Protein AF-0000000068861700 (afdb_homodimer)

Radius of gyration: 35.43 Å; Cα contacts (8 Å, |Δi|>4): 1980; chains: 2; bounding box: 87×165×93 Å

Structure (mmCIF, N/CA/C/O backbone):
data_AF-0000000068861700-model_v1
#
loop_
_entity.id
_entity.type
_entity.pdbx_description
1 polymer 'SIR2-like domain-containing protein'
#
loop_
_atom_site.group_PDB
_atom_site.id
_atom_site.type_symbol
_atom_site.label_atom_id
_atom_site.label_alt_id
_atom_site.label_comp_id
_atom_site.label_asym_id
_atom_site.label_entity_id
_atom_site.label_seq_id
_atom_site.pdbx_PDB_ins_code
_atom_site.Cartn_x
_atom_site.Cartn_y
_atom_site.Cartn_z
_atom_site.occupancy
_atom_site.B_iso_or_equiv
_atom_site.auth_seq_id
_atom_site.auth_comp_id
_atom_site.auth_asym_id
_atom_site.auth_atom_id
_atom_site.pdbx_PDB_model_num
ATOM 1 N N . MET A 1 1 ? -30.516 -7.598 -43.781 1 20.81 1 MET A N 1
ATOM 2 C CA . MET A 1 1 ? -30.953 -6.242 -43.469 1 20.81 1 MET A CA 1
ATOM 3 C C . MET A 1 1 ? -30.375 -5.777 -42.125 1 20.81 1 MET A C 1
ATOM 5 O O . MET A 1 1 ? -30.484 -6.488 -41.125 1 20.81 1 MET A O 1
ATOM 9 N N . GLU A 1 2 ? -29.453 -4.762 -42.188 1 23.56 2 GLU A N 1
ATOM 10 C CA . GLU A 1 2 ? -28.344 -4.43 -41.312 1 23.56 2 GLU A CA 1
ATOM 11 C C . GLU A 1 2 ? -28.812 -3.654 -40.094 1 23.56 2 GLU A C 1
ATOM 13 O O . GLU A 1 2 ? -29.531 -2.662 -40.219 1 23.56 2 GLU A O 1
ATOM 18 N N . PRO A 1 3 ? -29.172 -4.367 -39.031 1 28.33 3 PRO A N 1
ATOM 19 C CA . PRO A 1 3 ? -30.078 -3.625 -38.156 1 28.33 3 PRO A CA 1
ATOM 20 C C . PRO A 1 3 ? -29.562 -2.232 -37.812 1 28.33 3 PRO A C 1
ATOM 22 O O . PRO A 1 3 ? -28.344 -2 -37.812 1 28.33 3 PRO A O 1
ATOM 25 N N . PRO A 1 4 ? -30.328 -1.211 -37.938 1 26.98 4 PRO A N 1
ATOM 26 C CA . PRO A 1 4 ? -29.969 0.208 -37.969 1 26.98 4 PRO A CA 1
ATOM 27 C C . PRO A 1 4 ? -29.281 0.657 -36.688 1 26.98 4 PRO A C 1
ATOM 29 O O . PRO A 1 4 ? -29.484 0.064 -35.625 1 26.98 4 PRO A O 1
ATOM 32 N N . SER A 1 5 ? -28.141 1.305 -36.719 1 24.72 5 SER A N 1
ATOM 33 C CA . SER A 1 5 ? -27.031 1.723 -35.875 1 24.72 5 SER A CA 1
ATOM 34 C C . SER A 1 5 ? -27.484 2.723 -34.812 1 24.72 5 SER A C 1
ATOM 36 O O . SER A 1 5 ? -28.047 3.762 -35.156 1 24.72 5 SER A O 1
ATOM 38 N N . PRO A 1 6 ? -27.969 2.16 -33.688 1 25.83 6 PRO A N 1
ATOM 39 C CA . PRO A 1 6 ? -28.719 3.158 -32.906 1 25.83 6 PRO A CA 1
ATOM 40 C C . PRO A 1 6 ? -27.969 4.484 -32.781 1 25.83 6 PRO A C 1
ATOM 42 O O . PRO A 1 6 ? -26.734 4.5 -32.719 1 25.83 6 PRO A O 1
ATOM 45 N N . ARG A 1 7 ? -28.422 5.547 -33.188 1 23.91 7 ARG A N 1
ATOM 46 C CA . ARG A 1 7 ? -27.938 6.91 -33.375 1 23.91 7 ARG A CA 1
ATOM 47 C C . ARG A 1 7 ? -27.453 7.508 -32.062 1 23.91 7 ARG A C 1
ATOM 49 O O . ARG A 1 7 ? -28.172 7.512 -31.062 1 23.91 7 ARG A O 1
ATOM 56 N N . LEU A 1 8 ? -26.172 7.492 -31.75 1 24.33 8 LEU A N 1
ATOM 57 C CA . LEU A 1 8 ? -25.438 8.047 -30.625 1 24.33 8 LEU A CA 1
ATOM 58 C C . LEU A 1 8 ? -25.891 9.461 -30.312 1 24.33 8 LEU A C 1
ATOM 60 O O . LEU A 1 8 ? -26.047 10.281 -31.219 1 24.33 8 LEU A O 1
ATOM 64 N N . PRO A 1 9 ? -26.781 9.633 -29.375 1 26.86 9 PRO A N 1
ATOM 65 C CA . PRO A 1 9 ? -27.281 11.008 -29.359 1 26.86 9 PRO A CA 1
ATOM 66 C C . PRO A 1 9 ? -26.172 12.039 -29.594 1 26.86 9 PRO A C 1
ATOM 68 O O . PRO A 1 9 ? -25 11.766 -29.328 1 26.86 9 PRO A O 1
ATOM 71 N N . PRO A 1 10 ? -26.281 12.953 -30.469 1 26.36 10 PRO A N 1
ATOM 72 C CA . PRO A 1 10 ? -25.219 13.867 -30.922 1 26.36 10 PRO A CA 1
ATOM 73 C C . PRO A 1 10 ? -24.484 14.531 -29.766 1 26.36 10 PRO A C 1
ATOM 75 O O . PRO A 1 10 ? -25.031 14.648 -28.672 1 26.36 10 PRO A O 1
ATOM 78 N N . PRO A 1 11 ? -23.25 14.547 -29.781 1 26.38 11 PRO A N 1
ATOM 79 C CA . PRO A 1 11 ? -22.359 15.156 -28.781 1 26.38 11 PRO A CA 1
ATOM 80 C C . PRO A 1 11 ? -22.812 16.547 -28.359 1 26.38 11 PRO A C 1
ATOM 82 O O . PRO A 1 11 ? -23.453 17.266 -29.156 1 26.38 11 PRO A O 1
ATOM 85 N N . PRO A 1 12 ? -23.188 16.766 -27.203 1 27.17 12 PRO A N 1
ATOM 86 C CA . PRO A 1 12 ? -23.75 18.109 -27 1 27.17 12 PRO A CA 1
ATOM 87 C C . PRO A 1 12 ? -22.969 19.203 -27.719 1 27.17 12 PRO A C 1
ATOM 89 O O . PRO A 1 12 ? -21.797 19 -28.031 1 27.17 12 PRO A O 1
ATOM 92 N N . PRO A 1 13 ? -23.562 20.031 -28.359 1 26.08 13 PRO A N 1
ATOM 93 C CA . PRO A 1 13 ? -22.906 21 -29.234 1 26.08 13 PRO A CA 1
ATOM 94 C C . PRO A 1 13 ? -21.672 21.641 -28.594 1 26.08 13 PRO A C 1
ATOM 96 O O . PRO A 1 13 ? -21.562 21.672 -27.359 1 26.08 13 PRO A O 1
ATOM 99 N N . PRO A 1 14 ? -20.672 21.781 -29.328 1 23.83 14 PRO A N 1
ATOM 100 C CA . PRO A 1 14 ? -19.391 22.406 -28.953 1 23.83 14 PRO A CA 1
ATOM 101 C C . PRO A 1 14 ? -19.578 23.766 -28.281 1 23.83 14 PRO A C 1
ATOM 103 O O . PRO A 1 14 ? -20.5 24.5 -28.625 1 23.83 14 PRO A O 1
ATOM 106 N N . PHE A 1 15 ? -19.344 23.859 -27.078 1 22.7 15 PHE A N 1
ATOM 107 C CA . PHE A 1 15 ? -19.5 25.188 -26.484 1 22.7 15 PHE A CA 1
ATOM 108 C C . PHE A 1 15 ? -18.859 26.25 -27.391 1 22.7 15 PHE A C 1
ATOM 110 O O . PHE A 1 15 ? -17.766 26.062 -27.906 1 22.7 15 PHE A O 1
ATOM 117 N N . SER A 1 16 ? -19.609 26.812 -28.156 1 23.11 16 SER A N 1
ATOM 118 C CA . SER A 1 16 ? -19.141 27.906 -29 1 23.11 16 SER A CA 1
ATOM 119 C C . SER A 1 16 ? -18.125 28.781 -28.25 1 23.11 16 SER A C 1
ATOM 121 O O . SER A 1 16 ? -18.375 29.172 -27.109 1 23.11 16 SER A O 1
ATOM 123 N N . GLN A 1 17 ? -16.906 28.688 -28.719 1 21.98 17 GLN A N 1
ATOM 124 C CA . GLN A 1 17 ? -15.797 29.578 -28.359 1 21.98 17 GLN A CA 1
ATOM 125 C C . GLN A 1 17 ? -16.172 31.047 -28.562 1 21.98 17 GLN A C 1
ATOM 127 O O . GLN A 1 17 ? -15.938 31.594 -29.641 1 21.98 17 GLN A O 1
ATOM 132 N N . GLU A 1 18 ? -17.359 31.406 -28.297 1 24.83 18 GLU A N 1
ATOM 133 C CA . GLU A 1 18 ? -17.281 32.844 -28.562 1 24.83 18 GLU A CA 1
ATOM 134 C C . GLU A 1 18 ? -16.047 33.438 -27.875 1 24.83 18 GLU A C 1
ATOM 136 O O . GLU A 1 18 ? -15.656 33.031 -26.797 1 24.83 18 GLU A O 1
ATOM 141 N N . GLY A 1 19 ? -15.156 34.125 -28.672 1 24.94 19 GLY A N 1
ATOM 142 C CA . GLY A 1 19 ? -13.953 34.938 -28.5 1 24.94 19 GLY A CA 1
ATOM 143 C C . GLY A 1 19 ? -13.992 35.812 -27.266 1 24.94 19 GLY A C 1
ATOM 144 O O . GLY A 1 19 ? -13.93 37.062 -27.391 1 24.94 19 GLY A O 1
ATOM 145 N N . GLY A 1 20 ? -14.844 35.438 -26.312 1 23.7 20 GLY A N 1
ATOM 146 C CA . GLY A 1 20 ? -14.852 36.531 -25.359 1 23.7 20 GLY A CA 1
ATOM 147 C C . GLY A 1 20 ? -13.484 36.875 -24.812 1 23.7 20 GLY A C 1
ATOM 148 O O . GLY A 1 20 ? -12.602 36 -24.781 1 23.7 20 GLY A O 1
ATOM 149 N N . THR A 1 21 ? -13.047 38.062 -24.891 1 24.95 21 THR A N 1
ATOM 150 C CA . THR A 1 21 ? -11.852 38.75 -24.359 1 24.95 21 THR A CA 1
ATOM 151 C C . THR A 1 21 ? -11.5 38.219 -22.984 1 24.95 21 THR A C 1
ATOM 153 O O . THR A 1 21 ? -12.336 38.219 -22.078 1 24.95 21 THR A O 1
ATOM 156 N N . SER A 1 22 ? -10.773 37.094 -22.984 1 26.09 22 SER A N 1
ATOM 157 C CA . SER A 1 22 ? -10.156 36.438 -21.828 1 26.09 22 SER A CA 1
ATOM 158 C C . SER A 1 22 ? -9.703 37.5 -20.797 1 26.09 22 SER A C 1
ATOM 160 O O . SER A 1 22 ? -8.719 38.188 -21.016 1 26.09 22 SER A O 1
ATOM 162 N N . THR A 1 23 ? -10.75 38.219 -20.344 1 26.2 23 THR A N 1
ATOM 163 C CA . THR A 1 23 ? -10.297 39.094 -19.281 1 26.2 23 THR A CA 1
ATOM 164 C C . THR A 1 23 ? -9.359 38.375 -18.328 1 26.2 23 THR A C 1
ATOM 166 O O . THR A 1 23 ? -9.562 37.219 -18.016 1 26.2 23 THR A O 1
ATOM 169 N N . SER A 1 24 ? -8.078 38.656 -18.422 1 27.62 24 SER A N 1
ATOM 170 C CA . SER A 1 24 ? -7 38.344 -17.484 1 27.62 24 SER A CA 1
ATOM 171 C C . SER A 1 24 ? -7.527 38.188 -16.062 1 27.62 24 SER A C 1
ATOM 173 O O . SER A 1 24 ? -7.977 39.188 -15.453 1 27.62 24 SER A O 1
ATOM 175 N N . GLY A 1 25 ? -8.32 37.219 -15.953 1 29.45 25 GLY A N 1
ATOM 176 C CA . GLY A 1 25 ? -8.898 37.062 -14.625 1 29.45 25 GLY A CA 1
ATOM 177 C C . GLY A 1 25 ? -7.922 37.375 -13.508 1 29.45 25 GLY A C 1
ATOM 178 O O . GLY A 1 25 ? -6.898 36.688 -13.367 1 29.45 25 GLY A O 1
ATOM 179 N N . SER A 1 26 ? -7.77 38.625 -13.219 1 30.5 26 SER A N 1
ATOM 180 C CA . SER A 1 26 ? -6.992 39.156 -12.102 1 30.5 26 SER A CA 1
ATOM 181 C C . SER A 1 26 ? -7.117 38.25 -10.875 1 30.5 26 SER A C 1
ATOM 183 O O . SER A 1 26 ? -8.219 37.812 -10.523 1 30.5 26 SER A O 1
ATOM 185 N N . LEU A 1 27 ? -6.109 37.438 -10.633 1 36.47 27 LEU A N 1
ATOM 186 C CA . LEU A 1 27 ? -6.078 36.781 -9.32 1 36.47 27 LEU A CA 1
ATOM 187 C C . LEU A 1 27 ? -6.762 37.688 -8.281 1 36.47 27 LEU A C 1
ATOM 189 O O . LEU A 1 27 ? -6.574 38.906 -8.266 1 36.47 27 LEU A O 1
ATOM 193 N N . PRO A 1 28 ? -7.867 37.25 -7.746 1 37.31 28 PRO A N 1
ATOM 194 C CA . PRO A 1 28 ? -8.492 38.156 -6.777 1 37.31 28 PRO A CA 1
ATOM 195 C C . PRO A 1 28 ? -7.473 38.812 -5.844 1 37.31 28 PRO A C 1
ATOM 197 O O . PRO A 1 28 ? -6.418 38.25 -5.574 1 37.31 28 PRO A O 1
ATOM 200 N N . GLN A 1 29 ? -7.316 40.062 -5.855 1 39.31 29 GLN A N 1
ATOM 201 C CA . GLN A 1 29 ? -6.559 40.875 -4.906 1 39.31 29 GLN A CA 1
ATOM 202 C C . GLN A 1 29 ? -6.574 40.219 -3.516 1 39.31 29 GLN A C 1
ATOM 204 O O . GLN A 1 29 ? -7.516 39.531 -3.16 1 39.31 29 GLN A O 1
ATOM 209 N N . PRO A 1 30 ? -5.387 40.062 -2.865 1 48 30 PRO A N 1
ATOM 210 C CA . PRO A 1 30 ? -5.262 39.594 -1.486 1 48 30 PRO A CA 1
ATOM 211 C C . PRO A 1 30 ? -6.492 39.906 -0.638 1 48 30 PRO A C 1
ATOM 213 O O . PRO A 1 30 ? -6.828 41.062 -0.443 1 48 30 PRO A O 1
ATOM 216 N N . SER A 1 31 ? -7.543 39.25 -0.828 1 53.91 31 SER A N 1
ATOM 217 C CA . SER A 1 31 ? -8.797 39.438 -0.11 1 53.91 31 SER A CA 1
ATOM 218 C C . SER A 1 31 ? -8.57 39.469 1.398 1 53.91 31 SER A C 1
ATOM 220 O O . SER A 1 31 ? -7.609 38.875 1.896 1 53.91 31 SER A O 1
ATOM 222 N N . GLU A 1 32 ? -9.047 40.375 2.08 1 76.69 32 GLU A N 1
ATOM 223 C CA . GLU A 1 32 ? -9.172 40.656 3.508 1 76.69 32 GLU A CA 1
ATOM 224 C C . GLU A 1 32 ? -9.82 39.5 4.246 1 76.69 32 GLU A C 1
ATOM 226 O O . GLU A 1 32 ? -9.867 39.469 5.477 1 76.69 32 GLU A O 1
ATOM 231 N N . ILE A 1 33 ? -10.148 38.469 3.52 1 88.5 33 ILE A N 1
ATOM 232 C CA . ILE A 1 33 ? -10.867 37.375 4.18 1 88.5 33 ILE A CA 1
ATOM 233 C C . ILE A 1 33 ? -9.906 36.219 4.461 1 88.5 33 ILE A C 1
ATOM 235 O O . ILE A 1 33 ? -9.117 35.844 3.6 1 88.5 33 ILE A O 1
ATOM 239 N N . GLY A 1 34 ? -9.961 35.656 5.641 1 93.38 34 GLY A N 1
ATOM 240 C CA . GLY A 1 34 ? -9.125 34.531 6.031 1 93.38 34 GLY A CA 1
ATOM 241 C C . GLY A 1 34 ? -9.688 33.188 5.59 1 93.38 34 GLY A C 1
ATOM 242 O O . GLY A 1 34 ? -10.633 33.125 4.801 1 93.38 34 GLY A O 1
ATOM 243 N N . HIS A 1 35 ? -9.031 32.094 5.992 1 94.75 35 HIS A N 1
ATOM 244 C CA . HIS A 1 35 ? -9.383 30.734 5.625 1 94.75 35 HIS A CA 1
ATOM 245 C C . HIS A 1 35 ? -9.773 29.922 6.852 1 94.75 35 HIS A C 1
ATOM 247 O O . HIS A 1 35 ? -9.258 30.156 7.945 1 94.75 35 HIS A O 1
ATOM 253 N N . VAL A 1 36 ? -10.781 29.047 6.68 1 95.88 36 VAL A N 1
ATOM 254 C CA . VAL A 1 36 ? -11.18 28.125 7.746 1 95.88 36 VAL A CA 1
ATOM 255 C C . VAL A 1 36 ? -10.555 26.75 7.52 1 95.88 36 VAL A C 1
ATOM 257 O O . VAL A 1 36 ? -10.859 26.078 6.531 1 95.88 36 VAL A O 1
ATOM 260 N N . PHE A 1 37 ? -9.695 26.328 8.453 1 96.56 37 PHE A N 1
ATOM 261 C CA . PHE A 1 37 ? -9.086 25 8.422 1 96.56 37 PHE A CA 1
ATOM 262 C C . PHE A 1 37 ? -9.883 24.016 9.273 1 96.56 37 PHE A C 1
ATOM 264 O O . PHE A 1 37 ? -10.336 24.359 10.367 1 96.56 37 PHE A O 1
ATOM 271 N N . ILE A 1 38 ? -10.109 22.859 8.766 1 95 38 ILE A N 1
ATOM 272 C CA . ILE A 1 38 ? -10.648 21.719 9.508 1 95 38 ILE A CA 1
ATOM 273 C C . ILE A 1 38 ? -9.586 20.625 9.609 1 95 38 ILE A C 1
ATOM 275 O O . ILE A 1 38 ? -9.203 20.031 8.609 1 95 38 ILE A O 1
ATOM 279 N N . LEU A 1 39 ? -9.18 20.344 10.836 1 95.88 39 LEU A N 1
ATOM 280 C CA . LEU A 1 39 ? -7.98 19.531 10.992 1 95.88 39 LEU A CA 1
ATOM 281 C C . LEU A 1 39 ? -8.25 18.344 11.914 1 95.88 39 LEU A C 1
ATOM 283 O O . LEU A 1 39 ? -8.945 18.469 12.922 1 95.88 39 LEU A O 1
ATOM 287 N N . HIS A 1 40 ? -7.73 17.188 11.477 1 92.38 40 HIS A N 1
ATOM 288 C CA . HIS A 1 40 ? -7.785 15.984 12.297 1 92.38 40 HIS A CA 1
ATOM 289 C C . HIS A 1 40 ? -6.566 15.883 13.211 1 92.38 40 HIS A C 1
ATOM 291 O O . HIS A 1 40 ? -5.648 15.102 12.938 1 92.38 40 HIS A O 1
ATOM 297 N N . CYS A 1 41 ? -6.605 16.625 14.258 1 91.81 41 CYS A N 1
ATOM 298 C CA . CYS A 1 41 ? -5.516 16.656 15.227 1 91.81 41 CYS A CA 1
ATOM 299 C C . CYS A 1 41 ? -5.996 17.203 16.562 1 91.81 41 CYS A C 1
ATOM 301 O O . CYS A 1 41 ? -7.152 17.609 16.703 1 91.81 41 CYS A O 1
ATOM 303 N N . SER A 1 42 ? -5.059 17.109 17.547 1 86.88 42 SER A N 1
ATOM 304 C CA . SER A 1 42 ? -5.352 17.688 18.859 1 86.88 42 SER A CA 1
ATOM 305 C C . SER A 1 42 ? -4.973 19.156 18.906 1 86.88 42 SER A C 1
ATOM 307 O O . SER A 1 42 ? -3.945 19.562 18.344 1 86.88 42 SER A O 1
ATOM 309 N N . ILE A 1 43 ? -5.754 19.953 19.609 1 85.12 43 ILE A N 1
ATOM 310 C CA . ILE A 1 43 ? -5.492 21.375 19.75 1 85.12 43 ILE A CA 1
ATOM 311 C C . ILE A 1 43 ? -4.27 21.594 20.641 1 85.12 43 ILE A C 1
ATOM 313 O O . ILE A 1 43 ? -3.604 22.625 20.547 1 85.12 43 ILE A O 1
ATOM 317 N N . THR A 1 44 ? -3.916 20.641 21.453 1 78.12 44 THR A N 1
ATOM 318 C CA . THR A 1 44 ? -2.871 20.812 22.453 1 78.12 44 THR A CA 1
ATOM 319 C C . THR A 1 44 ? -1.497 20.891 21.797 1 78.12 44 THR A C 1
ATOM 321 O O . THR A 1 44 ? -0.596 21.562 22.297 1 78.12 44 THR A O 1
ATOM 324 N N . GLY A 1 45 ? -1.264 20.297 20.766 1 81.5 45 GLY A N 1
ATOM 325 C CA . GLY A 1 45 ? 0.021 20.328 20.078 1 81.5 45 GLY A CA 1
ATOM 326 C C . GLY A 1 45 ? 0.01 21.203 18.844 1 81.5 45 GLY A C 1
ATOM 327 O O . GLY A 1 45 ? 0.989 21.234 18.094 1 81.5 45 GLY A O 1
ATOM 328 N N . PHE A 1 46 ? -1.005 22.047 18.703 1 87.06 46 PHE A N 1
ATOM 329 C CA . PHE A 1 46 ? -1.232 22.797 17.484 1 87.06 46 PHE A CA 1
ATOM 330 C C . PHE A 1 46 ? -0.69 24.219 17.625 1 87.06 46 PHE A C 1
ATOM 332 O O . PHE A 1 46 ? -0.84 24.844 18.672 1 87.06 46 PHE A O 1
ATOM 339 N N . ALA A 1 47 ? -0.018 24.703 16.562 1 84.94 47 ALA A N 1
ATOM 340 C CA . ALA A 1 47 ? 0.536 26.062 16.547 1 84.94 47 ALA A CA 1
ATOM 341 C C . ALA A 1 47 ? -0.51 27.078 16.094 1 84.94 47 ALA A C 1
ATOM 343 O O . ALA A 1 47 ? -1.022 26.984 14.969 1 84.94 47 ALA A O 1
ATOM 344 N N . ALA A 1 48 ? -0.89 28.062 16.922 1 87.25 48 ALA A N 1
ATOM 345 C CA . ALA A 1 48 ? -1.812 29.141 16.609 1 87.25 48 ALA A CA 1
ATOM 346 C C . ALA A 1 48 ? -1.459 30.406 17.375 1 87.25 48 ALA A C 1
ATOM 348 O O . ALA A 1 48 ? -0.727 30.359 18.375 1 87.25 48 ALA A O 1
ATOM 349 N N . ASP A 1 49 ? -1.911 31.531 16.859 1 84.5 49 ASP A N 1
ATOM 350 C CA . ASP A 1 49 ? -1.674 32.812 17.531 1 84.5 49 ASP A CA 1
ATOM 351 C C . ASP A 1 49 ? -2.547 32.938 18.766 1 84.5 49 ASP A C 1
ATOM 353 O O . ASP A 1 49 ? -2.146 33.594 19.75 1 84.5 49 ASP A O 1
ATOM 357 N N . ALA A 1 50 ? -3.727 32.406 18.656 1 82.25 50 ALA A N 1
ATOM 358 C CA . ALA A 1 50 ? -4.664 32.312 19.781 1 82.25 50 ALA A CA 1
ATOM 359 C C . ALA A 1 50 ? -5.414 30.969 19.75 1 82.25 50 ALA A C 1
ATOM 361 O O . ALA A 1 50 ? -5.754 30.469 18.672 1 82.25 50 ALA A O 1
ATOM 362 N N . PHE A 1 51 ? -5.637 30.344 20.859 1 80.69 51 PHE A N 1
ATOM 363 C CA . PHE A 1 51 ? -6.352 29.078 20.828 1 80.69 51 PHE A CA 1
ATOM 364 C C . PHE A 1 51 ? -7.297 28.953 22.031 1 80.69 51 PHE A C 1
ATOM 366 O O . PHE A 1 51 ? -7.066 29.578 23.062 1 80.69 51 PHE A O 1
ATOM 373 N N . LEU A 1 52 ? -8.336 28.312 21.859 1 78.12 52 LEU A N 1
ATOM 374 C CA . LEU A 1 52 ? -9.289 27.891 22.875 1 78.12 52 LEU A CA 1
ATOM 375 C C . LEU A 1 52 ? -8.938 26.516 23.406 1 78.12 52 LEU A C 1
ATOM 377 O O . LEU A 1 52 ? -8.719 25.578 22.625 1 78.12 52 LEU A O 1
ATOM 381 N N . LEU A 1 53 ? -8.656 26.25 24.766 1 71.12 53 LEU A N 1
ATOM 382 C CA . LEU A 1 53 ? -8.281 24.969 25.359 1 71.12 53 LEU A CA 1
ATOM 383 C C . LEU A 1 53 ? -9.375 24.453 26.281 1 71.12 53 LEU A C 1
ATOM 385 O O . LEU A 1 53 ? -10.008 25.234 27 1 71.12 53 LEU A O 1
ATOM 389 N N . PRO A 1 54 ? -9.516 23 26.234 1 60.66 54 PRO A N 1
ATOM 390 C CA . PRO A 1 54 ? -10.438 22.391 27.203 1 60.66 54 PRO A CA 1
ATOM 391 C C . PRO A 1 54 ? -9.883 22.391 28.625 1 60.66 54 PRO A C 1
ATOM 393 O O . PRO A 1 54 ? -8.664 22.328 28.812 1 60.66 54 PRO A O 1
ATOM 396 N N . HIS A 1 55 ? -10.375 22.891 29.719 1 53.97 55 HIS A N 1
ATOM 397 C CA . HIS A 1 55 ? -9.867 22.906 31.078 1 53.97 55 HIS A CA 1
ATOM 398 C C . HIS A 1 55 ? -10.359 21.688 31.859 1 53.97 55 HIS A C 1
ATOM 400 O O . HIS A 1 55 ? -11.539 21.328 31.781 1 53.97 55 HIS A O 1
ATOM 406 N N . ASP A 1 56 ? -9.492 20.688 32.25 1 46.84 56 ASP A N 1
ATOM 407 C CA . ASP A 1 56 ? -9.867 19.703 33.281 1 46.84 56 ASP A CA 1
ATOM 408 C C . ASP A 1 56 ? -10.141 20.391 34.594 1 46.84 56 ASP A C 1
ATOM 410 O O . ASP A 1 56 ? -9.555 21.438 34.906 1 46.84 56 ASP A O 1
ATOM 414 N N . ALA A 1 57 ? -11.258 20.047 35.281 1 38.69 57 ALA A N 1
ATOM 415 C CA . ALA A 1 57 ? -11.68 20.484 36.625 1 38.69 57 ALA A CA 1
ATOM 416 C C . ALA A 1 57 ? -10.5 20.484 37.594 1 38.69 57 ALA A C 1
ATOM 418 O O . ALA A 1 57 ? -10.547 21.156 38.625 1 38.69 57 ALA A O 1
ATOM 419 N N . GLN A 1 58 ? -9.609 19.484 37.625 1 37.09 58 GLN A N 1
ATOM 420 C CA . GLN A 1 58 ? -8.867 19.469 38.875 1 37.09 58 GLN A CA 1
ATOM 421 C C . GLN A 1 58 ? -8.07 20.75 39.062 1 37.09 58 GLN A C 1
ATOM 423 O O . GLN A 1 58 ? -7.352 20.906 40.062 1 37.09 58 GLN A O 1
ATOM 428 N N . ASP A 1 59 ? -7.523 21.344 38.188 1 35.22 59 ASP A N 1
ATOM 429 C CA . ASP A 1 59 ? -6.848 22.547 38.656 1 35.22 59 ASP A CA 1
ATOM 430 C C . ASP A 1 59 ? -7.828 23.484 39.344 1 35.22 59 ASP A C 1
ATOM 432 O O . ASP A 1 59 ? -8.859 23.859 38.781 1 35.22 59 ASP A O 1
ATOM 436 N N . SER A 1 60 ? -7.926 23.469 40.75 1 32.97 60 SER A N 1
ATOM 437 C CA . SER A 1 60 ? -8.742 24 41.844 1 32.97 60 SER A CA 1
ATOM 438 C C . SER A 1 60 ? -9.32 25.359 41.469 1 32.97 60 SER A C 1
ATOM 440 O O . SER A 1 60 ? -10.477 25.656 41.781 1 32.97 60 SER A O 1
ATOM 442 N N . GLY A 1 61 ? -8.445 26.594 41.844 1 31.66 61 GLY A N 1
ATOM 443 C CA . GLY A 1 61 ? -9.141 27.734 42.406 1 31.66 61 GLY A CA 1
ATOM 444 C C . GLY A 1 61 ? -10.242 28.266 41.5 1 31.66 61 GLY A C 1
ATOM 445 O O . GLY A 1 61 ? -11.422 28.188 41.844 1 31.66 61 GLY A O 1
ATOM 446 N N . GLN A 1 62 ? -9.922 29.656 41 1 30.23 62 GLN A N 1
ATOM 447 C CA . GLN A 1 62 ? -10.891 30.703 40.719 1 30.23 62 GLN A CA 1
ATOM 448 C C . GLN A 1 62 ? -11.797 30.328 39.531 1 30.23 62 GLN A C 1
ATOM 450 O O . GLN A 1 62 ? -11.383 29.594 38.625 1 30.23 62 GLN A O 1
ATOM 455 N N . ASP A 1 63 ? -13.18 30.5 39.844 1 32.19 63 ASP A N 1
ATOM 456 C CA . ASP A 1 63 ? -14.453 30.312 39.125 1 32.19 63 ASP A CA 1
ATOM 457 C C . ASP A 1 63 ? -14.281 30.469 37.625 1 32.19 63 ASP A C 1
ATOM 459 O O . ASP A 1 63 ? -15.008 29.844 36.844 1 32.19 63 ASP A O 1
ATOM 463 N N . GLY A 1 64 ? -14.102 31.906 37.312 1 29.44 64 GLY A N 1
ATOM 464 C CA . GLY A 1 64 ? -14.414 32.562 36.062 1 29.44 64 GLY A CA 1
ATOM 465 C C . GLY A 1 64 ? -13.594 32.062 34.875 1 29.44 64 GLY A C 1
ATOM 466 O O . GLY A 1 64 ? -12.586 31.375 35.062 1 29.44 64 GLY A O 1
ATOM 467 N N . LEU A 1 65 ? -14.281 32.031 33.75 1 31.89 65 LEU A N 1
ATOM 468 C CA . LEU A 1 65 ? -13.75 31.938 32.406 1 31.89 65 LEU A CA 1
ATOM 469 C C . LEU A 1 65 ? -12.43 32.688 32.281 1 31.89 65 LEU A C 1
ATOM 471 O O . LEU A 1 65 ? -12.422 33.906 32.062 1 31.89 65 LEU A O 1
ATOM 475 N N . LYS A 1 66 ? -11.625 32.688 33.406 1 32.03 66 LYS A N 1
ATOM 476 C CA . LYS A 1 66 ? -10.523 33.594 33.125 1 32.03 66 LYS A CA 1
ATOM 477 C C . LYS A 1 66 ? -9.672 33.125 31.969 1 32.03 66 LYS A C 1
ATOM 479 O O . LYS A 1 66 ? -9.258 31.953 31.938 1 32.03 66 LYS A O 1
ATOM 484 N N . LEU A 1 67 ? -9.969 33.656 30.797 1 32.38 67 LEU A N 1
ATOM 485 C CA . LEU A 1 67 ? -9.102 33.719 29.625 1 32.38 67 LEU A CA 1
ATOM 486 C C . LEU A 1 67 ? -7.664 34.031 30.031 1 32.38 67 LEU A C 1
ATOM 488 O O . LEU A 1 67 ? -7.406 35.031 30.688 1 32.38 67 LEU A O 1
ATOM 492 N N . THR A 1 68 ? -7.102 33.031 30.719 1 32.75 68 THR A N 1
ATOM 493 C CA . THR A 1 68 ? -5.723 33.469 30.891 1 32.75 68 THR A CA 1
ATOM 494 C C . THR A 1 68 ? -4.941 33.344 29.594 1 32.75 68 THR A C 1
ATOM 496 O O . THR A 1 68 ? -5.035 32.344 28.891 1 32.75 68 THR A O 1
ATOM 499 N N . MET A 1 69 ? -4.691 34.469 29.078 1 30.75 69 MET A N 1
ATOM 500 C CA . MET A 1 69 ? -3.773 34.625 27.953 1 30.75 69 MET A CA 1
ATOM 501 C C . MET A 1 69 ? -2.418 34 28.266 1 30.75 69 MET A C 1
ATOM 503 O O . MET A 1 69 ? -1.763 34.375 29.234 1 30.75 69 MET A O 1
ATOM 507 N N . LEU A 1 70 ? -2.357 32.719 28.266 1 32.47 70 LEU A N 1
ATOM 508 C CA . LEU A 1 70 ? -0.979 32.281 28.5 1 32.47 70 LEU A CA 1
ATOM 509 C C . LEU A 1 70 ? -0.048 32.844 27.422 1 32.47 70 LEU A C 1
ATOM 511 O O . LEU A 1 70 ? -0.458 33.062 26.281 1 32.47 70 LEU A O 1
ATOM 515 N N . ARG A 1 71 ? 0.987 33.562 27.828 1 29.77 71 ARG A N 1
ATOM 516 C CA . ARG A 1 71 ? 2.129 34.031 27.062 1 29.77 71 ARG A CA 1
ATOM 517 C C . ARG A 1 71 ? 2.68 32.938 26.156 1 29.77 71 ARG A C 1
ATOM 519 O O . ARG A 1 71 ? 2.539 31.75 26.453 1 29.77 71 ARG A O 1
ATOM 526 N N . GLY A 1 72 ? 3.074 33.312 24.922 1 31.92 72 GLY A N 1
ATOM 527 C CA . GLY A 1 72 ? 3.652 32.719 23.703 1 31.92 72 GLY A CA 1
ATOM 528 C C . GLY A 1 72 ? 4.781 31.766 23.984 1 31.92 72 GLY A C 1
ATOM 529 O O . GLY A 1 72 ? 5.387 31.797 25.062 1 31.92 72 GLY A O 1
ATOM 530 N N . PHE A 1 73 ? 4.652 30.594 23.609 1 31.27 73 PHE A N 1
ATOM 531 C CA . PHE A 1 73 ? 5.875 29.797 23.578 1 31.27 73 PHE A CA 1
ATOM 532 C C . PHE A 1 73 ? 7.043 30.625 23.047 1 31.27 73 PHE A C 1
ATOM 534 O O . PHE A 1 73 ? 7.188 30.781 21.828 1 31.27 73 PHE A O 1
ATOM 541 N N . GLY A 1 74 ? 7.223 31.922 23.422 1 30.66 74 GLY A N 1
ATOM 542 C CA . GLY A 1 74 ? 8.406 32.719 23.094 1 30.66 74 GLY A CA 1
ATOM 543 C C . GLY A 1 74 ? 9.703 31.984 23.422 1 30.66 74 GLY A C 1
ATOM 544 O O . GLY A 1 74 ? 9.891 31.5 24.531 1 30.66 74 GLY A O 1
ATOM 545 N N . GLY A 1 75 ? 10.305 31.156 22.484 1 31.28 75 GLY A N 1
ATOM 546 C CA . GLY A 1 75 ? 11.688 31.141 22.938 1 31.28 75 GLY A CA 1
ATOM 547 C C . GLY A 1 75 ? 12.18 32.5 23.406 1 31.28 75 GLY A C 1
ATOM 548 O O . GLY A 1 75 ? 11.453 33.469 23.328 1 31.28 75 GLY A O 1
ATOM 549 N N . ARG A 1 76 ? 13.445 32.719 23.969 1 30.89 76 ARG A N 1
ATOM 550 C CA . ARG A 1 76 ? 14.141 33.906 24.438 1 30.89 76 ARG A CA 1
ATOM 551 C C . ARG A 1 76 ? 13.883 35.094 23.516 1 30.89 76 ARG A C 1
ATOM 553 O O . ARG A 1 76 ? 13.539 36.188 23.969 1 30.89 76 ARG A O 1
ATOM 560 N N . ASP A 1 77 ? 14.75 35.312 22.328 1 28.39 77 ASP A N 1
ATOM 561 C CA . ASP A 1 77 ? 14.914 36.469 21.453 1 28.39 77 ASP A CA 1
ATOM 562 C C . ASP A 1 77 ? 13.781 36.562 20.422 1 28.39 77 ASP A C 1
ATOM 564 O O . ASP A 1 77 ? 13.75 35.781 19.469 1 28.39 77 ASP A O 1
ATOM 568 N N . GLY A 1 78 ? 12.562 37.438 20.688 1 28.06 78 GLY A N 1
ATOM 569 C CA . GLY A 1 78 ? 11.484 38.156 20.016 1 28.06 78 GLY A CA 1
ATOM 570 C C . GLY A 1 78 ? 10.352 37.25 19.562 1 28.06 78 GLY A C 1
ATOM 571 O O . GLY A 1 78 ? 9.469 37.688 18.828 1 28.06 78 GLY A O 1
ATOM 572 N N . VAL A 1 79 ? 10.547 36.156 19.141 1 31.44 79 VAL A N 1
ATOM 573 C CA . VAL A 1 79 ? 9.367 35.562 18.516 1 31.44 79 VAL A CA 1
ATOM 574 C C . VAL A 1 79 ? 8.18 35.656 19.469 1 31.44 79 VAL A C 1
ATOM 576 O O . VAL A 1 79 ? 8.305 35.312 20.656 1 31.44 79 VAL A O 1
ATOM 579 N N . GLY A 1 80 ? 7.082 36.719 19.172 1 31.28 80 GLY A N 1
ATOM 580 C CA . GLY A 1 80 ? 5.812 37.156 19.719 1 31.28 80 GLY A CA 1
ATOM 581 C C . GLY A 1 80 ? 4.945 36 20.203 1 31.28 80 GLY A C 1
ATOM 582 O O . GLY A 1 80 ? 4.969 34.906 19.625 1 31.28 80 GLY A O 1
ATOM 583 N N . SER A 1 81 ? 4.793 35.906 21.453 1 32.88 81 SER A N 1
ATOM 584 C CA . SER A 1 81 ? 3.959 35.094 22.328 1 32.88 81 SER A CA 1
ATOM 585 C C . SER A 1 81 ? 2.52 35.031 21.828 1 32.88 81 SER A C 1
ATOM 587 O O . SER A 1 81 ? 2.057 35.969 21.156 1 32.88 81 SER A O 1
ATOM 589 N N . ILE A 1 82 ? 1.896 33.75 21.734 1 39.59 82 ILE A N 1
ATOM 590 C CA . ILE A 1 82 ? 0.605 33.125 21.5 1 39.59 82 ILE A CA 1
ATOM 591 C C . ILE A 1 82 ? -0.421 33.656 22.5 1 39.59 82 ILE A C 1
ATOM 593 O O . ILE A 1 82 ? -0.208 33.562 23.703 1 39.59 82 ILE A O 1
ATOM 597 N N . ARG A 1 83 ? -1.065 34.688 22.203 1 41.5 83 ARG A N 1
ATOM 598 C CA . ARG A 1 83 ? -2.266 35.062 22.953 1 41.5 83 ARG A CA 1
ATOM 599 C C . ARG A 1 83 ? -3.168 33.844 23.156 1 41.5 83 ARG A C 1
ATOM 601 O O . ARG A 1 83 ? -3.586 33.219 22.188 1 41.5 83 ARG A O 1
ATOM 608 N N . GLN A 1 84 ? -2.674 32.969 24.094 1 44.09 84 GLN A N 1
ATOM 609 C CA . GLN A 1 84 ? -3.541 31.844 24.422 1 44.09 84 GLN A CA 1
ATOM 610 C C . GLN A 1 84 ? -4.883 32.312 24.969 1 44.09 84 GLN A C 1
ATOM 612 O O . GLN A 1 84 ? -4.93 33.125 25.906 1 44.09 84 GLN A O 1
ATOM 617 N N . TYR A 1 85 ? -5.789 32.5 24.234 1 42.31 85 TYR A N 1
ATOM 618 C CA . TYR A 1 85 ? -7.156 32.625 24.719 1 42.31 85 TYR A CA 1
ATOM 619 C C . TYR A 1 85 ? -7.668 31.312 25.281 1 42.31 85 TYR A C 1
ATOM 621 O O . TYR A 1 85 ? -7.648 30.297 24.578 1 42.31 85 TYR A O 1
ATOM 629 N N . ARG A 1 86 ? -7.379 31.047 26.547 1 41.53 86 ARG A N 1
ATOM 630 C CA . ARG A 1 86 ? -7.902 29.812 27.109 1 41.53 86 ARG A CA 1
ATOM 631 C C . ARG A 1 86 ? -9.383 29.953 27.453 1 41.53 86 ARG A C 1
ATOM 633 O O . ARG A 1 86 ? -9.766 30.828 28.219 1 41.53 86 ARG A O 1
ATOM 640 N N . GLY A 1 87 ? -10.281 29.984 26.656 1 42.06 87 GLY A N 1
ATOM 641 C CA . GLY A 1 87 ? -11.68 29.781 27 1 42.06 87 GLY A CA 1
ATOM 642 C C . GLY A 1 87 ? -11.992 28.359 27.422 1 42.06 87 GLY A C 1
ATOM 643 O O . GLY A 1 87 ? -11.359 27.406 26.953 1 42.06 87 GLY A O 1
ATOM 644 N N . LYS A 1 88 ? -12.305 28.172 28.828 1 45.53 88 LYS A N 1
ATOM 645 C CA . LYS A 1 88 ? -12.562 26.844 29.375 1 45.53 88 LYS A CA 1
ATOM 646 C C . LYS A 1 88 ? -13.945 26.344 28.969 1 45.53 88 LYS A C 1
ATOM 648 O O . LYS A 1 88 ? -14.93 27.078 29.047 1 45.53 88 LYS A O 1
ATOM 653 N N . ILE A 1 89 ? -14 25.469 28.094 1 46.91 89 ILE A N 1
ATOM 654 C CA . ILE A 1 89 ? -15.227 24.688 27.969 1 46.91 89 ILE A CA 1
ATOM 655 C C . ILE A 1 89 ? -15.242 23.594 29.047 1 46.91 89 ILE A C 1
ATOM 657 O O . ILE A 1 89 ? -14.375 22.719 29.062 1 46.91 89 ILE A O 1
ATOM 661 N N . ALA A 1 90 ? -15.766 23.859 30.266 1 43.97 90 ALA A N 1
ATOM 662 C CA . ALA A 1 90 ? -15.844 22.844 31.328 1 43.97 90 ALA A CA 1
ATOM 663 C C . ALA A 1 90 ? -16.703 21.656 30.891 1 43.97 90 ALA A C 1
ATOM 665 O O . ALA A 1 90 ? -17.906 21.812 30.656 1 43.97 90 ALA A O 1
ATOM 666 N N . ALA A 1 91 ? -16.203 20.672 30.375 1 46.25 91 ALA A N 1
ATOM 667 C CA . ALA A 1 91 ? -16.875 19.438 30.016 1 46.25 91 ALA A CA 1
ATOM 668 C C . ALA A 1 91 ? -17.75 18.938 31.156 1 46.25 91 ALA A C 1
ATOM 670 O O . ALA A 1 91 ? -18.812 18.359 30.938 1 46.25 91 ALA A O 1
ATOM 671 N N . GLU A 1 92 ? -17.281 18.953 32.469 1 42.69 92 GLU A N 1
ATOM 672 C CA . GLU A 1 92 ? -17.922 18.297 33.594 1 42.69 92 GLU A CA 1
ATOM 673 C C . GLU A 1 92 ? -19.297 18.891 33.875 1 42.69 92 GLU A C 1
ATOM 675 O O . GLU A 1 92 ? -20.141 18.25 34.5 1 42.69 92 GLU A O 1
ATOM 680 N N . HIS A 1 93 ? -19.5 20.031 33.5 1 44.09 93 HIS A N 1
ATOM 681 C CA . HIS A 1 93 ? -20.641 20.656 34.156 1 44.09 93 HIS A CA 1
ATOM 682 C C . HIS A 1 93 ? -21.906 20.5 33.344 1 44.09 93 HIS A C 1
ATOM 684 O O . HIS A 1 93 ? -22.844 21.281 33.469 1 44.09 93 HIS A O 1
ATOM 690 N N . TYR A 1 94 ? -21.75 19.656 32.375 1 52.09 94 TYR A N 1
ATOM 691 C CA . TYR A 1 94 ? -23.031 19.5 31.703 1 52.09 94 TYR A CA 1
ATOM 692 C C . TYR A 1 94 ? -24.031 18.734 32.562 1 52.09 94 TYR A C 1
ATOM 694 O O .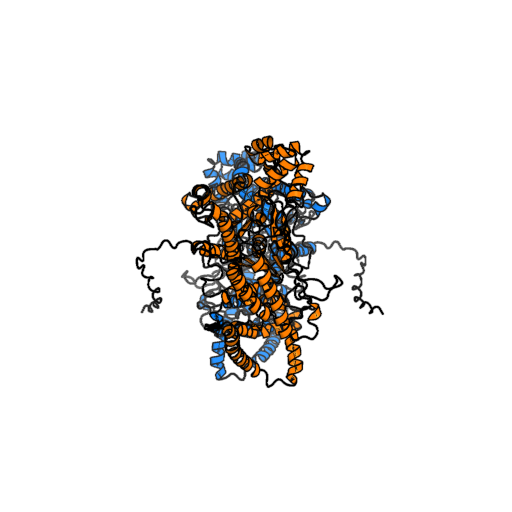 TYR A 1 94 ? -25.141 18.453 32.156 1 52.09 94 TYR A O 1
ATOM 702 N N . GLY A 1 95 ? -23.672 18.406 33.75 1 48.41 95 GLY A N 1
ATOM 703 C CA . GLY A 1 95 ? -24.547 17.594 34.562 1 48.41 95 GLY A CA 1
ATOM 704 C C . GLY A 1 95 ? -25.891 18.25 34.812 1 48.41 95 GLY A C 1
ATOM 705 O O . GLY A 1 95 ? -25.953 19.391 35.281 1 48.41 95 GLY A O 1
ATOM 706 N N . GLY A 1 96 ? -26.984 17.641 34.438 1 58.19 96 GLY A N 1
ATOM 707 C CA . GLY A 1 96 ? -28.406 17.875 34.688 1 58.19 96 GLY A CA 1
ATOM 708 C C . GLY A 1 96 ? -29.047 18.828 33.719 1 58.19 96 GLY A C 1
ATOM 709 O O . GLY A 1 96 ? -30.266 19.031 33.75 1 58.19 96 GLY A O 1
ATOM 710 N N . GLU A 1 97 ? -28.172 19.453 32.844 1 63.66 97 GLU A N 1
ATOM 711 C CA . GLU A 1 97 ? -28.766 20.422 31.938 1 63.66 97 GLU A CA 1
ATOM 712 C C . GLU A 1 97 ? -29.219 19.766 30.641 1 63.66 97 GLU A C 1
ATOM 714 O O . GLU A 1 97 ? -28.75 18.672 30.297 1 63.66 97 GLU A O 1
ATOM 719 N N . SER A 1 98 ? -30.266 20.406 30.062 1 71.94 98 SER A N 1
ATOM 720 C CA . SER A 1 98 ? -30.75 19.922 28.781 1 71.94 98 SER A CA 1
ATOM 721 C C . SER A 1 98 ? -29.703 20.094 27.688 1 71.94 98 SER A C 1
ATOM 723 O O . SER A 1 98 ? -28.812 20.938 27.797 1 71.94 98 SER A O 1
ATOM 725 N N . GLU A 1 99 ? -29.734 19.344 26.672 1 74.25 99 GLU A N 1
ATOM 726 C CA . GLU A 1 99 ? -28.812 19.406 25.547 1 74.25 99 GLU A CA 1
ATOM 727 C C . GLU A 1 99 ? -28.875 20.766 24.859 1 74.25 99 GLU A C 1
ATOM 729 O O . GLU A 1 99 ? -27.859 21.281 24.391 1 74.25 99 GLU A O 1
ATOM 734 N N . ALA A 1 100 ? -30.047 21.297 24.875 1 75.94 100 ALA A N 1
ATOM 735 C CA . ALA A 1 100 ? -30.219 22.609 24.266 1 75.94 100 ALA A CA 1
ATOM 736 C C . ALA A 1 100 ? -29.453 23.688 25.047 1 75.94 100 ALA A C 1
ATOM 738 O O . ALA A 1 100 ? -28.859 24.578 24.453 1 75.94 100 ALA A O 1
ATOM 739 N N . THR A 1 101 ? -29.516 23.531 26.328 1 74.25 101 THR A N 1
ATOM 740 C CA . THR A 1 101 ? -28.812 24.484 27.172 1 74.25 101 THR A CA 1
ATOM 741 C C . THR A 1 101 ? -27.312 24.328 27.031 1 74.25 101 THR A C 1
ATOM 743 O O . THR A 1 101 ? -26.578 25.312 26.953 1 74.25 101 THR A O 1
ATOM 746 N N . ILE A 1 102 ? -26.922 23.156 26.969 1 71.06 102 ILE A N 1
ATOM 747 C CA . ILE A 1 102 ? -25.484 22.875 26.812 1 71.06 102 ILE A CA 1
ATOM 748 C C . ILE A 1 102 ? -25 23.438 25.484 1 71.06 102 ILE A C 1
ATOM 750 O O . ILE A 1 102 ? -23.953 24.078 25.422 1 71.06 102 ILE A O 1
ATOM 754 N N . LYS A 1 103 ? -25.75 23.219 24.5 1 76.62 103 LYS A N 1
ATOM 755 C CA . LYS A 1 103 ? -25.422 23.734 23.188 1 76.62 103 LYS A CA 1
ATOM 756 C C . LYS A 1 103 ? -25.266 25.25 23.203 1 76.62 103 LYS A C 1
ATOM 758 O O . LYS A 1 103 ? -24.281 25.797 22.703 1 76.62 103 LYS A O 1
ATOM 763 N N . SER A 1 104 ? -26.219 25.859 23.844 1 75.81 104 SER A N 1
ATOM 764 C CA . SER A 1 104 ? -26.219 27.328 23.891 1 75.81 104 SER A CA 1
ATOM 765 C C . SER A 1 104 ? -24.984 27.844 24.641 1 75.81 104 SER A C 1
ATOM 767 O O . SER A 1 104 ? -24.375 28.828 24.219 1 75.81 104 SER A O 1
ATOM 769 N N . LYS A 1 105 ? -24.609 27.172 25.609 1 71.31 105 LYS A N 1
ATOM 770 C CA . LYS A 1 105 ? -23.453 27.594 26.406 1 71.31 105 LYS A CA 1
ATOM 771 C C . LYS A 1 105 ? -22.156 27.391 25.641 1 71.31 105 LYS A C 1
ATOM 773 O O . LYS A 1 105 ? -21.281 28.25 25.625 1 71.31 105 LYS A O 1
ATOM 778 N N . VAL A 1 106 ? -22.078 26.266 25.016 1 73.81 106 VAL A N 1
ATOM 779 C CA . VAL A 1 106 ? -20.875 25.938 24.266 1 73.81 106 VAL A CA 1
ATOM 780 C C . VAL A 1 106 ? -20.719 26.906 23.094 1 73.81 106 VAL A C 1
ATOM 782 O O . VAL A 1 106 ? -19.625 27.422 22.844 1 73.81 106 VAL A O 1
ATOM 785 N N . VAL A 1 107 ? -21.75 27.141 22.484 1 77.31 107 VAL A N 1
ATOM 786 C CA . VAL A 1 107 ? -21.75 28.031 21.344 1 77.31 107 VAL A CA 1
ATOM 787 C C . VAL A 1 107 ? -21.375 29.438 21.781 1 77.31 107 VAL A C 1
ATOM 789 O O . VAL A 1 107 ? -20.641 30.141 21.078 1 77.31 107 VAL A O 1
ATOM 792 N N . ALA A 1 108 ? -21.812 29.797 22.938 1 75.94 108 ALA A N 1
ATOM 793 C CA . ALA A 1 108 ? -21.516 31.141 23.453 1 75.94 108 ALA A CA 1
ATOM 794 C C . ALA A 1 108 ? -20.016 31.281 23.75 1 75.94 108 ALA A C 1
ATOM 796 O O . ALA A 1 108 ? -19.438 32.344 23.5 1 75.94 108 ALA A O 1
ATOM 797 N N . VAL A 1 109 ? -19.484 30.281 24.234 1 76 109 VAL A N 1
ATOM 798 C CA . VAL A 1 109 ? -18.062 30.312 24.547 1 76 109 VAL A CA 1
ATOM 799 C C . VAL A 1 109 ? -17.25 30.438 23.25 1 76 109 VAL A C 1
ATOM 801 O O . VAL A 1 109 ? -16.297 31.234 23.188 1 76 109 VAL A O 1
ATOM 804 N N . VAL A 1 110 ? -17.641 29.703 22.266 1 82.56 110 VAL A N 1
ATOM 805 C CA . VAL A 1 110 ? -16.938 29.734 20.984 1 82.56 110 VAL A CA 1
ATOM 806 C C . VAL A 1 110 ? -17.109 31.109 20.344 1 82.56 110 VAL A C 1
ATOM 808 O O . VAL A 1 110 ? -16.141 31.703 19.859 1 82.56 110 VAL A O 1
ATOM 811 N N . ALA A 1 111 ? -18.297 31.594 20.438 1 84 111 ALA A N 1
ATOM 812 C CA . ALA A 1 111 ? -18.578 32.906 19.875 1 84 111 ALA A CA 1
ATOM 813 C C . ALA A 1 111 ? -17.75 34 20.562 1 84 111 ALA A C 1
ATOM 815 O O . ALA A 1 111 ? -17.203 34.875 19.906 1 84 111 ALA A O 1
ATOM 816 N N . ALA A 1 112 ? -17.656 33.906 21.859 1 80.62 112 ALA A N 1
ATOM 817 C CA . ALA A 1 112 ? -16.891 34.875 22.641 1 80.62 112 ALA A CA 1
ATOM 818 C C . ALA A 1 112 ? -15.406 34.781 22.281 1 80.62 112 ALA A C 1
ATOM 820 O O . ALA A 1 112 ? -14.75 35.844 22.141 1 80.62 112 ALA A O 1
ATOM 821 N N . PHE A 1 113 ? -14.914 33.656 22.172 1 82.69 113 PHE A N 1
ATOM 822 C CA . PHE A 1 113 ? -13.516 33.469 21.812 1 82.69 113 PHE A CA 1
ATOM 823 C C . PHE A 1 113 ? -13.219 34.062 20.438 1 82.69 113 PHE A C 1
ATOM 825 O O . PHE A 1 113 ? -12.258 34.844 20.297 1 82.69 113 PHE A O 1
ATOM 832 N N . LEU A 1 114 ? -14.07 33.719 19.469 1 88.06 114 LEU A N 1
ATOM 833 C CA . LEU A 1 114 ? -13.844 34.188 18.109 1 88.06 114 LEU A CA 1
ATOM 834 C C . LEU A 1 114 ? -13.914 35.719 18.047 1 88.06 114 LEU A C 1
ATOM 836 O O . LEU A 1 114 ? -13.117 36.344 17.359 1 88.06 114 LEU A O 1
ATOM 840 N N . LYS A 1 115 ? -14.812 36.281 18.797 1 85.38 115 LYS A N 1
ATOM 841 C CA . LYS A 1 115 ? -14.969 37.719 18.797 1 85.38 115 LYS A CA 1
ATOM 842 C C . LYS A 1 115 ? -13.797 38.406 19.484 1 85.38 115 LYS A C 1
ATOM 844 O O . LYS A 1 115 ? -13.227 39.375 18.953 1 85.38 115 LYS A O 1
ATOM 849 N N . GLU A 1 116 ? -13.43 37.938 20.609 1 82.94 116 GLU A N 1
ATOM 850 C CA . GLU A 1 116 ? -12.367 38.562 21.391 1 82.94 116 GLU A CA 1
ATOM 851 C C . GLU A 1 116 ? -11.008 38.406 20.719 1 82.94 116 GLU A C 1
ATOM 853 O O . GLU A 1 116 ? -10.289 39.375 20.516 1 82.94 116 GLU A O 1
ATOM 858 N N . ALA A 1 117 ? -10.688 37.188 20.469 1 84.62 117 ALA A N 1
ATOM 859 C CA . ALA A 1 117 ? -9.398 36.906 19.828 1 84.62 117 ALA A CA 1
ATOM 860 C C . ALA A 1 117 ? -9.336 37.5 18.438 1 84.62 117 ALA A C 1
ATOM 862 O O . ALA A 1 117 ? -8.305 38.031 18.031 1 84.62 117 ALA A O 1
ATOM 863 N N . GLY A 1 118 ? -10.445 37.375 17.703 1 87.81 118 GLY A N 1
ATOM 864 C CA . GLY A 1 118 ? -10.5 37.938 16.359 1 87.81 118 GLY A CA 1
ATOM 865 C C . GLY A 1 118 ? -10.297 39.438 16.344 1 87.81 118 GLY A C 1
ATOM 866 O O . GLY A 1 118 ? -9.508 39.969 15.555 1 87.81 118 GLY A O 1
ATOM 867 N N . SER A 1 119 ? -10.969 40.094 17.25 1 85.62 119 SER A N 1
ATOM 868 C CA . SER A 1 119 ? -10.852 41.531 17.344 1 85.62 119 SER A CA 1
ATOM 869 C C . SER A 1 119 ? -9.445 41.969 17.766 1 85.62 119 SER A C 1
ATOM 871 O O . SER A 1 119 ? -8.914 42.969 17.266 1 85.62 119 SER A O 1
ATOM 873 N N . ALA A 1 120 ? -8.906 41.219 18.625 1 82.19 120 ALA A N 1
ATOM 874 C CA . ALA A 1 120 ? -7.574 41.531 19.141 1 82.19 120 ALA A CA 1
ATOM 875 C C . ALA A 1 120 ? -6.512 41.344 18.062 1 82.19 120 ALA A C 1
ATOM 877 O O . ALA A 1 120 ? -5.512 42.062 18.031 1 82.19 120 ALA A O 1
ATOM 878 N N . LEU A 1 121 ? -6.727 40.406 17.172 1 86.19 121 LEU A N 1
ATOM 879 C CA . LEU A 1 121 ? -5.699 40.062 16.203 1 86.19 121 LEU A CA 1
ATOM 880 C C . LEU A 1 121 ? -5.98 40.688 14.844 1 86.19 121 LEU A C 1
ATOM 882 O O . LEU A 1 121 ? -5.203 40.531 13.898 1 86.19 121 LEU A O 1
ATOM 886 N N . LYS A 1 122 ? -7.066 41.375 14.812 1 87.75 122 LYS A N 1
ATOM 887 C CA . LYS A 1 122 ? -7.406 42.062 13.555 1 87.75 122 LYS A CA 1
ATOM 888 C C . LYS A 1 122 ? -6.297 43 13.125 1 87.75 122 LYS A C 1
ATOM 890 O O . LYS A 1 122 ? -5.902 43.906 13.883 1 87.75 122 LYS A O 1
ATOM 895 N N . GLY A 1 123 ? -5.781 42.812 11.883 1 84.94 123 GLY A N 1
ATOM 896 C CA . GLY A 1 123 ? -4.766 43.688 11.328 1 84.94 123 GLY A CA 1
ATOM 897 C C . GLY A 1 123 ? -3.383 43.438 11.906 1 84.94 123 GLY A C 1
ATOM 898 O O . GLY A 1 123 ? -2.42 44.125 11.539 1 84.94 123 GLY A O 1
ATOM 899 N N . GLN A 1 124 ? -3.311 42.5 12.812 1 82.38 124 GLN A N 1
ATOM 900 C CA . GLN A 1 124 ? -2.021 42.219 13.422 1 82.38 124 GLN A CA 1
ATOM 901 C C . GLN A 1 124 ? -1.239 41.188 12.586 1 82.38 124 GLN A C 1
ATOM 903 O O . GLN A 1 124 ? -1.82 40.469 11.781 1 82.38 124 GLN A O 1
ATOM 908 N N . VAL A 1 125 ? 0.029 41.312 12.773 1 81.31 125 VAL A N 1
ATOM 909 C CA . VAL A 1 125 ? 0.9 40.344 12.133 1 81.31 125 VAL A CA 1
ATOM 910 C C . VAL A 1 125 ? 0.992 39.094 13 1 81.31 125 VAL A C 1
ATOM 912 O O . VAL A 1 125 ? 1.038 39.156 14.227 1 81.31 125 VAL A O 1
ATOM 915 N N . SER A 1 126 ? 0.992 37.969 12.328 1 83.5 126 SER A N 1
ATOM 916 C CA . SER A 1 126 ? 1.109 36.719 13.055 1 83.5 126 SER A CA 1
ATOM 917 C C . SER A 1 126 ? 2.455 36.594 13.766 1 83.5 126 SER A C 1
ATOM 919 O O . SER A 1 126 ? 3.488 36.969 13.203 1 83.5 126 SER A O 1
ATOM 921 N N . GLY A 1 127 ? 2.439 36.125 14.953 1 74.56 127 GLY A N 1
ATOM 922 C CA . GLY A 1 127 ? 3.666 35.844 15.688 1 74.56 127 GLY A CA 1
ATOM 923 C C . GLY A 1 127 ? 4.355 34.562 15.234 1 74.56 127 GLY A C 1
ATOM 924 O O . GLY A 1 127 ? 5.488 34.281 15.648 1 74.56 127 GLY A O 1
ATOM 925 N N . LEU A 1 128 ? 3.742 33.812 14.414 1 75.19 128 LEU A N 1
ATOM 926 C CA . LEU A 1 128 ? 4.262 32.531 13.977 1 75.19 128 LEU A CA 1
ATOM 927 C C . LEU A 1 128 ? 4.828 32.625 12.562 1 75.19 128 LEU A C 1
ATOM 929 O O . LEU A 1 128 ? 5.152 31.594 11.945 1 75.19 128 LEU A O 1
ATOM 933 N N . GLY A 1 129 ? 5 33.719 12.086 1 74.06 129 GLY A N 1
ATOM 934 C CA . GLY A 1 129 ? 5.52 33.906 10.742 1 74.06 129 GLY A CA 1
ATOM 935 C C . GLY A 1 129 ? 4.516 33.562 9.664 1 74.06 129 GLY A C 1
ATOM 936 O O . GLY A 1 129 ? 4.891 33.344 8.508 1 74.06 129 GLY A O 1
ATOM 937 N N . ARG A 1 130 ? 3.268 33.469 10.062 1 83.5 130 ARG A N 1
ATOM 938 C CA . ARG A 1 130 ? 2.199 33.25 9.102 1 83.5 130 ARG A CA 1
ATOM 939 C C . ARG A 1 130 ? 1.757 34.531 8.445 1 83.5 130 ARG A C 1
ATOM 941 O O . ARG A 1 130 ? 1.983 35.625 8.984 1 83.5 130 ARG A O 1
ATOM 948 N N . PRO A 1 131 ? 1.197 34.406 7.328 1 80.25 131 PRO A N 1
ATOM 949 C CA . PRO A 1 131 ? 0.702 35.625 6.676 1 80.25 131 PRO A CA 1
ATOM 950 C C . PRO A 1 131 ? -0.471 36.25 7.418 1 80.25 131 PRO A C 1
ATOM 952 O O . PRO A 1 131 ? -0.696 37.469 7.309 1 80.25 131 PRO A O 1
ATOM 955 N N . ARG A 1 132 ? -1.221 35.406 8.062 1 88.69 132 ARG A N 1
ATOM 956 C CA . ARG A 1 132 ? -2.367 35.812 8.852 1 88.69 132 ARG A CA 1
ATOM 957 C C . ARG A 1 132 ? -2.383 35.156 10.219 1 88.69 132 ARG A C 1
ATOM 959 O O . ARG A 1 132 ? -2.002 33.969 10.336 1 88.69 132 ARG A O 1
ATOM 966 N N . PRO A 1 133 ? -2.881 36 11.188 1 88.56 133 PRO A N 1
ATOM 967 C CA . PRO A 1 133 ? -3.016 35.312 12.469 1 88.56 133 PRO A CA 1
ATOM 968 C C . PRO A 1 133 ? -3.965 34.125 12.406 1 88.56 133 PRO A C 1
ATOM 970 O O . PRO A 1 133 ? -4.914 34.125 11.625 1 88.56 133 PRO A O 1
ATOM 973 N N . LEU A 1 134 ? -3.676 33.156 13.18 1 91.56 134 LEU A N 1
ATOM 974 C CA . LEU A 1 134 ? -4.445 31.906 13.195 1 91.56 134 LEU A CA 1
ATOM 975 C C . LEU A 1 134 ? -5.082 31.672 14.555 1 91.56 134 LEU A C 1
ATOM 977 O O . LEU A 1 134 ? -4.391 31.688 15.578 1 91.56 134 LEU A O 1
ATOM 981 N N . LEU A 1 135 ? -6.41 31.578 14.539 1 90 135 LEU A N 1
ATOM 982 C CA . LEU A 1 135 ? -7.152 31.172 15.727 1 90 135 LEU A CA 1
ATOM 983 C C . LEU A 1 135 ? -7.387 29.672 15.742 1 90 135 LEU A C 1
ATOM 985 O O . LEU A 1 135 ? -7.832 29.094 14.742 1 90 135 LEU A O 1
ATOM 989 N N . GLY A 1 136 ? -7.008 29 16.844 1 89.06 136 GLY A N 1
ATOM 990 C CA . GLY A 1 136 ? -7.23 27.562 16.969 1 89.06 136 GLY A CA 1
ATOM 991 C C . GLY A 1 136 ? -8.234 27.219 18.062 1 89.06 136 GLY A C 1
ATOM 992 O O . GLY A 1 136 ? -8.18 27.766 19.156 1 89.06 136 GLY A O 1
ATOM 993 N N . LEU A 1 137 ? -9.195 26.328 17.75 1 86 137 LEU A N 1
ATOM 994 C CA . LEU A 1 137 ? -10.141 25.859 18.75 1 86 137 LEU A CA 1
ATOM 995 C C . LEU A 1 137 ? -10.422 24.375 18.562 1 86 137 LEU A C 1
ATOM 997 O O . LEU A 1 137 ? -10.328 23.844 17.453 1 86 137 LEU A O 1
ATOM 1001 N N . PRO A 1 138 ? -10.68 23.656 19.656 1 83.88 138 PRO A N 1
ATOM 1002 C CA . PRO A 1 138 ? -11.18 22.297 19.531 1 83.88 138 PRO A CA 1
ATOM 1003 C C . PRO A 1 138 ? -12.641 22.234 19.062 1 83.88 138 PRO A C 1
ATOM 1005 O O . PRO A 1 138 ? -13.375 23.219 19.219 1 83.88 138 PRO A O 1
ATOM 1008 N N . LEU A 1 139 ? -12.961 21.125 18.438 1 82.44 139 LEU A N 1
ATOM 1009 C CA . LEU A 1 139 ? -14.383 20.953 18.172 1 82.44 139 LEU A CA 1
ATOM 1010 C C . LEU A 1 139 ? -15.156 20.734 19.453 1 82.44 139 LEU A C 1
ATOM 1012 O O . LEU A 1 139 ? -14.922 19.75 20.172 1 82.44 139 LEU A O 1
ATOM 1016 N N . PRO A 1 140 ? -16.062 21.656 19.703 1 73.19 140 PRO A N 1
ATOM 1017 C CA . PRO A 1 140 ? -16.781 21.5 20.969 1 73.19 140 PRO A CA 1
ATOM 1018 C C . PRO A 1 140 ? -17.703 20.281 20.984 1 73.19 140 PRO A C 1
ATOM 1020 O O . PRO A 1 140 ? -18.281 19.938 19.953 1 73.19 140 PRO A O 1
ATOM 1023 N N . GLY A 1 141 ? -17.797 19.625 22.109 1 66.62 141 GLY A N 1
ATOM 1024 C CA . GLY A 1 141 ? -18.734 18.531 22.328 1 66.62 141 GLY A CA 1
ATOM 1025 C C . GLY A 1 141 ? -18.203 17.188 21.875 1 66.62 141 GLY A C 1
ATOM 1026 O O . GLY A 1 141 ? -18.922 16.188 21.906 1 66.62 141 GLY A O 1
ATOM 1027 N N . VAL A 1 142 ? -17.062 17.266 21.406 1 66.81 142 VAL A N 1
ATOM 1028 C CA . VAL A 1 142 ? -16.516 16 20.906 1 66.81 142 VAL A CA 1
ATOM 1029 C C . VAL A 1 142 ? -15.211 15.68 21.625 1 66.81 142 VAL A C 1
ATOM 1031 O O . VAL A 1 142 ? -14.516 16.578 22.094 1 66.81 142 VAL A O 1
ATOM 1034 N N . GLY A 1 143 ? -15.023 14.352 21.719 1 58.16 143 GLY A N 1
ATOM 1035 C CA . GLY A 1 143 ? -13.727 13.891 22.219 1 58.16 143 GLY A CA 1
ATOM 1036 C C . GLY A 1 143 ? -13.344 14.508 23.547 1 58.16 143 GLY A C 1
ATOM 1037 O O . GLY A 1 143 ? -14.094 14.438 24.516 1 58.16 143 GLY A O 1
ATOM 1038 N N . LEU A 1 144 ? -12.188 15.305 23.5 1 57.47 144 LEU A N 1
ATOM 1039 C CA . LEU A 1 144 ? -11.578 15.906 24.688 1 57.47 144 LEU A CA 1
ATOM 1040 C C . LEU A 1 144 ? -12.5 16.953 25.297 1 57.47 144 LEU A C 1
ATOM 1042 O O . LEU A 1 144 ? -12.438 17.203 26.5 1 57.47 144 LEU A O 1
ATOM 1046 N N . MET A 1 145 ? -13.344 17.438 24.406 1 60.66 145 MET A N 1
ATOM 1047 C CA . MET A 1 145 ? -14.219 18.5 24.891 1 60.66 145 MET A CA 1
ATOM 1048 C C . MET A 1 145 ? -15.508 17.922 25.484 1 60.66 145 MET A C 1
ATOM 1050 O O . MET A 1 145 ? -16.312 18.656 26.062 1 60.66 145 MET A O 1
ATOM 1054 N N . ASP A 1 146 ? -15.711 16.562 25.203 1 60.84 146 ASP A N 1
ATOM 1055 C CA . ASP A 1 146 ? -16.859 15.859 25.75 1 60.84 146 ASP A CA 1
ATOM 1056 C C . ASP A 1 146 ? -16.469 14.469 26.25 1 60.84 146 ASP A C 1
ATOM 1058 O O . ASP A 1 146 ? -17.016 13.461 25.781 1 60.84 146 ASP A O 1
ATOM 1062 N N . LYS A 1 147 ? -15.547 14.438 27.156 1 58.28 147 LYS A N 1
ATOM 1063 C CA . LYS A 1 147 ? -14.977 13.188 27.641 1 58.28 147 LYS A CA 1
ATOM 1064 C C . LYS A 1 147 ? -16.062 12.242 28.156 1 58.28 147 LYS A C 1
ATOM 1066 O O . LYS A 1 147 ? -15.977 11.031 27.969 1 58.28 147 LYS A O 1
ATOM 1071 N N . ASN A 1 148 ? -17.047 12.898 28.688 1 55.69 148 ASN A N 1
ATOM 1072 C CA . ASN A 1 148 ? -18.078 12.078 29.297 1 55.69 148 ASN A CA 1
ATOM 1073 C C . ASN A 1 148 ? -19.219 11.789 28.328 1 55.69 148 ASN A C 1
ATOM 1075 O O . ASN A 1 148 ? -20.219 11.188 28.703 1 55.69 148 ASN A O 1
ATOM 1079 N N . ASP A 1 149 ? -19.094 12.211 27.141 1 62.59 149 ASP A N 1
ATOM 1080 C CA . ASP A 1 149 ? -20.047 11.969 26.062 1 62.59 149 ASP A CA 1
ATOM 1081 C C . ASP A 1 149 ? -21.453 12.422 26.469 1 62.59 149 ASP A C 1
ATOM 1083 O O . ASP A 1 149 ? -22.406 11.648 26.391 1 62.59 149 ASP A O 1
ATOM 1087 N N . THR A 1 150 ? -21.531 13.664 27 1 62.41 150 THR A N 1
ATOM 1088 C CA . THR A 1 150 ? -22.781 14.219 27.516 1 62.41 150 THR A CA 1
ATOM 1089 C C . THR A 1 150 ? -23.656 14.727 26.359 1 62.41 150 THR A C 1
ATOM 1091 O O . THR A 1 150 ? -24.875 14.758 26.484 1 62.41 150 THR A O 1
ATOM 1094 N N . ILE A 1 151 ? -23.047 15.141 25.391 1 70.44 151 ILE A N 1
ATOM 1095 C CA . ILE A 1 151 ? -23.781 15.625 24.234 1 70.44 151 ILE A CA 1
ATOM 1096 C C . ILE A 1 151 ? -24.125 14.453 23.312 1 70.44 151 ILE A C 1
ATOM 1098 O O . ILE A 1 151 ? -23.219 13.797 22.781 1 70.44 151 ILE A O 1
ATOM 1102 N N . LYS A 1 152 ? -25.359 14.289 23.109 1 71.69 152 LYS A N 1
ATOM 1103 C CA . LYS A 1 152 ? -25.797 13.148 22.297 1 71.69 152 LYS A CA 1
ATOM 1104 C C . LYS A 1 152 ? -25.828 13.5 20.812 1 71.69 152 LYS A C 1
ATOM 1106 O O . LYS A 1 152 ? -25.438 12.695 19.969 1 71.69 152 LYS A O 1
ATOM 1111 N N . GLU A 1 153 ? -26.312 14.688 20.594 1 76.69 153 GLU A N 1
ATOM 1112 C CA . GLU A 1 153 ? -26.391 15.117 19.203 1 76.69 153 GLU A CA 1
ATOM 1113 C C . GLU A 1 153 ? -25.344 16.188 18.906 1 76.69 153 GLU A C 1
ATOM 1115 O O . GLU A 1 153 ? -25.641 17.375 18.891 1 76.69 153 GLU A O 1
ATOM 1120 N N . GLU A 1 154 ? -24.219 15.758 18.562 1 78 154 GLU A N 1
ATOM 1121 C CA . GLU A 1 154 ? -23.078 16.641 18.312 1 78 154 GLU A CA 1
ATOM 1122 C C . GLU A 1 154 ? -23.266 17.422 17.016 1 78 154 GLU A C 1
ATOM 1124 O O . GLU A 1 154 ? -22.641 18.453 16.812 1 78 154 GLU A O 1
ATOM 1129 N N . GLY A 1 155 ? -24.078 16.922 16.172 1 78.12 155 GLY A N 1
ATOM 1130 C CA . GLY A 1 155 ? -24.328 17.578 14.906 1 78.12 155 GLY A CA 1
ATOM 1131 C C . GLY A 1 155 ? -24.875 18.984 15.062 1 78.12 155 GLY A C 1
ATOM 1132 O O . GLY A 1 155 ? -24.609 19.859 14.234 1 78.12 155 GLY A O 1
ATOM 1133 N N . LEU A 1 156 ? -25.547 19.203 16.141 1 77.5 156 LEU A N 1
ATOM 1134 C CA . LEU A 1 156 ? -26.156 20.516 16.391 1 77.5 156 LEU A CA 1
ATOM 1135 C C . LEU A 1 156 ? -25.078 21.562 16.672 1 77.5 156 LEU A C 1
ATOM 1137 O O . LEU A 1 156 ? -25.219 22.719 16.297 1 77.5 156 LEU A O 1
ATOM 1141 N N . ILE A 1 157 ? -24.078 21.109 17.281 1 78.94 157 ILE A N 1
ATOM 1142 C CA . ILE A 1 157 ? -22.984 22.016 17.625 1 78.94 157 ILE A CA 1
ATOM 1143 C C . ILE A 1 157 ? -22.188 22.359 16.375 1 78.94 157 ILE A C 1
ATOM 1145 O O . ILE A 1 157 ? -21.859 23.531 16.141 1 78.94 157 ILE A O 1
ATOM 1149 N N . VAL A 1 158 ? -21.953 21.375 15.562 1 82.12 158 VAL A N 1
ATOM 1150 C CA . VAL A 1 158 ? -21.156 21.578 14.352 1 82.12 158 VAL A CA 1
ATOM 1151 C C . VAL A 1 158 ? -21.875 22.547 13.414 1 82.12 158 VAL A C 1
ATOM 1153 O O . VAL A 1 158 ? -21.25 23.406 12.797 1 82.12 158 VAL A O 1
ATOM 1156 N N . GLU A 1 159 ? -23.109 22.484 13.391 1 83.06 159 GLU A N 1
ATOM 1157 C CA . GLU A 1 159 ? -23.938 23.312 12.516 1 83.06 159 GLU A CA 1
ATOM 1158 C C . GLU A 1 159 ? -23.891 24.781 12.938 1 83.06 159 GLU A C 1
ATOM 1160 O O . GLU A 1 159 ? -24.125 25.672 12.117 1 83.06 159 GLU A O 1
ATOM 1165 N N . GLU A 1 160 ? -23.5 25 14.125 1 83.88 160 GLU A N 1
ATOM 1166 C CA . GLU A 1 160 ? -23.469 26.375 14.617 1 83.88 160 GLU A CA 1
ATOM 1167 C C . GLU A 1 160 ? -22.062 26.938 14.578 1 83.88 160 GLU A C 1
ATOM 1169 O O . GLU A 1 160 ? -21.859 28.109 14.273 1 83.88 160 GLU A O 1
ATOM 1174 N N . VAL A 1 161 ? -21.188 26.109 14.859 1 85.81 161 VAL A N 1
ATOM 1175 C CA . VAL A 1 161 ? -19.812 26.562 15.039 1 85.81 161 VAL A CA 1
ATOM 1176 C C . VAL A 1 161 ? -19.203 26.922 13.688 1 85.81 161 VAL A C 1
ATOM 1178 O O . VAL A 1 161 ? -18.531 27.938 13.555 1 85.81 161 VAL A O 1
ATOM 1181 N N . LEU A 1 162 ? -19.484 26.156 12.68 1 90.56 162 LEU A N 1
ATOM 1182 C CA . LEU A 1 162 ? -18.828 26.344 11.391 1 90.56 162 LEU A CA 1
ATOM 1183 C C . LEU A 1 162 ? -19.219 27.672 10.766 1 90.56 162 LEU A C 1
ATOM 1185 O O . LEU A 1 162 ? -18.359 28.453 10.336 1 90.56 162 LEU A O 1
ATOM 1189 N N . PRO A 1 163 ? -20.484 28.078 10.766 1 89.94 163 PRO A N 1
ATOM 1190 C CA . PRO A 1 163 ? -20.844 29.406 10.25 1 89.94 163 PRO A CA 1
ATOM 1191 C C . PRO A 1 163 ? -20.188 30.531 11.039 1 89.94 163 PRO A C 1
ATOM 1193 O O . PRO A 1 163 ? -19.812 31.562 10.453 1 89.94 163 PRO A O 1
ATOM 1196 N N . MET A 1 164 ? -20.031 30.375 12.305 1 91.88 164 MET A N 1
ATOM 1197 C CA . MET A 1 164 ? -19.359 31.375 13.133 1 91.88 164 MET A CA 1
ATOM 1198 C C . MET A 1 164 ? -17.906 31.562 12.703 1 91.88 164 MET A C 1
ATOM 1200 O O . MET A 1 164 ? -17.406 32.688 12.68 1 91.88 164 MET A O 1
ATOM 1204 N N . MET A 1 165 ? -17.312 30.5 12.422 1 94.06 165 MET A N 1
ATOM 1205 C CA . MET A 1 165 ? -15.93 30.578 11.984 1 94.06 165 MET A CA 1
ATOM 1206 C C . MET A 1 165 ? -15.812 31.297 10.648 1 94.06 165 MET A C 1
ATOM 1208 O O . MET A 1 165 ? -14.922 32.125 10.453 1 94.06 165 MET A O 1
ATOM 1212 N N . TYR A 1 166 ? -16.734 31.016 9.719 1 93.25 166 TYR A N 1
ATOM 1213 C CA . TYR A 1 166 ? -16.75 31.688 8.43 1 93.25 166 TYR A CA 1
ATOM 1214 C C . TYR A 1 166 ? -16.953 33.188 8.594 1 93.25 166 TYR A C 1
ATOM 1216 O O . TYR A 1 166 ? -16.344 34 7.883 1 93.25 166 TYR A O 1
ATOM 1224 N N . HIS A 1 167 ? -17.734 33.562 9.523 1 91.38 167 HIS A N 1
ATOM 1225 C CA . HIS A 1 167 ? -17.953 34.969 9.789 1 91.38 167 HIS A CA 1
ATOM 1226 C C . HIS A 1 167 ? -16.719 35.625 10.406 1 91.38 167 HIS A C 1
ATOM 1228 O O . HIS A 1 167 ? -16.359 36.75 10.055 1 91.38 167 HIS A O 1
ATOM 1234 N N . ALA A 1 168 ? -16.125 34.906 11.281 1 92.56 168 ALA A N 1
ATOM 1235 C CA . ALA A 1 168 ? -14.953 35.438 11.961 1 92.56 168 ALA A CA 1
ATOM 1236 C C . ALA A 1 168 ? -13.828 35.719 10.961 1 92.56 168 ALA A C 1
ATOM 1238 O O . ALA A 1 168 ? -13.18 36.781 11.023 1 92.56 168 ALA A O 1
ATOM 1239 N N . VAL A 1 169 ? -13.594 34.812 10.031 1 94.25 169 VAL A N 1
ATOM 1240 C CA . VAL A 1 169 ? -12.492 35 9.086 1 94.25 169 VAL A CA 1
ATOM 1241 C C . VAL A 1 169 ? -12.797 36.156 8.148 1 94.25 169 VAL A C 1
ATOM 1243 O O . VAL A 1 169 ? -11.883 36.844 7.691 1 94.25 169 VAL A O 1
ATOM 1246 N N . ARG A 1 170 ? -14.023 36.375 7.863 1 91.12 170 ARG A N 1
ATOM 1247 C CA . ARG A 1 170 ? -14.438 37.469 7.012 1 91.12 170 ARG A CA 1
ATOM 1248 C C . ARG A 1 170 ? -14.32 38.812 7.754 1 91.12 170 ARG A C 1
ATOM 1250 O O . ARG A 1 170 ? -13.766 39.75 7.227 1 91.12 170 ARG A O 1
ATOM 1257 N N . ASP A 1 171 ? -14.758 38.844 8.977 1 92.12 171 ASP A N 1
ATOM 1258 C CA . ASP A 1 171 ? -14.875 40.094 9.727 1 92.12 171 ASP A CA 1
ATOM 1259 C C . ASP A 1 171 ? -13.508 40.562 10.227 1 92.12 171 ASP A C 1
ATOM 1261 O O . ASP A 1 171 ? -13.25 41.781 10.305 1 92.12 171 ASP A O 1
ATOM 1265 N N . PHE A 1 172 ? -12.703 39.625 10.602 1 92.88 172 PHE A N 1
ATOM 1266 C CA . PHE A 1 172 ? -11.484 40.031 11.289 1 92.88 172 PHE A CA 1
ATOM 1267 C C . PHE A 1 172 ? -10.266 39.781 10.406 1 92.88 172 PHE A C 1
ATOM 1269 O O . PHE A 1 172 ? -9.156 40.219 10.758 1 92.88 172 PHE A O 1
ATOM 1276 N N . GLY A 1 173 ? -10.398 39.125 9.312 1 91.81 173 GLY A N 1
ATOM 1277 C CA . GLY A 1 173 ? -9.281 38.875 8.422 1 91.81 173 GLY A CA 1
ATOM 1278 C C . GLY A 1 173 ? -8.25 37.938 9.008 1 91.81 173 GLY A C 1
ATOM 1279 O O . GLY A 1 173 ? -7.051 38.094 8.781 1 91.81 173 GLY A O 1
ATOM 1280 N N . VAL A 1 174 ? -8.648 37.062 9.883 1 92.88 174 VAL A N 1
ATOM 1281 C CA . VAL A 1 174 ? -7.805 36.062 10.508 1 92.88 174 VAL A CA 1
ATOM 1282 C C . VAL A 1 174 ? -8.141 34.688 9.922 1 92.88 174 VAL A C 1
ATOM 1284 O O . VAL A 1 174 ? -9.164 34.5 9.266 1 92.88 174 VAL A O 1
ATOM 1287 N N . ASP A 1 175 ? -7.215 33.719 10.031 1 94.75 175 ASP A N 1
ATOM 1288 C CA . ASP A 1 175 ? -7.531 32.344 9.766 1 94.75 175 ASP A CA 1
ATOM 1289 C C . ASP A 1 175 ? -8.07 31.641 11.016 1 94.75 175 ASP A C 1
ATOM 1291 O O . ASP A 1 175 ? -7.773 32.062 12.141 1 94.75 175 ASP A O 1
ATOM 1295 N N . CYS A 1 176 ? -8.93 30.703 10.828 1 95.25 176 CYS A N 1
ATOM 1296 C CA . CYS A 1 176 ? -9.445 29.891 11.914 1 95.25 176 CYS A CA 1
ATOM 1297 C C . CYS A 1 176 ? -9.219 28.406 11.656 1 95.25 176 CYS A C 1
ATOM 1299 O O . CYS A 1 176 ? -9.344 27.938 10.516 1 95.25 176 CYS A O 1
ATOM 1301 N N . ALA A 1 177 ? -8.836 27.672 12.711 1 95.31 177 ALA A N 1
ATOM 1302 C CA . ALA A 1 177 ? -8.688 26.219 12.609 1 95.31 177 ALA A CA 1
ATOM 1303 C C . ALA A 1 177 ? -9.484 25.516 13.703 1 95.31 177 ALA A C 1
ATOM 1305 O O . ALA A 1 177 ? -9.383 25.875 14.883 1 95.31 177 ALA A O 1
ATOM 1306 N N . VAL A 1 178 ? -10.312 24.609 13.297 1 93.31 178 VAL A N 1
ATOM 1307 C CA . VAL A 1 178 ? -10.961 23.719 14.258 1 93.31 178 VAL A CA 1
ATOM 1308 C C . VAL A 1 178 ? -10.258 22.359 14.266 1 93.31 178 VAL A C 1
ATOM 1310 O O . VAL A 1 178 ? -10.031 21.766 13.211 1 93.31 178 VAL A O 1
ATOM 1313 N N . CYS A 1 179 ? -9.875 21.922 15.469 1 91.25 179 CYS A N 1
ATOM 1314 C CA . CYS A 1 179 ? -9.125 20.688 15.641 1 91.25 179 CYS A CA 1
ATOM 1315 C C . CYS A 1 179 ? -9.969 19.625 16.359 1 91.25 179 CYS A C 1
ATOM 1317 O O . CYS A 1 179 ? -10.641 19.938 17.344 1 91.25 179 CYS A O 1
ATOM 1319 N N . THR A 1 180 ? -9.969 18.422 15.781 1 87.94 180 THR A N 1
ATOM 1320 C CA . THR A 1 180 ? -10.641 17.312 16.453 1 87.94 180 THR A CA 1
ATOM 1321 C C . THR A 1 180 ? -9.859 16.016 16.266 1 87.94 180 THR A C 1
ATOM 1323 O O . THR A 1 180 ? -9.281 15.781 15.211 1 87.94 180 THR A O 1
ATOM 1326 N N . THR A 1 181 ? -9.906 15.172 17.297 1 84.38 181 THR A N 1
ATOM 1327 C CA . THR A 1 181 ? -9.242 13.875 17.203 1 84.38 181 THR A CA 1
ATOM 1328 C C . THR A 1 181 ? -10.227 12.789 16.797 1 84.38 181 THR A C 1
ATOM 1330 O O . THR A 1 181 ? -9.836 11.656 16.516 1 84.38 181 THR A O 1
ATOM 1333 N N . ASP A 1 182 ? -11.461 13.148 16.734 1 80.56 182 ASP A N 1
ATOM 1334 C CA . ASP A 1 182 ? -12.5 12.195 16.344 1 80.56 182 ASP A CA 1
ATOM 1335 C C . ASP A 1 182 ? -12.641 12.148 14.82 1 80.56 182 ASP A C 1
ATOM 1337 O O . ASP A 1 182 ? -12.969 13.156 14.188 1 80.56 182 ASP A O 1
ATOM 1341 N N . SER A 1 183 ? -12.461 10.945 14.312 1 81.19 183 SER A N 1
ATOM 1342 C CA . SER A 1 183 ? -12.477 10.797 12.859 1 81.19 183 SER A CA 1
ATOM 1343 C C . SER A 1 183 ? -13.867 11.055 12.297 1 81.19 183 SER A C 1
ATOM 1345 O O . SER A 1 183 ? -14 11.609 11.203 1 81.19 183 SER A O 1
ATOM 1347 N N . GLY A 1 184 ? -14.875 10.625 12.992 1 79.88 184 GLY A N 1
ATOM 1348 C CA . GLY A 1 184 ? -16.234 10.867 12.539 1 79.88 184 GLY A CA 1
ATOM 1349 C C . GLY A 1 184 ? -16.594 12.336 12.477 1 79.88 184 GLY A C 1
ATOM 1350 O O . GLY A 1 184 ? -17.141 12.812 11.477 1 79.88 184 GLY A O 1
ATOM 1351 N N . ALA A 1 185 ? -16.266 13.016 13.539 1 83.81 185 ALA A N 1
ATOM 1352 C CA . ALA A 1 185 ? -16.531 14.445 13.594 1 83.81 185 ALA A CA 1
ATOM 1353 C C . ALA A 1 185 ? -15.75 15.188 12.508 1 83.81 185 ALA A C 1
ATOM 1355 O O . ALA A 1 185 ? -16.266 16.109 11.883 1 83.81 185 ALA A O 1
ATOM 1356 N N . PHE A 1 186 ? -14.562 14.812 12.328 1 89 186 PHE A N 1
ATOM 1357 C CA . PHE A 1 186 ? -13.727 15.414 11.297 1 89 186 PHE A CA 1
ATOM 1358 C C . PHE A 1 186 ? -14.383 15.273 9.922 1 89 186 PHE A C 1
ATOM 1360 O O . PHE A 1 186 ? -14.469 16.25 9.172 1 89 186 PHE A O 1
ATOM 1367 N N . ARG A 1 187 ? -14.805 14.117 9.617 1 86.25 187 ARG A N 1
ATOM 1368 C CA . ARG A 1 187 ? -15.406 13.836 8.312 1 86.25 187 ARG A CA 1
ATOM 1369 C C . ARG A 1 187 ? -16.719 14.594 8.141 1 86.25 187 ARG A C 1
ATOM 1371 O O . ARG A 1 187 ? -16.984 15.133 7.066 1 86.25 187 ARG A O 1
ATOM 1378 N N . VAL A 1 188 ? -17.469 14.641 9.18 1 85.62 188 VAL A N 1
ATOM 1379 C CA . VAL A 1 188 ? -18.719 15.375 9.141 1 85.62 188 VAL A CA 1
ATOM 1380 C C . VAL A 1 188 ? -18.453 16.844 8.859 1 85.62 188 VAL A C 1
ATOM 1382 O O . VAL A 1 188 ? -19.141 17.469 8.055 1 85.62 188 VAL A O 1
ATOM 1385 N N . MET A 1 189 ? -17.453 17.359 9.484 1 89.19 189 MET A N 1
ATOM 1386 C CA . MET A 1 189 ? -17.125 18.766 9.297 1 89.19 189 MET A CA 1
ATOM 1387 C C . MET A 1 189 ? -16.703 19.047 7.855 1 89.19 189 MET A C 1
ATOM 1389 O O . MET A 1 189 ? -16.984 20.109 7.309 1 89.19 189 MET A O 1
ATOM 1393 N N . GLN A 1 190 ? -16 18.078 7.312 1 88.81 190 GLN A N 1
ATOM 1394 C CA . GLN A 1 190 ? -15.586 18.234 5.926 1 88.81 190 GLN A CA 1
ATOM 1395 C C . GLN A 1 190 ? -16.797 18.297 4.988 1 88.81 190 GLN A C 1
ATOM 1397 O O . GLN A 1 190 ? -16.797 19.078 4.023 1 88.81 190 GLN A O 1
ATOM 1402 N N . VAL A 1 191 ? -17.766 17.531 5.246 1 85.75 191 VAL A N 1
ATOM 1403 C CA . VAL A 1 191 ? -18.984 17.531 4.441 1 85.75 191 VAL A CA 1
ATOM 1404 C C . VAL A 1 191 ? -19.734 18.844 4.613 1 85.75 191 VAL A C 1
ATOM 1406 O O . VAL A 1 191 ? -20.188 19.438 3.637 1 85.75 191 VAL A O 1
ATOM 1409 N N . LEU A 1 192 ? -19.797 19.312 5.781 1 87 192 LEU A N 1
ATOM 1410 C CA . LEU A 1 192 ? -20.547 20.516 6.102 1 87 192 LEU A CA 1
ATOM 1411 C C . LEU A 1 192 ? -19.812 21.766 5.605 1 87 192 LEU A C 1
ATOM 1413 O O . LEU A 1 192 ? -20.422 22.812 5.445 1 87 192 LEU A O 1
ATOM 1417 N N . ARG A 1 193 ? -18.547 21.594 5.406 1 89.5 193 ARG A N 1
ATOM 1418 C CA . ARG A 1 193 ? -17.719 22.688 4.922 1 89.5 193 ARG A CA 1
ATOM 1419 C C . ARG A 1 193 ? -18.312 23.312 3.666 1 89.5 193 ARG A C 1
ATOM 1421 O O . ARG A 1 193 ? -18.438 24.547 3.57 1 89.5 193 ARG A O 1
ATOM 1428 N N . GLU A 1 194 ? -18.641 22.531 2.779 1 82.81 194 GLU A N 1
ATOM 1429 C CA . GLU A 1 194 ? -19.188 23.016 1.515 1 82.81 194 GLU A CA 1
ATOM 1430 C C . GLU A 1 194 ? -20.594 23.562 1.697 1 82.81 194 GLU A C 1
ATOM 1432 O O . GLU A 1 194 ? -20.953 24.594 1.113 1 82.81 194 GLU A O 1
ATOM 1437 N N . LYS A 1 195 ? -21.312 22.938 2.479 1 81.25 195 LYS A N 1
ATOM 1438 C CA . LYS A 1 195 ? -22.703 23.297 2.693 1 81.25 195 LYS A CA 1
ATOM 1439 C C . LYS A 1 195 ? -22.828 24.656 3.359 1 81.25 195 LYS A C 1
ATOM 1441 O O . LYS A 1 195 ? -23.719 25.438 3.027 1 81.25 195 LYS A O 1
ATOM 1446 N N . HIS A 1 196 ? -21.953 24.969 4.285 1 86.69 196 HIS A N 1
ATOM 1447 C CA . HIS A 1 196 ? -22.125 26.172 5.109 1 86.69 196 HIS A CA 1
ATOM 1448 C C . HIS A 1 196 ? -21.234 27.312 4.609 1 86.69 196 HIS A C 1
ATOM 1450 O O . HIS A 1 196 ? -21.297 28.422 5.141 1 86.69 196 HIS A O 1
ATOM 1456 N N . CYS A 1 197 ? -20.422 26.984 3.658 1 87.56 197 CYS A N 1
ATOM 1457 C CA . CYS A 1 197 ? -19.625 28.062 3.107 1 87.56 197 CYS A CA 1
ATOM 1458 C C . CYS A 1 197 ? -20.516 29.156 2.529 1 87.56 197 CYS A C 1
ATOM 1460 O O . CYS A 1 197 ? -21.453 28.859 1.778 1 87.56 197 CYS A O 1
ATOM 1462 N N . PRO A 1 198 ? -20.234 30.328 2.898 1 81.56 198 PRO A N 1
ATOM 1463 C CA . PRO A 1 198 ? -21.078 31.406 2.406 1 81.56 198 PRO A CA 1
ATOM 1464 C C . PRO A 1 198 ? -21.125 31.484 0.881 1 81.56 198 PRO A C 1
ATOM 1466 O O . PRO A 1 198 ? -20.125 31.188 0.214 1 81.56 198 PRO A O 1
ATOM 1469 N N . SER A 1 199 ? -22.297 31.766 0.29 1 67.19 199 SER A N 1
ATOM 1470 C CA . SER A 1 199 ? -22.625 31.703 -1.13 1 67.19 199 SER A CA 1
ATOM 1471 C C . SER A 1 199 ? -21.844 32.75 -1.929 1 67.19 199 SER A C 1
ATOM 1473 O O . SER A 1 199 ? -21.703 32.625 -3.146 1 67.19 199 SER A O 1
ATOM 1475 N N . ASP A 1 200 ? -21.438 33.719 -1.289 1 64.12 200 ASP A N 1
ATOM 1476 C CA . ASP A 1 200 ? -20.75 34.781 -1.996 1 64.12 200 ASP A CA 1
ATOM 1477 C C . ASP A 1 200 ? -19.359 34.375 -2.434 1 64.12 200 ASP A C 1
ATOM 1479 O O . ASP A 1 200 ? -18.656 35.125 -3.105 1 64.12 200 ASP A O 1
ATOM 1483 N N . ARG A 1 201 ? -19.188 33.094 -2.199 1 67.38 201 ARG A N 1
ATOM 1484 C CA . ARG A 1 201 ? -17.859 32.562 -2.531 1 67.38 201 ARG A CA 1
ATOM 1485 C C . ARG A 1 201 ? -17.969 31.359 -3.465 1 67.38 201 ARG A C 1
ATOM 1487 O O . ARG A 1 201 ? -19 30.703 -3.516 1 67.38 201 ARG A O 1
ATOM 1494 N N . ALA A 1 202 ? -17.031 31.312 -4.328 1 70.19 202 ALA A N 1
ATOM 1495 C CA . ALA A 1 202 ? -16.969 30.172 -5.234 1 70.19 202 ALA A CA 1
ATOM 1496 C C . ALA A 1 202 ? -16.547 28.891 -4.496 1 70.19 202 ALA A C 1
ATOM 1498 O O . ALA A 1 202 ? -15.664 28.172 -4.953 1 70.19 202 ALA A O 1
ATOM 1499 N N . GLY A 1 203 ? -17.078 28.844 -3.146 1 85.5 203 GLY A N 1
ATOM 1500 C CA . GLY A 1 203 ? -16.781 27.641 -2.389 1 85.5 203 GLY A CA 1
ATOM 1501 C C . GLY A 1 203 ? -15.75 27.875 -1.297 1 85.5 203 GLY A C 1
ATOM 1502 O O . GLY A 1 203 ? -15.25 29 -1.137 1 85.5 203 GLY A O 1
ATOM 1503 N N . PRO A 1 204 ? -15.469 26.844 -0.546 1 90.94 204 PRO A N 1
ATOM 1504 C CA . PRO A 1 204 ? -14.562 27 0.595 1 90.94 204 PRO A CA 1
ATOM 1505 C C . PRO A 1 204 ? -13.133 27.312 0.173 1 90.94 204 PRO A C 1
ATOM 1507 O O . PRO A 1 204 ? -12.336 27.781 0.991 1 90.94 204 PRO A O 1
ATOM 1510 N N . PHE A 1 205 ? -12.805 27.109 -1.088 1 94.25 205 PHE A N 1
ATOM 1511 C CA . PHE A 1 205 ? -11.445 27.328 -1.571 1 94.25 205 PHE A CA 1
ATOM 1512 C C . PHE A 1 205 ? -11.438 28.359 -2.699 1 94.25 205 PHE A C 1
ATOM 1514 O O . PHE A 1 205 ? -10.781 28.156 -3.721 1 94.25 205 PHE A O 1
ATOM 1521 N N . TRP A 1 206 ? -12.039 29.438 -2.48 1 90.19 206 TRP A N 1
ATOM 1522 C CA . TRP A 1 206 ? -12.25 30.531 -3.428 1 90.19 206 TRP A CA 1
ATOM 1523 C C . TRP A 1 206 ? -10.922 31.156 -3.848 1 90.19 206 TRP A C 1
ATOM 1525 O O . TRP A 1 206 ? -10.82 31.734 -4.926 1 90.19 206 TRP A O 1
ATOM 1535 N N . MET A 1 207 ? -9.93 31.094 -3.055 1 89.88 207 MET A N 1
ATOM 1536 C CA . MET A 1 207 ? -8.664 31.781 -3.295 1 89.88 207 MET A CA 1
ATOM 1537 C C . MET A 1 207 ? -7.812 31.031 -4.309 1 89.88 207 MET A C 1
ATOM 1539 O O . MET A 1 207 ? -6.828 31.562 -4.82 1 89.88 207 MET A O 1
ATOM 1543 N N . LEU A 1 208 ? -8.211 29.812 -4.617 1 92.81 208 LEU A N 1
ATOM 1544 C CA . LEU A 1 208 ? -7.422 29 -5.531 1 92.81 208 LEU A CA 1
ATOM 1545 C C . LEU A 1 208 ? -7.875 29.203 -6.973 1 92.81 208 LEU A C 1
ATOM 1547 O O . LEU A 1 208 ? -9.07 29.344 -7.238 1 92.81 208 LEU A O 1
ATOM 1551 N N . SER A 1 209 ? -6.906 29.172 -7.918 1 91.31 209 SER A N 1
ATOM 1552 C CA . SER A 1 209 ? -7.223 29.25 -9.336 1 91.31 209 SER A CA 1
ATOM 1553 C C . SER A 1 209 ? -7.812 27.938 -9.844 1 91.31 209 SER A C 1
ATOM 1555 O O . SER A 1 209 ? -7.746 26.922 -9.148 1 91.31 209 SER A O 1
ATOM 1557 N N . GLU A 1 210 ? -8.336 27.953 -11.039 1 90.94 210 GLU A N 1
ATOM 1558 C CA . GLU A 1 210 ? -8.891 26.75 -11.648 1 90.94 210 GLU A CA 1
ATOM 1559 C C . GLU A 1 210 ? -7.805 25.688 -11.859 1 90.94 210 GLU A C 1
ATOM 1561 O O . GLU A 1 210 ? -8.055 24.5 -11.672 1 90.94 210 GLU A O 1
ATOM 1566 N N . GLU A 1 211 ? -6.684 26.156 -12.25 1 90.81 211 GLU A N 1
ATOM 1567 C CA . GLU A 1 211 ? -5.566 25.234 -12.453 1 90.81 211 GLU A CA 1
ATOM 1568 C C . GLU A 1 211 ? -5.145 24.578 -11.141 1 90.81 211 GLU A C 1
ATOM 1570 O O . GLU A 1 211 ? -4.871 23.375 -11.102 1 90.81 211 GLU A O 1
ATOM 1575 N N . GLN A 1 212 ? -5.137 25.391 -10.18 1 94.19 212 GLN A N 1
ATOM 1576 C CA . GLN A 1 212 ? -4.777 24.859 -8.867 1 94.19 212 GLN A CA 1
ATOM 1577 C C . GLN A 1 212 ? -5.816 23.875 -8.367 1 94.19 212 GLN A C 1
ATOM 1579 O O . GLN A 1 212 ? -5.469 22.828 -7.809 1 94.19 212 GLN A O 1
ATOM 1584 N N . LEU A 1 213 ? -7.047 24.188 -8.602 1 94.12 213 LEU A N 1
ATOM 1585 C CA . LEU A 1 213 ? -8.117 23.266 -8.211 1 94.12 213 LEU A CA 1
ATOM 1586 C C . LEU A 1 213 ? -8.008 21.953 -8.969 1 94.12 213 LEU A C 1
ATOM 1588 O O . LEU A 1 213 ? -8.234 20.891 -8.398 1 94.12 213 LEU A O 1
ATOM 1592 N N . GLY A 1 214 ? -7.676 22.078 -10.227 1 93.31 214 GLY A N 1
ATOM 1593 C CA . GLY A 1 214 ? -7.445 20.875 -11.008 1 93.31 214 GLY A CA 1
ATOM 1594 C C . GLY A 1 214 ? -6.312 20.016 -10.469 1 93.31 214 GLY A C 1
ATOM 1595 O O . GLY A 1 214 ? -6.426 18.781 -10.414 1 93.31 214 GLY A O 1
ATOM 1596 N N . THR A 1 215 ? -5.305 20.641 -10.07 1 93.81 215 THR A N 1
ATOM 1597 C CA . THR A 1 215 ? -4.176 19.938 -9.477 1 93.81 215 THR A CA 1
ATOM 1598 C C . THR A 1 215 ? -4.59 19.25 -8.172 1 93.81 215 THR A C 1
ATOM 1600 O O . THR A 1 215 ? -4.195 18.109 -7.906 1 93.81 215 THR A O 1
ATOM 1603 N N . CYS A 1 216 ? -5.363 19.969 -7.398 1 95.25 216 CYS A N 1
ATOM 1604 C CA . CYS A 1 216 ? -5.848 19.391 -6.152 1 95.25 216 CYS A CA 1
ATOM 1605 C C . CYS A 1 216 ? -6.648 18.125 -6.414 1 95.25 216 CYS A C 1
ATOM 1607 O O . CYS A 1 216 ? -6.473 17.125 -5.715 1 95.25 216 CYS A O 1
ATOM 1609 N N . GLN A 1 217 ? -7.449 18.172 -7.367 1 92.75 217 GLN A N 1
ATOM 1610 C CA . GLN A 1 217 ? -8.266 17.016 -7.719 1 92.75 217 GLN A CA 1
ATOM 1611 C C . GLN A 1 217 ? -7.387 15.844 -8.141 1 92.75 217 GLN A C 1
ATOM 1613 O O . GLN A 1 217 ? -7.617 14.711 -7.715 1 92.75 217 GLN A O 1
ATOM 1618 N N . HIS A 1 218 ? -6.445 16.156 -8.93 1 92.12 218 HIS A N 1
ATOM 1619 C CA . HIS A 1 218 ? -5.516 15.133 -9.391 1 92.12 218 HIS A CA 1
ATOM 1620 C C . HIS A 1 218 ? -4.773 14.492 -8.227 1 92.12 218 HIS A C 1
ATOM 1622 O O . HIS A 1 218 ? -4.699 13.266 -8.133 1 92.12 218 HIS A O 1
ATOM 1628 N N . LEU A 1 219 ? -4.281 15.266 -7.402 1 93.94 219 LEU A N 1
ATOM 1629 C CA . LEU A 1 219 ? -3.49 14.773 -6.281 1 93.94 219 LEU A CA 1
ATOM 1630 C C . LEU A 1 219 ? -4.371 14.031 -5.281 1 93.94 219 LEU A C 1
ATOM 1632 O O . LEU A 1 219 ? -3.943 13.039 -4.684 1 93.94 219 LEU A O 1
ATOM 1636 N N . ALA A 1 220 ? -5.562 14.508 -5.098 1 92.5 220 ALA A N 1
ATOM 1637 C CA . ALA A 1 220 ? -6.504 13.812 -4.223 1 92.5 220 ALA A CA 1
ATOM 1638 C C . ALA A 1 220 ? -6.82 12.414 -4.754 1 92.5 220 ALA A C 1
ATOM 1640 O O . ALA A 1 220 ? -6.898 11.461 -3.98 1 92.5 220 ALA A O 1
ATOM 1641 N N . SER A 1 221 ? -6.996 12.32 -6 1 86.44 221 SER A N 1
ATOM 1642 C CA . SER A 1 221 ? -7.242 11.023 -6.629 1 86.44 221 SER A CA 1
ATOM 1643 C C . SER A 1 221 ? -6.043 10.094 -6.461 1 86.44 221 SER A C 1
ATOM 1645 O O . SER A 1 221 ? -6.211 8.906 -6.184 1 86.44 221 SER A O 1
ATOM 1647 N N . ALA A 1 222 ? -4.883 10.617 -6.664 1 87.12 222 ALA A N 1
ATOM 1648 C CA . ALA A 1 222 ? -3.668 9.828 -6.469 1 87.12 222 ALA A CA 1
ATOM 1649 C C . ALA A 1 222 ? -3.562 9.328 -5.031 1 87.12 222 ALA A C 1
ATOM 1651 O O . ALA A 1 222 ? -3.164 8.188 -4.797 1 87.12 222 ALA A O 1
ATOM 1652 N N . ALA A 1 223 ? -3.924 10.148 -4.105 1 88.94 223 ALA A N 1
ATOM 1653 C CA . ALA A 1 223 ? -3.895 9.758 -2.697 1 88.94 223 ALA A CA 1
ATOM 1654 C C . ALA A 1 223 ? -4.883 8.633 -2.416 1 88.94 223 ALA A C 1
ATOM 1656 O O . ALA A 1 223 ? -4.555 7.672 -1.718 1 88.94 223 ALA A O 1
ATOM 1657 N N . ALA A 1 224 ? -6.027 8.758 -3.004 1 79.12 224 ALA A N 1
ATOM 1658 C CA . ALA A 1 224 ? -7.074 7.754 -2.809 1 79.12 224 ALA A CA 1
ATOM 1659 C C . ALA A 1 224 ? -6.633 6.395 -3.34 1 79.12 224 ALA A C 1
ATOM 1661 O O . ALA A 1 224 ? -7.039 5.355 -2.814 1 79.12 224 ALA A O 1
ATOM 1662 N N . GLU A 1 225 ? -5.777 6.484 -4.289 1 74.19 225 GLU A N 1
ATOM 1663 C CA . GLU A 1 225 ? -5.305 5.254 -4.918 1 74.19 225 GLU A CA 1
ATOM 1664 C C . GLU A 1 225 ? -3.967 4.812 -4.332 1 74.19 225 GLU A C 1
ATOM 1666 O O . GLU A 1 225 ? -3.301 3.936 -4.883 1 74.19 225 GLU A O 1
ATOM 1671 N N . ASP A 1 226 ? -3.508 5.473 -3.334 1 79 226 ASP A N 1
ATOM 1672 C CA . ASP A 1 226 ? -2.232 5.188 -2.684 1 79 226 ASP A CA 1
ATOM 1673 C C . ASP A 1 226 ? -1.068 5.355 -3.656 1 79 226 ASP A C 1
ATOM 1675 O O . ASP A 1 226 ? -0.146 4.535 -3.676 1 79 226 ASP A O 1
ATOM 1679 N N . ARG A 1 227 ? -1.182 6.293 -4.469 1 83.69 227 ARG A N 1
ATOM 1680 C CA . ARG A 1 227 ? -0.163 6.574 -5.473 1 83.69 227 ARG A CA 1
ATOM 1681 C C . ARG A 1 227 ? 0.527 7.906 -5.195 1 83.69 227 ARG A C 1
ATOM 1683 O O . ARG A 1 227 ? 1.137 8.492 -6.094 1 83.69 227 ARG A O 1
ATOM 1690 N N . LEU A 1 228 ? 0.356 8.367 -4.016 1 91.12 228 LEU A N 1
ATOM 1691 C CA . LEU A 1 228 ? 0.955 9.641 -3.631 1 91.12 228 LEU A CA 1
ATOM 1692 C C . LEU A 1 228 ? 1.952 9.453 -2.492 1 91.12 228 LEU A C 1
ATOM 1694 O O . LEU A 1 228 ? 1.734 8.625 -1.604 1 91.12 228 LEU A O 1
ATOM 1698 N N . ALA A 1 229 ? 3.047 10.078 -2.584 1 93.25 229 ALA A N 1
ATOM 1699 C CA . ALA A 1 229 ? 3.99 10.234 -1.48 1 93.25 229 ALA A CA 1
ATOM 1700 C C . ALA A 1 229 ? 4.238 11.703 -1.174 1 93.25 229 ALA A C 1
ATOM 1702 O O . ALA A 1 229 ? 4.07 12.562 -2.043 1 93.25 229 ALA A O 1
ATOM 1703 N N . LEU A 1 230 ? 4.617 12 0.068 1 96.5 230 LEU A N 1
ATOM 1704 C CA . LEU A 1 230 ? 4.848 13.383 0.459 1 96.5 230 LEU A CA 1
ATOM 1705 C C . LEU A 1 230 ? 6.324 13.641 0.735 1 96.5 230 LEU A C 1
ATOM 1707 O O . LEU A 1 230 ? 7.004 12.789 1.323 1 96.5 230 LEU A O 1
ATOM 1711 N N . PHE A 1 231 ? 6.836 14.68 0.224 1 97.12 231 PHE A N 1
ATOM 1712 C CA . PHE A 1 231 ? 8.148 15.195 0.603 1 97.12 231 PHE A CA 1
ATOM 1713 C C . PHE A 1 231 ? 8.016 16.531 1.34 1 97.12 231 PHE A C 1
ATOM 1715 O O . PHE A 1 231 ? 7.641 17.531 0.745 1 97.12 231 PHE A O 1
ATOM 1722 N N . LEU A 1 232 ? 8.375 16.531 2.635 1 97.19 232 LEU A N 1
ATOM 1723 C CA . LEU A 1 232 ? 8.172 17.688 3.486 1 97.19 232 LEU A CA 1
ATOM 1724 C C . LEU A 1 232 ? 9.492 18.406 3.748 1 97.19 232 LEU A C 1
ATOM 1726 O O . LEU A 1 232 ? 10.422 17.828 4.297 1 97.19 232 LEU A O 1
ATOM 1730 N N . GLY A 1 233 ? 9.531 19.641 3.385 1 95.69 233 GLY A N 1
ATOM 1731 C CA . GLY A 1 233 ? 10.703 20.469 3.646 1 95.69 233 GLY A CA 1
ATOM 1732 C C . GLY A 1 233 ? 10.523 21.406 4.828 1 95.69 233 GLY A C 1
ATOM 1733 O O . GLY A 1 233 ? 9.492 21.359 5.504 1 95.69 233 GLY A O 1
ATOM 1734 N N . ALA A 1 234 ? 11.523 22.234 5.008 1 93.44 234 ALA A N 1
ATOM 1735 C CA . ALA A 1 234 ? 11.57 23.125 6.164 1 93.44 234 ALA A CA 1
ATOM 1736 C C . ALA A 1 234 ? 10.414 24.125 6.125 1 93.44 234 ALA A C 1
ATOM 1738 O O . ALA A 1 234 ? 9.992 24.641 7.164 1 93.44 234 ALA A O 1
ATOM 1739 N N . GLY A 1 235 ? 9.836 24.359 4.965 1 92.19 235 GLY A N 1
ATOM 1740 C CA . GLY A 1 235 ? 8.734 25.312 4.832 1 92.19 235 GLY A CA 1
ATOM 1741 C C . GLY A 1 235 ? 7.496 24.891 5.602 1 92.19 235 GLY A C 1
ATOM 1742 O O . GLY A 1 235 ? 6.703 25.75 6.016 1 92.19 235 GLY A O 1
ATOM 1743 N N . VAL A 1 236 ? 7.344 23.625 5.801 1 94.06 236 VAL A N 1
ATOM 1744 C CA . VAL A 1 236 ? 6.184 23.109 6.516 1 94.06 236 VAL A CA 1
ATOM 1745 C C . VAL A 1 236 ? 6.305 23.422 8 1 94.06 236 VAL A C 1
ATOM 1747 O O . VAL A 1 236 ? 5.301 23.641 8.688 1 94.06 236 VAL A O 1
ATOM 1750 N N . SER A 1 237 ? 7.551 23.562 8.484 1 92.62 237 SER A N 1
ATOM 1751 C CA . SER A 1 237 ? 7.801 23.734 9.906 1 92.62 237 SER A CA 1
ATOM 1752 C C . SER A 1 237 ? 8.055 25.203 10.25 1 92.62 237 SER A C 1
ATOM 1754 O O . SER A 1 237 ? 8.047 25.578 11.422 1 92.62 237 SER A O 1
ATOM 1756 N N . PHE A 1 238 ? 8.219 26 9.273 1 88.31 238 PHE A N 1
ATOM 1757 C CA . PHE A 1 238 ? 8.594 27.391 9.484 1 88.31 238 PHE A CA 1
ATOM 1758 C C . PHE A 1 238 ? 7.547 28.109 10.32 1 88.31 238 PHE A C 1
ATOM 1760 O O . PHE A 1 238 ? 7.883 28.797 11.289 1 88.31 238 PHE A O 1
ATOM 1767 N N . PRO A 1 239 ? 6.266 27.859 10.055 1 86.25 239 PRO A N 1
ATOM 1768 C CA . PRO A 1 239 ? 5.242 28.578 10.828 1 86.25 239 PRO A CA 1
ATOM 1769 C C . PRO A 1 239 ? 5.164 28.094 12.281 1 86.25 239 PRO A C 1
ATOM 1771 O O . PRO A 1 239 ? 4.402 28.656 13.07 1 86.25 239 PRO A O 1
ATOM 1774 N N . SER A 1 240 ? 5.902 27.109 12.578 1 86.19 240 SER A N 1
ATOM 1775 C CA . SER A 1 240 ? 5.992 26.656 13.961 1 86.19 240 SER A CA 1
ATOM 1776 C C . SER A 1 240 ? 7.055 27.422 14.734 1 86.19 240 SER A C 1
ATOM 1778 O O . SER A 1 240 ? 7.227 27.234 15.938 1 86.19 240 SER A O 1
ATOM 1780 N N . GLY A 1 241 ? 7.715 28.297 14.07 1 80.44 241 GLY A N 1
ATOM 1781 C CA . GLY A 1 241 ? 8.797 29.047 14.68 1 80.44 241 GLY A CA 1
ATOM 1782 C C . GLY A 1 241 ? 10.156 28.406 14.5 1 80.44 241 GLY A C 1
ATOM 1783 O O . GLY A 1 241 ? 11.156 28.875 15.055 1 80.44 241 GLY A O 1
ATOM 1784 N N . LEU A 1 242 ? 10.18 27.375 13.82 1 87.75 242 LEU A N 1
ATOM 1785 C CA . LEU A 1 242 ? 11.453 26.703 13.562 1 87.75 242 LEU A CA 1
ATOM 1786 C C . LEU A 1 242 ? 12.227 27.406 12.453 1 87.75 242 LEU A C 1
ATOM 1788 O O . LEU A 1 242 ? 11.633 28.047 11.578 1 87.75 242 LEU A O 1
ATOM 1792 N N . PRO A 1 243 ? 13.523 27.328 12.461 1 88.56 243 PRO A N 1
ATOM 1793 C CA . PRO A 1 243 ? 14.336 28.078 11.5 1 88.56 243 PRO A CA 1
ATOM 1794 C C . PRO A 1 243 ? 14.391 27.406 10.125 1 88.56 243 PRO A C 1
ATOM 1796 O O . PRO A 1 243 ? 14.164 26.203 10.008 1 88.56 243 PRO A O 1
ATOM 1799 N N . SER A 1 244 ? 14.617 28.266 9.164 1 89.25 244 SER A N 1
ATOM 1800 C CA . SER A 1 244 ? 15.055 27.75 7.871 1 89.25 244 SER A CA 1
ATOM 1801 C C . SER A 1 244 ? 16.484 27.234 7.945 1 89.25 244 SER A C 1
ATOM 1803 O O . SER A 1 244 ? 17.141 27.328 8.992 1 89.25 244 SER A O 1
ATOM 1805 N N . TRP A 1 245 ? 16.953 26.656 6.883 1 89.88 245 TRP A N 1
ATOM 1806 C CA . TRP A 1 245 ? 18.328 26.219 6.805 1 89.88 245 TRP A CA 1
ATOM 1807 C C . TRP A 1 245 ? 19.297 27.359 7.105 1 89.88 245 TRP A C 1
ATOM 1809 O O . TRP A 1 245 ? 20.156 27.25 7.973 1 89.88 245 TRP A O 1
ATOM 1819 N N . GLU A 1 246 ? 19.062 28.469 6.461 1 88.31 246 GLU A N 1
ATOM 1820 C CA . GLU A 1 246 ? 19.875 29.672 6.672 1 88.31 246 GLU A CA 1
ATOM 1821 C C . GLU A 1 246 ? 19.75 30.172 8.109 1 88.31 246 GLU A C 1
ATOM 1823 O O . GLU A 1 246 ? 20.75 30.484 8.75 1 88.31 246 GLU A O 1
ATOM 1828 N N . GLY A 1 247 ? 18.516 30.234 8.547 1 91.81 247 GLY A N 1
ATOM 1829 C CA . GLY A 1 247 ? 18.281 30.688 9.906 1 91.81 247 GLY A CA 1
ATOM 1830 C C . GLY A 1 247 ? 18.922 29.797 10.953 1 91.81 247 GLY A C 1
ATOM 1831 O O . GLY A 1 247 ? 19.422 30.281 11.969 1 91.81 247 GLY A O 1
ATOM 1832 N N . LEU A 1 248 ? 18.938 28.531 10.711 1 94.25 248 LEU A N 1
ATOM 1833 C CA . LEU A 1 248 ? 19.578 27.578 11.617 1 94.25 248 LEU A CA 1
ATOM 1834 C C . LEU A 1 248 ? 21.078 27.844 11.711 1 94.25 248 LEU A C 1
ATOM 1836 O O . LEU A 1 248 ? 21.625 27.938 12.812 1 94.25 248 LEU A O 1
ATOM 1840 N N . LEU A 1 249 ? 21.719 28.047 10.602 1 93.31 249 LEU A N 1
ATOM 1841 C CA . LEU A 1 249 ? 23.156 28.266 10.57 1 93.31 249 LEU A CA 1
ATOM 1842 C C . LEU A 1 249 ? 23.516 29.594 11.234 1 93.31 249 LEU A C 1
ATOM 1844 O O . LEU A 1 249 ? 24.516 29.703 11.93 1 93.31 249 LEU A O 1
ATOM 1848 N N . GLU A 1 250 ? 22.656 30.516 11.016 1 94.06 250 GLU A N 1
ATOM 1849 C CA . GLU A 1 250 ? 22.859 31.797 11.656 1 94.06 250 GLU A CA 1
ATOM 1850 C C . GLU A 1 250 ? 22.812 31.672 13.18 1 94.06 250 GLU A C 1
ATOM 1852 O O . GLU A 1 250 ? 23.672 32.219 13.883 1 94.06 250 GLU A O 1
ATOM 1857 N N . THR A 1 251 ? 21.812 31.031 13.633 1 94 251 THR A N 1
ATOM 1858 C CA . THR A 1 251 ? 21.672 30.844 15.078 1 94 251 THR A CA 1
ATOM 1859 C C . THR A 1 251 ? 22.859 30.062 15.641 1 94 251 THR A C 1
ATOM 1861 O O . THR A 1 251 ? 23.406 30.438 16.672 1 94 251 THR A O 1
ATOM 1864 N N . LEU A 1 252 ? 23.25 29.047 14.945 1 95.5 252 LEU A N 1
ATOM 1865 C CA . LEU A 1 252 ? 24.344 28.203 15.398 1 95.5 252 LEU A CA 1
ATOM 1866 C C . LEU A 1 252 ? 25.672 28.984 15.383 1 95.5 252 LEU A C 1
ATOM 1868 O O . LEU A 1 252 ? 26.5 28.797 16.266 1 95.5 252 LEU A O 1
ATOM 1872 N N . SER A 1 253 ? 25.812 29.844 14.406 1 95.19 253 SER A N 1
ATOM 1873 C CA . SER A 1 253 ? 27.031 30.625 14.328 1 95.19 253 SER A CA 1
ATOM 1874 C C . SER A 1 253 ? 27.125 31.609 15.492 1 95.19 253 SER A C 1
ATOM 1876 O O . SER A 1 253 ? 28.219 31.844 16.031 1 95.19 253 SER A O 1
ATOM 1878 N N . ARG A 1 254 ? 26.016 32.156 15.859 1 95.19 254 ARG A N 1
ATOM 1879 C CA . ARG A 1 254 ? 26 33.031 17.016 1 95.19 254 ARG A CA 1
ATOM 1880 C C . ARG A 1 254 ? 26.344 32.281 18.297 1 95.19 254 ARG A C 1
ATOM 1882 O O . ARG A 1 254 ? 27.125 32.75 19.109 1 95.19 254 ARG A O 1
ATOM 1889 N N . ARG A 1 255 ? 25.828 31.156 18.422 1 94.25 255 ARG A N 1
ATOM 1890 C CA . ARG A 1 255 ? 26.062 30.344 19.609 1 94.25 255 ARG A CA 1
ATOM 1891 C C . ARG A 1 255 ? 27.5 29.859 19.672 1 94.25 255 ARG A C 1
ATOM 1893 O O . ARG A 1 255 ? 28.062 29.688 20.766 1 94.25 255 ARG A O 1
ATOM 1900 N N . ALA A 1 256 ? 28.062 29.719 18.547 1 94.5 256 ALA A N 1
ATOM 1901 C CA . ALA A 1 256 ? 29.453 29.25 18.469 1 94.5 256 ALA A CA 1
ATOM 1902 C C . ALA A 1 256 ? 30.422 30.391 18.734 1 94.5 256 ALA A C 1
ATOM 1904 O O . ALA A 1 256 ? 31.641 30.172 18.844 1 94.5 256 ALA A O 1
ATOM 1905 N N . GLY A 1 257 ? 29.953 31.656 18.766 1 94.75 257 GLY A N 1
ATOM 1906 C CA . GLY A 1 257 ? 30.781 32.781 19.156 1 94.75 257 GLY A CA 1
ATOM 1907 C C . GLY A 1 257 ? 31.375 33.531 17.969 1 94.75 257 GLY A C 1
ATOM 1908 O O . GLY A 1 257 ? 32.312 34.312 18.125 1 94.75 257 GLY A O 1
ATOM 1909 N N . PHE A 1 258 ? 30.875 33.281 16.812 1 93.5 258 PHE A N 1
ATOM 1910 C CA . PHE A 1 258 ? 31.344 34.031 15.664 1 93.5 258 PHE A CA 1
ATOM 1911 C C . PHE A 1 258 ? 30.984 35.531 15.781 1 93.5 258 PHE A C 1
ATOM 1913 O O . PHE A 1 258 ? 29.859 35.844 16.172 1 93.5 258 PHE A O 1
ATOM 1920 N N . SER A 1 259 ? 31.875 36.438 15.422 1 94.5 259 SER A N 1
ATOM 1921 C CA . SER A 1 259 ? 31.578 37.875 15.391 1 94.5 259 SER A CA 1
ATOM 1922 C C . SER A 1 259 ? 30.719 38.219 14.195 1 94.5 259 SER A C 1
ATOM 1924 O O . SER A 1 259 ? 30.516 37.406 13.289 1 94.5 259 SER A O 1
ATOM 1926 N N . ASP A 1 260 ? 30.219 39.438 14.227 1 92.31 260 ASP A N 1
ATOM 1927 C CA . ASP A 1 260 ? 29.391 39.875 13.117 1 92.31 260 ASP A CA 1
ATOM 1928 C C . ASP A 1 260 ? 30.172 39.875 11.805 1 92.31 260 ASP A C 1
ATOM 1930 O O . ASP A 1 260 ? 29.641 39.469 10.758 1 92.31 260 ASP A O 1
ATOM 1934 N N . ALA A 1 261 ? 31.406 40.25 11.906 1 89.38 261 ALA A N 1
ATOM 1935 C CA . ALA A 1 261 ? 32.25 40.25 10.719 1 89.38 261 ALA A CA 1
ATOM 1936 C C . ALA A 1 261 ? 32.531 38.812 10.234 1 89.38 261 ALA A C 1
ATOM 1938 O O . ALA A 1 261 ? 32.531 38.562 9.023 1 89.38 261 ALA A O 1
ATOM 1939 N N . GLU A 1 262 ? 32.781 37.969 11.148 1 90.44 262 GLU A N 1
ATOM 1940 C CA . GLU A 1 262 ? 33 36.562 10.797 1 90.44 262 GLU A CA 1
ATOM 1941 C C . GLU A 1 262 ? 31.75 35.938 10.188 1 90.44 262 GLU A C 1
ATOM 1943 O O . GLU A 1 262 ? 31.828 35.156 9.242 1 90.44 262 GLU A O 1
ATOM 1948 N N . ARG A 1 263 ? 30.625 36.25 10.734 1 91.75 263 ARG A N 1
ATOM 1949 C CA . ARG A 1 263 ? 29.359 35.688 10.242 1 91.75 263 ARG A CA 1
ATOM 1950 C C . ARG A 1 263 ? 29.062 36.188 8.836 1 91.75 263 ARG A C 1
ATOM 1952 O O . ARG A 1 263 ? 28.516 35.469 8.016 1 91.75 263 ARG A O 1
ATOM 1959 N N . ALA A 1 264 ? 29.422 37.406 8.578 1 87.5 264 ALA A N 1
ATOM 1960 C CA . ALA A 1 264 ? 29.266 37.938 7.227 1 87.5 264 ALA A CA 1
ATOM 1961 C C . ALA A 1 264 ? 30.141 37.156 6.238 1 87.5 264 ALA A C 1
ATOM 1963 O O . ALA A 1 264 ? 29.703 36.875 5.109 1 87.5 264 ALA A O 1
ATOM 1964 N N . SER A 1 265 ? 31.297 36.875 6.68 1 86.19 265 SER A N 1
ATOM 1965 C CA . SER A 1 265 ? 32.188 36.062 5.848 1 86.19 265 SER A CA 1
ATOM 1966 C C . SER A 1 265 ? 31.672 34.625 5.688 1 86.19 265 SER A C 1
ATOM 1968 O O . SER A 1 265 ? 31.781 34.031 4.613 1 86.19 265 SER A O 1
ATOM 1970 N N . LEU A 1 266 ? 31.219 34.125 6.734 1 88.12 266 LEU A N 1
ATOM 1971 C CA . LEU A 1 266 ? 30.656 32.781 6.742 1 88.12 266 LEU A CA 1
ATOM 1972 C C . LEU A 1 266 ? 29.484 32.688 5.762 1 88.12 266 LEU A C 1
ATOM 1974 O O . LEU A 1 266 ? 29.344 31.656 5.082 1 88.12 266 LEU A O 1
ATOM 1978 N N . SER A 1 267 ? 28.656 33.656 5.672 1 85.81 267 SER A N 1
ATOM 1979 C CA . SER A 1 267 ? 27.422 33.656 4.883 1 85.81 267 SER A CA 1
ATOM 1980 C C . SER A 1 267 ? 27.734 33.594 3.391 1 85.81 267 SER A C 1
ATOM 1982 O O . SER A 1 267 ? 26.844 33.281 2.586 1 85.81 267 SER A O 1
ATOM 1984 N N . ARG A 1 268 ? 29.016 33.781 3.02 1 76.31 268 ARG A N 1
ATOM 1985 C CA . ARG A 1 268 ? 29.422 33.719 1.619 1 76.31 268 ARG A CA 1
ATOM 1986 C C . ARG A 1 268 ? 29.75 32.281 1.197 1 76.31 268 ARG A C 1
ATOM 1988 O O . ARG A 1 268 ? 29.844 32 0.004 1 76.31 268 ARG A O 1
ATOM 1995 N N . LEU A 1 269 ? 29.859 31.438 2.135 1 79.38 269 LEU A N 1
ATOM 1996 C CA . LEU A 1 269 ? 30.125 30.031 1.854 1 79.38 269 LEU A CA 1
ATOM 1997 C C . LEU A 1 269 ? 28.828 29.266 1.691 1 79.38 269 LEU A C 1
ATOM 1999 O O . LEU A 1 269 ? 27.75 29.734 2.08 1 79.38 269 LEU A O 1
ATOM 2003 N N . ASN A 1 270 ? 28.969 28.125 1.043 1 83.06 270 ASN A N 1
ATOM 2004 C CA . ASN A 1 270 ? 27.797 27.25 0.967 1 83.06 270 ASN A CA 1
ATOM 2005 C C . ASN A 1 270 ? 27.391 26.75 2.348 1 83.06 270 ASN A C 1
ATOM 2007 O O . ASN A 1 270 ? 28.203 26.703 3.268 1 83.06 270 ASN A O 1
ATOM 2011 N N . TYR A 1 271 ? 26.141 26.406 2.438 1 87.31 271 TYR A N 1
ATOM 2012 C CA . TYR A 1 271 ? 25.562 26.047 3.727 1 87.31 271 TYR A CA 1
ATOM 2013 C C . TYR A 1 271 ? 26.328 24.891 4.359 1 87.31 271 TYR A C 1
ATOM 2015 O O . TYR A 1 271 ? 26.516 24.859 5.578 1 87.31 271 TYR A O 1
ATOM 2023 N N . LEU A 1 272 ? 26.828 23.922 3.561 1 86.56 272 LEU A N 1
ATOM 2024 C CA . LEU A 1 272 ? 27.5 22.75 4.098 1 86.56 272 LEU A CA 1
ATOM 2025 C C . LEU A 1 272 ? 28.859 23.125 4.695 1 86.56 272 LEU A C 1
ATOM 2027 O O . LEU A 1 272 ? 29.25 22.609 5.746 1 86.56 272 LEU A O 1
ATOM 2031 N N . ASP A 1 273 ? 29.516 24.031 4.078 1 83.75 273 ASP A N 1
ATOM 2032 C CA . ASP A 1 273 ? 30.812 24.5 4.566 1 83.75 273 ASP A CA 1
ATOM 2033 C C . ASP A 1 273 ? 30.641 25.375 5.812 1 83.75 273 ASP A C 1
ATOM 2035 O O . ASP A 1 273 ? 31.453 25.297 6.734 1 83.75 273 ASP A O 1
ATOM 2039 N N . GLN A 1 274 ? 29.594 26.188 5.746 1 89.56 274 GLN A N 1
ATOM 2040 C CA . GLN A 1 274 ? 29.281 26.953 6.953 1 89.56 274 GLN A CA 1
ATOM 2041 C C . GLN A 1 274 ? 29.109 26.031 8.156 1 89.56 274 GLN A C 1
ATOM 2043 O O . GLN A 1 274 ? 29.719 26.234 9.203 1 89.56 274 GLN A O 1
ATOM 2048 N N . ALA A 1 275 ? 28.344 25.016 7.949 1 93.5 275 ALA A N 1
ATOM 2049 C CA . ALA A 1 275 ? 28.062 24.062 9.016 1 93.5 275 ALA A CA 1
ATOM 2050 C C . ALA A 1 275 ? 29.344 23.406 9.516 1 93.5 275 ALA A C 1
ATOM 2052 O O . ALA A 1 275 ? 29.516 23.203 10.727 1 93.5 275 ALA A O 1
ATOM 2053 N N . SER A 1 276 ? 30.25 23.078 8.633 1 88.94 276 SER A N 1
ATOM 2054 C CA . SER A 1 276 ? 31.516 22.438 9 1 88.94 276 SER A CA 1
ATOM 2055 C C . SER A 1 276 ? 32.344 23.359 9.891 1 88.94 276 SER A C 1
ATOM 2057 O O . SER A 1 276 ? 32.906 22.922 10.898 1 88.94 276 SER A O 1
ATOM 2059 N N . LEU A 1 277 ? 32.406 24.594 9.516 1 89 277 LEU A N 1
ATOM 2060 C CA . LEU A 1 277 ? 33.188 25.562 10.273 1 89 277 LEU A CA 1
ATOM 2061 C C . LEU A 1 277 ? 32.562 25.812 11.648 1 89 277 LEU A C 1
ATOM 2063 O O . LEU A 1 277 ? 33.281 25.953 12.641 1 89 277 LEU A O 1
ATOM 2067 N N . ILE A 1 278 ? 31.281 25.891 11.688 1 94.25 278 ILE A N 1
ATOM 2068 C CA . ILE A 1 278 ? 30.578 26.094 12.945 1 94.25 278 ILE A CA 1
ATOM 2069 C C . ILE A 1 278 ? 30.828 24.906 13.875 1 94.25 278 ILE A C 1
ATOM 2071 O O . ILE A 1 278 ? 31.078 25.094 15.07 1 94.25 278 ILE A O 1
ATOM 2075 N N . ARG A 1 279 ? 30.734 23.719 13.352 1 94.25 279 ARG A N 1
ATOM 2076 C CA . ARG A 1 279 ? 31 22.5 14.109 1 94.25 279 ARG A CA 1
ATOM 2077 C C . ARG A 1 279 ? 32.406 22.531 14.742 1 94.25 279 ARG A C 1
ATOM 2079 O O . ARG A 1 279 ? 32.562 22.203 15.914 1 94.25 279 ARG A O 1
ATOM 2086 N N . ASP A 1 280 ? 33.344 22.984 14 1 90.12 280 ASP A N 1
ATOM 2087 C CA . ASP A 1 280 ? 34.719 23.031 14.484 1 90.12 280 ASP A CA 1
ATOM 2088 C C . ASP A 1 280 ? 34.875 24.047 15.609 1 90.12 280 ASP A C 1
ATOM 2090 O O . ASP A 1 280 ? 35.625 23.812 16.562 1 90.12 280 ASP A O 1
ATOM 2094 N N . ARG A 1 281 ? 34.156 25.109 15.508 1 92.94 281 ARG A N 1
ATOM 2095 C CA . ARG A 1 281 ? 34.312 26.203 16.469 1 92.94 281 ARG A CA 1
ATOM 2096 C C . ARG A 1 281 ? 33.5 25.906 17.75 1 92.94 281 ARG A C 1
ATOM 2098 O O . ARG A 1 281 ? 33.938 26.266 18.844 1 92.94 281 ARG A O 1
ATOM 2105 N N . ILE A 1 282 ? 32.375 25.312 17.641 1 94.19 282 ILE A N 1
ATOM 2106 C CA . ILE A 1 282 ? 31.438 25.188 18.734 1 94.19 282 ILE A CA 1
ATOM 2107 C C . ILE A 1 282 ? 31.891 24.094 19.688 1 94.19 282 ILE A C 1
ATOM 2109 O O . ILE A 1 282 ? 31.453 24.031 20.844 1 94.19 282 ILE A O 1
ATOM 2113 N N . GLY A 1 283 ? 32.812 23.172 19.391 1 90.88 283 GLY A N 1
ATOM 2114 C CA . GLY A 1 283 ? 33.344 22.172 20.297 1 90.88 283 GLY A CA 1
ATOM 2115 C C . GLY A 1 283 ? 33.281 20.766 19.75 1 90.88 283 GLY A C 1
ATOM 2116 O O . GLY A 1 283 ? 33.219 19.781 20.5 1 90.88 283 GLY A O 1
ATOM 2117 N N . GLY A 1 284 ? 33.031 20.641 18.484 1 90.38 284 GLY A N 1
ATOM 2118 C CA . GLY A 1 284 ? 33.094 19.328 17.875 1 90.38 284 GLY A CA 1
ATOM 2119 C C . GLY A 1 284 ? 31.734 18.766 17.516 1 90.38 284 GLY A C 1
ATOM 2120 O O . GLY A 1 284 ? 30.719 19.438 17.703 1 90.38 284 GLY A O 1
ATOM 2121 N N . GLU A 1 285 ? 31.719 17.547 17.047 1 91.38 285 GLU A N 1
ATOM 2122 C CA . GLU A 1 285 ? 30.547 16.906 16.422 1 91.38 285 GLU A CA 1
ATOM 2123 C C . GLU A 1 285 ? 29.422 16.75 17.438 1 91.38 285 GLU A C 1
ATOM 2125 O O . GLU A 1 285 ? 28.281 17.094 17.156 1 91.38 285 GLU A O 1
ATOM 2130 N N . LYS A 1 286 ? 29.719 16.234 18.516 1 91.38 286 LYS A N 1
ATOM 2131 C CA . LYS A 1 286 ? 28.688 15.938 19.516 1 91.38 286 LYS A CA 1
ATOM 2132 C C . LYS A 1 286 ? 28 17.219 19.984 1 91.38 286 LYS A C 1
ATOM 2134 O O . LYS A 1 286 ? 26.766 17.281 20.031 1 91.38 286 LYS A O 1
ATOM 2139 N N . THR A 1 287 ? 28.812 18.219 20.328 1 94.19 287 THR A N 1
ATOM 2140 C CA . THR A 1 287 ? 28.266 19.484 20.781 1 94.19 287 THR A CA 1
ATOM 2141 C C . THR A 1 287 ? 27.453 20.156 19.672 1 94.19 287 THR A C 1
ATOM 2143 O O . THR A 1 287 ? 26.391 20.719 19.922 1 94.19 287 THR A O 1
ATOM 2146 N N . PHE A 1 288 ? 28 20.094 18.547 1 95.31 288 PHE A N 1
ATOM 2147 C CA . PHE A 1 288 ? 27.344 20.672 17.375 1 95.31 288 PHE A CA 1
ATOM 2148 C C . PHE A 1 288 ? 25.953 20.062 17.188 1 95.31 288 PHE A C 1
ATOM 2150 O O . PHE A 1 288 ? 24.969 20.781 17.062 1 95.31 288 PHE A O 1
ATOM 2157 N N . LYS A 1 289 ? 25.844 18.766 17.188 1 95.06 289 LYS A N 1
ATOM 2158 C CA . LYS A 1 289 ? 24.578 18.062 16.969 1 95.06 289 LYS A CA 1
ATOM 2159 C C . LYS A 1 289 ? 23.578 18.344 18.094 1 95.06 289 LYS A C 1
ATOM 2161 O O . LYS A 1 289 ? 22.375 18.469 17.859 1 95.06 289 LYS A O 1
ATOM 2166 N N . GLU A 1 290 ? 24.078 18.422 19.219 1 94.25 290 GLU A N 1
ATOM 2167 C CA . GLU A 1 290 ? 23.219 18.75 20.344 1 94.25 290 GLU A CA 1
ATOM 2168 C C . GLU A 1 290 ? 22.641 20.156 20.219 1 94.25 290 GLU A C 1
ATOM 2170 O O . GLU A 1 290 ? 21.5 20.406 20.609 1 94.25 290 GLU A O 1
ATOM 2175 N N . GLU A 1 291 ? 23.469 21.062 19.781 1 94.94 291 GLU A N 1
ATOM 2176 C CA . GLU A 1 291 ? 22.984 22.422 19.594 1 94.94 291 GLU A CA 1
ATOM 2177 C C . GLU A 1 291 ? 21.922 22.484 18.5 1 94.94 291 GLU A C 1
ATOM 2179 O O . GLU A 1 291 ? 20.969 23.25 18.594 1 94.94 291 GLU A O 1
ATOM 2184 N N . VAL A 1 292 ? 22.141 21.734 17.453 1 95.69 292 VAL A N 1
ATOM 2185 C CA . VAL A 1 292 ? 21.125 21.641 16.406 1 95.69 292 VAL A CA 1
ATOM 2186 C C . VAL A 1 292 ? 19.812 21.141 17 1 95.69 292 VAL A C 1
ATOM 2188 O O . VAL A 1 292 ? 18.75 21.734 16.75 1 95.69 292 VAL A O 1
ATOM 2191 N N . ARG A 1 293 ? 19.922 20.078 17.766 1 94.62 293 ARG A N 1
ATOM 2192 C CA . ARG A 1 293 ? 18.734 19.531 18.422 1 94.62 293 ARG A CA 1
ATOM 2193 C C . ARG A 1 293 ? 18.016 20.594 19.234 1 94.62 293 ARG A C 1
ATOM 2195 O O . ARG A 1 293 ? 16.797 20.719 19.172 1 94.62 293 ARG A O 1
ATOM 2202 N N . ARG A 1 294 ? 18.688 21.422 19.938 1 91.69 294 ARG A N 1
ATOM 2203 C CA . ARG A 1 294 ? 18.109 22.453 20.781 1 91.69 294 ARG A CA 1
ATOM 2204 C C . ARG A 1 294 ? 17.375 23.5 19.953 1 91.69 294 ARG A C 1
ATOM 2206 O O . ARG A 1 294 ? 16.359 24.047 20.375 1 91.69 294 ARG A O 1
ATOM 2213 N N . CYS A 1 295 ? 17.906 23.703 18.797 1 91 295 CYS A N 1
ATOM 2214 C CA . CYS A 1 295 ? 17.328 24.734 17.938 1 91 295 CYS A CA 1
ATOM 2215 C C . CYS A 1 295 ? 16.031 24.266 17.312 1 91 295 CYS A C 1
ATOM 2217 O O . CYS A 1 295 ? 15.164 25.078 16.984 1 91 295 CYS A O 1
ATOM 2219 N N . VAL A 1 296 ? 15.789 22.906 17.172 1 91 296 VAL A N 1
ATOM 2220 C CA . VAL A 1 296 ? 14.688 22.453 16.328 1 91 296 VAL A CA 1
ATOM 2221 C C . VAL A 1 296 ? 13.734 21.578 17.141 1 91 296 VAL A C 1
ATOM 2223 O O . VAL A 1 296 ? 12.695 21.156 16.641 1 91 296 VAL A O 1
ATOM 2226 N N . GLN A 1 297 ? 14.031 21.219 18.359 1 84.19 297 GLN A N 1
ATOM 2227 C CA . GLN A 1 297 ? 13.258 20.281 19.156 1 84.19 297 GLN A CA 1
ATOM 2228 C C . GLN A 1 297 ? 11.961 20.922 19.656 1 84.19 297 GLN A C 1
ATOM 2230 O O . GLN A 1 297 ? 10.984 20.219 19.938 1 84.19 297 GLN A O 1
ATOM 2235 N N . ARG A 1 298 ? 12.023 22.25 19.688 1 74.75 298 ARG A N 1
ATOM 2236 C CA . ARG A 1 298 ? 10.875 22.938 20.266 1 74.75 298 ARG A CA 1
ATOM 2237 C C . ARG A 1 298 ? 9.914 23.406 19.172 1 74.75 298 ARG A C 1
ATOM 2239 O O . ARG A 1 298 ? 10.336 23.688 18.047 1 74.75 298 ARG A O 1
ATOM 2246 N N . GLY A 1 299 ? 8.648 22.828 19.203 1 75.81 299 GLY A N 1
ATOM 2247 C CA . GLY A 1 299 ? 7.676 23.328 18.25 1 75.81 299 GLY A CA 1
ATOM 2248 C C . GLY A 1 299 ? 6.32 22.656 18.359 1 75.81 299 GLY A C 1
ATOM 2249 O O . GLY A 1 299 ? 6.137 21.75 19.188 1 75.81 299 GLY A O 1
ATOM 2250 N N . ARG A 1 300 ? 5.426 23.359 17.703 1 87.38 300 ARG A N 1
ATOM 2251 C CA . ARG A 1 300 ? 4.062 22.859 17.562 1 87.38 300 ARG A CA 1
ATOM 2252 C C . ARG A 1 300 ? 3.729 22.578 16.109 1 87.38 300 ARG A C 1
ATOM 2254 O O . ARG A 1 300 ? 4.242 23.234 15.203 1 87.38 300 ARG A O 1
ATOM 2261 N N . TYR A 1 301 ? 2.988 21.531 15.953 1 91.88 301 TYR A N 1
ATOM 2262 C CA . TYR A 1 301 ? 2.73 21.203 14.555 1 91.88 301 TYR A CA 1
ATOM 2263 C C . TYR A 1 301 ? 1.778 22.203 13.922 1 91.88 301 TYR A C 1
ATOM 2265 O O . TYR A 1 301 ? 0.925 22.781 14.602 1 91.88 301 TYR A O 1
ATOM 2273 N N . THR A 1 302 ? 1.913 22.438 12.625 1 93.75 302 THR A N 1
ATOM 2274 C CA . THR A 1 302 ? 1.19 23.422 11.828 1 93.75 302 THR A CA 1
ATOM 2275 C C . THR A 1 302 ? 0.025 22.766 11.094 1 93.75 302 THR A C 1
ATOM 2277 O O . THR A 1 302 ? -0.124 21.547 11.117 1 93.75 302 THR A O 1
ATOM 2280 N N . PRO A 1 303 ? -0.857 23.625 10.445 1 94.69 303 PRO A N 1
ATOM 2281 C CA . PRO A 1 303 ? -1.906 23.047 9.602 1 94.69 303 PRO A CA 1
ATOM 2282 C C . PRO A 1 303 ? -1.354 22.109 8.539 1 94.69 303 PRO A C 1
ATOM 2284 O O . PRO A 1 303 ? -1.944 21.062 8.266 1 94.69 303 PRO A O 1
ATOM 2287 N N . ALA A 1 304 ? -0.232 22.453 8.008 1 95.25 304 ALA A N 1
ATOM 2288 C CA . ALA A 1 304 ? 0.369 21.641 6.953 1 95.25 304 ALA A CA 1
ATOM 2289 C C . ALA A 1 304 ? 0.728 20.25 7.477 1 95.25 304 ALA A C 1
ATOM 2291 O O . ALA A 1 304 ? 0.487 19.234 6.805 1 95.25 304 ALA A O 1
ATOM 2292 N N . HIS A 1 305 ? 1.298 20.188 8.672 1 96.44 305 HIS A N 1
ATOM 2293 C CA . HIS A 1 305 ? 1.603 18.906 9.281 1 96.44 305 HIS A CA 1
ATOM 2294 C C . HIS A 1 305 ? 0.339 18.062 9.469 1 96.44 305 HIS A C 1
ATOM 2296 O O . HIS A 1 305 ? 0.321 16.875 9.133 1 96.44 305 HIS A O 1
ATOM 2302 N N . ALA A 1 306 ? -0.658 18.688 9.984 1 95.88 306 ALA A N 1
ATOM 2303 C CA . ALA A 1 306 ? -1.906 18 10.281 1 95.88 306 ALA A CA 1
ATOM 2304 C C . ALA A 1 306 ? -2.562 17.469 9.008 1 95.88 306 ALA A C 1
ATOM 2306 O O . ALA A 1 306 ? -3.055 16.344 8.969 1 95.88 306 ALA A O 1
ATOM 2307 N N . ILE A 1 307 ? -2.584 18.312 8.023 1 95.81 307 ILE A N 1
ATOM 2308 C CA . ILE A 1 307 ? -3.186 17.922 6.75 1 95.81 307 ILE A CA 1
ATOM 2309 C C . ILE A 1 307 ? -2.393 16.766 6.133 1 95.81 307 ILE A C 1
ATOM 2311 O O . ILE A 1 307 ? -2.973 15.789 5.664 1 95.81 307 ILE A O 1
ATOM 2315 N N . ALA A 1 308 ? -1.095 16.875 6.141 1 94.94 308 ALA A N 1
ATOM 2316 C CA . ALA A 1 308 ? -0.242 15.797 5.625 1 94.94 308 ALA A CA 1
ATOM 2317 C C . ALA A 1 308 ? -0.524 14.484 6.34 1 94.94 308 ALA A C 1
ATOM 2319 O O . ALA A 1 308 ? -0.582 13.422 5.711 1 94.94 308 ALA A O 1
ATOM 2320 N N . ALA A 1 309 ? -0.693 14.586 7.586 1 93.31 309 ALA A N 1
ATOM 2321 C CA . ALA A 1 309 ? -0.969 13.391 8.383 1 93.31 309 ALA A CA 1
ATOM 2322 C C . ALA A 1 309 ? -2.301 12.758 7.988 1 93.31 309 ALA A C 1
ATOM 2324 O O . ALA A 1 309 ? -2.43 11.539 7.961 1 93.31 309 ALA A O 1
ATOM 2325 N N . THR A 1 310 ? -3.199 13.578 7.676 1 90.19 310 THR A N 1
ATOM 2326 C CA . THR A 1 310 ? -4.539 13.102 7.348 1 90.19 310 THR A CA 1
ATOM 2327 C C . THR A 1 310 ? -4.551 12.391 6 1 90.19 310 THR A C 1
ATOM 2329 O O . THR A 1 310 ? -5.379 11.508 5.766 1 90.19 310 THR A O 1
ATOM 2332 N N . LEU A 1 311 ? -3.662 12.75 5.102 1 89.5 311 LEU A N 1
ATOM 2333 C CA . LEU A 1 311 ? -3.576 12.102 3.799 1 89.5 311 LEU A CA 1
ATOM 2334 C C . LEU A 1 311 ? -3.127 10.656 3.938 1 89.5 311 LEU A C 1
ATOM 2336 O O . LEU A 1 311 ? -3.373 9.836 3.049 1 89.5 311 LEU A O 1
ATOM 2340 N N . ARG A 1 312 ? -2.465 10.32 5 1 87.69 312 ARG A N 1
ATOM 2341 C CA . ARG A 1 312 ? -2.045 8.969 5.359 1 87.69 312 ARG A CA 1
ATOM 2342 C C . ARG A 1 312 ? -1.176 8.359 4.262 1 87.69 312 ARG A C 1
ATOM 2344 O O . ARG A 1 312 ? -1.409 7.223 3.836 1 87.69 312 ARG A O 1
ATOM 2351 N N . MET A 1 313 ? -0.242 9.117 3.793 1 90.06 313 MET A N 1
ATOM 2352 C CA . MET A 1 313 ? 0.721 8.688 2.785 1 90.06 313 MET A CA 1
ATOM 2353 C C . MET A 1 313 ? 2.111 8.531 3.391 1 90.06 313 MET A C 1
ATOM 2355 O O . MET A 1 313 ? 2.379 9.047 4.48 1 90.06 313 MET A O 1
ATOM 2359 N N . THR A 1 314 ? 2.953 7.789 2.693 1 88.5 314 THR A N 1
ATOM 2360 C CA . THR A 1 314 ? 4.359 7.785 3.072 1 88.5 314 THR A CA 1
ATOM 2361 C C . THR A 1 314 ? 4.953 9.188 2.969 1 88.5 314 THR A C 1
ATOM 2363 O O . THR A 1 314 ? 4.727 9.891 1.981 1 88.5 314 THR A O 1
ATOM 2366 N N . ALA A 1 315 ? 5.652 9.547 4.027 1 94.38 315 ALA A N 1
ATOM 2367 C CA . ALA A 1 315 ? 6.27 10.875 4.039 1 94.38 315 ALA A CA 1
ATOM 2368 C C . ALA A 1 315 ? 7.793 10.766 4.035 1 94.38 315 ALA A C 1
ATOM 2370 O O . ALA A 1 315 ? 8.359 9.852 4.641 1 94.38 315 ALA A O 1
ATOM 2371 N N . ILE A 1 316 ? 8.398 11.617 3.26 1 94.44 316 ILE A N 1
ATOM 2372 C CA . ILE A 1 316 ? 9.844 11.812 3.23 1 94.44 316 ILE A CA 1
ATOM 2373 C C . ILE A 1 316 ? 10.188 13.227 3.689 1 94.44 316 ILE A C 1
ATOM 2375 O O . ILE A 1 316 ? 9.516 14.188 3.307 1 94.44 316 ILE A O 1
ATOM 2379 N N . THR A 1 317 ? 11.203 13.375 4.578 1 95.94 317 THR A N 1
ATOM 2380 C CA . THR A 1 317 ? 11.523 14.727 5.027 1 95.94 317 THR A CA 1
ATOM 2381 C C . THR A 1 317 ? 13.016 14.875 5.293 1 95.94 317 THR A C 1
ATOM 2383 O O . THR A 1 317 ? 13.688 13.898 5.652 1 95.94 317 THR A O 1
ATOM 2386 N N . THR A 1 318 ? 13.555 16 5.051 1 93.81 318 THR A N 1
ATOM 2387 C CA . THR A 1 318 ? 14.914 16.359 5.43 1 93.81 318 THR A CA 1
ATOM 2388 C C . THR A 1 318 ? 14.922 17.125 6.75 1 93.81 318 THR A C 1
ATOM 2390 O O . THR A 1 318 ? 15.984 17.547 7.227 1 93.81 318 THR A O 1
ATOM 2393 N N . ASN A 1 319 ? 13.742 17.344 7.316 1 95 319 ASN A N 1
ATOM 2394 C CA . ASN A 1 319 ? 13.648 18.062 8.586 1 95 319 ASN A CA 1
ATOM 2395 C C . ASN A 1 319 ? 14.086 17.188 9.758 1 95 319 ASN A C 1
ATOM 2397 O O . ASN A 1 319 ? 13.812 15.992 9.773 1 95 319 ASN A O 1
ATOM 2401 N N . TYR A 1 320 ? 14.625 17.844 10.758 1 95.81 320 TYR A N 1
ATOM 2402 C CA . TYR A 1 320 ? 15.094 17.125 11.938 1 95.81 320 TYR A CA 1
ATOM 2403 C C . TYR A 1 320 ? 13.977 17.016 12.977 1 95.81 320 TYR A C 1
ATOM 2405 O O . TYR A 1 320 ? 13.977 16.094 13.797 1 95.81 320 TYR A O 1
ATOM 2413 N N . ASP A 1 321 ? 13.062 17.922 12.969 1 95.19 321 ASP A N 1
ATOM 2414 C CA . ASP A 1 321 ? 12.031 18 14 1 95.19 321 ASP A CA 1
ATOM 2415 C C . ASP A 1 321 ? 11.07 16.812 13.914 1 95.19 321 ASP A C 1
ATOM 2417 O O . ASP A 1 321 ? 11.109 16.047 12.945 1 95.19 321 ASP A O 1
ATOM 2421 N N . ASP A 1 322 ? 10.172 16.703 14.914 1 94.44 322 ASP A N 1
ATOM 2422 C CA . ASP A 1 322 ? 9.219 15.594 14.977 1 94.44 322 ASP A CA 1
ATOM 2423 C C . ASP A 1 322 ? 7.781 16.109 14.906 1 94.44 322 ASP A C 1
ATOM 2425 O O . ASP A 1 322 ? 6.867 15.492 15.461 1 94.44 322 ASP A O 1
ATOM 2429 N N . LEU A 1 323 ? 7.637 17.188 14.273 1 94.62 323 LEU A N 1
ATOM 2430 C CA . LEU A 1 323 ? 6.32 17.828 14.289 1 94.62 323 LEU A CA 1
ATOM 2431 C C . LEU A 1 323 ? 5.324 17.031 13.461 1 94.62 323 LEU A C 1
ATOM 2433 O O . LEU A 1 323 ? 4.152 16.922 13.82 1 94.62 323 LEU A O 1
ATOM 2437 N N . TYR A 1 324 ? 5.727 16.484 12.328 1 95.88 324 TYR A N 1
ATOM 2438 C CA . TYR A 1 324 ? 4.848 15.633 11.531 1 95.88 324 TYR A CA 1
ATOM 2439 C C . TYR A 1 324 ? 4.422 14.398 12.32 1 95.88 324 TYR A C 1
ATOM 2441 O O . TYR A 1 324 ? 3.242 14.031 12.328 1 95.88 324 TYR A O 1
ATOM 2449 N N . GLU A 1 325 ? 5.348 13.766 12.969 1 94.25 325 GLU A N 1
ATOM 2450 C CA . GLU A 1 325 ? 5.074 12.594 13.797 1 94.25 325 GLU A CA 1
ATOM 2451 C C . GLU A 1 325 ? 4.09 12.93 14.914 1 94.25 325 GLU A C 1
ATOM 2453 O O . GLU A 1 325 ? 3.176 12.156 15.195 1 94.25 325 GLU A O 1
ATOM 2458 N N . ASP A 1 326 ? 4.316 14.086 15.461 1 92.25 326 ASP A N 1
ATOM 2459 C CA . ASP A 1 326 ? 3.418 14.539 16.516 1 92.25 326 ASP A CA 1
ATOM 2460 C C . ASP A 1 326 ? 1.997 14.719 15.984 1 92.25 326 ASP A C 1
ATOM 2462 O O . ASP A 1 326 ? 1.027 14.352 16.656 1 92.25 326 ASP A O 1
ATOM 2466 N N . ALA A 1 327 ? 1.873 15.328 14.859 1 94.12 327 ALA A N 1
ATOM 2467 C CA . ALA A 1 327 ? 0.565 15.523 14.242 1 94.12 327 ALA A CA 1
ATOM 2468 C C . ALA A 1 327 ? -0.108 14.188 13.945 1 94.12 327 ALA A C 1
ATOM 2470 O O . ALA A 1 327 ? -1.301 14.016 14.211 1 94.12 327 ALA A O 1
ATOM 2471 N N . CYS A 1 328 ? 0.642 13.203 13.445 1 92.75 328 CYS A N 1
ATOM 2472 C CA . CYS A 1 328 ? 0.121 11.875 13.164 1 92.75 328 CYS A CA 1
ATOM 2473 C C . CYS A 1 328 ? -0.406 11.219 14.438 1 92.75 328 CYS A C 1
ATOM 2475 O O . CYS A 1 328 ? -1.518 10.688 14.453 1 92.75 328 CYS A O 1
ATOM 2477 N N . GLN A 1 329 ? 0.361 11.312 15.414 1 87.81 329 GLN A N 1
ATOM 2478 C CA . GLN A 1 329 ? -0.003 10.695 16.688 1 87.81 329 GLN A CA 1
ATOM 2479 C C . GLN A 1 329 ? -1.252 11.352 17.281 1 87.81 329 GLN A C 1
ATOM 2481 O O . GLN A 1 329 ? -2.121 10.664 17.812 1 87.81 329 GLN A O 1
ATOM 2486 N N . SER A 1 330 ? -1.3 12.586 17.141 1 86.88 330 SER A N 1
ATOM 2487 C CA . SER A 1 330 ? -2.43 13.312 17.703 1 86.88 330 SER A CA 1
ATOM 2488 C C . SER A 1 330 ? -3.736 12.93 17.016 1 86.88 330 SER A C 1
ATOM 2490 O O . SER A 1 330 ? -4.809 13.039 17.625 1 86.88 330 SER A O 1
ATOM 2492 N N . ALA A 1 331 ? -3.701 12.547 15.82 1 85.88 331 ALA A N 1
ATOM 2493 C CA . ALA A 1 331 ? -4.875 12.141 15.055 1 85.88 331 ALA A CA 1
ATOM 2494 C C . ALA A 1 331 ? -5.195 10.664 15.297 1 85.88 331 ALA A C 1
ATOM 2496 O O . ALA A 1 331 ? -6.105 10.109 14.68 1 85.88 331 ALA A O 1
ATOM 2497 N N . GLY A 1 332 ? -4.461 10.031 16.156 1 76.75 332 GLY A N 1
ATOM 2498 C CA . GLY A 1 332 ? -4.711 8.641 16.516 1 76.75 332 GLY A CA 1
ATOM 2499 C C . GLY A 1 332 ? -3.938 7.66 15.656 1 76.75 332 GLY A C 1
ATOM 2500 O O . GLY A 1 332 ? -4.199 6.457 15.695 1 76.75 332 GLY A O 1
ATOM 2501 N N . GLY A 1 333 ? -3.068 8.133 14.922 1 78.31 333 GLY A N 1
ATOM 2502 C CA . GLY A 1 333 ? -2.273 7.242 14.094 1 78.31 333 GLY A CA 1
ATOM 2503 C C . GLY A 1 333 ? -0.915 6.926 14.688 1 78.31 333 GLY A C 1
ATOM 2504 O O . GLY A 1 333 ? -0.543 7.477 15.727 1 78.31 333 GLY A O 1
ATOM 2505 N N . HIS A 1 334 ? -0.335 5.91 14.109 1 81.06 334 HIS A N 1
ATOM 2506 C CA . HIS A 1 334 ? 1.05 5.582 14.422 1 81.06 334 HIS A CA 1
ATOM 2507 C C . HIS A 1 334 ? 1.975 5.902 13.258 1 81.06 334 HIS A C 1
ATOM 2509 O O . HIS A 1 334 ? 1.646 5.621 12.102 1 81.06 334 HIS A O 1
ATOM 2515 N N . CYS A 1 335 ? 2.992 6.625 13.641 1 87.25 335 CYS A N 1
ATOM 2516 C CA . CYS A 1 335 ? 3.959 7.023 12.625 1 87.25 335 CYS A CA 1
ATOM 2517 C C . CYS A 1 335 ? 5.344 6.48 12.945 1 87.25 335 CYS A C 1
ATOM 2519 O O . CYS A 1 335 ? 5.938 6.844 13.961 1 87.25 335 CYS A O 1
ATOM 2521 N N . LEU A 1 336 ? 5.855 5.672 12.117 1 83 336 LEU A N 1
ATOM 2522 C CA . LEU A 1 336 ? 7.16 5.055 12.32 1 83 336 LEU A CA 1
ATOM 2523 C C . LEU A 1 336 ? 8.258 5.887 11.664 1 83 336 LEU A C 1
ATOM 2525 O O . LEU A 1 336 ? 8.148 6.25 10.492 1 83 336 LEU A O 1
ATOM 2529 N N . ARG A 1 337 ? 9.32 6.121 12.531 1 87.25 337 ARG A N 1
ATOM 2530 C CA . ARG A 1 337 ? 10.492 6.812 12.016 1 87.25 337 ARG A CA 1
ATOM 2531 C C . ARG A 1 337 ? 11.445 5.84 11.328 1 87.25 337 ARG A C 1
ATOM 2533 O O . ARG A 1 337 ? 12.117 5.043 12 1 87.25 337 ARG A O 1
ATOM 2540 N N . ILE A 1 338 ? 11.438 5.906 10.047 1 79.69 338 ILE A N 1
ATOM 2541 C CA . ILE A 1 338 ? 12.352 5.066 9.273 1 79.69 338 ILE A CA 1
ATOM 2542 C C . ILE A 1 338 ? 13.695 5.77 9.125 1 79.69 338 ILE A C 1
ATOM 2544 O O . ILE A 1 338 ? 13.75 6.969 8.844 1 79.69 338 ILE A O 1
ATOM 2548 N N . PRO A 1 339 ? 14.812 5.125 9.398 1 73.44 339 PRO A N 1
ATOM 2549 C CA . PRO A 1 339 ? 15.016 3.674 9.383 1 73.44 339 PRO A CA 1
ATOM 2550 C C . PRO A 1 339 ? 15.031 3.064 10.789 1 73.44 339 PRO A C 1
ATOM 2552 O O . PRO A 1 339 ? 15.289 1.868 10.938 1 73.44 339 PRO A O 1
ATOM 2555 N N . TRP A 1 340 ? 14.758 3.74 11.719 1 72.88 340 TRP A N 1
ATOM 2556 C CA . TRP A 1 340 ? 15.094 3.277 13.062 1 72.88 340 TRP A CA 1
ATOM 2557 C C . TRP A 1 340 ? 13.961 2.443 13.648 1 72.88 340 TRP A C 1
ATOM 2559 O O . TRP A 1 340 ? 14.18 1.622 14.539 1 72.88 340 TRP A O 1
ATOM 2569 N N . GLU A 1 341 ? 12.773 2.666 13.18 1 70.81 341 GLU A N 1
ATOM 2570 C CA . GLU A 1 341 ? 11.609 2.01 13.773 1 70.81 341 GLU A CA 1
ATOM 2571 C C . GLU A 1 341 ? 10.953 1.048 12.781 1 70.81 341 GLU A C 1
ATOM 2573 O O . GLU A 1 341 ? 10.898 1.326 11.586 1 70.81 341 GLU A O 1
ATOM 2578 N N . ALA A 1 342 ? 10.914 -0.218 13.148 1 56.94 342 ALA A N 1
ATOM 2579 C CA . ALA A 1 342 ? 10.234 -1.225 12.336 1 56.94 342 ALA A CA 1
ATOM 2580 C C . ALA A 1 342 ? 8.875 -1.585 12.922 1 56.94 342 ALA A C 1
ATOM 2582 O O . ALA A 1 342 ? 8.633 -1.368 14.109 1 56.94 342 ALA A O 1
ATOM 2583 N N . TYR A 1 343 ? 7.996 -1.851 11.961 1 48.88 343 TYR A N 1
ATOM 2584 C CA . TYR A 1 343 ? 6.684 -2.305 12.414 1 48.88 343 TYR A CA 1
ATOM 2585 C C . TYR A 1 343 ? 6.812 -3.504 13.344 1 48.88 343 TYR A C 1
ATOM 2587 O O . TYR A 1 343 ? 7.5 -4.477 13.023 1 48.88 343 TYR A O 1
ATOM 2595 N N . LYS A 1 344 ? 6.789 -3.26 14.711 1 42.78 344 LYS A N 1
ATOM 2596 C CA . LYS A 1 344 ? 6.723 -4.406 15.609 1 42.78 344 LYS A CA 1
ATOM 2597 C C . LYS A 1 344 ? 5.348 -5.062 15.562 1 42.78 344 LYS A C 1
ATOM 2599 O O . LYS A 1 344 ? 4.324 -4.379 15.625 1 42.78 344 LYS A O 1
ATOM 2604 N N . LEU A 1 345 ? 5.277 -6.383 14.969 1 39.59 345 LEU A N 1
ATOM 2605 C CA . LEU A 1 345 ? 4.086 -7.227 14.906 1 39.59 345 LEU A CA 1
ATOM 2606 C C . LEU A 1 345 ? 3.318 -7.18 16.219 1 39.59 345 LEU A C 1
ATOM 2608 O O . LEU A 1 345 ? 2.16 -7.594 16.281 1 39.59 345 LEU A O 1
ATOM 2612 N N . ASP A 1 346 ? 3.906 -6.914 17.234 1 38.12 346 ASP A N 1
ATOM 2613 C CA . ASP A 1 346 ? 3.295 -7.359 18.484 1 38.12 346 ASP A CA 1
ATOM 2614 C C . ASP A 1 346 ? 2.066 -6.516 18.828 1 38.12 346 ASP A C 1
ATOM 2616 O O . ASP A 1 346 ? 1.369 -6.797 19.797 1 38.12 346 ASP A O 1
ATOM 2620 N N . ARG A 1 347 ? 2.031 -5.375 18.453 1 38.75 347 ARG A N 1
ATOM 2621 C CA . ARG A 1 347 ? 0.983 -4.719 19.219 1 38.75 347 ARG A CA 1
ATOM 2622 C C . ARG A 1 347 ? -0.389 -4.965 18.609 1 38.75 347 ARG A C 1
ATOM 2624 O O . ARG A 1 347 ? -0.607 -4.68 17.422 1 38.75 347 ARG A O 1
ATOM 2631 N N . GLU A 1 348 ? -1.151 -5.855 19.062 1 39.16 348 GLU A N 1
ATOM 2632 C CA . GLU A 1 348 ? -2.525 -6.297 18.844 1 39.16 348 GLU A CA 1
ATOM 2633 C C . GLU A 1 348 ? -3.447 -5.117 18.562 1 39.16 348 GLU A C 1
ATOM 2635 O O . GLU A 1 348 ? -4.414 -5.25 17.797 1 39.16 348 GLU A O 1
ATOM 2640 N N . GLU A 1 349 ? -3.355 -4.051 19.375 1 39.16 349 GLU A N 1
ATOM 2641 C CA . GLU A 1 349 ? -4.426 -3.068 19.516 1 39.16 349 GLU A CA 1
ATOM 2642 C C . GLU A 1 349 ? -4.68 -2.336 18.203 1 39.16 349 GLU A C 1
ATOM 2644 O O . GLU A 1 349 ? -5.773 -1.812 17.984 1 39.16 349 GLU A O 1
ATOM 2649 N N . ASP A 1 350 ? -3.676 -1.899 17.484 1 41.38 350 ASP A N 1
ATOM 2650 C CA . ASP A 1 350 ? -3.885 -0.878 16.453 1 41.38 350 ASP A CA 1
ATOM 2651 C C . ASP A 1 350 ? -4.004 -1.505 15.07 1 41.38 350 ASP A C 1
ATOM 2653 O O . ASP A 1 350 ? -3.545 -0.93 14.086 1 41.38 350 ASP A O 1
ATOM 2657 N N . ARG A 1 351 ? -4.535 -2.643 15.086 1 43.25 351 ARG A N 1
ATOM 2658 C CA . ARG A 1 351 ? -4.625 -3.463 13.883 1 43.25 351 ARG A CA 1
ATOM 2659 C C . ARG A 1 351 ? -5.395 -2.74 12.781 1 43.25 351 ARG A C 1
ATOM 2661 O O . ARG A 1 351 ? -5.332 -3.129 11.609 1 43.25 351 ARG A O 1
ATOM 2668 N N . ASP A 1 352 ? -6.305 -1.802 13.18 1 49.09 352 ASP A N 1
ATOM 2669 C CA . ASP A 1 352 ? -7.262 -1.267 12.219 1 49.09 352 ASP A CA 1
ATOM 2670 C C . ASP A 1 352 ? -6.613 -0.211 11.328 1 49.09 352 ASP A C 1
ATOM 2672 O O . ASP A 1 352 ? -7.211 0.225 10.336 1 49.09 352 ASP A O 1
ATOM 2676 N N . LYS A 1 353 ? -5.289 0.261 11.867 1 58.44 353 LYS A N 1
ATOM 2677 C CA . LYS A 1 353 ? -4.762 1.279 10.969 1 58.44 353 LYS A CA 1
ATOM 2678 C C . LYS A 1 353 ? -3.311 0.987 10.594 1 58.44 353 LYS A C 1
ATOM 2680 O O . LYS A 1 353 ? -2.471 0.772 11.469 1 58.44 353 LYS A O 1
ATOM 2685 N N . LYS A 1 354 ? -3.088 0.729 9.32 1 66.25 354 LYS A N 1
ATOM 2686 C CA . LYS A 1 354 ? -1.738 0.641 8.766 1 66.25 354 LYS A CA 1
ATOM 2687 C C . LYS A 1 354 ? -0.87 1.797 9.25 1 66.25 354 LYS A C 1
ATOM 2689 O O . LYS A 1 354 ? -1.299 2.953 9.234 1 66.25 354 LYS A O 1
ATOM 2694 N N . PRO A 1 355 ? 0.246 1.476 9.969 1 75.25 355 PRO A N 1
ATOM 2695 C CA . PRO A 1 355 ? 1.104 2.582 10.398 1 75.25 355 PRO A CA 1
ATOM 2696 C C . PRO A 1 355 ? 1.605 3.428 9.227 1 75.25 355 PRO A C 1
ATOM 2698 O O . PRO A 1 355 ? 1.784 2.914 8.117 1 75.25 355 PRO A O 1
ATOM 2701 N N . LEU A 1 356 ? 1.756 4.691 9.57 1 84.44 356 LEU A N 1
ATOM 2702 C CA . LEU A 1 356 ? 2.377 5.609 8.617 1 84.44 356 LEU A CA 1
ATOM 2703 C C . LEU A 1 356 ? 3.898 5.559 8.734 1 84.44 356 LEU A C 1
ATOM 2705 O O . LEU A 1 356 ? 4.434 5.191 9.781 1 84.44 356 LEU A O 1
ATOM 2709 N N . HIS A 1 357 ? 4.562 5.781 7.645 1 85 357 HIS A N 1
ATOM 2710 C CA . HIS A 1 357 ? 6.02 5.816 7.617 1 85 357 HIS A CA 1
ATOM 2711 C C . HIS A 1 357 ? 6.531 7.211 7.258 1 85 357 HIS A C 1
ATOM 2713 O O . HIS A 1 357 ? 5.984 7.867 6.371 1 85 357 HIS A O 1
ATOM 2719 N N . VAL A 1 358 ? 7.488 7.676 8.062 1 92.12 358 VAL A N 1
ATOM 2720 C CA . VAL A 1 358 ? 8.195 8.906 7.711 1 92.12 358 VAL A CA 1
ATOM 2721 C C . VAL A 1 358 ? 9.688 8.625 7.578 1 92.12 358 VAL A C 1
ATOM 2723 O O . VAL A 1 358 ? 10.328 8.172 8.531 1 92.12 358 VAL A O 1
ATOM 2726 N N . LEU A 1 359 ? 10.203 8.828 6.41 1 90.25 359 LEU A N 1
ATOM 2727 C CA . LEU A 1 359 ? 11.633 8.68 6.148 1 90.25 359 LEU A CA 1
ATOM 2728 C C . LEU A 1 359 ? 12.391 9.938 6.559 1 90.25 359 LEU A C 1
ATOM 2730 O O . LEU A 1 359 ? 12.219 11 5.953 1 90.25 359 LEU A O 1
ATOM 2734 N N . LYS A 1 360 ? 13.227 9.773 7.59 1 90.81 360 LYS A N 1
ATOM 2735 C CA . LYS A 1 360 ? 14.062 10.867 8.062 1 90.81 360 LYS A CA 1
ATOM 2736 C C . LYS A 1 360 ? 15.414 10.875 7.344 1 90.81 360 LYS A C 1
ATOM 2738 O O . LYS A 1 360 ? 16.391 10.336 7.852 1 90.81 360 LYS A O 1
ATOM 2743 N N . LEU A 1 361 ? 15.5 11.523 6.266 1 89.19 361 LEU A N 1
ATOM 2744 C CA . LEU A 1 361 ? 16.641 11.438 5.355 1 89.19 361 LEU A CA 1
ATOM 2745 C C . LEU A 1 361 ? 17.891 12.023 5.992 1 89.19 361 LEU A C 1
ATOM 2747 O O . LEU A 1 361 ? 19 11.523 5.77 1 89.19 361 LEU A O 1
ATOM 2751 N N . HIS A 1 362 ? 17.719 13.125 6.758 1 90.94 362 HIS A N 1
ATOM 2752 C CA . HIS A 1 362 ? 18.875 13.852 7.273 1 90.94 362 HIS A CA 1
ATOM 2753 C C . HIS A 1 362 ? 18.984 13.719 8.789 1 90.94 362 HIS A C 1
ATOM 2755 O O . HIS A 1 362 ? 19.656 14.508 9.445 1 90.94 362 HIS A O 1
ATOM 2761 N N . GLY A 1 363 ? 18.281 12.695 9.312 1 89.88 363 GLY A N 1
ATOM 2762 C CA . GLY A 1 363 ? 18.344 12.469 10.75 1 89.88 363 GLY A CA 1
ATOM 2763 C C . GLY A 1 363 ? 17.141 13.023 11.492 1 89.88 363 GLY A C 1
ATOM 2764 O O . GLY A 1 363 ? 16.156 13.453 10.875 1 89.88 363 GLY A O 1
ATOM 2765 N N . CYS A 1 364 ? 17.266 12.922 12.82 1 91.88 364 CYS A N 1
ATOM 2766 C CA . CYS A 1 364 ? 16.125 13.281 13.656 1 91.88 364 CYS A CA 1
ATOM 2767 C C . CYS A 1 364 ? 16.578 13.844 15 1 91.88 364 CYS A C 1
ATOM 2769 O O . CYS A 1 364 ? 17.641 13.461 15.5 1 91.88 364 CYS A O 1
ATOM 2771 N N . VAL A 1 365 ? 15.75 14.703 15.469 1 93.38 365 VAL A N 1
ATOM 2772 C CA . VAL A 1 365 ? 16.047 15.336 16.75 1 93.38 365 VAL A CA 1
ATOM 2773 C C . VAL A 1 365 ? 16.078 14.281 17.859 1 93.38 365 VAL A C 1
ATOM 2775 O O . VAL A 1 365 ? 16.781 14.422 18.844 1 93.38 365 VAL A O 1
ATOM 2778 N N . SER A 1 366 ? 15.328 13.25 17.656 1 88.75 366 SER A N 1
ATOM 2779 C CA . SER A 1 366 ? 15.305 12.18 18.641 1 88.75 366 SER A CA 1
ATOM 2780 C C . SER A 1 366 ? 16.594 11.359 18.594 1 88.75 366 SER A C 1
ATOM 2782 O O . SER A 1 366 ? 16.875 10.586 19.516 1 88.75 366 SER A O 1
ATOM 2784 N N . ARG A 1 367 ? 17.359 11.508 17.562 1 86.75 367 ARG A N 1
ATOM 2785 C CA . ARG A 1 367 ? 18.656 10.875 17.375 1 86.75 367 ARG A CA 1
ATOM 2786 C C . ARG A 1 367 ? 19.672 11.875 16.828 1 86.75 367 ARG A C 1
ATOM 2788 O O . ARG A 1 367 ? 20.109 11.758 15.688 1 86.75 367 ARG A O 1
ATOM 2795 N N . PRO A 1 368 ? 20.172 12.695 17.719 1 90.44 368 PRO A N 1
ATOM 2796 C CA . PRO A 1 368 ? 20.984 13.82 17.266 1 90.44 368 PRO A CA 1
ATOM 2797 C C . PRO A 1 368 ? 22.234 13.383 16.484 1 90.44 368 PRO A C 1
ATOM 2799 O O . PRO A 1 368 ? 22.656 14.086 15.57 1 90.44 368 PRO A O 1
ATOM 2802 N N . THR A 1 369 ? 22.781 12.227 16.766 1 85.75 369 THR A N 1
ATOM 2803 C CA . THR A 1 369 ? 23.984 11.75 16.094 1 85.75 369 THR A CA 1
ATOM 2804 C C . THR A 1 369 ? 23.703 11.438 14.633 1 85.75 369 THR A C 1
ATOM 2806 O O . THR A 1 369 ? 24.625 11.344 13.82 1 85.75 369 THR A O 1
ATOM 2809 N N . SER A 1 370 ? 22.453 11.297 14.281 1 85.75 370 SER A N 1
ATOM 2810 C CA . SER A 1 370 ? 22.078 10.945 12.914 1 85.75 370 SER A CA 1
ATOM 2811 C C . SER A 1 370 ? 21.953 12.188 12.039 1 85.75 370 SER A C 1
ATOM 2813 O O . SER A 1 370 ? 21.844 12.078 10.812 1 85.75 370 SER A O 1
ATOM 2815 N N . ILE A 1 371 ? 22.078 13.32 12.586 1 91.56 371 ILE A N 1
ATOM 2816 C CA . ILE A 1 371 ? 21.781 14.57 11.883 1 91.56 371 ILE A CA 1
ATOM 2817 C C . ILE A 1 371 ? 22.844 14.805 10.805 1 91.56 371 ILE A C 1
ATOM 2819 O O . ILE A 1 371 ? 24.047 14.703 11.07 1 91.56 371 ILE A O 1
ATOM 2823 N N . VAL A 1 372 ? 22.422 15.023 9.578 1 91.12 372 VAL A N 1
ATOM 2824 C CA . VAL A 1 372 ? 23.25 15.328 8.422 1 91.12 372 VAL A CA 1
ATOM 2825 C C . VAL A 1 372 ? 23.172 16.828 8.117 1 91.12 372 VAL A C 1
ATOM 2827 O O . VAL A 1 372 ? 22.141 17.312 7.648 1 91.12 372 VAL A O 1
ATOM 2830 N N . LEU A 1 373 ? 24.266 17.547 8.383 1 92.56 373 LEU A N 1
ATOM 2831 C CA . LEU A 1 373 ? 24.234 18.984 8.195 1 92.56 373 LEU A CA 1
ATOM 2832 C C . LEU A 1 373 ? 25.547 19.5 7.613 1 92.56 373 LEU A C 1
ATOM 2834 O O . LEU A 1 373 ? 25.562 20.422 6.797 1 92.56 373 LEU A O 1
ATOM 2838 N N . THR A 1 374 ? 26.688 18.859 7.934 1 90.31 374 THR A N 1
ATOM 2839 C CA . THR A 1 374 ? 28 19.312 7.477 1 90.31 374 THR A CA 1
ATOM 2840 C C . THR A 1 374 ? 28.359 18.641 6.152 1 90.31 374 THR A C 1
ATOM 2842 O O . THR A 1 374 ? 27.719 17.688 5.727 1 90.31 374 THR A O 1
ATOM 2845 N N . ARG A 1 375 ? 29.391 19.25 5.539 1 79.81 375 ARG A N 1
ATOM 2846 C CA . ARG A 1 375 ? 29.906 18.656 4.316 1 79.81 375 ARG A CA 1
ATOM 2847 C C . ARG A 1 375 ? 30.328 17.203 4.547 1 79.81 375 ARG A C 1
ATOM 2849 O O . ARG A 1 375 ? 30.062 16.328 3.711 1 79.81 375 ARG A O 1
ATOM 2856 N N . GLN A 1 376 ? 30.938 16.938 5.598 1 79.5 376 GLN A N 1
ATOM 2857 C CA . GLN A 1 376 ? 31.359 15.594 5.938 1 79.5 376 GLN A CA 1
ATOM 2858 C C . GLN A 1 376 ? 30.172 14.656 6.09 1 79.5 376 GLN A C 1
ATOM 2860 O O . GLN A 1 376 ? 30.219 13.5 5.66 1 79.5 376 GLN A O 1
ATOM 2865 N N . ASP A 1 377 ? 29.156 15.164 6.738 1 85.44 377 ASP A N 1
ATOM 2866 C CA . ASP A 1 377 ? 27.938 14.375 6.875 1 85.44 377 ASP A CA 1
ATOM 2867 C C . ASP A 1 377 ? 27.406 13.953 5.508 1 85.44 377 ASP A C 1
ATOM 2869 O O . ASP A 1 377 ? 27.031 12.797 5.312 1 85.44 377 ASP A O 1
ATOM 2873 N N . TYR A 1 378 ? 27.344 14.891 4.543 1 81.19 378 TYR A N 1
ATOM 2874 C CA . TYR A 1 378 ? 26.812 14.648 3.209 1 81.19 378 TYR A CA 1
ATOM 2875 C C . TYR A 1 378 ? 27.656 13.625 2.463 1 81.19 378 TYR A C 1
ATOM 2877 O O . TYR A 1 378 ? 27.125 12.766 1.763 1 81.19 378 TYR A O 1
ATOM 2885 N N . MET A 1 379 ? 28.891 13.672 2.65 1 69.88 379 MET A N 1
ATOM 2886 C CA . MET A 1 379 ? 29.797 12.75 1.979 1 69.88 379 MET A CA 1
ATOM 2887 C C . MET A 1 379 ? 29.641 11.336 2.527 1 69.88 379 MET A C 1
ATOM 2889 O O . MET A 1 379 ? 29.734 10.359 1.78 1 69.88 379 MET A O 1
ATOM 2893 N N . ARG A 1 380 ? 29.375 11.242 3.74 1 69.69 380 ARG A N 1
ATOM 2894 C CA . ARG A 1 380 ? 29.234 9.945 4.383 1 69.69 380 ARG A CA 1
ATOM 2895 C C . ARG A 1 380 ? 27.844 9.359 4.129 1 69.69 380 ARG A C 1
ATOM 2897 O O . ARG A 1 380 ? 27.625 8.164 4.301 1 69.69 380 ARG A O 1
ATOM 2904 N N . PHE A 1 381 ? 26.953 10.227 3.809 1 68.25 381 PHE A N 1
ATOM 2905 C CA . PHE A 1 381 ? 25.578 9.828 3.531 1 68.25 381 PHE A CA 1
ATOM 2906 C C . PHE A 1 381 ? 25.531 8.789 2.42 1 68.25 381 PHE A C 1
ATOM 2908 O O . PHE A 1 381 ? 24.641 7.93 2.4 1 68.25 381 PHE A O 1
ATOM 2915 N N . GLU A 1 382 ? 26.391 8.742 1.556 1 58.75 382 GLU A N 1
ATOM 2916 C CA . GLU A 1 382 ? 26.438 7.801 0.444 1 58.75 382 GLU A CA 1
ATOM 2917 C C . GLU A 1 382 ? 26.531 6.363 0.946 1 58.75 382 GLU A C 1
ATOM 2919 O O . GLU A 1 382 ? 25.922 5.457 0.382 1 58.75 382 GLU A O 1
ATOM 2924 N N . ASP A 1 383 ? 27.203 6.195 2 1 56.16 383 ASP A N 1
ATOM 2925 C CA . ASP A 1 383 ? 27.453 4.844 2.496 1 56.16 383 ASP A CA 1
ATOM 2926 C C . ASP A 1 383 ? 26.328 4.383 3.412 1 56.16 383 ASP A C 1
ATOM 2928 O O . ASP A 1 383 ? 25.781 3.289 3.236 1 56.16 383 ASP A O 1
ATOM 2932 N N . HIS A 1 384 ? 25.969 5.258 4.301 1 55.03 384 HIS A N 1
ATOM 2933 C CA . HIS A 1 384 ? 25.031 4.852 5.336 1 55.03 384 HIS A CA 1
ATOM 2934 C C . HIS A 1 384 ? 23.594 5.172 4.93 1 55.03 384 HIS A C 1
ATOM 2936 O O . HIS A 1 384 ? 22.641 4.574 5.449 1 55.03 384 HIS A O 1
ATOM 2942 N N . GLY A 1 385 ? 23.531 6 3.965 1 62.84 385 GLY A N 1
ATOM 2943 C CA . GLY A 1 385 ? 22.219 6.469 3.582 1 62.84 385 GLY A CA 1
ATOM 2944 C C . GLY A 1 385 ? 21.688 5.793 2.33 1 62.84 385 GLY A C 1
ATOM 2945 O O . GLY A 1 385 ? 20.641 6.191 1.801 1 62.84 385 GLY A O 1
ATOM 2946 N N . ARG A 1 386 ? 22.406 4.758 1.911 1 65.06 386 ARG A N 1
ATOM 2947 C CA . ARG A 1 386 ? 22.062 4.137 0.637 1 65.06 386 ARG A CA 1
ATOM 2948 C C . ARG A 1 386 ? 20.672 3.514 0.695 1 65.06 386 ARG A C 1
ATOM 2950 O O . ARG A 1 386 ? 19.875 3.648 -0.244 1 65.06 386 ARG A O 1
ATOM 2957 N N . ALA A 1 387 ? 20.438 2.916 1.818 1 65.62 387 ALA A N 1
ATOM 2958 C CA . ALA A 1 387 ? 19.125 2.295 1.945 1 65.62 387 ALA A CA 1
ATOM 2959 C C . ALA A 1 387 ? 18.016 3.346 1.922 1 65.62 387 ALA A C 1
ATOM 2961 O O . ALA A 1 387 ? 16.969 3.139 1.304 1 65.62 387 ALA A O 1
ATOM 2962 N N . LEU A 1 388 ? 18.266 4.434 2.592 1 74 388 LEU A N 1
ATOM 2963 C CA . LEU A 1 388 ? 17.281 5.5 2.617 1 74 388 LEU A CA 1
ATOM 2964 C C . LEU A 1 388 ? 17.078 6.098 1.229 1 74 388 LEU A C 1
ATOM 2966 O O . LEU A 1 388 ? 15.953 6.375 0.817 1 74 388 LEU A O 1
ATOM 2970 N N . ARG A 1 389 ? 18.156 6.211 0.576 1 76.25 389 ARG A N 1
ATOM 2971 C CA . ARG A 1 389 ? 18.078 6.703 -0.796 1 76.25 389 ARG A CA 1
ATOM 2972 C C . ARG A 1 389 ? 17.266 5.762 -1.669 1 76.25 389 ARG A C 1
ATOM 2974 O O . ARG A 1 389 ? 16.469 6.215 -2.508 1 76.25 389 ARG A O 1
ATOM 2981 N N . GLY A 1 390 ? 17.516 4.527 -1.391 1 72.56 390 GLY A N 1
ATOM 2982 C CA . GLY A 1 390 ? 16.75 3.533 -2.133 1 72.56 390 GLY A CA 1
ATOM 2983 C C . GLY A 1 390 ? 15.258 3.656 -1.938 1 72.56 390 GLY A C 1
ATOM 2984 O O . GLY A 1 390 ? 14.484 3.521 -2.893 1 72.56 390 GLY A O 1
ATOM 2985 N N . VAL A 1 391 ? 14.859 3.988 -0.769 1 74.5 391 VAL A N 1
ATOM 2986 C CA . VAL A 1 391 ? 13.445 4.152 -0.468 1 74.5 391 VAL A CA 1
ATOM 2987 C C . VAL A 1 391 ? 12.891 5.367 -1.214 1 74.5 391 VAL A C 1
ATOM 2989 O O . VAL A 1 391 ? 11.805 5.305 -1.791 1 74.5 391 VAL A O 1
ATOM 2992 N N . VAL A 1 392 ? 13.625 6.43 -1.174 1 82.38 392 VAL A N 1
ATOM 2993 C CA . VAL A 1 392 ? 13.188 7.637 -1.867 1 82.38 392 VAL A CA 1
ATOM 2994 C C . VAL A 1 392 ? 13.07 7.359 -3.363 1 82.38 392 VAL A C 1
ATOM 2996 O O . VAL A 1 392 ? 12.102 7.777 -4.004 1 82.38 392 VAL A O 1
ATOM 2999 N N . GLN A 1 393 ? 14.016 6.652 -3.811 1 77.81 393 GLN A N 1
ATOM 3000 C CA . GLN A 1 393 ? 14 6.301 -5.227 1 77.81 393 GLN A CA 1
ATOM 3001 C C . GLN A 1 393 ? 12.773 5.473 -5.574 1 77.81 393 GLN A C 1
ATOM 3003 O O . GLN A 1 393 ? 12.117 5.711 -6.594 1 77.81 393 GLN A O 1
ATOM 3008 N N . GLN A 1 394 ? 12.469 4.582 -4.719 1 74.94 394 GLN A N 1
ATOM 3009 C CA . GLN A 1 394 ? 11.289 3.752 -4.938 1 74.94 394 GLN A CA 1
ATOM 3010 C C . GLN A 1 394 ? 10.016 4.602 -4.977 1 74.94 394 GLN A C 1
ATOM 3012 O O . GLN A 1 394 ? 9.164 4.41 -5.844 1 74.94 394 GLN A O 1
ATOM 3017 N N . GLU A 1 395 ? 9.898 5.465 -4.023 1 80.56 395 GLU A N 1
ATOM 3018 C CA . GLU A 1 395 ? 8.719 6.32 -3.967 1 80.56 395 GLU A CA 1
ATOM 3019 C C . GLU A 1 395 ? 8.594 7.168 -5.23 1 80.56 395 GLU A C 1
ATOM 3021 O O . GLU A 1 395 ? 7.488 7.348 -5.754 1 80.56 395 GLU A O 1
ATOM 3026 N N . LEU A 1 396 ? 9.734 7.645 -5.711 1 80.69 396 LEU A N 1
ATOM 3027 C CA . LEU A 1 396 ? 9.734 8.5 -6.895 1 80.69 396 LEU A CA 1
ATOM 3028 C C . LEU A 1 396 ? 9.422 7.684 -8.148 1 80.69 396 LEU A C 1
ATOM 3030 O O . LEU A 1 396 ? 8.859 8.211 -9.109 1 80.69 396 LEU A O 1
ATOM 3034 N N . LEU A 1 397 ? 9.711 6.414 -8.07 1 72.56 397 LEU A N 1
ATOM 3035 C CA . LEU A 1 397 ? 9.5 5.551 -9.227 1 72.56 397 LEU A CA 1
ATOM 3036 C C . LEU A 1 397 ? 8.055 5.059 -9.281 1 72.56 397 LEU A C 1
ATOM 3038 O O . LEU A 1 397 ? 7.469 4.961 -10.359 1 72.56 397 LEU A O 1
ATOM 3042 N N . TYR A 1 398 ? 7.477 4.781 -8.055 1 70.31 398 TYR A N 1
ATOM 3043 C CA . TYR A 1 398 ? 6.199 4.074 -8.008 1 70.31 398 TYR A CA 1
ATOM 3044 C C . TYR A 1 398 ? 5.047 5.047 -7.773 1 70.31 398 TYR A C 1
ATOM 3046 O O . TYR A 1 398 ? 3.891 4.727 -8.055 1 70.31 398 TYR A O 1
ATOM 3054 N N . LYS A 1 399 ? 5.332 6.137 -7.191 1 81.94 399 LYS A N 1
ATOM 3055 C CA . LYS A 1 399 ? 4.285 7.07 -6.793 1 81.94 399 LYS A CA 1
ATOM 3056 C C . LYS A 1 399 ? 4.559 8.469 -7.336 1 81.94 399 LYS A C 1
ATOM 3058 O O . LYS A 1 399 ? 5.594 8.711 -7.961 1 81.94 399 LYS A O 1
ATOM 3063 N N . GLN A 1 400 ? 3.568 9.312 -7.211 1 87.88 400 GLN A N 1
ATOM 3064 C CA . GLN A 1 400 ? 3.748 10.75 -7.418 1 87.88 400 GLN A CA 1
ATOM 3065 C C . GLN A 1 400 ? 4.141 11.445 -6.117 1 87.88 400 GLN A C 1
ATOM 3067 O O . GLN A 1 400 ? 3.398 11.406 -5.137 1 87.88 400 GLN A O 1
ATOM 3072 N N . CYS A 1 401 ? 5.297 12.031 -6.223 1 93.31 401 CYS A N 1
ATOM 3073 C CA . CYS A 1 401 ? 5.762 12.695 -5.012 1 93.31 401 CYS A CA 1
ATOM 3074 C C . CYS A 1 401 ? 5.32 14.156 -4.988 1 93.31 401 CYS A C 1
ATOM 3076 O O . CYS A 1 401 ? 5.516 14.883 -5.961 1 93.31 401 CYS A O 1
ATOM 3078 N N . LEU A 1 402 ? 4.637 14.562 -3.922 1 96.94 402 LEU A N 1
ATOM 3079 C CA . LEU A 1 402 ? 4.258 15.961 -3.715 1 96.94 402 LEU A CA 1
ATOM 3080 C C . LEU A 1 402 ? 5.258 16.656 -2.805 1 96.94 402 LEU A C 1
ATOM 3082 O O . LEU A 1 402 ? 5.328 16.359 -1.609 1 96.94 402 LEU A O 1
ATOM 3086 N N . PHE A 1 403 ? 5.996 17.594 -3.408 1 96.81 403 PHE A N 1
ATOM 3087 C CA . PHE A 1 403 ? 6.957 18.391 -2.646 1 96.81 403 PHE A CA 1
ATOM 3088 C C . PHE A 1 403 ? 6.281 19.594 -2.016 1 96.81 403 PHE A C 1
ATOM 3090 O O . PHE A 1 403 ? 5.793 20.484 -2.725 1 96.81 403 PHE A O 1
ATOM 3097 N N . VAL A 1 404 ? 6.316 19.562 -0.644 1 96.56 404 VAL A N 1
ATOM 3098 C CA . VAL A 1 404 ? 5.645 20.594 0.138 1 96.56 404 VAL A CA 1
ATOM 3099 C C . VAL A 1 404 ? 6.664 21.344 0.996 1 96.56 404 VAL A C 1
ATOM 3101 O O . VAL A 1 404 ? 7.379 20.734 1.792 1 96.56 404 VAL A O 1
ATOM 3104 N N . GLY A 1 405 ? 6.695 22.672 0.862 1 94.44 405 GLY A N 1
ATOM 3105 C CA . GLY A 1 405 ? 7.602 23.469 1.673 1 94.44 405 GLY A CA 1
ATOM 3106 C C . GLY A 1 405 ? 9.062 23.203 1.367 1 94.44 405 GLY A C 1
ATOM 3107 O O . GLY A 1 405 ? 9.914 23.266 2.26 1 94.44 405 GLY A O 1
ATOM 3108 N N . CYS A 1 406 ? 9.367 22.859 0.121 1 92.88 406 CYS A N 1
ATOM 3109 C CA . CYS A 1 406 ? 10.734 22.531 -0.275 1 92.88 406 CYS A CA 1
ATOM 3110 C C . CYS A 1 406 ? 11.305 23.594 -1.212 1 92.88 406 CYS A C 1
ATOM 3112 O O . CYS A 1 406 ? 10.625 24.031 -2.139 1 92.88 406 CYS A O 1
ATOM 3114 N N . SER A 1 407 ? 12.547 24 -0.944 1 88.88 407 SER A N 1
ATOM 3115 C CA . SER A 1 407 ? 13.227 24.922 -1.841 1 88.88 407 SER A CA 1
ATOM 3116 C C . SER A 1 407 ? 13.914 24.188 -2.986 1 88.88 407 SER A C 1
ATOM 3118 O O . SER A 1 407 ? 14.328 24.812 -3.967 1 88.88 407 SER A O 1
ATOM 3120 N N . MET A 1 408 ? 14.078 22.906 -2.92 1 89.25 408 MET A N 1
ATOM 3121 C CA . MET A 1 408 ? 14.688 22.031 -3.918 1 89.25 408 MET A CA 1
ATOM 3122 C C . MET A 1 408 ? 16.156 22.406 -4.141 1 89.25 408 MET A C 1
ATOM 3124 O O . MET A 1 408 ? 16.625 22.406 -5.273 1 89.25 408 MET A O 1
ATOM 3128 N N . THR A 1 409 ? 16.812 22.734 -3.07 1 83 409 THR A N 1
ATOM 3129 C CA . THR A 1 409 ? 18.219 23.125 -3.197 1 83 409 THR A CA 1
ATOM 3130 C C . THR A 1 409 ? 19.125 22.094 -2.539 1 83 409 THR A C 1
ATOM 3132 O O . THR A 1 409 ? 20.344 22.266 -2.516 1 83 409 THR A O 1
ATOM 3135 N N . ASP A 1 410 ? 18.625 21.094 -2.01 1 86.12 410 ASP A N 1
ATOM 3136 C CA . ASP A 1 410 ? 19.406 20.078 -1.319 1 86.12 410 ASP A CA 1
ATOM 3137 C C . ASP A 1 410 ? 20.141 19.172 -2.314 1 86.12 410 ASP A C 1
ATOM 3139 O O . ASP A 1 410 ? 19.5 18.531 -3.162 1 86.12 410 ASP A O 1
ATOM 3143 N N . ASP A 1 411 ? 21.406 19.047 -2.133 1 79 411 ASP A N 1
ATOM 3144 C CA . ASP A 1 411 ? 22.25 18.297 -3.062 1 79 411 ASP A CA 1
ATOM 3145 C C . ASP A 1 411 ? 21.922 16.812 -3.012 1 79 411 ASP A C 1
ATOM 3147 O O . ASP A 1 411 ? 22 16.109 -4.027 1 79 411 ASP A O 1
ATOM 3151 N N . ASN A 1 412 ? 21.672 16.328 -1.869 1 81 412 ASN A N 1
ATOM 3152 C CA . ASN A 1 412 ? 21.328 14.914 -1.74 1 81 412 ASN A CA 1
ATOM 3153 C C . ASN A 1 412 ? 20.047 14.578 -2.508 1 81 412 ASN A C 1
ATOM 3155 O O . ASN A 1 412 ? 19.969 13.547 -3.178 1 81 412 ASN A O 1
ATOM 3159 N N . VAL A 1 413 ? 19.094 15.445 -2.42 1 85.19 413 VAL A N 1
ATOM 3160 C CA . VAL A 1 413 ? 17.828 15.242 -3.111 1 85.19 413 VAL A CA 1
ATOM 3161 C C . VAL A 1 413 ? 18.047 15.312 -4.621 1 85.19 413 VAL A C 1
ATOM 3163 O O . VAL A 1 413 ? 17.5 14.5 -5.375 1 85.19 413 VAL A O 1
ATOM 3166 N N . HIS A 1 414 ? 18.891 16.234 -5.035 1 82.19 414 HIS A N 1
ATOM 3167 C CA . HIS A 1 414 ? 19.234 16.344 -6.449 1 82.19 414 HIS A CA 1
ATOM 3168 C C . HIS A 1 414 ? 19.859 15.047 -6.969 1 82.19 414 HIS A C 1
ATOM 3170 O O . HIS A 1 414 ? 19.516 14.578 -8.055 1 82.19 414 HIS A O 1
ATOM 3176 N N . LEU A 1 415 ? 20.734 14.547 -6.215 1 77.75 415 LEU A N 1
ATOM 3177 C CA . LEU A 1 415 ? 21.406 13.312 -6.605 1 77.75 415 LEU A CA 1
ATOM 3178 C C . LEU A 1 415 ? 20.422 12.164 -6.742 1 77.75 415 LEU A C 1
ATOM 3180 O O . LEU A 1 415 ? 20.484 11.391 -7.699 1 77.75 415 LEU A O 1
ATOM 3184 N N . ILE A 1 416 ? 19.562 12.055 -5.809 1 81.31 416 ILE A N 1
ATOM 3185 C CA . ILE A 1 416 ? 18.562 10.984 -5.832 1 81.31 416 ILE A CA 1
ATOM 3186 C C . ILE A 1 416 ? 17.688 11.125 -7.07 1 81.31 416 ILE A C 1
ATOM 3188 O O . ILE A 1 416 ? 17.422 10.141 -7.77 1 81.31 416 ILE A O 1
ATOM 3192 N N . ILE A 1 417 ? 17.172 12.344 -7.367 1 83.56 417 ILE A N 1
ATOM 3193 C CA . ILE A 1 417 ? 16.312 12.609 -8.516 1 83.56 417 ILE A CA 1
ATOM 3194 C C . ILE A 1 417 ? 17.047 12.258 -9.805 1 83.56 417 ILE A C 1
ATOM 3196 O O . ILE A 1 417 ? 16.469 11.664 -10.719 1 83.56 417 ILE A O 1
ATOM 3200 N N . ASP A 1 418 ? 18.328 12.602 -9.852 1 78.5 418 ASP A N 1
ATOM 3201 C CA . ASP A 1 418 ? 19.141 12.305 -11.023 1 78.5 418 ASP A CA 1
ATOM 3202 C C . ASP A 1 418 ? 19.234 10.797 -11.25 1 78.5 418 ASP A C 1
ATOM 3204 O O . ASP A 1 418 ? 19.172 10.32 -12.383 1 78.5 418 ASP A O 1
ATOM 3208 N N . GLN A 1 419 ? 19.453 10.086 -10.227 1 74.56 419 GLN A N 1
ATOM 3209 C CA . GLN A 1 419 ? 19.562 8.633 -10.305 1 74.56 419 GLN A CA 1
ATOM 3210 C C . GLN A 1 419 ? 18.25 8.016 -10.797 1 74.56 419 GLN A C 1
ATOM 3212 O O . GLN A 1 419 ? 18.266 7.082 -11.602 1 74.56 419 GLN A O 1
ATOM 3217 N N . VAL A 1 420 ? 17.172 8.461 -10.305 1 74.88 420 VAL A N 1
ATOM 3218 C CA . VAL A 1 420 ? 15.859 7.969 -10.727 1 74.88 420 VAL A CA 1
ATOM 3219 C C . VAL A 1 420 ? 15.625 8.32 -12.195 1 74.88 420 VAL A C 1
ATOM 3221 O O . VAL A 1 420 ? 15.125 7.5 -12.961 1 74.88 420 VAL A O 1
ATOM 3224 N N . ARG A 1 421 ? 16 9.57 -12.516 1 73.38 421 ARG A N 1
ATOM 3225 C CA . ARG A 1 421 ? 15.891 10.031 -13.891 1 73.38 421 ARG A CA 1
ATOM 3226 C C . ARG A 1 421 ? 16.625 9.086 -14.844 1 73.38 421 ARG A C 1
ATOM 3228 O O . ARG A 1 421 ? 16.078 8.703 -15.883 1 73.38 421 ARG A O 1
ATOM 3235 N N . LYS A 1 422 ? 17.781 8.68 -14.477 1 68.94 422 LYS A N 1
ATOM 3236 C CA . LYS A 1 422 ? 18.594 7.789 -15.297 1 68.94 422 LYS A CA 1
ATOM 3237 C C . LYS A 1 422 ? 17.938 6.418 -15.43 1 68.94 422 LYS A C 1
ATOM 3239 O O . LYS A 1 422 ? 17.984 5.809 -16.5 1 68.94 422 LYS A O 1
ATOM 3244 N N . ALA A 1 423 ? 17.422 6.008 -14.359 1 66 423 ALA A N 1
ATOM 3245 C CA . ALA A 1 423 ? 16.766 4.707 -14.367 1 66 423 ALA A CA 1
ATOM 3246 C C . ALA A 1 423 ? 15.5 4.734 -15.234 1 66 423 ALA A C 1
ATOM 3248 O O . ALA A 1 423 ? 15.227 3.779 -15.961 1 66 423 ALA A O 1
ATOM 3249 N N . LEU A 1 424 ? 14.688 5.734 -15.07 1 62.69 424 LEU A N 1
ATOM 3250 C CA . LEU A 1 424 ? 13.422 5.871 -15.781 1 62.69 424 LEU A CA 1
ATOM 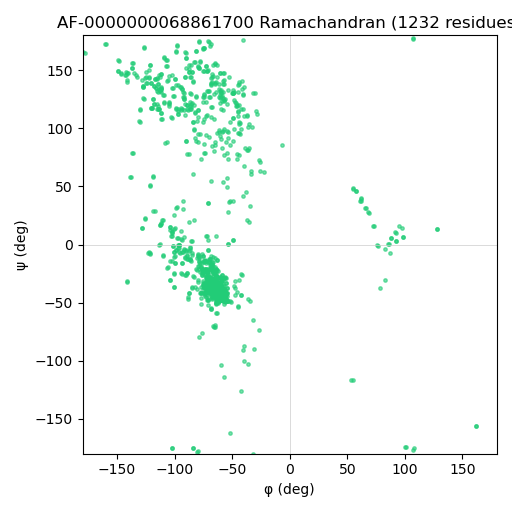3251 C C . LEU A 1 424 ? 13.648 6.078 -17.266 1 62.69 424 LEU A C 1
ATOM 3253 O O . LEU A 1 424 ? 12.891 5.555 -18.094 1 62.69 424 LEU A O 1
ATOM 3257 N N . TYR A 1 425 ? 14.695 6.871 -17.531 1 59.31 425 TYR A N 1
ATOM 3258 C CA . TYR A 1 425 ? 14.812 7.336 -18.906 1 59.31 425 TYR A CA 1
ATOM 3259 C C . TYR A 1 425 ? 15.812 6.484 -19.688 1 59.31 425 TYR A C 1
ATOM 3261 O O . TYR A 1 425 ? 16.031 6.715 -20.875 1 59.31 425 TYR A O 1
ATOM 3269 N N . LYS A 1 426 ? 16.453 5.551 -18.922 1 56.78 426 LYS A N 1
ATOM 3270 C CA . LYS A 1 426 ? 17.516 4.773 -19.562 1 56.78 426 LYS A CA 1
ATOM 3271 C C . LYS A 1 426 ? 17.094 4.281 -20.938 1 56.78 426 LYS A C 1
ATOM 3273 O O . LYS A 1 426 ? 17.859 4.379 -21.906 1 56.78 426 LYS A O 1
ATOM 3278 N N . ASP A 1 427 ? 15.891 3.59 -21.016 1 53.12 427 ASP A N 1
ATOM 3279 C CA . ASP A 1 427 ? 15.539 2.988 -22.297 1 53.12 427 ASP A CA 1
ATOM 3280 C C . ASP A 1 427 ? 14.359 3.711 -22.938 1 53.12 427 ASP A C 1
ATOM 3282 O O . ASP A 1 427 ? 13.664 3.146 -23.781 1 53.12 427 ASP A O 1
ATOM 3286 N N . MET A 1 428 ? 14.203 4.973 -22.438 1 56.94 428 MET A N 1
ATOM 3287 C CA . MET A 1 428 ? 13.047 5.656 -23 1 56.94 428 MET A CA 1
ATOM 3288 C C . MET A 1 428 ? 13.477 6.719 -24.016 1 56.94 428 MET A C 1
ATOM 3290 O O . MET A 1 428 ? 14.539 7.328 -23.859 1 56.94 428 MET A O 1
ATOM 3294 N N . GLU A 1 429 ? 12.695 6.789 -25.047 1 56.38 429 GLU A N 1
ATOM 3295 C CA . GLU A 1 429 ? 12.883 7.898 -25.984 1 56.38 429 GLU A CA 1
ATOM 3296 C C . GLU A 1 429 ? 12.508 9.227 -25.344 1 56.38 429 GLU A C 1
ATOM 3298 O O . GLU A 1 429 ? 11.633 9.281 -24.469 1 56.38 429 GLU A O 1
ATOM 3303 N N . PRO A 1 430 ? 13.172 10.227 -25.703 1 55.22 430 PRO A N 1
ATOM 3304 C CA . PRO A 1 430 ? 12.961 11.555 -25.125 1 55.22 430 PRO A CA 1
ATOM 3305 C C . PRO A 1 430 ? 11.484 11.953 -25.094 1 55.22 430 PRO A C 1
ATOM 3307 O O . PRO A 1 430 ? 11.031 12.578 -24.125 1 55.22 430 PRO A O 1
ATOM 3310 N N . GLU A 1 431 ? 10.766 11.57 -26.062 1 56.62 431 GLU A N 1
ATOM 3311 C CA . GLU A 1 431 ? 9.367 11.961 -26.125 1 56.62 431 GLU A CA 1
ATOM 3312 C C . GLU A 1 431 ? 8.539 11.258 -25.062 1 56.62 431 GLU A C 1
ATOM 3314 O O . GLU A 1 431 ? 7.605 11.844 -24.5 1 56.62 431 GLU A O 1
ATOM 3319 N N . GLN A 1 432 ? 8.938 10.094 -24.75 1 58.53 432 GLN A N 1
ATOM 3320 C CA . GLN A 1 432 ? 8.211 9.289 -23.766 1 58.53 432 GLN A CA 1
ATOM 3321 C C . GLN A 1 432 ? 8.508 9.766 -22.344 1 58.53 432 GLN A C 1
ATOM 3323 O O . GLN A 1 432 ? 7.668 9.641 -21.453 1 58.53 432 GLN A O 1
ATOM 3328 N N . MET A 1 433 ? 9.57 10.445 -22.297 1 55.72 433 MET A N 1
ATOM 3329 C CA . MET A 1 433 ? 10.031 10.922 -21 1 55.72 433 MET A CA 1
ATOM 3330 C C . MET A 1 433 ? 9.133 12.039 -20.484 1 55.72 433 MET A C 1
ATOM 3332 O O . MET A 1 433 ? 8.906 12.148 -19.266 1 55.72 433 MET A O 1
ATOM 3336 N N . ARG A 1 434 ? 8.609 12.773 -21.453 1 53.47 434 ARG A N 1
ATOM 3337 C CA . ARG A 1 434 ? 7.852 13.953 -21.062 1 53.47 434 ARG A CA 1
ATOM 3338 C C . ARG A 1 434 ? 6.488 13.555 -20.5 1 53.47 434 ARG A C 1
ATOM 3340 O O . ARG A 1 434 ? 5.855 14.336 -19.781 1 53.47 434 ARG A O 1
ATOM 3347 N N . GLU A 1 435 ? 6.238 12.422 -20.766 1 62.62 435 GLU A N 1
ATOM 3348 C CA . GLU A 1 435 ? 4.902 11.992 -20.375 1 62.62 435 GLU A CA 1
ATOM 3349 C C . GLU A 1 435 ? 4.906 11.391 -18.969 1 62.62 435 GLU A C 1
ATOM 3351 O O . GLU A 1 435 ? 3.871 11.336 -18.297 1 62.62 435 GLU A O 1
ATOM 3356 N N . ILE A 1 436 ? 6.074 11.188 -18.562 1 68.12 436 ILE A N 1
ATOM 3357 C CA . ILE A 1 436 ? 6.148 10.547 -17.25 1 68.12 436 ILE A CA 1
ATOM 3358 C C . ILE A 1 436 ? 6.707 11.531 -16.234 1 68.12 436 ILE A C 1
ATOM 3360 O O . ILE A 1 436 ? 7.805 12.062 -16.406 1 68.12 436 ILE A O 1
ATOM 3364 N N . LYS A 1 437 ? 5.875 12.07 -15.297 1 82.25 437 LYS A N 1
ATOM 3365 C CA . LYS A 1 437 ? 6.312 12.953 -14.219 1 82.25 437 LYS A CA 1
ATOM 3366 C C . LYS A 1 437 ? 6.465 12.188 -12.914 1 82.25 437 LYS A C 1
ATOM 3368 O O . LYS A 1 437 ? 5.699 11.266 -12.633 1 82.25 437 LYS A O 1
ATOM 3373 N N . MET A 1 438 ? 7.48 12.547 -12.164 1 86.38 438 MET A N 1
ATOM 3374 C CA . MET A 1 438 ? 7.75 11.906 -10.883 1 86.38 438 MET A CA 1
ATOM 3375 C C . MET A 1 438 ? 6.828 12.445 -9.797 1 86.38 438 MET A C 1
ATOM 3377 O O . MET A 1 438 ? 6.699 11.852 -8.727 1 86.38 438 MET A O 1
ATOM 3381 N N . GLY A 1 439 ? 6.254 13.562 -10.031 1 92.06 439 GLY A N 1
ATOM 3382 C CA . GLY A 1 439 ? 5.363 14.148 -9.039 1 92.06 439 GLY A CA 1
ATOM 3383 C C . GLY A 1 439 ? 5.113 15.625 -9.266 1 92.06 439 GLY A C 1
ATOM 3384 O O . GLY A 1 439 ? 5.113 16.094 -10.406 1 92.06 439 GLY A O 1
ATOM 3385 N N . THR A 1 440 ? 4.754 16.344 -8.203 1 94.62 440 THR A N 1
ATOM 3386 C CA . THR A 1 440 ? 4.398 17.75 -8.25 1 94.62 440 THR A CA 1
ATOM 3387 C C . THR A 1 440 ? 5.207 18.547 -7.223 1 94.62 440 THR A C 1
ATOM 3389 O O . THR A 1 440 ? 5.391 18.094 -6.09 1 94.62 440 THR A O 1
ATOM 3392 N N . ILE A 1 441 ? 5.707 19.703 -7.668 1 94.75 441 ILE A N 1
ATOM 3393 C CA . ILE A 1 441 ? 6.379 20.625 -6.766 1 94.75 441 ILE A CA 1
ATOM 3394 C C . ILE A 1 441 ? 5.504 21.859 -6.547 1 94.75 441 ILE A C 1
ATOM 3396 O O . ILE A 1 441 ? 5.121 22.531 -7.508 1 94.75 441 ILE A O 1
ATOM 3400 N N . LEU A 1 442 ? 5.199 22.109 -5.27 1 94.44 442 LEU A N 1
ATOM 3401 C CA . LEU A 1 442 ? 4.551 23.375 -4.93 1 94.44 442 LEU A CA 1
ATOM 3402 C C . LEU A 1 442 ? 5.586 24.438 -4.629 1 94.44 442 LEU A C 1
ATOM 3404 O O . LEU A 1 442 ? 6.367 24.312 -3.686 1 94.44 442 LEU A O 1
ATOM 3408 N N . THR A 1 443 ? 5.57 25.453 -5.457 1 91.06 443 THR A N 1
ATOM 3409 C CA . THR A 1 443 ? 6.469 26.578 -5.215 1 91.06 443 THR A CA 1
ATOM 3410 C C . THR A 1 443 ? 5.684 27.828 -4.828 1 91.06 443 THR A C 1
ATOM 3412 O O . THR A 1 443 ? 4.523 27.984 -5.219 1 91.06 443 THR A O 1
ATOM 3415 N N . LEU A 1 444 ? 6.297 28.609 -3.982 1 88.12 444 LEU A N 1
ATOM 3416 C CA . LEU A 1 444 ? 5.578 29.781 -3.482 1 88.12 444 LEU A CA 1
ATOM 3417 C C . LEU A 1 444 ? 5.359 30.797 -4.594 1 88.12 444 LEU A C 1
ATOM 3419 O O . LEU A 1 444 ? 4.219 31.156 -4.902 1 88.12 444 LEU A O 1
ATOM 3423 N N . VAL A 1 445 ? 6.492 31.188 -5.227 1 86.38 445 VAL A N 1
ATOM 3424 C CA . VAL A 1 445 ? 6.426 32.219 -6.258 1 86.38 445 VAL A CA 1
ATOM 3425 C C . VAL A 1 445 ? 6.949 31.656 -7.578 1 86.38 445 VAL A C 1
ATOM 3427 O O . VAL A 1 445 ? 7.953 30.953 -7.605 1 86.38 445 VAL A O 1
ATOM 3430 N N . GLU A 1 446 ? 6.227 32.031 -8.625 1 88.06 446 GLU A N 1
ATOM 3431 C CA . GLU A 1 446 ? 6.641 31.594 -9.945 1 88.06 446 GLU A CA 1
ATOM 3432 C C . GLU A 1 446 ? 8.047 32.094 -10.289 1 88.06 446 GLU A C 1
ATOM 3434 O O . GLU A 1 446 ? 8.359 33.25 -10.086 1 88.06 446 GLU A O 1
ATOM 3439 N N . ASN A 1 447 ? 8.875 31.25 -10.633 1 85 447 ASN A N 1
ATOM 3440 C CA . ASN A 1 447 ? 10.227 31.469 -11.125 1 85 447 ASN A CA 1
ATOM 3441 C C . ASN A 1 447 ? 10.492 30.703 -12.414 1 85 447 ASN A C 1
ATOM 3443 O O . ASN A 1 447 ? 10.68 29.484 -12.383 1 85 447 ASN A O 1
ATOM 3447 N N . PRO A 1 448 ? 10.516 31.438 -13.484 1 84 448 PRO A N 1
ATOM 3448 C CA . PRO A 1 448 ? 10.656 30.781 -14.781 1 84 448 PRO A CA 1
ATOM 3449 C C . PRO A 1 448 ? 11.922 29.922 -14.875 1 84 448 PRO A C 1
ATOM 3451 O O . PRO A 1 448 ? 11.914 28.875 -15.531 1 84 448 PRO A O 1
ATOM 3454 N N . MET A 1 449 ? 13.008 30.375 -14.305 1 82 449 MET A N 1
ATOM 3455 C CA . MET A 1 449 ? 14.234 29.578 -14.344 1 82 449 MET A CA 1
ATOM 3456 C C . MET A 1 449 ? 14.094 28.312 -13.523 1 82 449 MET A C 1
ATOM 3458 O O . MET A 1 449 ? 14.594 27.25 -13.914 1 82 449 MET A O 1
ATOM 3462 N N . PHE A 1 450 ? 13.445 28.469 -12.453 1 87.5 450 PHE A N 1
ATOM 3463 C CA . PHE A 1 450 ? 13.148 27.297 -11.641 1 87.5 450 PHE A CA 1
ATOM 3464 C C . PHE A 1 450 ? 12.289 26.297 -12.414 1 87.5 450 PHE A C 1
ATOM 3466 O O . PHE A 1 450 ? 12.562 25.094 -12.414 1 87.5 450 PHE A O 1
ATOM 3473 N N . ARG A 1 451 ? 11.32 26.781 -13.008 1 87.81 451 ARG A N 1
ATOM 3474 C CA . ARG A 1 451 ? 10.43 25.953 -13.812 1 87.81 451 ARG A CA 1
ATOM 3475 C C . ARG A 1 451 ? 11.195 25.234 -14.914 1 87.81 451 ARG A C 1
ATOM 3477 O O . ARG A 1 451 ? 11.008 24.031 -15.141 1 87.81 451 ARG A O 1
ATOM 3484 N N . ARG A 1 452 ? 12.055 25.938 -15.508 1 81.44 452 ARG A N 1
ATOM 3485 C CA . ARG A 1 452 ? 12.836 25.328 -16.594 1 81.44 452 ARG A CA 1
ATOM 3486 C C . ARG A 1 452 ? 13.711 24.203 -16.062 1 81.44 452 ARG A C 1
ATOM 3488 O O . ARG A 1 452 ? 13.914 23.203 -16.734 1 81.44 452 ARG A O 1
ATOM 3495 N N . LEU A 1 453 ? 14.172 24.375 -14.914 1 82.12 453 LEU A N 1
ATOM 3496 C CA . LEU A 1 453 ? 15.07 23.391 -14.305 1 82.12 453 LEU A CA 1
ATOM 3497 C C . LEU A 1 453 ? 14.336 22.094 -14.016 1 82.12 453 LEU A C 1
ATOM 3499 O O . LEU A 1 453 ? 14.906 21.016 -14.141 1 82.12 453 LEU A O 1
ATOM 3503 N N . TRP A 1 454 ? 13.016 22.172 -13.641 1 88.94 454 TRP A N 1
ATOM 3504 C CA . TRP A 1 454 ? 12.391 21.016 -13.016 1 88.94 454 TRP A CA 1
ATOM 3505 C C . TRP A 1 454 ? 11.188 20.547 -13.828 1 88.94 454 TRP A C 1
ATOM 3507 O O . TRP A 1 454 ? 10.648 19.453 -13.586 1 88.94 454 TRP A O 1
ATOM 3517 N N . GLU A 1 455 ? 10.711 21.234 -14.852 1 87 455 GLU A N 1
ATOM 3518 C CA . GLU A 1 455 ? 9.438 20.984 -15.516 1 87 455 GLU A CA 1
ATOM 3519 C C . GLU A 1 455 ? 9.469 19.656 -16.281 1 87 455 GLU A C 1
ATOM 3521 O O . GLU A 1 455 ? 8.422 19.062 -16.531 1 87 455 GLU A O 1
ATOM 3526 N N . ASP A 1 456 ? 10.633 19.172 -16.609 1 80.69 456 ASP A N 1
ATOM 3527 C CA . ASP A 1 456 ? 10.719 17.891 -17.312 1 80.69 456 ASP A CA 1
ATOM 3528 C C . ASP A 1 456 ? 10.477 16.734 -16.359 1 80.69 456 ASP A C 1
ATOM 3530 O O . ASP A 1 456 ? 10.039 15.656 -16.766 1 80.69 456 ASP A O 1
ATOM 3534 N N . ASP A 1 457 ? 10.742 16.906 -15.109 1 84.69 457 ASP A N 1
ATOM 3535 C CA . ASP A 1 457 ? 10.688 15.82 -14.133 1 84.69 457 ASP A CA 1
ATOM 3536 C C . ASP A 1 457 ? 9.43 15.914 -13.281 1 84.69 457 ASP A C 1
ATOM 3538 O O . ASP A 1 457 ? 8.945 14.898 -12.773 1 84.69 457 ASP A O 1
ATOM 3542 N N . PHE A 1 458 ? 8.977 17.125 -13.086 1 91 458 PHE A N 1
ATOM 3543 C CA . PHE A 1 458 ? 7.875 17.359 -12.156 1 91 458 PHE A CA 1
ATOM 3544 C C . PHE A 1 458 ? 6.871 18.344 -12.742 1 91 458 PHE A C 1
ATOM 3546 O O . PHE A 1 458 ? 7.223 19.172 -13.578 1 91 458 PHE A O 1
ATOM 3553 N N . ASP A 1 459 ? 5.594 18.219 -12.312 1 92.12 459 ASP A N 1
ATOM 3554 C CA . ASP A 1 459 ? 4.645 19.312 -12.484 1 92.12 459 ASP A CA 1
ATOM 3555 C C . ASP A 1 459 ? 4.914 20.438 -11.484 1 92.12 459 ASP A C 1
ATOM 3557 O O . ASP A 1 459 ? 5.039 20.188 -10.289 1 92.12 459 ASP A O 1
ATOM 3561 N N . ILE A 1 460 ? 5.008 21.609 -12.016 1 92.62 460 ILE A N 1
ATOM 3562 C CA . ILE A 1 460 ? 5.301 22.75 -11.156 1 92.62 460 ILE A CA 1
ATOM 3563 C C . ILE A 1 460 ? 4.035 23.578 -10.945 1 92.62 460 ILE A C 1
ATOM 3565 O O . ILE A 1 460 ? 3.426 24.047 -11.906 1 92.62 460 ILE A O 1
ATOM 3569 N N . VAL A 1 461 ? 3.648 23.703 -9.672 1 93.94 461 VAL A N 1
ATOM 3570 C CA . VAL A 1 461 ? 2.492 24.516 -9.312 1 93.94 461 VAL A CA 1
ATOM 3571 C C . VAL A 1 461 ? 2.941 25.703 -8.469 1 93.94 461 VAL A C 1
ATOM 3573 O O . VAL A 1 461 ? 3.422 25.516 -7.344 1 93.94 461 VAL A O 1
ATOM 3576 N N . SER A 1 462 ? 2.732 26.844 -9.016 1 91.25 462 SER A N 1
ATOM 3577 C CA . SER A 1 462 ? 3.08 28.062 -8.297 1 91.25 462 SER A CA 1
ATOM 3578 C C . SER A 1 462 ? 1.887 28.609 -7.516 1 91.25 462 SER A C 1
ATOM 3580 O O . SER A 1 462 ? 0.769 28.656 -8.031 1 91.25 462 SER A O 1
ATOM 3582 N N . CYS A 1 463 ? 2.133 28.953 -6.301 1 89.44 463 CYS A N 1
ATOM 3583 C CA . CYS A 1 463 ? 1.075 29.484 -5.449 1 89.44 463 CYS A CA 1
ATOM 3584 C C . CYS A 1 463 ? 0.726 30.906 -5.848 1 89.44 463 CYS A C 1
ATOM 3586 O O . CYS A 1 463 ? -0.423 31.328 -5.707 1 89.44 463 CYS A O 1
ATOM 3588 N N . CYS A 1 464 ? 1.759 31.688 -6.234 1 85.75 464 CYS A N 1
ATOM 3589 C CA . CYS A 1 464 ? 1.521 33.031 -6.703 1 85.75 464 CYS A CA 1
ATOM 3590 C C . CYS A 1 464 ? 2.348 33.344 -7.949 1 85.75 464 CYS A C 1
ATOM 3592 O O . CYS A 1 464 ? 3.365 32.688 -8.195 1 85.75 464 CYS A O 1
ATOM 3594 N N . GLU A 1 465 ? 1.83 34.344 -8.719 1 77.44 465 GLU A N 1
ATOM 3595 C CA . GLU A 1 465 ? 2.537 34.75 -9.922 1 77.44 465 GLU A CA 1
ATOM 3596 C C . GLU A 1 465 ? 3.727 35.625 -9.594 1 77.44 465 GLU A C 1
ATOM 3598 O O . GLU A 1 465 ? 3.801 36.188 -8.492 1 77.44 465 GLU A O 1
ATOM 3603 N N . ALA A 1 466 ? 4.727 35.719 -10.5 1 65.25 466 ALA A N 1
ATOM 3604 C CA . ALA A 1 466 ? 6.004 36.406 -10.328 1 65.25 466 ALA A CA 1
ATOM 3605 C C . ALA A 1 466 ? 5.793 37.906 -10.031 1 65.25 466 ALA A C 1
ATOM 3607 O O . ALA A 1 466 ? 6.566 38.5 -9.281 1 65.25 466 ALA A O 1
ATOM 3608 N N . GLU A 1 467 ? 4.91 38.5 -10.602 1 58.19 467 GLU A N 1
ATOM 3609 C CA . GLU A 1 467 ? 4.785 39.969 -10.562 1 58.19 467 GLU A CA 1
ATOM 3610 C C . GLU A 1 467 ? 4.527 40.438 -9.141 1 58.19 467 GLU A C 1
ATOM 3612 O O . GLU A 1 467 ? 4.715 41.625 -8.844 1 58.19 467 GLU A O 1
ATOM 3617 N N . HIS A 1 468 ? 4.195 39.719 -8.172 1 55.72 468 HIS A N 1
ATOM 3618 C CA . HIS A 1 468 ? 3.859 40.188 -6.832 1 55.72 468 HIS A CA 1
ATOM 3619 C C . HIS A 1 468 ? 4.816 39.625 -5.793 1 55.72 468 HIS A C 1
ATOM 3621 O O . HIS A 1 468 ? 4.391 39.188 -4.723 1 55.72 468 HIS A O 1
ATOM 3627 N N . ALA A 1 469 ? 6.176 39.844 -5.879 1 51.62 469 ALA A N 1
ATOM 3628 C CA . ALA A 1 469 ? 7.223 39.094 -5.219 1 51.62 469 ALA A CA 1
ATOM 3629 C C . ALA A 1 469 ? 7.148 39.25 -3.701 1 51.62 469 ALA A C 1
ATOM 3631 O O . ALA A 1 469 ? 7.191 38.25 -2.961 1 51.62 469 ALA A O 1
ATOM 3632 N N . SER A 1 470 ? 7.441 40.438 -3.043 1 51.44 470 SER A N 1
ATOM 3633 C CA . SER A 1 470 ? 7.645 40.562 -1.604 1 51.44 470 SER A CA 1
ATOM 3634 C C . SER A 1 470 ? 6.367 40.25 -0.833 1 51.44 470 SER A C 1
ATOM 3636 O O . SER A 1 470 ? 6.375 39.438 0.091 1 51.44 470 SER A O 1
ATOM 3638 N N . GLU A 1 471 ? 5.328 41.188 -0.906 1 53.5 471 GLU A N 1
ATOM 3639 C CA . GLU A 1 471 ? 3.996 40.969 -0.351 1 53.5 471 GLU A CA 1
ATOM 3640 C C . GLU A 1 471 ? 3.436 39.625 -0.789 1 53.5 471 GLU A C 1
ATOM 3642 O O . GLU A 1 471 ? 2.625 39.031 -0.08 1 53.5 471 GLU A O 1
ATOM 3647 N N . GLU A 1 472 ? 4.363 38.969 -1.508 1 65.19 472 GLU A N 1
ATOM 3648 C CA . GLU A 1 472 ? 3.85 37.875 -2.334 1 65.19 472 GLU A CA 1
ATOM 3649 C C . GLU A 1 472 ? 4.199 36.5 -1.735 1 65.19 472 GLU A C 1
ATOM 3651 O O . GLU A 1 472 ? 3.412 35.562 -1.827 1 65.19 472 GLU A O 1
ATOM 3656 N N . LYS A 1 473 ? 5.277 36.656 -0.819 1 77.06 473 LYS A N 1
ATOM 3657 C CA . LYS A 1 473 ? 5.641 35.344 -0.301 1 77.06 473 LYS A CA 1
ATOM 3658 C C . LYS A 1 473 ? 4.66 34.875 0.779 1 77.06 473 LYS A C 1
ATOM 3660 O O . LYS A 1 473 ? 4.301 33.719 0.845 1 77.06 473 LYS A O 1
ATOM 3665 N N . ALA A 1 474 ? 4.336 35.906 1.607 1 80.12 474 ALA A N 1
ATOM 3666 C CA . ALA A 1 474 ? 3.383 35.562 2.666 1 80.12 474 ALA A CA 1
ATOM 3667 C C . ALA A 1 474 ? 2.053 35.094 2.082 1 80.12 474 ALA A C 1
ATOM 3669 O O . ALA A 1 474 ? 1.475 34.125 2.549 1 80.12 474 ALA A O 1
ATOM 3670 N N . HIS A 1 475 ? 1.663 35.875 1.147 1 84.69 475 HIS A N 1
ATOM 3671 C CA . HIS A 1 475 ? 0.423 35.469 0.484 1 84.69 475 HIS A CA 1
ATOM 3672 C C . HIS A 1 475 ? 0.562 34.125 -0.19 1 84.69 475 HIS A C 1
ATOM 3674 O O . HIS A 1 475 ? -0.354 33.281 -0.129 1 84.69 475 HIS A O 1
ATOM 3680 N N . ALA A 1 476 ? 1.676 33.906 -0.833 1 88.75 476 ALA A N 1
ATOM 3681 C CA . ALA A 1 476 ? 1.932 32.625 -1.498 1 88.75 476 ALA A CA 1
ATOM 3682 C C . ALA A 1 476 ? 1.909 31.484 -0.5 1 88.75 476 ALA A C 1
ATOM 3684 O O . ALA A 1 476 ? 1.399 30.406 -0.802 1 88.75 476 ALA A O 1
ATOM 3685 N N . ALA A 1 477 ? 2.449 31.703 0.659 1 89 477 ALA A N 1
ATOM 3686 C CA . ALA A 1 477 ? 2.441 30.688 1.707 1 89 477 ALA A CA 1
ATOM 3687 C C . ALA A 1 477 ? 1.016 30.375 2.145 1 89 477 ALA A C 1
ATOM 3689 O O . ALA A 1 477 ? 0.705 29.219 2.465 1 89 477 ALA A O 1
ATOM 3690 N N . TRP A 1 478 ? 0.248 31.438 2.184 1 90.5 478 TRP A N 1
ATOM 3691 C CA . TRP A 1 478 ? -1.156 31.25 2.537 1 90.5 478 TRP A CA 1
ATOM 3692 C C . TRP A 1 478 ? -1.874 30.406 1.496 1 90.5 478 TRP A C 1
ATOM 3694 O O . TRP A 1 478 ? -2.619 29.484 1.843 1 90.5 478 TRP A O 1
ATOM 3704 N N . ILE A 1 479 ? -1.623 30.672 0.273 1 92.19 479 ILE A N 1
ATOM 3705 C CA . ILE A 1 479 ? -2.197 29.891 -0.818 1 92.19 479 ILE A CA 1
ATOM 3706 C C . ILE A 1 479 ? -1.698 28.453 -0.741 1 92.19 479 ILE A C 1
ATOM 3708 O O . ILE A 1 479 ? -2.461 27.516 -0.974 1 92.19 479 ILE A O 1
ATOM 3712 N N . HIS A 1 480 ? -0.466 28.328 -0.44 1 93.75 480 HIS A N 1
ATOM 3713 C CA . HIS A 1 480 ? 0.131 27.016 -0.271 1 93.75 480 HIS A CA 1
ATOM 3714 C C . HIS A 1 480 ? -0.646 26.188 0.746 1 93.75 480 HIS A C 1
ATOM 3716 O O . HIS A 1 480 ? -1.003 25.031 0.473 1 93.75 480 HIS A O 1
ATOM 3722 N N . ASP A 1 481 ? -0.948 26.719 1.878 1 93.56 481 ASP A N 1
ATOM 3723 C CA . ASP A 1 481 ? -1.688 26.016 2.92 1 93.56 481 ASP A CA 1
ATOM 3724 C C . ASP A 1 481 ? -3.105 25.688 2.459 1 93.56 481 ASP A C 1
ATOM 3726 O O . ASP A 1 481 ? -3.625 24.609 2.76 1 93.56 481 ASP A O 1
ATOM 3730 N N . ALA A 1 482 ? -3.666 26.672 1.812 1 94.69 482 ALA A N 1
ATOM 3731 C CA . ALA A 1 482 ? -5.016 26.453 1.294 1 94.69 482 ALA A CA 1
ATOM 3732 C C . ALA A 1 482 ? -5.031 25.328 0.276 1 94.69 482 ALA A C 1
ATOM 3734 O O . ALA A 1 482 ? -5.977 24.531 0.239 1 94.69 482 ALA A O 1
ATOM 3735 N N . LEU A 1 483 ? -4.027 25.297 -0.546 1 95.94 483 LEU A N 1
ATOM 3736 C CA . LEU A 1 483 ? -3.9 24.219 -1.521 1 95.94 483 LEU A CA 1
ATOM 3737 C C . LEU A 1 483 ? -3.83 22.859 -0.828 1 95.94 483 LEU A C 1
ATOM 3739 O O . LEU A 1 483 ? -4.516 21.922 -1.23 1 95.94 483 LEU A O 1
ATOM 3743 N N . LEU A 1 484 ? -3.049 22.75 0.147 1 96.12 484 LEU A N 1
ATOM 3744 C CA . LEU A 1 484 ? -2.93 21.5 0.896 1 96.12 484 LEU A CA 1
ATOM 3745 C C . LEU A 1 484 ? -4.262 21.109 1.53 1 96.12 484 LEU A C 1
ATOM 3747 O O . LEU A 1 484 ? -4.656 19.938 1.497 1 96.12 484 LEU A O 1
ATOM 3751 N N . ASP A 1 485 ? -4.887 22.094 2.105 1 96.38 485 ASP A N 1
ATOM 3752 C CA . ASP A 1 485 ? -6.188 21.859 2.729 1 96.38 485 ASP A CA 1
ATOM 3753 C C . ASP A 1 485 ? -7.203 21.344 1.707 1 96.38 485 ASP A C 1
ATOM 3755 O O . ASP A 1 485 ? -8 20.469 2.008 1 96.38 485 ASP A O 1
ATOM 3759 N N . CYS A 1 486 ? -7.156 21.953 0.555 1 96 486 CYS A N 1
ATOM 3760 C CA . CYS A 1 486 ? -8.047 21.531 -0.523 1 96 486 CYS A CA 1
ATOM 3761 C C . CYS A 1 486 ? -7.793 20.078 -0.914 1 96 486 CYS A C 1
ATOM 3763 O O . CYS A 1 486 ? -8.734 19.312 -1.099 1 96 486 CYS A O 1
ATOM 3765 N N . ILE A 1 487 ? -6.547 19.719 -1.021 1 95.19 487 ILE A N 1
ATOM 3766 C CA . ILE A 1 487 ? -6.195 18.344 -1.325 1 95.19 487 ILE A CA 1
ATOM 3767 C C . ILE A 1 487 ? -6.754 17.422 -0.245 1 95.19 487 ILE A C 1
ATOM 3769 O O . ILE A 1 487 ? -7.355 16.391 -0.552 1 95.19 487 ILE A O 1
ATOM 3773 N N . GLY A 1 488 ? -6.539 17.781 0.994 1 92.94 488 GLY A N 1
ATOM 3774 C CA . GLY A 1 488 ? -7.074 17 2.102 1 92.94 488 GLY A CA 1
ATOM 3775 C C . GLY A 1 488 ? -8.578 16.844 2.047 1 92.94 488 GLY A C 1
ATOM 3776 O O . GLY A 1 488 ? -9.102 15.742 2.238 1 92.94 488 GLY A O 1
ATOM 3777 N N . TRP A 1 489 ? -9.227 17.891 1.761 1 92.5 489 TRP A N 1
ATOM 3778 C CA . TRP A 1 489 ? -10.688 17.891 1.674 1 92.5 489 TRP A CA 1
ATOM 3779 C C . TRP A 1 489 ? -11.164 16.984 0.547 1 92.5 489 TRP A C 1
ATOM 3781 O O . TRP A 1 489 ? -12.039 16.141 0.752 1 92.5 489 TRP A O 1
ATOM 3791 N N . MET A 1 490 ? -10.617 17.156 -0.604 1 90.44 490 MET A N 1
ATOM 3792 C CA . MET A 1 490 ? -11.039 16.375 -1.77 1 90.44 490 MET A CA 1
ATOM 3793 C C . MET A 1 490 ? -10.727 14.891 -1.579 1 90.44 490 MET A C 1
ATOM 3795 O O . MET A 1 490 ? -11.453 14.031 -2.082 1 90.44 490 MET A O 1
ATOM 3799 N N . SER A 1 491 ? -9.68 14.609 -0.864 1 87.62 491 SER A N 1
ATOM 3800 C CA . SER A 1 491 ? -9.305 13.227 -0.616 1 87.62 491 SER A CA 1
ATOM 3801 C C . SER A 1 491 ? -10.312 12.539 0.306 1 87.62 491 SER A C 1
ATOM 3803 O O . SER A 1 491 ? -10.484 11.32 0.246 1 87.62 491 SER A O 1
ATOM 3805 N N . GLU A 1 492 ? -10.953 13.273 1.135 1 81.12 492 GLU A N 1
ATOM 3806 C CA . GLU A 1 492 ? -11.875 12.727 2.121 1 81.12 492 GLU A CA 1
ATOM 3807 C C . GLU A 1 492 ? -13.312 12.75 1.601 1 81.12 492 GLU A C 1
ATOM 3809 O O . GLU A 1 492 ? -14.18 12.039 2.119 1 81.12 492 GLU A O 1
ATOM 3814 N N . ARG A 1 493 ? -13.586 13.57 0.732 1 76.38 493 ARG A N 1
ATOM 3815 C CA . ARG A 1 493 ? -14.953 13.875 0.327 1 76.38 493 ARG A CA 1
ATOM 3816 C C . ARG A 1 493 ? -15.688 12.617 -0.111 1 76.38 493 ARG A C 1
ATOM 3818 O O . ARG A 1 493 ? -16.859 12.43 0.223 1 76.38 493 ARG A O 1
ATOM 3825 N N . GLY A 1 494 ? -15.086 11.742 -0.818 1 69.44 494 GLY A N 1
ATOM 3826 C CA . GLY A 1 494 ? -15.766 10.539 -1.29 1 69.44 494 GLY A CA 1
ATOM 3827 C C . GLY A 1 494 ? -16.234 9.641 -0.164 1 69.44 494 GLY A C 1
ATOM 3828 O O . GLY A 1 494 ? -17.359 9.125 -0.201 1 69.44 494 GLY A O 1
ATOM 3829 N N . ARG A 1 495 ? -15.5 9.602 0.897 1 73.81 495 ARG A N 1
ATOM 3830 C CA . ARG A 1 495 ? -15.797 8.664 1.979 1 73.81 495 ARG A CA 1
ATOM 3831 C C . ARG A 1 495 ? -16.484 9.375 3.139 1 73.81 495 ARG A C 1
ATOM 3833 O O . ARG A 1 495 ? -17.109 8.727 3.986 1 73.81 495 ARG A O 1
ATOM 3840 N N . ALA A 1 496 ? -16.438 10.617 3.119 1 80.94 496 ALA A N 1
ATOM 3841 C CA . ALA A 1 496 ? -16.891 11.383 4.273 1 80.94 496 ALA A CA 1
ATOM 3842 C C . ALA A 1 496 ? -18.406 11.328 4.406 1 80.94 496 ALA A C 1
ATOM 3844 O O . ALA A 1 496 ? -18.938 11.305 5.52 1 80.94 496 ALA A O 1
ATOM 3845 N N . TYR A 1 497 ? -19.141 11.188 3.35 1 79.56 497 TYR A N 1
ATOM 3846 C CA . TYR A 1 497 ? -20.594 11.266 3.363 1 79.56 497 TYR A CA 1
ATOM 3847 C C . TYR A 1 497 ? -21.203 10.031 4.02 1 79.56 497 TYR A C 1
ATOM 3849 O O . TYR A 1 497 ? -22.312 10.078 4.547 1 79.56 497 TYR A O 1
ATOM 3857 N N . ASP A 1 498 ? -20.438 9.008 4.008 1 86.19 498 ASP A N 1
ATOM 3858 C CA . ASP A 1 498 ? -20.969 7.738 4.496 1 86.19 498 ASP A CA 1
ATOM 3859 C C . ASP A 1 498 ? -20.516 7.473 5.934 1 86.19 498 ASP A C 1
ATOM 3861 O O . ASP A 1 498 ? -21.141 6.676 6.641 1 86.19 498 ASP A O 1
ATOM 3865 N N . ALA A 1 499 ? -19.578 8.156 6.344 1 83.5 499 ALA A N 1
ATOM 3866 C CA . ALA A 1 499 ? -18.828 7.773 7.531 1 83.5 499 ALA A CA 1
ATOM 3867 C C . ALA A 1 499 ? -19.609 8.062 8.805 1 83.5 499 ALA A C 1
ATOM 3869 O O . ALA A 1 499 ? -19.25 7.594 9.891 1 83.5 499 ALA A O 1
ATOM 3870 N N . PHE A 1 500 ? -20.703 8.75 8.758 1 86 500 PHE A N 1
ATOM 3871 C CA . PHE A 1 500 ? -21.406 9.078 9.992 1 86 500 PHE A CA 1
ATOM 3872 C C . PHE A 1 500 ? -22.875 8.688 9.898 1 86 500 PHE A C 1
ATOM 3874 O O . PHE A 1 500 ? -23.672 9.07 10.758 1 86 500 PHE A O 1
ATOM 3881 N N . ILE A 1 501 ? -23.25 7.945 9.008 1 89.69 501 ILE A N 1
ATOM 3882 C CA . ILE A 1 501 ? -24.625 7.574 8.758 1 89.69 501 ILE A CA 1
ATOM 3883 C C . ILE A 1 501 ? -25.188 6.816 9.961 1 89.69 501 ILE A C 1
ATOM 3885 O O . ILE A 1 501 ? -26.328 7.059 10.383 1 89.69 501 ILE A O 1
ATOM 3889 N N . LEU A 1 502 ? -24.375 5.938 10.531 1 90.19 502 LEU A N 1
ATOM 3890 C CA . LEU A 1 502 ? -24.859 5.105 11.625 1 90.19 502 LEU A CA 1
ATOM 3891 C C . LEU A 1 502 ? -24.484 5.715 12.977 1 90.19 502 LEU A C 1
ATOM 3893 O O . LEU A 1 502 ? -24.828 5.164 14.023 1 90.19 502 LEU A O 1
ATOM 3897 N N . ASP A 1 503 ? -23.75 6.82 12.961 1 86.25 503 ASP A N 1
ATOM 3898 C CA . ASP A 1 503 ? -23.391 7.496 14.203 1 86.25 503 ASP A CA 1
ATOM 3899 C C . ASP A 1 503 ? -24.547 8.344 14.734 1 86.25 503 ASP A C 1
ATOM 3901 O O . ASP A 1 503 ? -24.891 9.359 14.133 1 86.25 503 ASP A O 1
ATOM 3905 N N . ALA A 1 504 ? -25.031 7.973 15.852 1 82.5 504 ALA A N 1
ATOM 3906 C CA . ALA A 1 504 ? -26.203 8.633 16.422 1 82.5 504 ALA A CA 1
ATOM 3907 C C . ALA A 1 504 ? -25.891 10.086 16.766 1 82.5 504 ALA A C 1
ATOM 3909 O O . ALA A 1 504 ? -26.797 10.93 16.781 1 82.5 504 ALA A O 1
ATOM 3910 N N . LYS A 1 505 ? -24.672 10.375 16.953 1 81.69 505 LYS A N 1
ATOM 3911 C CA . LYS A 1 505 ? -24.266 11.727 17.328 1 81.69 505 LYS A CA 1
ATOM 3912 C C . LYS A 1 505 ? -24.516 12.719 16.203 1 81.69 505 LYS A C 1
ATOM 3914 O O . LYS A 1 505 ? -24.625 13.922 16.453 1 81.69 505 LYS A O 1
ATOM 3919 N N . PHE A 1 506 ? -24.703 12.195 15 1 86.19 506 PHE A N 1
ATOM 3920 C CA . PHE A 1 506 ? -24.828 13.086 13.852 1 86.19 506 PHE A CA 1
ATOM 3921 C C . PHE A 1 506 ? -26.125 12.797 13.094 1 86.19 506 PHE A C 1
ATOM 3923 O O . PHE A 1 506 ? -26.234 13.148 11.914 1 86.19 506 PHE A O 1
ATOM 3930 N N . GLY A 1 507 ? -27.062 12.203 13.742 1 83.38 507 GLY A N 1
ATOM 3931 C CA . GLY A 1 507 ? -28.328 11.797 13.133 1 83.38 507 GLY A CA 1
ATOM 3932 C C . GLY A 1 507 ? -29.109 12.961 12.562 1 83.38 507 GLY A C 1
ATOM 3933 O O . GLY A 1 507 ? -29.734 12.828 11.508 1 83.38 507 GLY A O 1
ATOM 3934 N N . THR A 1 508 ? -29.016 14.117 13.148 1 81.38 508 THR A N 1
ATOM 3935 C CA . THR A 1 508 ? -29.812 15.273 12.75 1 81.38 508 THR A CA 1
ATOM 3936 C C . THR A 1 508 ? -29.266 15.875 11.453 1 81.38 508 THR A C 1
ATOM 3938 O O . THR A 1 508 ? -29.953 16.672 10.805 1 81.38 508 THR A O 1
ATOM 3941 N N . LEU A 1 509 ? -28.141 15.477 11.141 1 85.81 509 LEU A N 1
ATOM 3942 C CA . LEU A 1 509 ? -27.484 16.078 9.977 1 85.81 509 LEU A CA 1
ATOM 3943 C C . LEU A 1 509 ? -27.766 15.242 8.727 1 85.81 509 LEU A C 1
ATOM 3945 O O . LEU A 1 509 ? -27.422 15.664 7.613 1 85.81 509 LEU A O 1
ATOM 3949 N N . LEU A 1 510 ? -28.391 14.117 8.883 1 88.31 510 LEU A N 1
ATOM 3950 C CA . LEU A 1 510 ? -28.531 13.188 7.766 1 88.31 510 LEU A CA 1
ATOM 3951 C C . LEU A 1 510 ? -29.516 13.727 6.73 1 88.31 510 LEU A C 1
ATOM 3953 O O . LEU A 1 510 ? -30.578 14.242 7.09 1 88.31 510 LEU A O 1
ATOM 3957 N N . GLU A 1 511 ? -29.109 13.672 5.551 1 88.12 511 GLU A N 1
ATOM 3958 C CA . GLU A 1 511 ? -29.984 13.984 4.426 1 88.12 511 GLU A CA 1
ATOM 3959 C C . GLU A 1 511 ? -30.906 12.82 4.105 1 88.12 511 GLU A C 1
ATOM 3961 O O . GLU A 1 511 ? -30.781 11.734 4.68 1 88.12 511 GLU A O 1
ATOM 3966 N N . ASP A 1 512 ? -31.781 13.062 3.191 1 90 512 ASP A N 1
ATOM 3967 C CA . ASP A 1 512 ? -32.812 12.062 2.887 1 90 512 ASP A CA 1
ATOM 3968 C C . ASP A 1 512 ? -32.156 10.773 2.363 1 90 512 ASP A C 1
ATOM 3970 O O . ASP A 1 512 ? -32.531 9.672 2.793 1 90 512 ASP A O 1
ATOM 3974 N N . TRP A 1 513 ? -31.281 10.938 1.467 1 91.69 513 TRP A N 1
ATOM 3975 C CA . TRP A 1 513 ? -30.688 9.727 0.908 1 91.69 513 TRP A CA 1
ATOM 3976 C C . TRP A 1 513 ? -29.906 8.969 1.97 1 91.69 513 TRP A C 1
ATOM 3978 O O . TRP A 1 513 ? -29.875 7.734 1.971 1 91.69 513 TRP A O 1
ATOM 3988 N N . GLN A 1 514 ? -29.328 9.656 2.916 1 92.5 514 GLN A N 1
ATOM 3989 C CA . GLN A 1 514 ? -28.562 9.008 3.984 1 92.5 514 GLN A CA 1
ATOM 3990 C C . GLN A 1 514 ? -29.5 8.266 4.945 1 92.5 514 GLN A C 1
ATOM 3992 O O . GLN A 1 514 ? -29.141 7.211 5.473 1 92.5 514 GLN A O 1
ATOM 3997 N N . LEU A 1 515 ? -30.625 8.867 5.117 1 92.44 515 LEU A N 1
ATOM 3998 C CA . LEU A 1 515 ? -31.609 8.203 5.957 1 92.44 515 LEU A CA 1
ATOM 3999 C C . LEU A 1 515 ? -32.062 6.891 5.332 1 92.44 515 LEU A C 1
ATOM 4001 O O . LEU A 1 515 ? -32.281 5.906 6.043 1 92.44 515 LEU A O 1
ATOM 4005 N N . GLN A 1 516 ? -32.156 6.883 4.078 1 93.5 516 GLN A N 1
ATOM 4006 C CA . GLN A 1 516 ? -32.5 5.652 3.381 1 93.5 516 GLN A CA 1
ATOM 4007 C C . GLN A 1 516 ? -31.422 4.594 3.545 1 93.5 516 GLN A C 1
ATOM 4009 O O . GLN A 1 516 ? -31.734 3.426 3.803 1 93.5 516 GLN A O 1
ATOM 4014 N N . VAL A 1 517 ? -30.234 5 3.381 1 94.62 517 VAL A N 1
ATOM 4015 C CA . VAL A 1 517 ? -29.125 4.082 3.543 1 94.62 517 VAL A CA 1
ATOM 4016 C C . VAL A 1 517 ? -29.078 3.566 4.98 1 94.62 517 VAL A C 1
ATOM 4018 O O . VAL A 1 517 ? -28.844 2.377 5.215 1 94.62 517 VAL A O 1
ATOM 4021 N N . LYS A 1 518 ? -29.297 4.469 5.898 1 93.56 518 LYS A N 1
ATOM 4022 C CA . LYS A 1 518 ? -29.328 4.094 7.309 1 93.56 518 LYS A CA 1
ATOM 4023 C C . LYS A 1 518 ? -30.359 3.004 7.566 1 93.56 518 LYS A C 1
ATOM 4025 O O . LYS A 1 518 ? -30.078 2.021 8.25 1 93.56 518 LYS A O 1
ATOM 4030 N N . GLU A 1 519 ? -31.469 3.197 7.016 1 91.62 519 GLU A N 1
ATOM 4031 C CA . GLU A 1 519 ? -32.531 2.213 7.168 1 91.62 519 GLU A CA 1
ATOM 4032 C C . GLU A 1 519 ? -32.156 0.877 6.539 1 91.62 519 GLU A C 1
ATOM 4034 O O . GLU A 1 519 ? -32.438 -0.184 7.102 1 91.62 519 GLU A O 1
ATOM 4039 N N . ALA A 1 520 ? -31.547 0.938 5.43 1 94.25 520 ALA A N 1
ATOM 4040 C CA . ALA A 1 520 ? -31.156 -0.268 4.707 1 94.25 520 ALA A CA 1
ATOM 4041 C C . ALA A 1 520 ? -30.047 -1.023 5.453 1 94.25 520 ALA A C 1
ATOM 4043 O O . ALA A 1 520 ? -29.859 -2.221 5.23 1 94.25 520 ALA A O 1
ATOM 4044 N N . LEU A 1 521 ? -29.328 -0.352 6.332 1 94.56 521 LEU A N 1
ATOM 4045 C CA . LEU A 1 521 ? -28.219 -0.952 7.062 1 94.56 521 LEU A CA 1
ATOM 4046 C C . LEU A 1 521 ? -28.703 -1.592 8.359 1 94.56 521 LEU A C 1
ATOM 4048 O O . LEU A 1 521 ? -27.984 -2.377 8.977 1 94.56 521 LEU A O 1
ATOM 4052 N N . GLN A 1 522 ? -29.969 -1.348 8.719 1 91.75 522 GLN A N 1
ATOM 4053 C CA . GLN A 1 522 ? -30.469 -1.76 10.023 1 91.75 522 GLN A CA 1
ATOM 4054 C C . GLN A 1 522 ? -30.484 -3.279 10.148 1 91.75 522 GLN A C 1
ATOM 4056 O O . GLN A 1 522 ? -30.156 -3.822 11.211 1 91.75 522 GLN A O 1
ATOM 4061 N N . PRO A 1 523 ? -30.859 -3.996 9.078 1 92.94 523 PRO A N 1
ATOM 4062 C CA . PRO A 1 523 ? -30.828 -5.457 9.211 1 92.94 523 PRO A CA 1
ATOM 4063 C C . PRO A 1 523 ? -29.438 -5.988 9.531 1 92.94 523 PRO A C 1
ATOM 4065 O O . PRO A 1 523 ? -29.297 -6.988 10.242 1 92.94 523 PRO A O 1
ATOM 4068 N N . LEU A 1 524 ? -28.453 -5.387 8.992 1 94.31 524 LEU A N 1
ATOM 4069 C CA . LEU A 1 524 ? -27.078 -5.809 9.273 1 94.31 524 LEU A CA 1
ATOM 4070 C C . LEU A 1 524 ? -26.734 -5.566 10.742 1 94.31 524 LEU A C 1
ATOM 4072 O O . LEU A 1 524 ? -26.047 -6.379 11.359 1 94.31 524 LEU A O 1
ATOM 4076 N N . VAL A 1 525 ? -27.188 -4.461 11.234 1 93.25 525 VAL A N 1
ATOM 4077 C CA . VAL A 1 525 ? -26.984 -4.164 12.648 1 93.25 525 VAL A CA 1
ATOM 4078 C C . VAL A 1 525 ? -27.656 -5.234 13.508 1 93.25 525 VAL A C 1
ATOM 4080 O O . VAL A 1 525 ? -27.094 -5.695 14.5 1 93.25 525 VAL A O 1
ATOM 4083 N N . ARG A 1 526 ? -28.766 -5.699 13.094 1 91.62 526 ARG A N 1
ATOM 4084 C CA . ARG A 1 526 ? -29.578 -6.652 13.844 1 91.62 526 ARG A CA 1
ATOM 4085 C C . ARG A 1 526 ? -28.953 -8.039 13.836 1 91.62 526 ARG A C 1
ATOM 4087 O O . ARG A 1 526 ? -29.312 -8.898 14.641 1 91.62 526 ARG A O 1
ATOM 4094 N N . LEU A 1 527 ? -28 -8.258 12.961 1 93.88 527 LEU A N 1
ATOM 4095 C CA . LEU A 1 527 ? -27.344 -9.555 12.875 1 93.88 527 LEU A CA 1
ATOM 4096 C C . LEU A 1 527 ? -26.625 -9.883 14.18 1 93.88 527 LEU A C 1
ATOM 4098 O O . LEU A 1 527 ? -26.297 -11.047 14.438 1 93.88 527 LEU A O 1
ATOM 4102 N N . TYR A 1 528 ? -26.297 -8.852 14.945 1 92 528 TYR A N 1
ATOM 4103 C CA . TYR A 1 528 ? -25.656 -9.086 16.234 1 92 528 TYR A CA 1
ATOM 4104 C C . TYR A 1 528 ? -26.484 -10.016 17.109 1 92 528 TYR A C 1
ATOM 4106 O O . TYR A 1 528 ? -25.953 -10.742 17.938 1 92 528 TYR A O 1
ATOM 4114 N N . GLY A 1 529 ? -27.75 -9.977 16.906 1 89.56 529 GLY A N 1
ATOM 4115 C CA . GLY A 1 529 ? -28.641 -10.797 17.703 1 89.56 529 GLY A CA 1
ATOM 4116 C C . GLY A 1 529 ? -28.531 -12.273 17.391 1 89.56 529 GLY A C 1
ATOM 4117 O O . GLY A 1 529 ? -29.016 -13.117 18.156 1 89.56 529 GLY A O 1
ATOM 4118 N N . SER A 1 530 ? -27.922 -12.633 16.297 1 92.12 530 SER A N 1
ATOM 4119 C CA . SER A 1 530 ? -27.75 -14.023 15.898 1 92.12 530 SER A CA 1
ATOM 4120 C C . SER A 1 530 ? -26.406 -14.562 16.375 1 92.12 530 SER A C 1
ATOM 4122 O O . SER A 1 530 ? -25.359 -14.195 15.836 1 92.12 530 SER A O 1
ATOM 4124 N N . ASP A 1 531 ? -26.422 -15.539 17.234 1 91.75 531 ASP A N 1
ATOM 4125 C CA . ASP A 1 531 ? -25.188 -16.172 17.703 1 91.75 531 ASP A CA 1
ATOM 4126 C C . ASP A 1 531 ? -24.469 -16.875 16.562 1 91.75 531 ASP A C 1
ATOM 4128 O O . ASP A 1 531 ? -23.234 -16.875 16.516 1 91.75 531 ASP A O 1
ATOM 4132 N N . GLU A 1 532 ? -25.266 -17.406 15.727 1 91.81 532 GLU A N 1
ATOM 4133 C CA . GLU A 1 532 ? -24.703 -18.141 14.594 1 91.81 532 GLU A CA 1
ATOM 4134 C C . GLU A 1 532 ? -23.859 -17.219 13.711 1 91.81 532 GLU A C 1
ATOM 4136 O O . GLU A 1 532 ? -22.766 -17.609 13.289 1 91.81 532 GLU A O 1
ATOM 4141 N N . VAL A 1 533 ? -24.328 -16.078 13.469 1 93.06 533 VAL A N 1
ATOM 4142 C CA . VAL A 1 533 ? -23.609 -15.148 12.617 1 93.06 533 VAL A CA 1
ATOM 4143 C C . VAL A 1 533 ? -22.422 -14.562 13.367 1 93.06 533 VAL A C 1
ATOM 4145 O O . VAL A 1 533 ? -21.312 -14.453 12.82 1 93.06 533 VAL A O 1
ATOM 4148 N N . ARG A 1 534 ? -22.516 -14.219 14.586 1 92.44 534 ARG A N 1
ATOM 4149 C CA . ARG A 1 534 ? -21.453 -13.602 15.383 1 92.44 534 ARG A CA 1
ATOM 4150 C C . ARG A 1 534 ? -20.266 -14.547 15.531 1 92.44 534 ARG A C 1
ATOM 4152 O O . ARG A 1 534 ? -19.125 -14.102 15.609 1 92.44 534 ARG A O 1
ATOM 4159 N N . GLU A 1 535 ? -20.609 -15.797 15.562 1 91.31 535 GLU A N 1
ATOM 4160 C CA . GLU A 1 535 ? -19.547 -16.781 15.75 1 91.31 535 GLU A CA 1
ATOM 4161 C C . GLU A 1 535 ? -19 -17.266 14.414 1 91.31 535 GLU A C 1
ATOM 4163 O O . GLU A 1 535 ? -18.062 -18.062 14.367 1 91.31 535 GLU A O 1
ATOM 4168 N N . SER A 1 536 ? -19.578 -16.812 13.406 1 88.88 536 SER A N 1
ATOM 4169 C CA . SER A 1 536 ? -19.172 -17.234 12.07 1 88.88 536 SER A CA 1
ATOM 4170 C C . SER A 1 536 ? -17.953 -16.453 11.594 1 88.88 536 SER A C 1
ATOM 4172 O O . SER A 1 536 ? -17.625 -15.398 12.156 1 88.88 536 SER A O 1
ATOM 4174 N N . PRO A 1 537 ? -17.25 -16.859 10.516 1 83 537 PRO A N 1
ATOM 4175 C CA . PRO A 1 537 ? -16.109 -16.141 9.953 1 83 537 PRO A CA 1
ATOM 4176 C C . PRO A 1 537 ? -16.516 -14.82 9.281 1 83 537 PRO A C 1
ATOM 4178 O O . PRO A 1 537 ? -15.656 -13.969 9.023 1 83 537 PRO A O 1
ATOM 4181 N N . GLY A 1 538 ? -17.781 -14.68 9.094 1 86.94 538 GLY A N 1
ATOM 4182 C CA . GLY A 1 538 ? -18.234 -13.5 8.375 1 86.94 538 GLY A CA 1
ATOM 4183 C C . GLY A 1 538 ? -18.516 -12.32 9.289 1 86.94 538 GLY A C 1
ATOM 4184 O O . GLY A 1 538 ? -18.75 -11.203 8.812 1 86.94 538 GLY A O 1
ATOM 4185 N N . TRP A 1 539 ? -18.422 -12.539 10.531 1 89.94 539 TRP A N 1
ATOM 4186 C CA . TRP A 1 539 ? -18.812 -11.484 11.453 1 89.94 539 TRP A CA 1
ATOM 4187 C C . TRP A 1 539 ? -17.875 -10.289 11.352 1 89.94 539 TRP A C 1
ATOM 4189 O O . TRP A 1 539 ? -18.312 -9.141 11.406 1 89.94 539 TRP A O 1
ATOM 4199 N N . GLU A 1 540 ? -16.656 -10.547 11.141 1 86.25 540 GLU A N 1
ATOM 4200 C CA . GLU A 1 540 ? -15.688 -9.461 11.039 1 86.25 540 GLU A CA 1
ATOM 4201 C C . GLU A 1 540 ? -15.984 -8.562 9.844 1 86.25 540 GLU A C 1
ATOM 4203 O O . GLU A 1 540 ? -15.789 -7.344 9.906 1 86.25 540 GLU A O 1
ATOM 4208 N N . SER A 1 541 ? -16.406 -9.133 8.836 1 87.31 541 SER A N 1
ATOM 4209 C CA . SER A 1 541 ? -16.766 -8.352 7.66 1 87.31 541 SER A CA 1
ATOM 4210 C C . SER A 1 541 ? -17.969 -7.461 7.934 1 87.31 541 SER A C 1
ATOM 4212 O O . SER A 1 541 ? -18.031 -6.32 7.465 1 87.31 541 SER A O 1
ATOM 4214 N N . VAL A 1 542 ? -18.875 -8 8.664 1 91.06 542 VAL A N 1
ATOM 4215 C CA . VAL A 1 542 ? -20.062 -7.23 9.016 1 91.06 542 VAL A CA 1
ATOM 4216 C C . VAL A 1 542 ? -19.672 -6.059 9.914 1 91.06 542 VAL A C 1
ATOM 4218 O O . VAL A 1 542 ? -20.125 -4.926 9.695 1 91.06 542 VAL A O 1
ATOM 4221 N N . VAL A 1 543 ? -18.828 -6.379 10.836 1 90.88 543 VAL A N 1
ATOM 4222 C CA . VAL A 1 543 ? -18.359 -5.344 11.75 1 90.88 543 VAL A CA 1
ATOM 4223 C C . VAL A 1 543 ? -17.641 -4.254 10.969 1 90.88 543 VAL A C 1
ATOM 4225 O O . VAL A 1 543 ? -17.891 -3.062 11.164 1 90.88 543 VAL A O 1
ATOM 4228 N N . SER A 1 544 ? -16.781 -4.645 10.094 1 86.12 544 SER A N 1
ATOM 4229 C CA . SER A 1 544 ? -16.016 -3.691 9.281 1 86.12 544 SER A CA 1
ATOM 4230 C C . SER A 1 544 ? -16.953 -2.814 8.453 1 86.12 544 SER A C 1
ATOM 4232 O O . SER A 1 544 ? -16.719 -1.606 8.328 1 86.12 544 SER A O 1
ATOM 4234 N N . LEU A 1 545 ? -17.875 -3.404 7.941 1 88.56 545 LEU A N 1
ATOM 4235 C CA . LEU A 1 545 ? -18.844 -2.678 7.137 1 88.56 545 LEU A CA 1
ATOM 4236 C C . LEU A 1 545 ? -19.594 -1.649 7.98 1 88.56 545 LEU A C 1
ATOM 4238 O O . LEU A 1 545 ? -19.766 -0.504 7.559 1 88.56 545 LEU A O 1
ATOM 4242 N N . LEU A 1 546 ? -20.031 -2.098 9.062 1 91.5 546 LEU A N 1
ATOM 4243 C CA . LEU A 1 546 ? -20.766 -1.194 9.93 1 91.5 546 LEU A CA 1
ATOM 4244 C C . LEU A 1 546 ? -19.891 -0.031 10.383 1 91.5 546 LEU A C 1
ATOM 4246 O O . LEU A 1 546 ? -20.359 1.109 10.453 1 91.5 546 LEU A O 1
ATOM 4250 N N . LYS A 1 547 ? -18.672 -0.302 10.594 1 87.5 547 LYS A N 1
ATOM 4251 C CA . LYS A 1 547 ? -17.734 0.749 10.977 1 87.5 547 LYS A CA 1
ATOM 4252 C C . LYS A 1 547 ? -17.531 1.747 9.844 1 87.5 547 LYS A C 1
ATOM 4254 O O . LYS A 1 547 ? -17.375 2.945 10.086 1 87.5 547 LYS A O 1
ATOM 4259 N N . MET A 1 548 ? -17.547 1.246 8.688 1 84.69 548 MET A N 1
ATOM 4260 C CA . MET A 1 548 ? -17.406 2.098 7.516 1 84.69 548 MET A CA 1
ATOM 4261 C C . MET A 1 548 ? -18.5 3.15 7.457 1 84.69 548 MET A C 1
ATOM 4263 O O . MET A 1 548 ? -18.281 4.27 6.996 1 84.69 548 MET A O 1
ATOM 4267 N N . PHE A 1 549 ? -19.594 2.773 7.957 1 89.94 549 PHE A N 1
ATOM 4268 C CA . PHE A 1 549 ? -20.719 3.697 7.906 1 89.94 549 PHE A CA 1
ATOM 4269 C C . PHE A 1 549 ? -20.906 4.41 9.242 1 89.94 549 PHE A C 1
ATOM 4271 O O . PHE A 1 549 ? -21.953 5.004 9.5 1 89.94 549 PHE A O 1
ATOM 4278 N N . GLY A 1 550 ? -19.859 4.305 10.141 1 87.12 550 GLY A N 1
ATOM 4279 C CA . GLY A 1 550 ? -19.812 5.152 11.312 1 87.12 550 GLY A CA 1
ATOM 4280 C C . GLY A 1 550 ? -20.328 4.473 12.57 1 87.12 550 GLY A C 1
ATOM 4281 O O . GLY A 1 550 ? -20.484 5.117 13.609 1 87.12 550 GLY A O 1
ATOM 4282 N N . GLU A 1 551 ? -20.609 3.189 12.422 1 89.31 551 GLU A N 1
ATOM 4283 C CA . GLU A 1 551 ? -21.094 2.49 13.602 1 89.31 551 GLU A CA 1
ATOM 4284 C C . GLU A 1 551 ? -20 2.355 14.656 1 89.31 551 GLU A C 1
ATOM 4286 O O . GLU A 1 551 ? -18.844 2.111 14.32 1 89.31 551 GLU A O 1
ATOM 4291 N N . LYS A 1 552 ? -20.406 2.6 15.891 1 85.56 552 LYS A N 1
ATOM 4292 C CA . LYS A 1 552 ? -19.516 2.385 17.031 1 85.56 552 LYS A CA 1
ATOM 4293 C C . LYS A 1 552 ? -19.922 1.152 17.828 1 85.56 552 LYS A C 1
ATOM 4295 O O . LYS A 1 552 ? -21.078 0.718 17.75 1 85.56 552 LYS A O 1
ATOM 4300 N N . PHE A 1 553 ? -18.938 0.624 18.453 1 87.94 553 PHE A N 1
ATOM 4301 C CA . PHE A 1 553 ? -19.172 -0.609 19.203 1 87.94 553 PHE A CA 1
ATOM 4302 C C . PHE A 1 553 ? -18.797 -0.432 20.656 1 87.94 553 PHE A C 1
ATOM 4304 O O . PHE A 1 553 ? -17.875 0.322 20.984 1 87.94 553 PHE A O 1
ATOM 4311 N N . ASP A 1 554 ? -19.5 -1.023 21.531 1 84.06 554 ASP A N 1
ATOM 4312 C CA . ASP A 1 554 ? -19.188 -0.958 22.953 1 84.06 554 ASP A CA 1
ATOM 4313 C C . ASP A 1 554 ? -18.062 -1.941 23.312 1 84.06 554 ASP A C 1
ATOM 4315 O O . ASP A 1 554 ? -17.469 -2.564 22.438 1 84.06 554 ASP A O 1
ATOM 4319 N N . SER A 1 555 ? -17.688 -2.053 24.531 1 80.56 555 SER A N 1
ATOM 4320 C CA . SER A 1 555 ? -16.547 -2.84 25 1 80.56 555 SER A CA 1
ATOM 4321 C C . SER A 1 555 ? -16.781 -4.328 24.781 1 80.56 555 SER A C 1
ATOM 4323 O O . SER A 1 555 ? -15.82 -5.102 24.688 1 80.56 555 SER A O 1
ATOM 4325 N N . ASP A 1 556 ? -18.047 -4.695 24.594 1 78.44 556 ASP A N 1
ATOM 4326 C CA . ASP A 1 556 ? -18.375 -6.105 24.391 1 78.44 556 ASP A CA 1
ATOM 4327 C C . ASP A 1 556 ? -18.484 -6.434 22.906 1 78.44 556 ASP A C 1
ATOM 4329 O O . ASP A 1 556 ? -18.828 -7.559 22.547 1 78.44 556 ASP A O 1
ATOM 4333 N N . GLY A 1 557 ? -18.281 -5.445 22.125 1 85.06 557 GLY A N 1
ATOM 4334 C CA . GLY A 1 557 ? -18.344 -5.664 20.688 1 85.06 557 GLY A CA 1
ATOM 4335 C C . GLY A 1 557 ? -19.734 -5.52 20.125 1 85.06 557 GLY A C 1
ATOM 4336 O O . GLY A 1 557 ? -20 -5.906 18.984 1 85.06 557 GLY A O 1
ATOM 4337 N N . ARG A 1 558 ? -20.672 -5.094 21 1 89.19 558 ARG A N 1
ATOM 4338 C CA . ARG A 1 558 ? -22.062 -4.867 20.578 1 89.19 558 ARG A CA 1
ATOM 4339 C C . ARG A 1 558 ? -22.203 -3.506 19.906 1 89.19 558 ARG A C 1
ATOM 4341 O O . ARG A 1 558 ? -21.75 -2.49 20.453 1 89.19 558 ARG A O 1
ATOM 4348 N N . PRO A 1 559 ? -22.844 -3.527 18.578 1 89.88 559 PRO A N 1
ATOM 4349 C CA . PRO A 1 559 ? -23.125 -2.229 17.969 1 89.88 559 PRO A CA 1
ATOM 4350 C C . PRO A 1 559 ? -24.016 -1.34 18.828 1 89.88 559 PRO A C 1
ATOM 4352 O O . PRO A 1 559 ? -24.969 -1.825 19.422 1 89.88 559 PRO A O 1
ATOM 4355 N N . LEU A 1 560 ? -23.688 -0.071 18.891 1 83.25 560 LEU A N 1
ATOM 4356 C CA . LEU A 1 560 ? -24.469 0.866 19.688 1 83.25 560 LEU A CA 1
ATOM 4357 C C . LEU A 1 560 ? -25.875 1.011 19.141 1 83.25 560 LEU A C 1
ATOM 4359 O O . LEU A 1 560 ? -26.828 1.185 19.906 1 83.25 560 LEU A O 1
ATOM 4363 N N . ALA A 1 561 ? -26 0.898 17.906 1 80.5 561 ALA A N 1
ATOM 4364 C CA . ALA A 1 561 ? -27.312 0.997 17.281 1 80.5 561 ALA A CA 1
ATOM 4365 C C . ALA A 1 561 ? -28.203 -0.182 17.672 1 80.5 561 ALA A C 1
ATOM 4367 O O . ALA A 1 561 ? -29.422 -0.054 17.734 1 80.5 561 ALA A O 1
ATOM 4368 N N . PHE A 1 562 ? -27.547 -1.315 17.797 1 78.88 562 PHE A N 1
ATOM 4369 C CA . PHE A 1 562 ? -28.266 -2.504 18.234 1 78.88 562 PHE A CA 1
ATOM 4370 C C . PHE A 1 562 ? -28.812 -2.318 19.641 1 78.88 562 PHE A C 1
ATOM 4372 O O . PHE A 1 562 ? -29.953 -2.691 19.922 1 78.88 562 PHE A O 1
ATOM 4379 N N . SER A 1 563 ? -28.062 -1.743 20.469 1 69.81 563 SER A N 1
ATOM 4380 C CA . SER A 1 563 ? -28.438 -1.5 21.844 1 69.81 563 SER A CA 1
ATOM 4381 C C . SER A 1 563 ? -29.594 -0.522 21.938 1 69.81 563 SER A C 1
ATOM 4383 O O . SER A 1 563 ? -30.484 -0.68 22.781 1 69.81 563 SER A O 1
ATOM 4385 N N . ARG A 1 564 ? -29.672 0.36 21.078 1 66.44 564 ARG A N 1
ATOM 4386 C CA . ARG A 1 564 ? -30.719 1.377 21.062 1 66.44 564 ARG A CA 1
ATOM 4387 C C . ARG A 1 564 ? -32.062 0.789 20.609 1 66.44 564 ARG A C 1
ATOM 4389 O O . ARG A 1 564 ? -33.094 1.157 21.125 1 66.44 564 ARG A O 1
ATOM 4396 N N . GLU A 1 565 ? -31.906 -0.161 19.641 1 60.16 565 GLU A N 1
ATOM 4397 C CA . GLU A 1 565 ? -33.125 -0.793 19.141 1 60.16 565 GLU A CA 1
ATOM 4398 C C . GLU A 1 565 ? -33.719 -1.739 20.172 1 60.16 565 GLU A C 1
ATOM 4400 O O . GLU A 1 565 ? -34.938 -1.798 20.328 1 60.16 565 GLU A O 1
ATOM 4405 N N . THR A 1 566 ? -32.875 -2.568 20.734 1 48.25 566 THR A N 1
ATOM 4406 C CA . THR A 1 566 ? -33.375 -3.506 21.734 1 48.25 566 THR A CA 1
ATOM 4407 C C . THR A 1 566 ? -33.969 -2.758 22.922 1 48.25 566 THR A C 1
ATOM 4409 O O . THR A 1 566 ? -34.938 -3.215 23.531 1 48.25 566 THR A O 1
ATOM 4412 N N . ARG A 1 567 ? -33.469 -1.563 23.203 1 43 567 ARG A N 1
ATOM 4413 C CA . ARG A 1 567 ? -34.062 -0.776 24.281 1 43 567 ARG A CA 1
ATOM 4414 C C . ARG A 1 567 ? -35.406 -0.202 23.875 1 43 567 ARG A C 1
ATOM 4416 O O . ARG A 1 567 ? -36.344 -0.132 24.688 1 43 567 ARG A O 1
ATOM 4423 N N . THR A 1 568 ? -35.5 0.107 22.578 1 41.28 568 THR A N 1
ATOM 4424 C CA . THR A 1 568 ? -36.812 0.621 22.109 1 41.28 568 THR A CA 1
ATOM 4425 C C . THR A 1 568 ? -37.812 -0.514 21.953 1 41.28 568 THR A C 1
ATOM 4427 O O . THR A 1 568 ? -39 -0.342 22.219 1 41.28 568 THR A O 1
ATOM 4430 N N . ALA A 1 569 ? -37.375 -1.66 21.406 1 38.72 569 ALA A N 1
ATOM 4431 C CA . ALA A 1 569 ? -38.344 -2.773 21.312 1 38.72 569 ALA A CA 1
ATOM 4432 C C . ALA A 1 569 ? -38.812 -3.207 22.688 1 38.72 569 ALA A C 1
ATOM 4434 O O . ALA A 1 569 ? -39.969 -3.574 22.859 1 38.72 569 ALA A O 1
ATOM 4435 N N . VAL A 1 570 ? -38.062 -3.191 23.578 1 30.59 570 VAL A N 1
ATOM 4436 C CA . VAL A 1 570 ? -38.594 -3.455 24.922 1 30.59 570 VAL A CA 1
ATOM 4437 C C . VAL A 1 570 ? -39.562 -2.344 25.328 1 30.59 570 VAL A C 1
ATOM 4439 O O . VAL A 1 570 ? -40.594 -2.609 25.938 1 30.59 570 VAL A O 1
ATOM 4442 N N . LYS A 1 571 ? -39.312 -1.126 24.953 1 33.16 571 LYS A N 1
ATOM 4443 C CA . LYS A 1 571 ? -40.281 -0.092 25.312 1 33.16 571 LYS A CA 1
ATOM 4444 C C . LYS A 1 571 ? -41.5 -0.166 24.406 1 33.16 571 LYS A C 1
ATOM 4446 O O . LYS A 1 571 ? -42.625 0.051 24.859 1 33.16 571 LYS A O 1
ATOM 4451 N N . GLU A 1 572 ? -41.312 -0.301 23.078 1 32.72 572 GLU A N 1
ATOM 4452 C CA . GLU A 1 572 ? -42.469 -0.297 22.172 1 32.72 572 GLU A CA 1
ATOM 4453 C C . GLU A 1 572 ? -43.25 -1.597 22.281 1 32.72 572 GLU A C 1
ATOM 4455 O O . GLU A 1 572 ? -44.344 -1.703 21.75 1 32.72 572 GLU A O 1
ATOM 4460 N N . ALA A 1 573 ? -42.906 -2.736 22.703 1 30.48 573 ALA A N 1
ATOM 4461 C CA . ALA A 1 573 ? -43.969 -3.695 22.984 1 30.48 573 ALA A CA 1
ATOM 4462 C C . ALA A 1 573 ? -45.094 -3.055 23.812 1 30.48 573 ALA A C 1
ATOM 4464 O O . ALA A 1 573 ? -46.219 -3.537 23.828 1 30.48 573 ALA A O 1
ATOM 4465 N N . GLY A 1 574 ? -44.875 -2.107 24.672 1 26.06 574 GLY A N 1
ATOM 4466 C CA . GLY A 1 574 ? -46.031 -1.375 25.109 1 26.06 574 GLY A CA 1
ATOM 4467 C C . GLY A 1 574 ? -46.531 -0.387 24.078 1 26.06 574 GLY A C 1
ATOM 4468 O O . GLY A 1 574 ? -47.75 -0.331 23.781 1 26.06 574 GLY A O 1
ATOM 4469 N N . LEU A 1 575 ? -45.906 0.891 23.797 1 25.69 575 LEU A N 1
ATOM 4470 C CA . LEU A 1 575 ? -46.438 2.061 23.109 1 25.69 575 LEU A CA 1
ATOM 4471 C C . LEU A 1 575 ? -46.094 2.021 21.625 1 25.69 575 LEU A C 1
ATOM 4473 O O . LEU A 1 575 ? -45.094 2.631 21.203 1 25.69 575 LEU A O 1
ATOM 4477 N N . PHE A 1 576 ? -45.938 1.075 20.891 1 27.23 576 PHE A N 1
ATOM 4478 C CA . PHE A 1 576 ? -45.281 1.05 19.594 1 27.23 576 PHE A CA 1
ATOM 4479 C C . PHE A 1 576 ? -46.125 1.796 18.562 1 27.23 576 PHE A C 1
ATOM 4481 O O . PHE A 1 576 ? -45.781 1.808 17.375 1 27.23 576 PHE A O 1
ATOM 4488 N N . ARG A 1 577 ? -47.406 2.168 18.781 1 25.61 577 ARG A N 1
ATOM 4489 C CA . ARG A 1 577 ? -48.188 2.674 17.656 1 25.61 577 ARG A CA 1
ATOM 4490 C C . ARG A 1 577 ? -47.594 3.963 17.109 1 25.61 577 ARG A C 1
ATOM 4492 O O . ARG A 1 577 ? -47.562 4.18 15.891 1 25.61 577 ARG A O 1
ATOM 4499 N N . LEU A 1 578 ? -47.438 5.086 17.922 1 23.66 578 LEU A N 1
ATOM 4500 C CA . LEU A 1 578 ? -47.625 6.477 17.516 1 23.66 578 LEU A CA 1
ATOM 4501 C C . LEU A 1 578 ? -46.375 7.02 16.859 1 23.66 578 LEU A C 1
ATOM 4503 O O . LEU A 1 578 ? -46.438 8 16.109 1 23.66 578 LEU A O 1
ATOM 4507 N N . ASP A 1 579 ? -45.219 6.574 17.125 1 24.53 579 ASP A N 1
ATOM 4508 C CA . ASP A 1 579 ? -44.094 7.527 17.031 1 24.53 579 ASP A CA 1
ATOM 4509 C C . ASP A 1 579 ? -43.594 7.621 15.602 1 24.53 579 ASP A C 1
ATOM 4511 O O . ASP A 1 579 ? -42.594 8.312 15.344 1 24.53 579 ASP A O 1
ATOM 4515 N N . SER A 1 580 ? -43.969 6.867 14.703 1 26.86 580 SER A N 1
ATOM 4516 C CA . SER A 1 580 ? -43.531 7.082 13.336 1 26.86 580 SER A CA 1
ATOM 4517 C C . SER A 1 580 ? -44.031 8.406 12.781 1 26.86 580 SER A C 1
ATOM 4519 O O . SER A 1 580 ? -43.438 8.992 11.891 1 26.86 580 SER A O 1
ATOM 4521 N N . ALA A 1 581 ? -45.281 8.789 13.164 1 26.75 581 ALA A N 1
ATOM 4522 C CA . ALA A 1 581 ? -45.969 9.992 12.75 1 26.75 581 ALA A CA 1
ATOM 4523 C C . ALA A 1 581 ? -45.312 11.242 13.297 1 26.75 581 ALA A C 1
ATOM 4525 O O . ALA A 1 581 ? -45.281 12.281 12.625 1 26.75 581 ALA A O 1
ATOM 4526 N N . LEU A 1 582 ? -44.844 11.156 14.461 1 26.58 582 LEU A N 1
ATOM 4527 C CA . LEU A 1 582 ? -44.406 12.375 15.133 1 26.58 582 LEU A CA 1
ATOM 4528 C C . LEU A 1 582 ? -43.062 12.836 14.562 1 26.58 582 LEU A C 1
ATOM 4530 O O . LEU A 1 582 ? -42.719 14.023 14.656 1 26.58 582 LEU A O 1
ATOM 4534 N N . PHE A 1 583 ? -42.312 11.992 13.992 1 28.02 583 PHE A N 1
ATOM 4535 C CA . PHE A 1 583 ? -41.031 12.43 13.469 1 28.02 583 PHE A CA 1
ATOM 4536 C C . PHE A 1 583 ? -41.219 13.344 12.266 1 28.02 583 PHE A C 1
ATOM 4538 O O . PHE A 1 583 ? -40.562 14.383 12.156 1 28.02 583 PHE A O 1
ATOM 4545 N N . TRP A 1 584 ? -42.219 13.094 11.438 1 29.06 584 TRP A N 1
ATOM 4546 C CA . TRP A 1 584 ? -42.531 13.984 10.32 1 29.06 584 TRP A CA 1
ATOM 4547 C C . TRP A 1 584 ? -43.031 15.336 10.828 1 29.06 584 TRP A C 1
ATOM 4549 O O . TRP A 1 584 ? -42.688 16.375 10.266 1 29.06 584 TRP A O 1
ATOM 4559 N N . GLU A 1 585 ? -43.719 15.281 11.906 1 29.88 585 GLU A N 1
ATOM 4560 C CA . GLU A 1 585 ? -44.312 16.516 12.406 1 29.88 585 GLU A CA 1
ATOM 4561 C C . GLU A 1 585 ? -43.281 17.453 12.984 1 29.88 585 GLU A C 1
ATOM 4563 O O . GLU A 1 585 ? -43.344 18.672 12.805 1 29.88 585 GLU A O 1
ATOM 4568 N N . ARG A 1 586 ? -42.25 16.969 13.539 1 30.11 586 ARG A N 1
ATOM 4569 C CA . ARG A 1 586 ? -41.281 17.875 14.141 1 30.11 586 ARG A CA 1
ATOM 4570 C C . ARG A 1 586 ? -40.375 18.5 13.07 1 30.11 586 ARG A C 1
ATOM 4572 O O . ARG A 1 586 ? -39.906 19.609 13.242 1 30.11 586 ARG A O 1
ATOM 4579 N N . ARG A 1 587 ? -40.281 17.891 11.945 1 29.73 587 ARG A N 1
ATOM 4580 C CA . ARG A 1 587 ? -39.531 18.531 10.852 1 29.73 587 ARG A CA 1
ATOM 4581 C C . ARG A 1 587 ? -40.312 19.734 10.312 1 29.73 587 ARG A C 1
ATOM 4583 O O . ARG A 1 587 ? -39.688 20.75 9.977 1 29.73 587 ARG A O 1
ATOM 4590 N N . ILE A 1 588 ? -41.625 19.641 10.281 1 29.59 588 ILE A N 1
ATOM 4591 C CA . ILE A 1 588 ? -42.375 20.781 9.812 1 29.59 588 ILE A CA 1
ATOM 4592 C C . ILE A 1 588 ? -42.219 21.938 10.789 1 29.59 588 ILE A C 1
ATOM 4594 O O . ILE A 1 588 ? -42.062 23.094 10.375 1 29.59 588 ILE A O 1
ATOM 4598 N N . LYS A 1 589 ? -42.188 21.641 12.047 1 32.72 589 LYS A N 1
ATOM 4599 C CA . LYS A 1 589 ? -42.188 22.75 13 1 32.72 589 LYS A CA 1
ATOM 4600 C C . LYS A 1 589 ? -40.812 23.438 13.047 1 32.72 589 LYS A C 1
ATOM 4602 O O . LYS A 1 589 ? -40.75 24.656 13.203 1 32.72 589 LYS A O 1
ATOM 4607 N N . TYR A 1 590 ? -39.781 22.703 12.883 1 28.98 590 TYR A N 1
ATOM 4608 C CA . TYR A 1 590 ? -38.5 23.344 12.922 1 28.98 590 TYR A CA 1
ATOM 4609 C C . TYR A 1 590 ? -38.281 24.219 11.688 1 28.98 590 TYR A C 1
ATOM 4611 O O . TYR A 1 590 ? -37.719 25.312 11.781 1 28.98 590 TYR A O 1
ATOM 4619 N N . GLU A 1 591 ? -38.812 23.906 10.57 1 31.34 591 GLU A N 1
ATOM 4620 C CA . GLU A 1 591 ? -38.719 24.797 9.414 1 31.34 591 GLU A CA 1
ATOM 4621 C C . GLU A 1 591 ? -39.469 26.094 9.672 1 31.34 591 GLU A C 1
ATOM 4623 O O . GLU A 1 591 ? -39.062 27.172 9.219 1 31.34 591 GLU A O 1
ATOM 4628 N N . SER A 1 592 ? -40.531 25.984 10.383 1 30.94 592 SER A N 1
ATOM 4629 C CA . SER A 1 592 ? -41.281 27.203 10.602 1 30.94 592 SER A CA 1
ATOM 4630 C C . SER A 1 592 ? -40.562 28.156 11.547 1 30.94 592 SER A C 1
ATOM 4632 O O . SER A 1 592 ? -40.594 29.375 11.359 1 30.94 592 SER A O 1
ATOM 4634 N N . ARG A 1 593 ? -39.938 27.625 12.586 1 32.34 593 ARG A N 1
ATOM 4635 C CA . ARG A 1 593 ? -39.344 28.531 13.57 1 32.34 593 ARG A CA 1
ATOM 4636 C C . ARG A 1 593 ? -38.031 29.109 13.07 1 32.34 593 ARG A C 1
ATOM 4638 O O . ARG A 1 593 ? -37.562 30.141 13.562 1 32.34 593 ARG A O 1
ATOM 4645 N N . LEU A 1 594 ? -37.375 28.484 12.18 1 28.72 594 LEU A N 1
ATOM 4646 C CA . LEU A 1 594 ? -36.156 29.109 11.695 1 28.72 594 LEU A CA 1
ATOM 4647 C C . LEU A 1 594 ? -36.469 30.375 10.906 1 28.72 594 LEU A C 1
ATOM 4649 O O . LEU A 1 594 ? -35.688 31.328 10.945 1 28.72 594 LEU A O 1
ATOM 4653 N N . ASP A 1 595 ? -37.594 30.5 10.242 1 29.22 595 ASP A N 1
ATOM 4654 C CA . ASP A 1 595 ? -37.906 31.75 9.555 1 29.22 595 ASP A CA 1
ATOM 4655 C C . ASP A 1 595 ? -38.156 32.875 10.562 1 29.22 595 ASP A C 1
ATOM 4657 O O . ASP A 1 595 ? -37.781 34.031 10.32 1 29.22 595 ASP A O 1
ATOM 4661 N N . GLU A 1 596 ? -38.875 32.562 11.617 1 31.88 596 GLU A N 1
ATOM 4662 C CA . GLU A 1 596 ? -39.25 33.656 12.484 1 31.88 596 GLU A CA 1
ATOM 4663 C C . GLU A 1 596 ? -38.062 34.188 13.273 1 31.88 596 GLU A C 1
ATOM 4665 O O . GLU A 1 596 ? -37.969 35.406 13.523 1 31.88 596 GLU A O 1
ATOM 4670 N N . GLY A 1 597 ? -37.156 33.375 13.672 1 27.59 597 GLY A N 1
ATOM 4671 C CA . GLY A 1 597 ? -36.094 33.875 14.555 1 27.59 597 GLY A CA 1
ATOM 4672 C C . GLY A 1 597 ? -35.062 34.688 13.836 1 27.59 597 GLY A C 1
ATOM 4673 O O . GLY A 1 597 ? -34.312 35.438 14.469 1 27.59 597 GLY A O 1
ATOM 4674 N N . LEU A 1 598 ? -34.938 34.531 12.547 1 25.72 598 LEU A N 1
ATOM 4675 C CA . LEU A 1 598 ? -34 35.375 11.844 1 25.72 598 LEU A CA 1
ATOM 4676 C C . LEU A 1 598 ? -34.5 36.812 11.773 1 25.72 598 LEU A C 1
ATOM 4678 O O . LEU A 1 598 ? -33.719 37.781 11.82 1 25.72 598 LEU A O 1
ATOM 4682 N N . ASP A 1 599 ? -35.781 37.031 11.625 1 29.03 599 ASP A N 1
ATOM 4683 C CA . ASP A 1 599 ? -36.312 38.375 11.469 1 29.03 599 ASP A CA 1
ATOM 4684 C C . ASP A 1 599 ? -36.031 39.219 12.711 1 29.03 599 ASP A C 1
ATOM 4686 O O . ASP A 1 599 ? -35.781 40.406 12.617 1 29.03 599 ASP A O 1
ATOM 4690 N N . GLN A 1 600 ? -36.188 38.594 13.859 1 29.52 600 GLN A N 1
ATOM 4691 C CA . GLN A 1 600 ? -36.094 39.438 15.039 1 29.52 600 GLN A CA 1
ATOM 4692 C C . GLN A 1 600 ? -34.656 39.938 15.219 1 29.52 600 GLN A C 1
ATOM 4694 O O . GLN A 1 600 ? -34.438 41.062 15.688 1 29.52 600 GLN A O 1
ATOM 4699 N N . LEU A 1 601 ? -33.719 39.094 14.898 1 25.33 601 LEU A N 1
ATOM 4700 C CA . LEU A 1 601 ? -32.375 39.594 15.227 1 25.33 601 LEU A CA 1
ATOM 4701 C C . LEU A 1 601 ? -31.953 40.656 14.219 1 25.33 601 LEU A C 1
ATOM 4703 O O . LEU A 1 601 ? -31.078 41.469 14.523 1 25.33 601 LEU A O 1
ATOM 4707 N N . VAL A 1 602 ? -32.5 40.719 12.961 1 26.11 602 VAL A N 1
ATOM 4708 C CA . VAL A 1 602 ? -32.125 41.781 12.031 1 26.11 602 VAL A CA 1
ATOM 4709 C C . VAL A 1 602 ? -32.812 43.094 12.438 1 26.11 602 VAL A C 1
ATOM 4711 O O . VAL A 1 602 ? -32.312 44.156 12.102 1 26.11 602 VAL A O 1
ATOM 4714 N N . GLY A 1 603 ? -34.031 43 12.953 1 27.3 603 GLY A N 1
ATOM 4715 C CA . GLY A 1 603 ? -34.781 44.25 13.133 1 27.3 603 GLY A CA 1
ATOM 4716 C C . GLY A 1 603 ? -34.156 45.188 14.141 1 27.3 603 GLY A C 1
ATOM 4717 O O . GLY A 1 603 ? -34.594 46.312 14.336 1 27.3 603 GLY A O 1
ATOM 4718 N N . ALA A 1 604 ? -33.469 44.656 15.07 1 27.27 604 ALA A N 1
ATOM 4719 C CA . ALA A 1 604 ? -33.156 45.656 16.109 1 27.27 604 ALA A CA 1
ATOM 4720 C C . ALA A 1 604 ? -32.188 46.688 15.609 1 27.27 604 ALA A C 1
ATOM 4722 O O . ALA A 1 604 ? -31.875 47.656 16.312 1 27.27 604 ALA A O 1
ATOM 4723 N N . ALA A 1 605 ? -31.484 46.406 14.516 1 22.88 605 ALA A N 1
ATOM 4724 C CA . ALA A 1 605 ? -30.484 47.469 14.281 1 22.88 605 ALA A CA 1
ATOM 4725 C C . ALA A 1 605 ? -31.078 48.594 13.469 1 22.88 605 ALA A C 1
ATOM 4727 O O . ALA A 1 605 ? -30.75 48.781 12.297 1 22.88 605 ALA A O 1
ATOM 4728 N N . ALA A 1 606 ? -32.562 48.688 13.438 1 21.94 606 ALA A N 1
ATOM 4729 C CA . ALA A 1 606 ? -32.938 49.875 12.672 1 21.94 606 ALA A CA 1
ATOM 4730 C C . ALA A 1 606 ? -32.469 51.125 13.359 1 21.94 606 ALA A C 1
ATOM 4732 O O . ALA A 1 606 ? -32.531 51.25 14.578 1 21.94 606 ALA A O 1
ATOM 4733 N N . PRO A 1 607 ? -31.828 52 12.625 1 21.69 607 PRO A N 1
ATOM 4734 C CA . PRO A 1 607 ? -31.422 53.312 13.094 1 21.69 607 PRO A CA 1
ATOM 4735 C C . PRO A 1 607 ? -32.625 54.188 13.508 1 21.69 607 PRO A C 1
ATOM 4737 O O . PRO A 1 607 ? -33.719 54.031 12.969 1 21.69 607 PRO A O 1
ATOM 4740 N N . GLY A 1 608 ? -33.031 54.344 14.766 1 19.84 608 GLY A N 1
ATOM 4741 C CA . GLY A 1 608 ? -33.875 55.438 15.266 1 19.84 608 GLY A CA 1
ATOM 4742 C C . GLY A 1 608 ? -33.656 56.75 14.547 1 19.84 608 GLY A C 1
ATOM 4743 O O . GLY A 1 608 ? -32.531 57.188 14.375 1 19.84 608 GLY A O 1
ATOM 4744 N N . ARG A 1 609 ? -34.75 57.062 13.492 1 20.58 609 ARG A N 1
ATOM 4745 C CA . ARG A 1 609 ? -34.781 58.375 12.828 1 20.58 609 ARG A CA 1
ATOM 4746 C C . ARG A 1 609 ? -34.531 59.5 13.812 1 20.58 609 ARG A C 1
ATOM 4748 O O . ARG A 1 609 ? -34.375 59.25 15.016 1 20.58 609 ARG A O 1
ATOM 4755 N N . ASP A 1 610 ? -35.594 60.469 13.734 1 19.05 610 ASP A N 1
ATOM 4756 C CA . ASP A 1 610 ? -35.844 61.906 13.867 1 19.05 610 ASP A CA 1
ATOM 4757 C C . ASP A 1 610 ? -36.062 62.312 15.328 1 19.05 610 ASP A C 1
ATOM 4759 O O . ASP A 1 610 ? -37.031 61.906 15.945 1 19.05 610 ASP A O 1
ATOM 4763 N N . GLY A 1 611 ? -35.344 62.25 16.359 1 19.83 611 GLY A N 1
ATOM 4764 C CA . GLY A 1 611 ? -35.562 63.031 17.578 1 19.83 611 GLY A CA 1
ATOM 4765 C C . GLY A 1 611 ? -35.75 64.5 17.312 1 19.83 611 GLY A C 1
ATOM 4766 O O . GLY A 1 611 ? -34.906 65.312 17.641 1 19.83 611 GLY A O 1
ATOM 4767 N N . THR A 1 612 ? -36.5 65.062 16.109 1 18.98 612 THR A N 1
ATOM 4768 C CA . THR A 1 612 ? -36.938 66.438 16.156 1 18.98 612 THR A CA 1
ATOM 4769 C C . THR A 1 612 ? -38 66.625 17.234 1 18.98 612 THR A C 1
ATOM 4771 O O . THR A 1 612 ? -39.094 66 17.156 1 18.98 612 THR A O 1
ATOM 4774 N N . SER A 1 613 ? -37.75 66.75 18.422 1 18.31 613 SER A N 1
ATOM 4775 C CA . SER A 1 613 ? -38.344 67.438 19.562 1 18.31 613 SER A CA 1
ATOM 4776 C C . SER A 1 613 ? -38.75 68.812 19.188 1 18.31 613 SER A C 1
ATOM 4778 O O . SER A 1 613 ? -37.969 69.625 18.688 1 18.31 613 SER A O 1
ATOM 4780 N N . SER A 1 614 ? -39.781 69.188 18.516 1 19.36 614 SER A N 1
ATOM 4781 C CA . SER A 1 614 ? -40.406 70.438 18.891 1 19.36 614 SER A CA 1
ATOM 4782 C C . SER A 1 614 ? -40.781 70.5 20.375 1 19.36 614 SER A C 1
ATOM 4784 O O . SER A 1 614 ? -41.594 71.312 20.797 1 19.36 614 SER A O 1
ATOM 4786 N N . LEU A 1 615 ? -40.031 69.75 21.219 1 19.05 615 LEU A N 1
ATOM 4787 C CA . LEU A 1 615 ? -38.969 69.688 22.203 1 19.05 615 LEU A CA 1
ATOM 4788 C C . LEU A 1 615 ? -38.281 71 22.344 1 19.05 615 LEU A C 1
ATOM 4790 O O . LEU A 1 615 ? -37.5 71.438 21.484 1 19.05 615 LEU A O 1
ATOM 4794 N N . ALA A 1 616 ? -38.875 71.812 23.188 1 16.84 616 ALA A N 1
ATOM 4795 C CA . ALA A 1 616 ? -39.719 72.75 23.875 1 16.84 616 ALA A CA 1
ATOM 4796 C C . ALA A 1 616 ? -38.875 73.875 24.5 1 16.84 616 ALA A C 1
ATOM 4798 O O . ALA A 1 616 ? -37.781 73.625 25 1 16.84 616 ALA A O 1
ATOM 4799 N N . SER A 1 617 ? -39.469 75 24.406 1 20.31 617 SER A N 1
ATOM 4800 C CA . SER A 1 617 ? -39.812 76.438 24.422 1 20.31 617 SER A CA 1
ATOM 4801 C C . SER A 1 617 ? -40.125 76.875 25.844 1 20.31 617 SER A C 1
ATOM 4803 O O . SER A 1 617 ? -40.312 78.125 26.062 1 20.31 617 SER A O 1
ATOM 4805 N N . GLU A 1 618 ? -40.312 76.312 27.125 1 17.59 618 GLU A N 1
ATOM 4806 C CA . GLU A 1 618 ? -39.969 77.375 28.094 1 17.59 618 GLU A CA 1
ATOM 4807 C C . GLU A 1 618 ? -38.469 77.625 28.078 1 17.59 618 GLU A C 1
ATOM 4809 O O . GLU A 1 618 ? -37.656 76.688 27.906 1 17.59 618 GLU A O 1
ATOM 4814 N N . MET B 1 1 ? -16.781 0.276 49.938 1 21.03 1 MET B N 1
ATOM 4815 C CA . MET B 1 1 ? -16.891 -1.158 49.688 1 21.03 1 MET B CA 1
ATOM 4816 C C . MET B 1 1 ? -16.609 -1.481 48.25 1 21.03 1 MET B C 1
ATOM 4818 O O . MET B 1 1 ? -17.188 -0.864 47.344 1 21.03 1 MET B O 1
ATOM 4822 N N . GLU B 1 2 ? -15.469 -2.158 48 1 23.81 2 GLU B N 1
ATOM 4823 C CA . GLU B 1 2 ? -14.617 -2.145 46.812 1 23.81 2 GLU B CA 1
ATOM 4824 C C . GLU B 1 2 ? -15.164 -3.078 45.719 1 23.81 2 GLU B C 1
ATOM 4826 O O . GLU B 1 2 ? -15.492 -4.234 46 1 23.81 2 GLU B O 1
ATOM 4831 N N . PRO B 1 3 ? -15.961 -2.572 44.844 1 27.64 3 PRO B N 1
ATOM 4832 C CA . PRO B 1 3 ? -16.828 -3.59 44.219 1 27.64 3 PRO B CA 1
ATOM 4833 C C . PRO B 1 3 ? -16.047 -4.797 43.719 1 27.64 3 PRO B C 1
ATOM 4835 O O . PRO B 1 3 ? -14.867 -4.676 43.375 1 27.64 3 PRO B O 1
ATOM 4838 N N . PRO B 1 4 ? -16.391 -5.977 44 1 27.39 4 PRO B N 1
ATOM 4839 C CA . PRO B 1 4 ? -15.664 -7.234 43.844 1 27.39 4 PRO B CA 1
ATOM 4840 C C . PRO B 1 4 ? -15.289 -7.52 42.406 1 27.39 4 PRO B C 1
ATOM 4842 O O . PRO B 1 4 ? -15.977 -7.062 41.469 1 27.39 4 PRO B O 1
ATOM 4845 N N . SER B 1 5 ? -14.062 -7.785 42.062 1 25.22 5 SER B N 1
ATOM 4846 C CA . SER B 1 5 ? -13.203 -7.875 40.906 1 25.22 5 SER B CA 1
ATOM 4847 C C . SER B 1 5 ? -13.641 -9.016 39.969 1 25.22 5 SER B C 1
ATOM 4849 O O . SER B 1 5 ? -13.781 -10.156 40.406 1 25.22 5 SER B O 1
ATOM 4851 N N . PRO B 1 6 ? -14.547 -8.695 39.062 1 26.05 6 PRO B N 1
ATOM 4852 C CA . PRO B 1 6 ? -15.18 -9.898 38.5 1 26.05 6 PRO B CA 1
ATOM 4853 C C . PRO B 1 6 ? -14.164 -10.969 38.125 1 26.05 6 PRO B C 1
ATOM 4855 O O . PRO B 1 6 ? -13.047 -10.641 37.719 1 26.05 6 PRO B O 1
ATOM 4858 N N . ARG B 1 7 ? -14.141 -12.086 38.562 1 24.2 7 ARG B N 1
ATOM 4859 C CA . ARG B 1 7 ? -13.258 -13.242 38.562 1 24.2 7 ARG B CA 1
ATOM 4860 C C . ARG B 1 7 ? -13.031 -13.734 37.125 1 24.2 7 ARG B C 1
ATOM 4862 O O . ARG B 1 7 ? -13.984 -13.977 36.375 1 24.2 7 ARG B O 1
ATOM 4869 N N . LEU B 1 8 ? -11.977 -13.359 36.469 1 24.91 8 LEU B N 1
ATOM 4870 C CA . LEU B 1 8 ? -11.484 -13.75 35.156 1 24.91 8 LEU B CA 1
ATOM 4871 C C . LEU B 1 8 ? -11.617 -15.25 34.969 1 24.91 8 LEU B C 1
ATOM 4873 O O . LEU B 1 8 ? -11.289 -16.031 35.844 1 24.91 8 LEU B O 1
ATOM 4877 N N . PRO B 1 9 ? -12.633 -15.711 34.281 1 27 9 PRO B N 1
ATOM 4878 C CA . PRO B 1 9 ? -12.719 -17.172 34.375 1 27 9 PRO B CA 1
ATOM 4879 C C . PRO B 1 9 ? -11.352 -17.844 34.312 1 27 9 PRO B C 1
ATOM 4881 O O . PRO B 1 9 ? -10.406 -17.281 33.75 1 27 9 PRO B O 1
ATOM 4884 N N . PRO B 1 10 ? -10.969 -18.672 35.156 1 26.59 10 PRO B N 1
ATOM 4885 C CA . PRO B 1 10 ? -9.625 -19.234 35.281 1 26.59 10 PRO B CA 1
ATOM 4886 C C . PRO B 1 10 ? -9.078 -19.734 33.938 1 26.59 10 PRO B C 1
ATOM 4888 O O . PRO B 1 10 ? -9.852 -20.047 33.031 1 26.59 10 PRO B O 1
ATOM 4891 N N . PRO B 1 11 ? -7.945 -19.391 33.594 1 26.53 11 PRO B N 1
ATOM 4892 C CA . PRO B 1 11 ? -7.254 -19.797 32.344 1 26.53 11 PRO B CA 1
ATOM 4893 C C . PRO B 1 11 ? -7.406 -21.281 32.062 1 26.53 11 PRO B C 1
ATOM 4895 O O . PRO B 1 11 ? -7.582 -22.094 33 1 26.53 11 PRO B O 1
ATOM 4898 N N . PRO B 1 12 ? -8.031 -21.688 31.062 1 27.19 12 PRO B N 1
ATOM 4899 C CA . PRO B 1 12 ? -8.234 -23.125 31.016 1 27.19 12 PRO B CA 1
ATOM 4900 C C . PRO B 1 12 ? -7.012 -23.906 31.5 1 27.19 12 PRO B C 1
ATOM 4902 O O . PRO B 1 12 ? -5.895 -23.391 31.484 1 27.19 12 PRO B O 1
ATOM 4905 N N . PRO B 1 13 ? -7.18 -24.828 32.25 1 26.22 13 PRO B N 1
ATOM 4906 C CA . PRO B 1 13 ? -6.078 -25.516 32.906 1 26.22 13 PRO B CA 1
ATOM 4907 C C . PRO B 1 13 ? -4.918 -25.828 31.969 1 26.22 13 PRO B C 1
ATOM 4909 O O . PRO B 1 13 ? -5.109 -25.891 30.75 1 26.22 13 PRO B O 1
ATOM 4912 N N . PRO B 1 14 ? -3.768 -25.609 32.438 1 24.11 14 PRO B N 1
ATOM 4913 C CA . PRO B 1 14 ? -2.52 -25.891 31.703 1 24.11 14 PRO B CA 1
ATOM 4914 C C . PRO B 1 14 ? -2.488 -27.297 31.109 1 24.11 14 PRO B C 1
ATOM 4916 O O . PRO B 1 14 ? -3.043 -28.234 31.672 1 24.11 14 PRO B O 1
ATOM 4919 N N . PHE B 1 15 ? -2.588 -27.406 29.875 1 22.66 15 PHE B N 1
ATOM 4920 C CA . PHE B 1 15 ? -2.496 -28.766 29.344 1 22.66 15 PHE B CA 1
ATOM 4921 C C . PHE B 1 15 ? -1.378 -29.531 30.031 1 22.66 15 PHE B C 1
ATOM 4923 O O . PHE B 1 15 ? -0.286 -29 30.234 1 22.66 15 PHE B O 1
ATOM 4930 N N . SER B 1 16 ? -1.716 -30.219 30.969 1 23.38 16 SER B N 1
ATOM 4931 C CA . SER B 1 16 ? -0.736 -31.078 31.641 1 23.38 16 SER B CA 1
ATOM 4932 C C . SER B 1 16 ? 0.245 -31.672 30.641 1 23.38 16 SER B C 1
ATOM 4934 O O . SER B 1 16 ? -0.162 -32.188 29.609 1 23.38 16 SER B O 1
ATOM 4936 N N . GLN B 1 17 ? 1.478 -31.188 30.75 1 22.2 17 GLN B N 1
ATOM 4937 C CA . GLN B 1 17 ? 2.652 -31.766 30.109 1 22.2 17 GLN B CA 1
ATOM 4938 C C . GLN B 1 17 ? 2.77 -33.25 30.422 1 22.2 17 GLN B C 1
ATOM 4940 O O . GLN B 1 17 ? 3.418 -33.625 31.391 1 22.2 17 GLN B O 1
ATOM 4945 N N . GLU B 1 18 ? 1.688 -33.938 30.484 1 24.8 18 GLU B N 1
ATOM 4946 C CA . GLU B 1 18 ? 2.25 -35.25 30.703 1 24.8 18 GLU B CA 1
ATOM 4947 C C . GLU B 1 18 ? 3.391 -35.531 29.719 1 24.8 18 GLU B C 1
ATOM 4949 O O . GLU B 1 18 ? 3.361 -35.094 28.578 1 24.8 18 GLU B O 1
ATOM 4954 N N . GLY B 1 19 ? 4.609 -35.844 30.25 1 25.19 19 GLY B N 1
ATOM 4955 C CA . GLY B 1 19 ? 5.91 -36.281 29.766 1 25.19 19 GLY B CA 1
ATOM 4956 C C . GLY B 1 19 ? 5.828 -37.219 28.578 1 25.19 19 GLY B C 1
ATOM 4957 O O . GLY B 1 19 ? 6.355 -38.344 28.609 1 25.19 19 GLY B O 1
ATOM 4958 N N . GLY B 1 20 ? 4.656 -37.188 27.891 1 23.72 20 GLY B N 1
ATOM 4959 C CA . GLY B 1 20 ? 4.746 -38.312 26.969 1 23.72 20 GLY B CA 1
ATOM 4960 C C . GLY B 1 20 ? 5.934 -38.219 26.031 1 23.72 20 GLY B C 1
ATOM 4961 O O . GLY B 1 20 ? 6.445 -37.125 25.781 1 23.72 20 GLY B O 1
ATOM 4962 N N . THR B 1 21 ? 6.73 -39.219 25.938 1 25.31 21 THR B N 1
ATOM 4963 C CA . THR B 1 21 ? 7.867 -39.531 25.078 1 25.31 21 THR B CA 1
ATOM 4964 C C . THR B 1 21 ? 7.625 -39 23.672 1 25.31 21 THR B C 1
ATOM 4966 O O . THR B 1 21 ? 6.625 -39.312 23.031 1 25.31 21 THR B O 1
ATOM 4969 N N . SER B 1 22 ? 7.895 -37.688 23.531 1 25.98 22 SER B N 1
ATOM 4970 C CA . SER B 1 22 ? 7.898 -36.938 22.266 1 25.98 22 SER B CA 1
ATOM 4971 C C . SER B 1 22 ? 8.375 -37.844 21.125 1 25.98 22 SER B C 1
ATOM 4973 O O . SER B 1 22 ? 9.562 -38.125 21.016 1 25.98 22 SER B O 1
ATOM 4975 N N . THR B 1 23 ? 7.559 -38.875 20.922 1 26.31 23 THR B N 1
ATOM 4976 C CA . THR B 1 23 ? 7.953 -39.625 19.734 1 26.31 23 THR B CA 1
ATOM 4977 C C . THR B 1 23 ? 8.289 -38.719 18.578 1 26.31 23 THR B C 1
ATOM 4979 O O . THR B 1 23 ? 7.645 -37.688 18.391 1 26.31 23 THR B O 1
ATOM 4982 N N . SER B 1 24 ? 9.555 -38.562 18.25 1 27.48 24 SER B N 1
ATOM 4983 C CA . SER B 1 24 ? 10.148 -38 17.031 1 27.48 24 SER B CA 1
ATOM 4984 C C . SER B 1 24 ? 9.18 -38.062 15.859 1 27.48 24 SER B C 1
ATOM 4986 O O . SER B 1 24 ? 8.898 -39.156 15.359 1 27.48 24 SER B O 1
ATOM 4988 N N . GLY B 1 25 ? 8.117 -37.375 16.062 1 29.14 25 GLY B N 1
ATOM 4989 C CA . GLY B 1 25 ? 7.129 -37.469 15.008 1 29.14 25 GLY B CA 1
ATOM 4990 C C . GLY B 1 25 ? 7.746 -37.5 13.617 1 29.14 25 GLY B C 1
ATOM 4991 O O . GLY B 1 25 ? 8.414 -36.562 13.211 1 29.14 25 GLY B O 1
ATOM 4992 N N . SER B 1 26 ? 8.164 -38.656 13.188 1 30.45 26 SER B N 1
ATOM 4993 C CA . SER B 1 26 ? 8.672 -38.969 11.852 1 30.45 26 SER B CA 1
ATOM 4994 C C . SER B 1 26 ? 7.922 -38.156 10.789 1 30.45 26 SER B C 1
ATOM 4996 O O . SER B 1 26 ? 6.695 -38.062 10.828 1 30.45 26 SER B O 1
ATOM 4998 N N . LEU B 1 27 ? 8.531 -37.125 10.273 1 36.62 27 LEU B N 1
ATOM 4999 C CA . LEU B 1 27 ? 7.973 -36.531 9.055 1 36.62 27 LEU B CA 1
ATOM 5000 C C . LEU B 1 27 ? 7.234 -37.594 8.242 1 36.62 27 LEU B C 1
ATOM 5002 O O . LEU B 1 27 ? 7.715 -38.719 8.102 1 36.62 27 LEU B O 1
ATOM 5006 N N . PRO B 1 28 ? 5.941 -37.531 8.117 1 37.22 28 PRO B N 1
ATOM 5007 C CA . PRO B 1 28 ? 5.305 -38.594 7.348 1 37.22 28 PRO B CA 1
ATOM 5008 C C . PRO B 1 28 ? 6.102 -38.969 6.098 1 37.22 28 PRO B C 1
ATOM 5010 O O . PRO B 1 28 ? 6.816 -38.125 5.543 1 37.22 28 PRO B O 1
ATOM 5013 N N . GLN B 1 29 ? 6.594 -40.125 5.973 1 39.12 29 GLN B N 1
ATOM 5014 C CA . GLN B 1 29 ? 7.191 -40.719 4.785 1 39.12 29 GLN B CA 1
ATOM 5015 C C . GLN B 1 29 ? 6.543 -40.188 3.512 1 39.12 29 GLN B C 1
ATOM 5017 O O . GLN B 1 29 ? 5.379 -39.781 3.527 1 39.12 29 GLN B O 1
ATOM 5022 N N . PRO B 1 30 ? 7.336 -39.719 2.494 1 48 30 PRO B N 1
ATOM 5023 C CA . PRO B 1 30 ? 6.855 -39.312 1.172 1 48 30 PRO B CA 1
ATOM 5024 C C . PRO B 1 30 ? 5.555 -40 0.775 1 48 30 PRO B C 1
ATOM 5026 O O . PRO B 1 30 ? 5.512 -41.25 0.667 1 48 30 PRO B O 1
ATOM 5029 N N . SER B 1 31 ? 4.477 -39.688 1.35 1 54.09 31 SER B N 1
ATOM 5030 C CA . SER B 1 31 ? 3.166 -40.25 1.076 1 54.09 31 SER B CA 1
ATOM 5031 C C . SER B 1 31 ? 2.865 -40.25 -0.419 1 54.09 31 SER B C 1
ATOM 5033 O O . SER B 1 31 ? 3.385 -39.438 -1.165 1 54.09 31 SER B O 1
ATOM 5035 N N . GLU B 1 32 ? 2.443 -41.312 -0.976 1 76.81 32 GLU B N 1
ATOM 5036 C CA . GLU B 1 32 ? 1.942 -41.656 -2.301 1 76.81 32 GLU B CA 1
ATOM 5037 C C . GLU B 1 32 ? 0.789 -40.75 -2.717 1 76.81 32 GLU B C 1
ATOM 5039 O O . GLU B 1 32 ? 0.333 -40.812 -3.861 1 76.81 32 GLU B O 1
ATOM 5044 N N . ILE B 1 33 ? 0.435 -39.844 -1.878 1 88.62 33 ILE B N 1
ATOM 5045 C CA . ILE B 1 33 ? -0.732 -39.031 -2.209 1 88.62 33 ILE B CA 1
ATOM 5046 C C . ILE B 1 33 ? -0.283 -37.656 -2.736 1 88.62 33 ILE B C 1
ATOM 5048 O O . ILE B 1 33 ? 0.609 -37.031 -2.164 1 88.62 33 ILE B O 1
ATOM 5052 N N . GLY B 1 34 ? -0.867 -37.188 -3.801 1 93.56 34 GLY B N 1
ATOM 5053 C CA . GLY B 1 34 ? -0.557 -35.906 -4.383 1 93.56 34 GLY B CA 1
ATOM 5054 C C . GLY B 1 34 ? -1.297 -34.75 -3.723 1 93.56 34 GLY B C 1
ATOM 5055 O O . GLY B 1 34 ? -1.91 -34.938 -2.668 1 93.56 34 GLY B O 1
ATOM 5056 N N . HIS B 1 35 ? -1.144 -33.562 -4.266 1 94.88 35 HIS B N 1
ATOM 5057 C CA . HIS B 1 35 ? -1.724 -32.312 -3.736 1 94.88 35 HIS B CA 1
ATOM 5058 C C . HIS B 1 35 ? -2.703 -31.703 -4.727 1 94.88 35 HIS B C 1
ATOM 5060 O O . HIS B 1 35 ? -2.521 -31.828 -5.941 1 94.88 35 HIS B O 1
ATOM 5066 N N . VAL B 1 36 ? -3.795 -31.125 -4.199 1 96 36 VAL B N 1
ATOM 5067 C CA . VAL B 1 36 ? -4.766 -30.422 -5.027 1 96 36 VAL B CA 1
ATOM 5068 C C . VAL B 1 36 ? -4.504 -28.922 -4.957 1 96 36 VAL B C 1
ATOM 5070 O O . VAL B 1 36 ? -4.637 -28.297 -3.893 1 96 36 VAL B O 1
ATOM 5073 N N . PHE B 1 37 ? -4.164 -28.312 -6.098 1 96.69 37 PHE B N 1
ATOM 5074 C CA . PHE B 1 37 ? -3.971 -26.875 -6.207 1 96.69 37 PHE B CA 1
ATOM 5075 C C . PHE B 1 37 ? -5.246 -26.188 -6.695 1 96.69 37 PHE B C 1
ATOM 5077 O O . PHE B 1 37 ? -5.922 -26.703 -7.59 1 96.69 37 PHE B O 1
ATOM 5084 N N . ILE B 1 38 ? -5.602 -25.109 -6.09 1 95.06 38 ILE B N 1
ATOM 5085 C CA . ILE B 1 38 ? -6.648 -24.219 -6.555 1 95.06 38 ILE B CA 1
ATOM 5086 C C . ILE B 1 38 ? -6.039 -22.875 -6.949 1 95.06 38 ILE B C 1
ATOM 5088 O O . ILE B 1 38 ? -5.535 -22.141 -6.098 1 95.06 38 ILE B O 1
ATOM 5092 N N . LEU B 1 39 ? -6.148 -22.547 -8.234 1 96 39 LEU B N 1
ATOM 5093 C CA . LEU B 1 39 ? -5.352 -21.438 -8.734 1 96 39 LEU B CA 1
ATOM 5094 C C . LEU B 1 39 ? -6.227 -20.422 -9.453 1 96 39 LEU B C 1
ATOM 5096 O O . LEU B 1 39 ? -7.148 -20.797 -10.18 1 96 39 LEU B O 1
ATOM 5100 N N . HIS B 1 40 ? -5.953 -19.141 -9.148 1 92.5 40 HIS B N 1
ATOM 5101 C CA . HIS B 1 40 ? -6.609 -18.031 -9.852 1 92.5 40 HIS B CA 1
ATOM 5102 C C . HIS B 1 40 ? -5.84 -17.641 -11.109 1 92.5 40 HIS B C 1
ATOM 5104 O O . HIS B 1 40 ? -5.133 -16.641 -11.117 1 92.5 40 HIS B O 1
ATOM 5110 N N . CYS B 1 41 ? -6.016 -18.422 -12.117 1 92 41 CYS B N 1
ATOM 5111 C CA . CYS B 1 41 ? -5.344 -18.203 -13.398 1 92 41 CYS B CA 1
ATOM 5112 C C . CYS B 1 41 ? -6.07 -18.922 -14.531 1 92 41 CYS B C 1
ATOM 5114 O O . CYS B 1 41 ? -7.043 -19.641 -14.289 1 92 41 CYS B O 1
ATOM 5116 N N . SER B 1 42 ? -5.574 -18.609 -15.758 1 87.06 42 SER B N 1
ATOM 5117 C CA . SER B 1 42 ? -6.105 -19.312 -16.922 1 87.06 42 SER B CA 1
ATOM 5118 C C . SER B 1 42 ? -5.367 -20.625 -17.156 1 87.06 42 SER B C 1
ATOM 5120 O O . SER B 1 42 ? -4.145 -20.688 -17 1 87.06 42 SER B O 1
ATOM 5122 N N . ILE B 1 43 ? -6.082 -21.641 -17.594 1 85.31 43 ILE B N 1
ATOM 5123 C CA . ILE B 1 43 ? -5.492 -22.938 -17.891 1 85.31 43 ILE B CA 1
ATOM 5124 C C . ILE B 1 43 ? -4.621 -22.844 -19.141 1 85.31 43 ILE B C 1
ATOM 5126 O O . ILE B 1 43 ? -3.711 -23.641 -19.328 1 85.31 43 ILE B O 1
ATOM 5130 N N . THR B 1 44 ? -4.844 -21.859 -19.969 1 78.44 44 THR B N 1
ATOM 5131 C CA . THR B 1 44 ? -4.184 -21.766 -21.266 1 78.44 44 THR B CA 1
ATOM 5132 C C . THR B 1 44 ? -2.703 -21.438 -21.109 1 78.44 44 THR B C 1
ATOM 5134 O O . THR B 1 44 ? -1.869 -21.859 -21.906 1 78.44 44 THR B O 1
ATOM 5137 N N . GLY B 1 45 ? -2.32 -20.734 -20.188 1 81.81 45 GLY B N 1
ATOM 5138 C CA . GLY B 1 45 ? -0.927 -20.391 -19.969 1 81.81 45 GLY B CA 1
ATOM 5139 C C . GLY B 1 45 ? -0.281 -21.156 -18.844 1 81.81 45 GLY B C 1
ATOM 5140 O O . GLY B 1 45 ? 0.86 -20.891 -18.453 1 81.81 45 GLY B O 1
ATOM 5141 N N . PHE B 1 46 ? -0.919 -22.234 -18.406 1 87.12 46 PHE B N 1
ATOM 5142 C CA . PHE B 1 46 ? -0.507 -22.984 -17.219 1 87.12 46 PHE B CA 1
ATOM 5143 C C . PHE B 1 46 ? 0.333 -24.188 -17.609 1 87.12 46 PHE B C 1
ATOM 5145 O O . PHE B 1 46 ? 0.028 -24.875 -18.578 1 87.12 46 PHE B O 1
ATOM 5152 N N . ALA B 1 47 ? 1.429 -24.422 -16.844 1 84.62 47 ALA B N 1
ATOM 5153 C CA . ALA B 1 47 ? 2.309 -25.562 -17.078 1 84.62 47 ALA B CA 1
ATOM 5154 C C . ALA B 1 47 ? 1.807 -26.812 -16.344 1 84.62 47 ALA B C 1
ATOM 5156 O O . ALA B 1 47 ? 1.685 -26.812 -15.125 1 84.62 47 ALA B O 1
ATOM 5157 N N . ALA B 1 48 ? 1.466 -27.922 -17.062 1 87.06 48 ALA B N 1
ATOM 5158 C CA . ALA B 1 48 ? 1.053 -29.203 -16.5 1 87.06 48 ALA B CA 1
ATOM 5159 C C . ALA B 1 48 ? 1.471 -30.359 -17.406 1 87.06 48 ALA B C 1
ATOM 5161 O O . ALA B 1 48 ? 1.799 -30.156 -18.578 1 87.06 48 ALA B O 1
ATOM 5162 N N . ASP B 1 49 ? 1.542 -31.547 -16.828 1 84.06 49 ASP B N 1
ATOM 5163 C CA . ASP B 1 49 ? 1.894 -32.719 -17.594 1 84.06 49 ASP B CA 1
ATOM 5164 C C . ASP B 1 49 ? 0.735 -33.188 -18.484 1 84.06 49 ASP B C 1
ATOM 5166 O O . ASP B 1 49 ? 0.952 -33.75 -19.547 1 84.06 49 ASP B O 1
ATOM 5170 N N . ALA B 1 50 ? -0.464 -32.969 -17.969 1 82.56 50 ALA B N 1
ATOM 5171 C CA . ALA B 1 50 ? -1.699 -33.188 -18.719 1 82.56 50 ALA B CA 1
ATOM 5172 C C . ALA B 1 50 ? -2.736 -32.125 -18.422 1 82.56 50 ALA B C 1
ATOM 5174 O O . ALA B 1 50 ? -2.84 -31.641 -17.281 1 82.56 50 ALA B O 1
ATOM 5175 N N . PHE B 1 51 ? -3.525 -31.656 -19.438 1 80.75 51 PHE B N 1
ATOM 5176 C CA . PHE B 1 51 ? -4.512 -30.594 -19.203 1 80.75 51 PHE B CA 1
ATOM 5177 C C . PHE B 1 51 ? -5.836 -30.938 -19.875 1 80.75 51 PHE B C 1
ATOM 5179 O O . PHE B 1 51 ? -5.859 -31.641 -20.891 1 80.75 51 PHE B O 1
ATOM 5186 N N . LEU B 1 52 ? -6.84 -30.516 -19.266 1 78 52 LEU B N 1
ATOM 5187 C CA . LEU B 1 52 ? -8.164 -30.422 -19.859 1 78 52 LEU B CA 1
ATOM 5188 C C . LEU B 1 52 ? -8.414 -29.016 -20.422 1 78 52 LEU B C 1
ATOM 5190 O O . LEU B 1 52 ? -8.242 -28.031 -19.719 1 78 52 LEU B O 1
ATOM 5194 N N . LEU B 1 53 ? -8.641 -28.75 -21.797 1 71.25 53 LEU B N 1
ATOM 5195 C CA . LEU B 1 53 ? -8.836 -27.453 -22.406 1 71.25 53 LEU B CA 1
ATOM 5196 C C . LEU B 1 53 ? -10.258 -27.312 -22.953 1 71.25 53 LEU B C 1
ATOM 5198 O O . LEU B 1 53 ? -10.82 -28.266 -23.469 1 71.25 53 LEU B O 1
ATOM 5202 N N . PRO B 1 54 ? -10.766 -25.938 -22.828 1 61.09 54 PRO B N 1
ATOM 5203 C CA . PRO B 1 54 ? -12.062 -25.688 -23.453 1 61.09 54 PRO B CA 1
ATOM 5204 C C . PRO B 1 54 ? -11.984 -25.578 -24.969 1 61.09 54 PRO B C 1
ATOM 5206 O O . PRO B 1 54 ? -10.953 -25.172 -25.516 1 61.09 54 PRO B O 1
ATOM 5209 N N . HIS B 1 55 ? -12.594 -26.25 -25.875 1 53.88 55 HIS B N 1
ATOM 5210 C CA . HIS B 1 55 ? -12.547 -26.172 -27.328 1 53.88 55 HIS B CA 1
ATOM 5211 C C . HIS B 1 55 ? -13.625 -25.234 -27.859 1 53.88 55 HIS B C 1
ATOM 5213 O O . HIS B 1 55 ? -14.758 -25.234 -27.375 1 53.88 55 HIS B O 1
ATOM 5219 N N . ASP B 1 56 ? -13.227 -24.047 -28.531 1 47.03 56 ASP B N 1
ATOM 5220 C CA . ASP B 1 56 ? -14.188 -23.266 -29.297 1 47.03 56 ASP B CA 1
ATOM 5221 C C . ASP B 1 56 ? -14.773 -24.078 -30.453 1 47.03 56 ASP B C 1
ATOM 5223 O O . ASP B 1 56 ? -14.117 -24.984 -30.969 1 47.03 56 ASP B O 1
ATOM 5227 N N . ALA B 1 57 ? -16.109 -23.953 -30.688 1 39.5 57 ALA B N 1
ATOM 5228 C CA . ALA B 1 57 ? -16.891 -24.531 -31.781 1 39.5 57 ALA B CA 1
ATOM 5229 C C . ALA B 1 57 ? -16.188 -24.344 -33.125 1 39.5 57 ALA B C 1
ATOM 5231 O O . ALA B 1 57 ? -16.469 -25.062 -34.094 1 39.5 57 ALA B O 1
ATOM 5232 N N . GLN B 1 58 ? -15.562 -23.188 -33.438 1 37.62 58 GLN B N 1
ATOM 5233 C CA . GLN B 1 58 ? -15.336 -23.047 -34.875 1 37.62 58 GLN B CA 1
ATOM 5234 C C . GLN B 1 58 ? -14.391 -24.141 -35.375 1 37.62 58 GLN B C 1
ATOM 5236 O O . GLN B 1 58 ? -14.047 -24.156 -36.562 1 37.62 58 GLN B O 1
ATOM 5241 N N . ASP B 1 59 ? -13.484 -24.641 -34.75 1 35.41 59 ASP B N 1
ATOM 5242 C CA . ASP B 1 59 ? -12.789 -25.672 -35.531 1 35.41 59 ASP B CA 1
ATOM 5243 C C . ASP B 1 59 ? -13.75 -26.781 -35.938 1 35.41 59 ASP B C 1
ATOM 5245 O O . ASP B 1 59 ? -14.594 -27.219 -35.156 1 35.41 59 ASP B O 1
ATOM 5249 N N . SER B 1 60 ? -13.984 -26.984 -37.312 1 33.5 60 SER B N 1
ATOM 5250 C CA . SER B 1 60 ? -14.977 -27.656 -38.125 1 33.5 60 SER B CA 1
ATOM 5251 C C . SER B 1 60 ? -15.469 -28.938 -37.469 1 33.5 60 SER B C 1
ATOM 5253 O O . SER B 1 60 ? -16.672 -29.172 -37.375 1 33.5 60 SER B O 1
ATOM 5255 N N . GLY B 1 61 ? -14.844 -30.25 -38.094 1 32.19 61 GLY B N 1
ATOM 5256 C CA . GLY B 1 61 ? -15.648 -31.438 -38.344 1 32.19 61 GLY B CA 1
ATOM 5257 C C . GLY B 1 61 ? -16.281 -32 -37.094 1 32.19 61 GLY B C 1
ATOM 5258 O O . GLY B 1 61 ? -17.5 -32.219 -37.031 1 32.19 61 GLY B O 1
ATOM 5259 N N . GLN B 1 62 ? -15.539 -33.25 -36.594 1 30.3 62 GLN B N 1
ATOM 5260 C CA . GLN B 1 62 ? -16.172 -34.406 -35.969 1 30.3 62 GLN B CA 1
ATOM 5261 C C . GLN B 1 62 ? -16.703 -34.031 -34.562 1 30.3 62 GLN B C 1
ATOM 5263 O O . GLN B 1 62 ? -16.141 -33.188 -33.875 1 30.3 62 GLN B O 1
ATOM 5268 N N . ASP B 1 63 ? -18.047 -34.469 -34.375 1 33.94 63 ASP B N 1
ATOM 5269 C CA . ASP B 1 63 ? -19.062 -34.344 -33.344 1 33.94 63 ASP B CA 1
ATOM 5270 C C . ASP B 1 63 ? -18.422 -34.281 -31.969 1 33.94 63 ASP B C 1
ATOM 5272 O O . ASP B 1 63 ? -19.031 -33.781 -31.016 1 33.94 63 ASP B O 1
ATOM 5276 N N . GLY B 1 64 ? -17.719 -35.594 -31.656 1 30.25 64 GLY B N 1
ATOM 5277 C CA . GLY B 1 64 ? -17.516 -36.188 -30.344 1 30.25 64 GLY B CA 1
ATOM 5278 C C . GLY B 1 64 ? -16.484 -35.438 -29.5 1 30.25 64 GLY B C 1
ATOM 5279 O O . GLY B 1 64 ? -15.773 -34.594 -30 1 30.25 64 GLY B O 1
ATOM 5280 N N . LEU B 1 65 ? -16.734 -35.531 -28.188 1 32.81 65 LEU B N 1
ATOM 5281 C CA . LEU B 1 65 ? -15.828 -35.25 -27.078 1 32.81 65 LEU B CA 1
ATOM 5282 C C . LEU B 1 65 ? -14.414 -35.719 -27.406 1 32.81 65 LEU B C 1
ATOM 5284 O O . LEU B 1 65 ? -14.102 -36.906 -27.297 1 32.81 65 LEU B O 1
ATOM 5288 N N . LYS B 1 66 ? -13.961 -35.406 -28.625 1 33.44 66 LYS B N 1
ATOM 5289 C CA . LYS B 1 66 ? -12.656 -36.062 -28.75 1 33.44 66 LYS B CA 1
ATOM 5290 C C . LYS B 1 66 ? -11.609 -35.344 -27.891 1 33.44 66 LYS B C 1
ATOM 5292 O O . LYS B 1 66 ? -11.469 -34.125 -27.969 1 33.44 66 LYS B O 1
ATOM 5297 N N . LEU B 1 67 ? -11.43 -35.844 -26.688 1 34.16 67 LEU B N 1
ATOM 5298 C CA . LEU B 1 67 ? -10.289 -35.562 -25.812 1 34.16 67 LEU B CA 1
ATOM 5299 C C . LEU B 1 67 ? -8.977 -35.656 -26.594 1 34.16 67 LEU B C 1
ATOM 5301 O O . LEU B 1 67 ? -8.719 -36.656 -27.266 1 34.16 67 LEU B O 1
ATOM 5305 N N . THR B 1 68 ? -8.727 -34.562 -27.359 1 33.06 68 THR B N 1
ATOM 5306 C CA . THR B 1 68 ? -7.375 -34.781 -27.875 1 33.06 68 THR B CA 1
ATOM 5307 C C . THR B 1 68 ? -6.332 -34.406 -26.812 1 33.06 68 THR B C 1
ATOM 5309 O O . THR B 1 68 ? -6.438 -33.375 -26.156 1 33.06 68 THR B O 1
ATOM 5312 N N . MET B 1 69 ? -5.797 -35.375 -26.297 1 33.19 69 MET B N 1
ATOM 5313 C CA . MET B 1 69 ? -4.637 -35.344 -25.406 1 33.19 69 MET B CA 1
ATOM 5314 C C . MET B 1 69 ? -3.473 -34.594 -26.078 1 33.19 69 MET B C 1
ATOM 5316 O O . MET B 1 69 ? -3.039 -35 -27.172 1 33.19 69 MET B O 1
ATOM 5320 N N . LEU B 1 70 ? -3.531 -33.219 -26.078 1 33.22 70 LEU B N 1
ATOM 5321 C CA . LEU B 1 70 ? -2.32 -32.688 -26.688 1 33.22 70 LEU B CA 1
ATOM 5322 C C . LEU B 1 70 ? -1.105 -32.969 -25.797 1 33.22 70 LEU B C 1
ATOM 5324 O O . LEU B 1 70 ? -1.231 -33.062 -24.578 1 33.22 70 LEU B O 1
ATOM 5328 N N . ARG B 1 71 ? 0.009 -33.344 -26.328 1 32.94 71 ARG B N 1
ATOM 5329 C CA . ARG B 1 71 ? 1.354 -33.562 -25.797 1 32.94 71 ARG B CA 1
ATOM 5330 C C . ARG B 1 71 ? 1.892 -32.281 -25.141 1 32.94 71 ARG B C 1
ATOM 5332 O O . ARG B 1 71 ? 1.503 -31.188 -25.516 1 32.94 71 ARG B O 1
ATOM 5339 N N . GLY B 1 72 ? 2.404 -32.406 -23.969 1 34.91 72 GLY B N 1
ATOM 5340 C CA . GLY B 1 72 ? 3.023 -31.438 -23.062 1 34.91 72 GLY B CA 1
ATOM 5341 C C . GLY B 1 72 ? 3.945 -30.453 -23.75 1 34.91 72 GLY B C 1
ATOM 5342 O O . GLY B 1 72 ? 4.344 -30.688 -24.906 1 34.91 72 GLY B O 1
ATOM 5343 N N . PHE B 1 73 ? 4.004 -29.234 -23.438 1 33.72 73 PHE B N 1
ATOM 5344 C CA . PHE B 1 73 ? 4.91 -28.203 -23.938 1 33.72 73 PHE B CA 1
ATOM 5345 C C . PHE B 1 73 ? 6.359 -28.641 -23.766 1 33.72 73 PHE B C 1
ATOM 5347 O O . PHE B 1 73 ? 6.902 -28.625 -22.672 1 33.72 73 PHE B O 1
ATOM 5354 N N . GLY B 1 74 ? 6.891 -29.859 -24.156 1 32.34 74 GLY B N 1
ATOM 5355 C CA . GLY B 1 74 ? 8.32 -30.141 -24.109 1 32.34 74 GLY B CA 1
ATOM 5356 C C . GLY B 1 74 ? 9.148 -29.125 -24.875 1 32.34 74 GLY B C 1
ATOM 5357 O O . GLY B 1 74 ? 8.641 -28.438 -25.766 1 32.34 74 GLY B O 1
ATOM 5358 N N . GLY B 1 75 ? 10.141 -28.406 -24.141 1 32.22 75 GLY B N 1
ATOM 5359 C CA . GLY B 1 75 ? 11.164 -27.766 -24.953 1 32.22 75 GLY B CA 1
ATOM 5360 C C . GLY B 1 75 ? 11.484 -28.516 -26.219 1 32.22 75 GLY B C 1
ATOM 5361 O O . GLY B 1 75 ? 10.969 -29.609 -26.453 1 32.22 75 GLY B O 1
ATOM 5362 N N . ARG B 1 76 ? 12.43 -28.031 -27.078 1 32.19 76 ARG B N 1
ATOM 5363 C CA . ARG B 1 76 ? 13.008 -28.609 -28.297 1 32.19 76 ARG B CA 1
ATOM 5364 C C . ARG B 1 76 ? 13.266 -30.109 -28.109 1 32.19 76 ARG B C 1
ATOM 5366 O O . ARG B 1 76 ? 12.859 -30.922 -28.938 1 32.19 76 ARG B O 1
ATOM 5373 N N . ASP B 1 77 ? 14.648 -30.547 -27.562 1 29.89 77 ASP B N 1
ATOM 5374 C CA . ASP B 1 77 ? 15.312 -31.844 -27.562 1 29.89 77 ASP B CA 1
ATOM 5375 C C . ASP B 1 77 ? 14.742 -32.75 -26.469 1 29.89 77 ASP B C 1
ATOM 5377 O O . ASP B 1 77 ? 15.055 -32.594 -25.281 1 29.89 77 ASP B O 1
ATOM 5381 N N . GLY B 1 78 ? 13.719 -33.719 -26.609 1 28.83 78 GLY B N 1
ATOM 5382 C CA . GLY B 1 78 ? 13.109 -34.906 -26.047 1 28.83 78 GLY B CA 1
ATOM 5383 C C . GLY B 1 78 ? 12.125 -34.594 -24.938 1 28.83 78 GLY B C 1
ATOM 5384 O O . GLY B 1 78 ? 11.719 -35.5 -24.188 1 28.83 78 GLY B O 1
ATOM 5385 N N . VAL B 1 79 ? 12.211 -33.656 -24.203 1 30.27 79 VAL B N 1
ATOM 5386 C CA . VAL B 1 79 ? 11.367 -33.719 -23.016 1 30.27 79 VAL B CA 1
ATOM 5387 C C . VAL B 1 79 ? 9.922 -34 -23.438 1 30.27 79 VAL B C 1
ATOM 5389 O O . VAL B 1 79 ? 9.5 -33.594 -24.531 1 30.27 79 VAL B O 1
ATOM 5392 N N . GLY B 1 80 ? 9.07 -34.938 -22.453 1 30 80 GLY B N 1
ATOM 5393 C CA . GLY B 1 80 ? 7.828 -35.688 -22.484 1 30 80 GLY B CA 1
ATOM 5394 C C . GLY B 1 80 ? 6.633 -34.844 -22.906 1 30 80 GLY B C 1
ATOM 5395 O O . GLY B 1 80 ? 6.664 -33.625 -22.828 1 30 80 GLY B O 1
ATOM 5396 N N . SER B 1 81 ? 5.887 -35.469 -23.828 1 30.8 81 SER B N 1
ATOM 5397 C CA . SER B 1 81 ? 4.648 -35.281 -24.578 1 30.8 81 SER B CA 1
ATOM 5398 C C . SER B 1 81 ? 3.508 -34.875 -23.656 1 30.8 81 SER B C 1
ATOM 5400 O O . SER B 1 81 ? 3.33 -35.438 -22.578 1 30.8 81 SER B O 1
ATOM 5402 N N . ILE B 1 82 ? 3.211 -33.625 -23.609 1 36.47 82 ILE B N 1
ATOM 5403 C CA . ILE B 1 82 ? 2 -33.062 -23.031 1 36.47 82 ILE B CA 1
ATOM 5404 C C . ILE B 1 82 ? 0.773 -33.75 -23.594 1 36.47 82 ILE B C 1
ATOM 5406 O O . ILE B 1 82 ? 0.576 -33.812 -24.812 1 36.47 82 ILE B O 1
ATOM 5410 N N . ARG B 1 83 ? 0.357 -34.875 -23.016 1 36.19 83 ARG B N 1
ATOM 5411 C CA . ARG B 1 83 ? -0.942 -35.406 -23.391 1 36.19 83 ARG B CA 1
ATOM 5412 C C . ARG B 1 83 ? -2.053 -34.406 -23.172 1 36.19 83 ARG B C 1
ATOM 5414 O O . ARG B 1 83 ? -2.195 -33.875 -22.062 1 36.19 83 ARG B O 1
ATOM 5421 N N . GLN B 1 84 ? -2.123 -33.438 -24.125 1 43.06 84 GLN B N 1
ATOM 5422 C CA . GLN B 1 84 ? -3.252 -32.531 -24.047 1 43.06 84 GLN B CA 1
ATOM 5423 C C . GLN B 1 84 ? -4.578 -33.281 -24.078 1 43.06 84 GLN B C 1
ATOM 5425 O O . GLN B 1 84 ? -4.785 -34.156 -24.922 1 43.06 84 GLN B O 1
ATOM 5430 N N . TYR B 1 85 ? -5.16 -33.5 -23.047 1 38.81 85 TYR B N 1
ATOM 5431 C CA . TYR B 1 85 ? -6.535 -34 -23.047 1 38.81 85 TYR B CA 1
ATOM 5432 C C . TYR B 1 85 ? -7.512 -32.906 -23.422 1 38.81 85 TYR B C 1
ATOM 5434 O O . TYR B 1 85 ? -7.492 -31.812 -22.828 1 38.81 85 TYR B O 1
ATOM 5442 N N . ARG B 1 86 ? -7.715 -32.75 -24.703 1 39.88 86 ARG B N 1
ATOM 5443 C CA . ARG B 1 86 ? -8.711 -31.766 -25.125 1 39.88 86 ARG B CA 1
ATOM 5444 C C . ARG B 1 86 ? -10.125 -32.281 -24.875 1 39.88 86 ARG B C 1
ATOM 5446 O O . ARG B 1 86 ? -10.508 -33.344 -25.375 1 39.88 86 ARG B O 1
ATOM 5453 N N . GLY B 1 87 ? -10.695 -32.281 -23.75 1 39.66 87 GLY B N 1
ATOM 5454 C CA . GLY B 1 87 ? -12.117 -32.5 -23.562 1 39.66 87 GLY B CA 1
ATOM 5455 C C . GLY B 1 87 ? -12.961 -31.281 -23.844 1 39.66 87 GLY B C 1
ATOM 5456 O O . GLY B 1 87 ? -12.5 -30.156 -23.672 1 39.66 87 GLY B O 1
ATOM 5457 N N . LYS B 1 88 ? -13.781 -31.312 -25.016 1 40.81 88 LYS B N 1
ATOM 5458 C CA . LYS B 1 88 ? -14.672 -30.203 -25.375 1 40.81 88 LYS B CA 1
ATOM 5459 C C . LYS B 1 88 ? -15.852 -30.109 -24.422 1 40.81 88 LYS B C 1
ATOM 5461 O O . LYS B 1 88 ? -16.547 -31.109 -24.188 1 40.81 88 LYS B O 1
ATOM 5466 N N . ILE B 1 89 ? -15.82 -29.406 -23.453 1 43.31 89 ILE B N 1
ATOM 5467 C CA . ILE B 1 89 ? -17.094 -29 -22.875 1 43.31 89 ILE B CA 1
ATOM 5468 C C . ILE B 1 89 ? -17.766 -27.953 -23.766 1 43.31 89 ILE B C 1
ATOM 5470 O O . ILE B 1 89 ? -17.234 -26.859 -23.953 1 43.31 89 ILE B O 1
ATOM 5474 N N . ALA B 1 90 ? -18.391 -28.344 -24.859 1 39.81 90 ALA B N 1
ATOM 5475 C CA . ALA B 1 90 ? -19.078 -27.406 -25.734 1 39.81 90 ALA B CA 1
ATOM 5476 C C . ALA B 1 90 ? -20.078 -26.547 -24.953 1 39.81 90 ALA B C 1
ATOM 5478 O O . ALA B 1 90 ? -21 -27.078 -24.344 1 39.81 90 ALA B O 1
ATOM 5479 N N . ALA B 1 91 ? -19.719 -25.516 -24.516 1 43.09 91 ALA B N 1
ATOM 5480 C CA . ALA B 1 91 ? -20.609 -24.531 -23.906 1 43.09 91 ALA B CA 1
ATOM 5481 C C . ALA B 1 91 ? -21.891 -24.375 -24.703 1 43.09 91 ALA B C 1
ATOM 5483 O O . ALA B 1 91 ? -22.953 -24.109 -24.141 1 43.09 91 ALA B O 1
ATOM 5484 N N . GLU B 1 92 ? -21.844 -24.297 -26.047 1 40.47 92 GLU B N 1
ATOM 5485 C CA . GLU B 1 92 ? -22.984 -23.984 -26.891 1 40.47 92 GLU B CA 1
ATOM 5486 C C . GLU B 1 92 ? -24.125 -24.984 -26.672 1 40.47 92 GLU B C 1
ATOM 5488 O O . GLU B 1 92 ? -25.297 -24.656 -26.906 1 40.47 92 GLU B O 1
ATOM 5493 N N . HIS B 1 93 ? -23.766 -26.141 -26.344 1 41.97 93 HIS B N 1
ATOM 5494 C CA . HIS B 1 93 ? -24.812 -27.141 -26.531 1 41.97 93 HIS B CA 1
ATOM 5495 C C . HIS B 1 93 ? -25.641 -27.328 -25.266 1 41.97 93 HIS B C 1
ATOM 5497 O O . HIS B 1 93 ? -26.312 -28.344 -25.094 1 41.97 93 HIS B O 1
ATOM 5503 N N . TYR B 1 94 ? -25.312 -26.469 -24.359 1 50.22 94 TYR B N 1
ATOM 5504 C CA . TYR B 1 94 ? -26.281 -26.641 -23.281 1 50.22 94 TYR B CA 1
ATOM 5505 C C . TYR B 1 94 ? -27.688 -26.297 -23.75 1 50.22 94 TYR B C 1
ATOM 5507 O O . TYR B 1 94 ? -28.625 -26.234 -22.953 1 50.22 94 TYR B O 1
ATOM 5515 N N . GLY B 1 95 ? -27.859 -26.062 -24.969 1 46.41 95 GLY B N 1
ATOM 5516 C CA . GLY B 1 95 ? -29.156 -25.656 -25.484 1 46.41 95 GLY B CA 1
ATOM 5517 C C . GLY B 1 95 ? -30.25 -26.672 -25.188 1 46.41 95 GLY B C 1
ATOM 5518 O O . GLY B 1 95 ? -30.156 -27.828 -25.594 1 46.41 95 GLY B O 1
ATOM 5519 N N . GLY B 1 96 ? -31.219 -26.297 -24.406 1 57.88 96 GLY B N 1
ATOM 5520 C CA . GLY B 1 96 ? -32.5 -26.859 -24.047 1 57.88 96 GLY B CA 1
ATOM 5521 C C . GLY B 1 96 ? -32.438 -27.906 -22.938 1 57.88 96 GLY B C 1
ATOM 5522 O O . GLY B 1 96 ? -33.438 -28.438 -22.516 1 57.88 96 GLY B O 1
ATOM 5523 N N . GLU B 1 97 ? -31.125 -28.203 -22.516 1 63.34 97 GLU B N 1
ATOM 5524 C CA . GLU B 1 97 ? -31.031 -29.234 -21.484 1 63.34 97 GLU B CA 1
ATOM 5525 C C . GLU B 1 97 ? -31.156 -28.641 -20.094 1 63.34 97 GLU B C 1
ATOM 5527 O O . GLU B 1 97 ? -30.938 -27.438 -19.891 1 63.34 97 GLU B O 1
ATOM 5532 N N . SER B 1 98 ? -31.688 -29.531 -19.203 1 72.06 98 SER B N 1
ATOM 5533 C CA . SER B 1 98 ? -31.797 -29.109 -17.812 1 72.06 98 SER B CA 1
ATOM 5534 C C . SER B 1 98 ? -30.422 -28.922 -17.172 1 72.06 98 SER B C 1
ATOM 5536 O O . SER B 1 98 ? -29.438 -29.516 -17.625 1 72.06 98 SER B O 1
ATOM 5538 N N . GLU B 1 99 ? -30.281 -28.156 -16.219 1 74.31 99 GLU B N 1
ATOM 5539 C CA . GLU B 1 99 ? -29.047 -27.891 -15.484 1 74.31 99 GLU B CA 1
ATOM 5540 C C . GLU B 1 99 ? -28.5 -29.172 -14.875 1 74.31 99 GLU B C 1
ATOM 5542 O O . GLU B 1 99 ? -27.281 -29.359 -14.805 1 74.31 99 GLU B O 1
ATOM 5547 N N . ALA B 1 100 ? -29.406 -30 -14.523 1 75.81 100 ALA B N 1
ATOM 5548 C CA . ALA B 1 100 ? -28.984 -31.281 -13.945 1 75.81 100 ALA B CA 1
ATOM 5549 C C . ALA B 1 100 ? -28.266 -32.125 -14.977 1 75.81 100 ALA B C 1
ATOM 5551 O O . ALA B 1 100 ? -27.266 -32.781 -14.672 1 75.81 100 ALA B O 1
ATOM 5552 N N . THR B 1 101 ? -28.797 -32.094 -16.156 1 74.5 101 THR B N 1
ATOM 5553 C CA . THR B 1 101 ? -28.188 -32.844 -17.234 1 74.5 101 THR B CA 1
ATOM 5554 C C . THR B 1 101 ? -26.828 -32.281 -17.609 1 74.5 101 THR B C 1
ATOM 5556 O O . THR B 1 101 ? -25.875 -33.031 -17.828 1 74.5 101 THR B O 1
ATOM 5559 N N . ILE B 1 102 ? -26.781 -31.047 -17.625 1 71.25 102 ILE B N 1
ATOM 5560 C CA . ILE B 1 102 ? -25.531 -30.375 -17.953 1 71.25 102 ILE B CA 1
ATOM 5561 C C . ILE B 1 102 ? -24.484 -30.688 -16.891 1 71.25 102 ILE B C 1
ATOM 5563 O O . ILE B 1 102 ? -23.344 -31.016 -17.219 1 71.25 102 ILE B O 1
ATOM 5567 N N . LYS B 1 103 ? -24.875 -30.641 -15.719 1 76.62 103 LYS B N 1
ATOM 5568 C CA . LYS B 1 103 ? -23.984 -30.953 -14.609 1 76.62 103 LYS B CA 1
ATOM 5569 C C . LYS B 1 103 ? -23.438 -32.375 -14.75 1 76.62 103 LYS B C 1
ATOM 5571 O O . LYS B 1 103 ? -22.219 -32.594 -14.633 1 76.62 103 LYS B O 1
ATOM 5576 N N . SER B 1 104 ? -24.328 -33.25 -15.047 1 75.62 104 SER B N 1
ATOM 5577 C CA . SER B 1 104 ? -23.922 -34.656 -15.156 1 75.62 104 SER B CA 1
ATOM 5578 C C . SER B 1 104 ? -22.906 -34.844 -16.281 1 75.62 104 SER B C 1
ATOM 5580 O O . SER B 1 104 ? -21.938 -35.594 -16.141 1 75.62 104 SER B O 1
ATOM 5582 N N . LYS B 1 105 ? -23.094 -34.188 -17.312 1 71.06 105 LYS B N 1
ATOM 5583 C CA . LYS B 1 105 ? -22.203 -34.281 -18.453 1 71.06 105 LYS B CA 1
ATOM 5584 C C . LYS B 1 105 ? -20.828 -33.688 -18.172 1 71.06 105 LYS B C 1
ATOM 5586 O O . LYS B 1 105 ? -19.797 -34.281 -18.484 1 71.06 105 LYS B O 1
ATOM 5591 N N . VAL B 1 106 ? -20.891 -32.562 -17.562 1 73.69 106 VAL B N 1
ATOM 5592 C CA . VAL B 1 106 ? -19.641 -31.859 -17.25 1 73.69 106 VAL B CA 1
ATOM 5593 C C . VAL B 1 106 ? -18.844 -32.688 -16.25 1 73.69 106 VAL B C 1
ATOM 5595 O O . VAL B 1 106 ? -17.625 -32.875 -16.422 1 73.69 106 VAL B O 1
ATOM 5598 N N . VAL B 1 107 ? -19.484 -33.156 -15.336 1 76.94 107 VAL B N 1
ATOM 5599 C CA . VAL B 1 107 ? -18.828 -33.938 -14.297 1 76.94 107 VAL B CA 1
ATOM 5600 C C . VAL B 1 107 ? -18.25 -35.219 -14.898 1 76.94 107 VAL B C 1
ATOM 5602 O O . VAL B 1 107 ? -17.156 -35.625 -14.523 1 76.94 107 VAL B O 1
ATOM 5605 N N . ALA B 1 108 ? -18.922 -35.75 -15.859 1 76.25 108 ALA B N 1
ATOM 5606 C CA . ALA B 1 108 ? -18.453 -36.969 -16.516 1 76.25 108 ALA B CA 1
ATOM 5607 C C . ALA B 1 108 ? -17.172 -36.719 -17.297 1 76.25 108 ALA B C 1
ATOM 5609 O O . ALA B 1 108 ? -16.281 -37.562 -17.312 1 76.25 108 ALA B O 1
ATOM 5610 N N . VAL B 1 109 ? -17.125 -35.594 -17.875 1 76.06 109 VAL B N 1
ATOM 5611 C CA . VAL B 1 109 ? -15.945 -35.25 -18.641 1 76.06 109 VAL B CA 1
ATOM 5612 C C . VAL B 1 109 ? -14.75 -35.094 -17.719 1 76.06 109 VAL B C 1
ATOM 5614 O O . VAL B 1 109 ? -13.656 -35.594 -18 1 76.06 109 VAL B O 1
ATOM 5617 N N . VAL B 1 110 ? -14.984 -34.438 -16.625 1 82.62 110 VAL B N 1
ATOM 5618 C CA . VAL B 1 110 ? -13.914 -34.219 -15.664 1 82.62 110 VAL B CA 1
ATOM 5619 C C . VAL B 1 110 ? -13.469 -35.531 -15.07 1 82.62 110 VAL B C 1
ATOM 5621 O O . VAL B 1 110 ? -12.273 -35.812 -14.961 1 82.62 110 VAL B O 1
ATOM 5624 N N . ALA B 1 111 ? -14.43 -36.344 -14.773 1 84 111 ALA B N 1
ATOM 5625 C CA . ALA B 1 111 ? -14.133 -37.656 -14.211 1 84 111 ALA B CA 1
ATOM 5626 C C . ALA B 1 111 ? -13.32 -38.5 -15.195 1 84 111 ALA B C 1
ATOM 5628 O O . ALA B 1 111 ? -12.352 -39.156 -14.805 1 84 111 ALA B O 1
ATOM 5629 N N . ALA B 1 112 ? -13.688 -38.438 -16.438 1 80.69 112 ALA B N 1
ATOM 5630 C CA . ALA B 1 112 ? -12.984 -39.188 -17.469 1 80.69 112 ALA B CA 1
ATOM 5631 C C . ALA B 1 112 ? -11.555 -38.688 -17.625 1 80.69 112 ALA B C 1
ATOM 5633 O O . ALA B 1 112 ? -10.617 -39.5 -17.75 1 80.69 112 ALA B O 1
ATOM 5634 N N . PHE B 1 113 ? -11.383 -37.469 -17.609 1 82.75 113 PHE B N 1
ATOM 5635 C CA . PHE B 1 113 ? -10.055 -36.875 -17.734 1 82.75 113 PHE B CA 1
ATOM 5636 C C . PHE B 1 113 ? -9.172 -37.312 -16.562 1 82.75 113 PHE B C 1
ATOM 5638 O O . PHE B 1 113 ? -8.039 -37.75 -16.781 1 82.75 113 PHE B O 1
ATOM 5645 N N . LEU B 1 114 ? -9.711 -37.156 -15.367 1 88.06 114 LEU B N 1
ATOM 5646 C CA . LEU B 1 114 ? -8.922 -37.469 -14.188 1 88.06 114 LEU B CA 1
ATOM 5647 C C . LEU B 1 114 ? -8.547 -38.938 -14.172 1 88.06 114 LEU B C 1
ATOM 5649 O O . LEU B 1 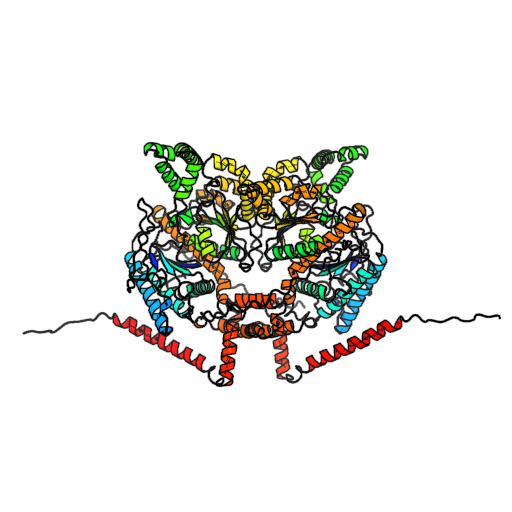114 ? -7.418 -39.312 -13.82 1 88.06 114 LEU B O 1
ATOM 5653 N N . LYS B 1 115 ? -9.453 -39.781 -14.609 1 85.44 115 LYS B N 1
ATOM 5654 C CA . LYS B 1 115 ? -9.195 -41.219 -14.625 1 85.44 115 LYS B CA 1
ATOM 5655 C C . LYS B 1 115 ? -8.172 -41.562 -15.695 1 85.44 115 LYS B C 1
ATOM 5657 O O . LYS B 1 115 ? -7.207 -42.281 -15.422 1 85.44 115 LYS B O 1
ATOM 5662 N N . GLU B 1 116 ? -8.352 -41.062 -16.859 1 82.94 116 GLU B N 1
ATOM 5663 C CA . GLU B 1 116 ? -7.477 -41.438 -17.969 1 82.94 116 GLU B CA 1
ATOM 5664 C C . GLU B 1 116 ? -6.078 -40.844 -17.781 1 82.94 116 GLU B C 1
ATOM 5666 O O . GLU B 1 116 ? -5.086 -41.594 -17.859 1 82.94 116 GLU B O 1
ATOM 5671 N N . ALA B 1 117 ? -6.035 -39.594 -17.562 1 84.75 117 ALA B N 1
ATOM 5672 C CA . ALA B 1 117 ? -4.738 -38.938 -17.391 1 84.75 117 ALA B CA 1
ATOM 5673 C C . ALA B 1 117 ? -4.051 -39.406 -16.125 1 84.75 117 ALA B C 1
ATOM 5675 O O . ALA B 1 117 ? -2.838 -39.625 -16.109 1 84.75 117 ALA B O 1
ATOM 5676 N N . GLY B 1 118 ? -4.84 -39.531 -15.078 1 88 118 GLY B N 1
ATOM 5677 C CA . GLY B 1 118 ? -4.281 -40.031 -13.828 1 88 118 GLY B CA 1
ATOM 5678 C C . GLY B 1 118 ? -3.682 -41.438 -13.961 1 88 118 GLY B C 1
ATOM 5679 O O . GLY B 1 118 ? -2.562 -41.688 -13.5 1 88 118 GLY B O 1
ATOM 5680 N N . SER B 1 119 ? -4.41 -42.281 -14.617 1 85.88 119 SER B N 1
ATOM 5681 C CA . SER B 1 119 ? -3.93 -43.656 -14.812 1 85.88 119 SER B CA 1
ATOM 5682 C C . SER B 1 119 ? -2.686 -43.688 -15.688 1 85.88 119 SER B C 1
ATOM 5684 O O . SER B 1 119 ? -1.756 -44.469 -15.438 1 85.88 119 SER B O 1
ATOM 5686 N N . ALA B 1 120 ? -2.693 -42.844 -16.641 1 82.12 120 ALA B N 1
ATOM 5687 C CA . ALA B 1 120 ? -1.575 -42.812 -17.578 1 82.12 120 ALA B CA 1
ATOM 5688 C C . ALA B 1 120 ? -0.312 -42.281 -16.906 1 82.12 120 ALA B C 1
ATOM 5690 O O . ALA B 1 120 ? 0.799 -42.688 -17.234 1 82.12 120 ALA B O 1
ATOM 5691 N N . LEU B 1 121 ? -0.464 -41.406 -15.953 1 86.06 121 LEU B N 1
ATOM 5692 C CA . LEU B 1 121 ? 0.686 -40.75 -15.367 1 86.06 121 LEU B CA 1
ATOM 5693 C C . LEU B 1 121 ? 1.059 -41.375 -14.023 1 86.06 121 LEU B C 1
ATOM 5695 O O . LEU B 1 121 ? 2.035 -40.938 -13.398 1 86.06 121 LEU B O 1
ATOM 5699 N N . LYS B 1 122 ? 0.292 -42.312 -13.672 1 87.81 122 LYS B N 1
ATOM 5700 C CA . LYS B 1 122 ? 0.587 -43 -12.414 1 87.81 122 LYS B CA 1
ATOM 5701 C C . LYS B 1 122 ? 1.994 -43.594 -12.422 1 87.81 122 LYS B C 1
ATOM 5703 O O . LYS B 1 122 ? 2.346 -44.344 -13.32 1 87.81 122 LYS B O 1
ATOM 5708 N N . GLY B 1 123 ? 2.822 -43.188 -11.406 1 84.94 123 GLY B N 1
ATOM 5709 C CA . GLY B 1 123 ? 4.168 -43.719 -11.266 1 84.94 123 GLY B CA 1
ATOM 5710 C C . GLY B 1 123 ? 5.152 -43.125 -12.25 1 84.94 123 GLY B C 1
ATOM 5711 O O . GLY B 1 123 ? 6.328 -43.5 -12.258 1 84.94 123 GLY B O 1
ATOM 5712 N N . GLN B 1 124 ? 4.668 -42.25 -13.086 1 82.5 124 GLN B N 1
ATOM 5713 C CA . GLN B 1 124 ? 5.547 -41.625 -14.07 1 82.5 124 GLN B CA 1
ATOM 5714 C C . GLN B 1 124 ? 6.25 -40.406 -13.492 1 82.5 124 GLN B C 1
ATOM 5716 O O . GLN B 1 124 ? 5.793 -39.844 -12.5 1 82.5 124 GLN B O 1
ATOM 5721 N N . VAL B 1 125 ? 7.367 -40.156 -14.094 1 81.69 125 VAL B N 1
ATOM 5722 C CA . VAL B 1 125 ? 8.102 -38.969 -13.734 1 81.69 125 VAL B CA 1
ATOM 5723 C C . VAL B 1 125 ? 7.543 -37.781 -14.508 1 81.69 125 VAL B C 1
ATOM 5725 O O . VAL B 1 125 ? 7.211 -37.906 -15.695 1 81.69 125 VAL B O 1
ATOM 5728 N N . SER B 1 126 ? 7.449 -36.688 -13.828 1 83.5 126 SER B N 1
ATOM 5729 C CA . SER B 1 126 ? 6.961 -35.469 -14.484 1 83.5 126 SER B CA 1
ATOM 5730 C C . SER B 1 126 ? 7.91 -35.031 -15.586 1 83.5 126 SER B C 1
ATOM 5732 O O . SER B 1 126 ? 9.133 -35.062 -15.422 1 83.5 126 SER B O 1
ATOM 5734 N N . GLY B 1 127 ? 7.371 -34.594 -16.672 1 74.69 127 GLY B N 1
ATOM 5735 C CA . GLY B 1 127 ? 8.156 -34.031 -17.766 1 74.69 127 GLY B CA 1
ATOM 5736 C C . GLY B 1 127 ? 8.57 -32.594 -17.5 1 74.69 127 GLY B C 1
ATOM 5737 O O . GLY B 1 127 ? 9.367 -32 -18.234 1 74.69 127 GLY B O 1
ATOM 5738 N N . LEU B 1 128 ? 8.062 -32 -16.484 1 75.75 128 LEU B N 1
ATOM 5739 C CA . LEU B 1 128 ? 8.312 -30.594 -16.156 1 75.75 128 LEU B CA 1
ATOM 5740 C C . LEU B 1 128 ? 9.32 -30.469 -15.031 1 75.75 128 LEU B C 1
ATOM 5742 O O . LEU B 1 128 ? 9.539 -29.359 -14.516 1 75.75 128 LEU B O 1
ATOM 5746 N N . GLY B 1 129 ? 9.945 -31.469 -14.703 1 74.38 129 GLY B N 1
ATOM 5747 C CA . GLY B 1 129 ? 10.914 -31.422 -13.617 1 74.38 129 GLY B CA 1
ATOM 5748 C C . GLY B 1 129 ? 10.266 -31.312 -12.25 1 74.38 129 GLY B C 1
ATOM 5749 O O . GLY B 1 129 ? 10.922 -30.938 -11.273 1 74.38 129 GLY B O 1
ATOM 5750 N N . ARG B 1 130 ? 8.977 -31.609 -12.211 1 83.69 130 ARG B N 1
ATOM 5751 C CA . ARG B 1 130 ? 8.266 -31.656 -10.938 1 83.69 130 ARG B CA 1
ATOM 5752 C C . ARG B 1 130 ? 8.453 -33 -10.242 1 83.69 130 ARG B C 1
ATOM 5754 O O . ARG B 1 130 ? 8.781 -34 -10.891 1 83.69 130 ARG B O 1
ATOM 5761 N N . PRO B 1 131 ? 8.273 -32.969 -9 1 80.75 131 PRO B N 1
ATOM 5762 C CA . PRO B 1 131 ? 8.383 -34.25 -8.289 1 80.75 131 PRO B CA 1
ATOM 5763 C C . PRO B 1 131 ? 7.258 -35.219 -8.641 1 80.75 131 PRO B C 1
ATOM 5765 O O . PRO B 1 131 ? 7.441 -36.438 -8.57 1 80.75 131 PRO B O 1
ATOM 5768 N N . ARG B 1 132 ? 6.121 -34.625 -8.945 1 88.81 132 ARG B N 1
ATOM 5769 C CA . ARG B 1 132 ? 4.949 -35.406 -9.344 1 88.81 132 ARG B CA 1
ATOM 5770 C C . ARG B 1 132 ? 4.293 -34.812 -10.586 1 88.81 132 ARG B C 1
ATOM 5772 O O . ARG B 1 132 ? 4.277 -33.594 -10.766 1 88.81 132 ARG B O 1
ATOM 5779 N N . PRO B 1 133 ? 3.773 -35.844 -11.375 1 88.44 133 PRO B N 1
ATOM 5780 C CA . PRO B 1 133 ? 3.039 -35.281 -12.516 1 88.44 133 PRO B CA 1
ATOM 5781 C C . PRO B 1 133 ? 1.871 -34.406 -12.086 1 88.44 133 PRO B C 1
ATOM 5783 O O . PRO B 1 133 ? 1.274 -34.625 -11.023 1 88.44 133 PRO B O 1
ATOM 5786 N N . LEU B 1 134 ? 1.607 -33.406 -12.867 1 91.31 134 LEU B N 1
ATOM 5787 C CA . LEU B 1 134 ? 0.565 -32.438 -12.562 1 91.31 134 LEU B CA 1
ATOM 5788 C C . LEU B 1 134 ? -0.524 -32.438 -13.633 1 91.31 134 LEU B C 1
ATOM 5790 O O . LEU B 1 134 ? -0.235 -32.312 -14.82 1 91.31 134 LEU B O 1
ATOM 5794 N N . LEU B 1 135 ? -1.75 -32.719 -13.172 1 89.81 135 LEU B N 1
ATOM 5795 C CA . LEU B 1 135 ? -2.926 -32.594 -14.023 1 89.81 135 LEU B CA 1
ATOM 5796 C C . LEU B 1 135 ? -3.555 -31.219 -13.891 1 89.81 135 LEU B C 1
ATOM 5798 O O . LEU B 1 135 ? -3.771 -30.734 -12.773 1 89.81 135 LEU B O 1
ATOM 5802 N N . GLY B 1 136 ? -3.756 -30.531 -15.023 1 88.94 136 GLY B N 1
ATOM 5803 C CA . GLY B 1 136 ? -4.395 -29.219 -15.008 1 88.94 136 GLY B CA 1
ATOM 5804 C C . GLY B 1 136 ? -5.754 -29.219 -15.68 1 88.94 136 GLY B C 1
ATOM 5805 O O . GLY B 1 136 ? -5.922 -29.797 -16.766 1 88.94 136 GLY B O 1
ATOM 5806 N N . LEU B 1 137 ? -6.773 -28.625 -15.023 1 86.19 137 LEU B N 1
ATOM 5807 C CA . LEU B 1 137 ? -8.094 -28.484 -15.633 1 86.19 137 LEU B CA 1
ATOM 5808 C C . LEU B 1 137 ? -8.695 -27.125 -15.297 1 86.19 137 LEU B C 1
ATOM 5810 O O . LEU B 1 137 ? -8.391 -26.547 -14.25 1 86.19 137 LEU B O 1
ATOM 5814 N N . PRO B 1 138 ? -9.492 -26.562 -16.203 1 84.19 138 PRO B N 1
ATOM 5815 C CA . PRO B 1 138 ? -10.289 -25.391 -15.852 1 84.19 138 PRO B CA 1
ATOM 5816 C C . PRO B 1 138 ? -11.453 -25.734 -14.93 1 84.19 138 PRO B C 1
ATOM 5818 O O . PRO B 1 138 ? -11.891 -26.875 -14.875 1 84.19 138 PRO B O 1
ATOM 5821 N N . LEU B 1 139 ? -11.852 -24.734 -14.172 1 82.69 139 LEU B N 1
ATOM 5822 C CA . LEU B 1 139 ? -13.086 -24.953 -13.422 1 82.69 139 LEU B CA 1
ATOM 5823 C C . LEU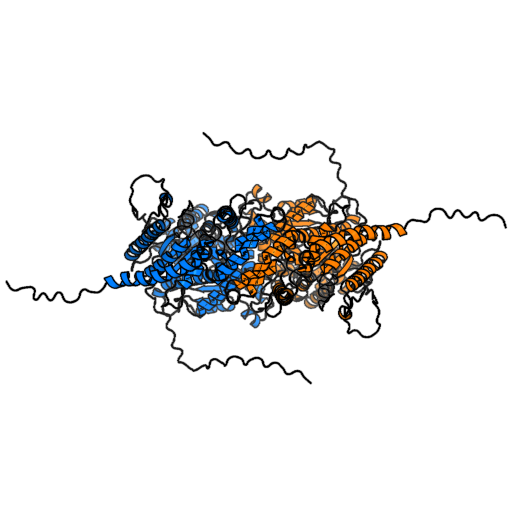 B 1 139 ? -14.289 -25.047 -14.359 1 82.69 139 LEU B C 1
ATOM 5825 O O . LEU B 1 139 ? -14.586 -24.094 -15.086 1 82.69 139 LEU B O 1
ATOM 5829 N N . PRO B 1 140 ? -14.914 -26.188 -14.312 1 73.56 140 PRO B N 1
ATOM 5830 C CA . PRO B 1 140 ? -16.031 -26.328 -15.242 1 73.56 140 PRO B CA 1
ATOM 5831 C C . PRO B 1 140 ? -17.203 -25.406 -14.898 1 73.56 140 PRO B C 1
ATOM 5833 O O . PRO B 1 140 ? -17.484 -25.156 -13.719 1 73.56 140 PRO B O 1
ATOM 5836 N N . GLY B 1 141 ? -17.859 -24.906 -15.914 1 67.69 141 GLY B N 1
ATOM 5837 C CA . GLY B 1 141 ? -19.078 -24.125 -15.75 1 67.69 141 GLY B CA 1
ATOM 5838 C C . GLY B 1 141 ? -18.812 -22.656 -15.484 1 67.69 141 GLY B C 1
ATOM 5839 O O . GLY B 1 141 ? -19.734 -21.891 -15.25 1 67.69 141 GLY B O 1
ATOM 5840 N N . VAL B 1 142 ? -17.594 -22.391 -15.469 1 67.94 142 VAL B N 1
ATOM 5841 C CA . VAL B 1 142 ? -17.266 -21 -15.164 1 67.94 142 VAL B CA 1
ATOM 5842 C C . VAL B 1 142 ? -16.391 -20.406 -16.266 1 67.94 142 VAL B C 1
ATOM 5844 O O . VAL B 1 142 ? -15.688 -21.156 -16.953 1 67.94 142 VAL B O 1
ATOM 5847 N N . GLY B 1 143 ? -16.594 -19.062 -16.438 1 59.38 143 GLY B N 1
ATOM 5848 C CA . GLY B 1 143 ? -15.703 -18.344 -17.328 1 59.38 143 GLY B CA 1
ATOM 5849 C C . GLY B 1 143 ? -15.633 -18.953 -18.719 1 59.38 143 GLY B C 1
ATOM 5850 O O . GLY B 1 143 ? -16.656 -19.125 -19.375 1 59.38 143 GLY B O 1
ATOM 5851 N N . LEU B 1 144 ? -14.367 -19.453 -19.078 1 58.81 144 LEU B N 1
ATOM 5852 C CA . LEU B 1 144 ? -14.062 -19.984 -20.391 1 58.81 144 LEU B CA 1
ATOM 5853 C C . LEU B 1 144 ? -14.828 -21.266 -20.672 1 58.81 144 LEU B C 1
ATOM 5855 O O . LEU B 1 144 ? -15.109 -21.594 -21.828 1 58.81 144 LEU B O 1
ATOM 5859 N N . MET B 1 145 ? -15.172 -21.906 -19.547 1 61.47 145 MET B N 1
ATOM 5860 C CA . MET B 1 145 ? -15.852 -23.188 -19.703 1 61.47 145 MET B CA 1
ATOM 5861 C C . MET B 1 145 ? -17.359 -22.984 -19.797 1 61.47 145 MET B C 1
ATOM 5863 O O . MET B 1 145 ? -18.094 -23.938 -20.094 1 61.47 145 MET B O 1
ATOM 5867 N N . ASP B 1 146 ? -17.812 -21.703 -19.453 1 61.75 146 ASP B N 1
ATOM 5868 C CA . ASP B 1 146 ? -19.219 -21.328 -19.562 1 61.75 146 ASP B CA 1
ATOM 5869 C C . ASP B 1 146 ? -19.391 -19.922 -20.125 1 61.75 146 ASP B C 1
ATOM 5871 O O . ASP B 1 146 ? -19.984 -19.062 -19.484 1 61.75 146 ASP B O 1
ATOM 5875 N N . LYS B 1 147 ? -18.859 -19.734 -21.297 1 59.03 147 LYS B N 1
ATOM 5876 C CA . LYS B 1 147 ? -18.812 -18.406 -21.906 1 59.03 147 LYS B CA 1
ATOM 5877 C C . LYS B 1 147 ? -20.203 -17.781 -22 1 59.03 147 LYS B C 1
ATOM 5879 O O . LYS B 1 147 ? -20.359 -16.578 -21.812 1 59.03 147 LYS B O 1
ATOM 5884 N N . ASN B 1 148 ? -21.125 -18.672 -22.188 1 56.44 148 ASN B N 1
ATOM 5885 C CA . ASN B 1 148 ? -22.469 -18.156 -22.391 1 56.44 148 ASN B CA 1
ATOM 5886 C C . ASN B 1 148 ? -23.25 -18.109 -21.078 1 56.44 148 ASN B C 1
ATOM 5888 O O . ASN B 1 148 ? -24.438 -17.781 -21.062 1 56.44 148 ASN B O 1
ATOM 5892 N N . ASP B 1 149 ? -22.625 -18.422 -20 1 62.69 149 ASP B N 1
ATOM 5893 C CA . ASP B 1 149 ? -23.203 -18.359 -18.656 1 62.69 149 ASP B CA 1
ATOM 5894 C C . ASP B 1 149 ? -24.5 -19.188 -18.578 1 62.69 149 ASP B C 1
ATOM 5896 O O . ASP B 1 149 ? -25.531 -18.672 -18.141 1 62.69 149 ASP B O 1
ATOM 5900 N N . THR B 1 150 ? -24.438 -20.438 -19.094 1 62.97 150 THR B N 1
ATOM 5901 C CA . THR B 1 150 ? -25.594 -21.312 -19.172 1 62.97 150 THR B CA 1
ATOM 5902 C C . THR B 1 150 ? -25.875 -21.969 -17.828 1 62.97 150 THR B C 1
ATOM 5904 O O . THR B 1 150 ? -27.031 -22.312 -17.516 1 62.97 150 THR B O 1
ATOM 5907 N N . ILE B 1 151 ? -24.891 -22.188 -17.156 1 70.31 151 ILE B N 1
ATOM 5908 C CA . ILE B 1 151 ? -25.047 -22.781 -15.828 1 70.31 151 ILE B CA 1
ATOM 5909 C C . ILE B 1 151 ? -25.359 -21.703 -14.805 1 70.31 151 ILE B C 1
ATOM 5911 O O . ILE B 1 151 ? -24.547 -20.797 -14.578 1 70.31 151 ILE B O 1
ATOM 5915 N N . LYS B 1 152 ? -26.469 -21.859 -14.203 1 71.69 152 LYS B N 1
ATOM 5916 C CA . LYS B 1 152 ? -26.906 -20.844 -13.258 1 71.69 152 LYS B CA 1
ATOM 5917 C C . LYS B 1 152 ? -26.344 -21.125 -11.859 1 71.69 152 LYS B C 1
ATOM 5919 O O . LYS B 1 152 ? -25.906 -20.203 -11.164 1 71.69 152 LYS B O 1
ATOM 5924 N N . GLU B 1 153 ? -26.406 -22.375 -11.555 1 76.62 153 GLU B N 1
ATOM 5925 C CA . GLU B 1 153 ? -25.891 -22.734 -10.234 1 76.62 153 GLU B CA 1
ATOM 5926 C C . GLU B 1 153 ? -24.547 -23.453 -10.344 1 76.62 153 GLU B C 1
ATOM 5928 O O . GLU B 1 153 ? -24.5 -24.688 -10.297 1 76.62 153 GLU B O 1
ATOM 5933 N N . GLU B 1 154 ? -23.547 -22.719 -10.359 1 78.25 154 GLU B N 1
ATOM 5934 C CA . GLU B 1 154 ? -22.188 -23.234 -10.531 1 78.25 154 GLU B CA 1
ATOM 5935 C C . GLU B 1 154 ? -21.719 -23.953 -9.281 1 78.25 154 GLU B C 1
ATOM 5937 O O . GLU B 1 154 ? -20.797 -24.781 -9.344 1 78.25 154 GLU B O 1
ATOM 5942 N N . GLY B 1 155 ? -22.312 -23.672 -8.195 1 78.19 155 GLY B N 1
ATOM 5943 C CA . GLY B 1 155 ? -21.953 -24.312 -6.945 1 78.19 155 GLY B CA 1
ATOM 5944 C C . GLY B 1 155 ? -22.109 -25.812 -6.984 1 78.19 155 GLY B C 1
ATOM 5945 O O . GLY B 1 155 ? -21.359 -26.547 -6.328 1 78.19 155 GLY B O 1
ATOM 5946 N N . LEU B 1 156 ? -23.016 -26.266 -7.785 1 77.44 156 LEU B N 1
ATOM 5947 C CA . LEU B 1 156 ? -23.281 -27.688 -7.887 1 77.44 156 LEU B CA 1
ATOM 5948 C C . LEU B 1 156 ? -22.109 -28.422 -8.555 1 77.44 156 LEU B C 1
ATOM 5950 O O . LEU B 1 156 ? -21.797 -29.547 -8.195 1 77.44 156 LEU B O 1
ATOM 5954 N N . ILE B 1 157 ? -21.531 -27.734 -9.43 1 78.75 157 ILE B N 1
ATOM 5955 C CA . ILE B 1 157 ? -20.406 -28.328 -10.156 1 78.75 157 ILE B CA 1
ATOM 5956 C C . ILE B 1 157 ? -19.172 -28.375 -9.258 1 78.75 157 ILE B C 1
ATOM 5958 O O . ILE B 1 157 ? -18.484 -29.406 -9.188 1 78.75 157 ILE B O 1
ATOM 5962 N N . VAL B 1 158 ? -18.953 -27.312 -8.523 1 81.62 158 VAL B N 1
ATOM 5963 C CA . VAL B 1 158 ? -17.797 -27.219 -7.656 1 81.62 158 VAL B CA 1
ATOM 5964 C C . VAL B 1 158 ? -17.875 -28.297 -6.574 1 81.62 158 VAL B C 1
ATOM 5966 O O . VAL B 1 158 ? -16.859 -28.922 -6.234 1 81.62 158 VAL B O 1
ATOM 5969 N N . GLU B 1 159 ? -18.984 -28.578 -6.148 1 82.56 159 GLU B N 1
ATOM 5970 C CA . GLU B 1 159 ? -19.219 -29.562 -5.09 1 82.56 159 GLU B CA 1
ATOM 5971 C C . GLU B 1 159 ? -18.891 -30.969 -5.562 1 82.56 159 GLU B C 1
ATOM 5973 O O . GLU B 1 159 ? -18.578 -31.844 -4.75 1 82.56 159 GLU B O 1
ATOM 5978 N N . GLU B 1 160 ? -18.875 -31.141 -6.812 1 83.81 160 GLU B N 1
ATOM 5979 C CA . GLU B 1 160 ? -18.625 -32.469 -7.344 1 83.81 160 GLU B CA 1
ATOM 5980 C C . GLU B 1 160 ? -17.172 -32.625 -7.805 1 83.81 160 GLU B C 1
ATOM 5982 O O . GLU B 1 160 ? -16.562 -33.688 -7.645 1 83.81 160 GLU B O 1
ATOM 5987 N N . VAL B 1 161 ? -16.719 -31.594 -8.32 1 86.31 161 VAL B N 1
ATOM 5988 C CA . VAL B 1 161 ? -15.406 -31.656 -8.969 1 86.31 161 VAL B CA 1
ATOM 5989 C C . VAL B 1 161 ? -14.312 -31.781 -7.906 1 86.3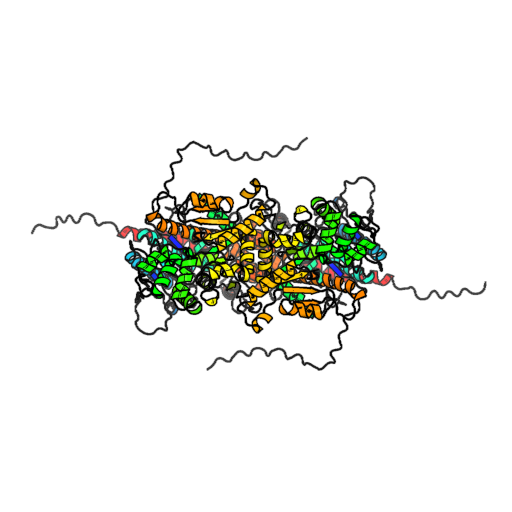1 161 VAL B C 1
ATOM 5991 O O . VAL B 1 161 ? -13.383 -32.562 -8.055 1 86.31 161 VAL B O 1
ATOM 5994 N N . LEU B 1 162 ? -14.43 -31.078 -6.832 1 90.56 162 LEU B N 1
ATOM 5995 C CA . LEU B 1 162 ? -13.367 -31.016 -5.844 1 90.56 162 LEU B CA 1
ATOM 5996 C C . LEU B 1 162 ? -13.141 -32.375 -5.191 1 90.56 162 LEU B C 1
ATOM 5998 O O . LEU B 1 162 ? -12.008 -32.844 -5.113 1 90.56 162 LEU B O 1
ATOM 6002 N N . PRO B 1 163 ? -14.172 -33.125 -4.793 1 90.06 163 PRO B N 1
ATOM 6003 C CA . PRO B 1 163 ? -13.953 -34.469 -4.262 1 90.06 163 PRO B CA 1
ATOM 6004 C C . PRO B 1 163 ? -13.305 -35.406 -5.277 1 90.06 163 PRO B C 1
ATOM 6006 O O . PRO B 1 163 ? -12.492 -36.25 -4.902 1 90.06 163 PRO B O 1
ATOM 6009 N N . MET B 1 164 ? -13.633 -35.25 -6.523 1 92.06 164 MET B N 1
ATOM 6010 C CA . MET B 1 164 ? -13.031 -36.062 -7.574 1 92.06 164 MET B CA 1
ATOM 6011 C C . MET B 1 164 ? -11.531 -35.844 -7.652 1 92.06 164 MET B C 1
ATOM 6013 O O . MET B 1 164 ? -10.758 -36.781 -7.848 1 92.06 164 MET B O 1
ATOM 6017 N N . MET B 1 165 ? -11.195 -34.625 -7.516 1 94.12 165 MET B N 1
ATOM 6018 C CA . MET B 1 165 ? -9.781 -34.281 -7.562 1 94.12 165 MET B CA 1
ATOM 6019 C C . MET B 1 165 ? -9.039 -34.906 -6.375 1 94.12 165 MET B C 1
ATOM 6021 O O . MET B 1 165 ? -7.938 -35.438 -6.527 1 94.12 165 MET B O 1
ATOM 6025 N N . TYR B 1 166 ? -9.633 -34.812 -5.184 1 93.38 166 TYR B N 1
ATOM 6026 C CA . TYR B 1 166 ? -9.031 -35.406 -3.994 1 93.38 166 TYR B CA 1
ATOM 6027 C C . TYR B 1 166 ? -8.859 -36.906 -4.156 1 93.38 166 TYR B C 1
ATOM 6029 O O . TYR B 1 166 ? -7.852 -37.469 -3.723 1 93.38 166 TYR B O 1
ATOM 6037 N N . HIS B 1 167 ? -9.766 -37.531 -4.801 1 91.56 167 HIS B N 1
ATOM 6038 C CA . HIS B 1 167 ? -9.656 -38.969 -5.047 1 91.56 167 HIS B CA 1
ATOM 6039 C C . HIS B 1 167 ? -8.555 -39.281 -6.066 1 91.56 167 HIS B C 1
ATOM 6041 O O . HIS B 1 167 ? -7.801 -40.25 -5.902 1 91.56 167 HIS B O 1
ATOM 6047 N N . ALA B 1 168 ? -8.523 -38.469 -7.051 1 92.75 168 ALA B N 1
ATOM 6048 C CA . ALA B 1 168 ? -7.535 -38.688 -8.109 1 92.75 168 ALA B CA 1
ATOM 6049 C C . ALA B 1 168 ? -6.117 -38.594 -7.551 1 92.75 168 ALA B C 1
ATOM 6051 O O . ALA B 1 168 ? -5.262 -39.438 -7.879 1 92.75 168 ALA B O 1
ATOM 6052 N N . VAL B 1 169 ? -5.852 -37.594 -6.703 1 94.38 169 VAL B N 1
ATOM 6053 C CA . VAL B 1 169 ? -4.496 -37.438 -6.188 1 94.38 169 VAL B CA 1
ATOM 6054 C C . VAL B 1 169 ? -4.133 -38.594 -5.262 1 94.38 169 VAL B C 1
ATOM 6056 O O . VAL B 1 169 ? -2.965 -38.969 -5.16 1 94.38 169 VAL B O 1
ATOM 6059 N N . ARG B 1 170 ? -5.094 -39.094 -4.598 1 91.19 170 ARG B N 1
ATOM 6060 C CA . ARG B 1 170 ? -4.875 -40.25 -3.713 1 91.19 170 ARG B CA 1
ATOM 6061 C C . ARG B 1 170 ? -4.648 -41.531 -4.516 1 91.19 170 ARG B C 1
ATOM 6063 O O . ARG B 1 170 ? -3.695 -42.25 -4.254 1 91.19 170 ARG B O 1
ATOM 6070 N N . ASP B 1 171 ? -5.434 -41.781 -5.52 1 92.38 171 ASP B N 1
ATOM 6071 C CA . ASP B 1 171 ? -5.441 -43.031 -6.258 1 92.38 171 ASP B CA 1
ATOM 6072 C C . ASP B 1 171 ? -4.238 -43.125 -7.199 1 92.38 171 ASP B C 1
ATOM 6074 O O . ASP B 1 171 ? -3.695 -44.219 -7.41 1 92.38 171 ASP B O 1
ATOM 6078 N N . PHE B 1 172 ? -3.9 -42 -7.766 1 92.88 172 PHE B N 1
ATOM 6079 C CA . PHE B 1 172 ? -2.922 -42.094 -8.844 1 92.88 172 PHE B CA 1
ATOM 6080 C C . PHE B 1 172 ? -1.591 -41.5 -8.406 1 92.88 172 PHE B C 1
ATOM 6082 O O . PHE B 1 172 ? -0.592 -41.594 -9.125 1 92.88 172 PHE B O 1
ATOM 6089 N N . GLY B 1 173 ? -1.52 -40.844 -7.285 1 91.94 173 GLY B N 1
ATOM 6090 C CA . GLY B 1 173 ? -0.284 -40.25 -6.805 1 91.94 173 GLY B CA 1
ATOM 6091 C C . GLY B 1 173 ? 0.186 -39.062 -7.648 1 91.94 173 GLY B C 1
ATOM 6092 O O . GLY B 1 173 ? 1.389 -38.875 -7.848 1 91.94 173 GLY B O 1
ATOM 6093 N N . VAL B 1 174 ? -0.702 -38.375 -8.297 1 93.06 174 VAL B N 1
ATOM 6094 C CA . VAL B 1 174 ? -0.428 -37.219 -9.109 1 93.06 174 VAL B CA 1
ATOM 6095 C C . VAL B 1 174 ? -0.917 -35.969 -8.391 1 93.06 174 VAL B C 1
ATOM 6097 O O . VAL B 1 174 ? -1.679 -36.031 -7.426 1 93.06 174 VAL B O 1
ATOM 6100 N N . ASP B 1 175 ? -0.389 -34.812 -8.758 1 94.81 175 ASP B N 1
ATOM 6101 C CA . ASP B 1 175 ? -0.977 -33.531 -8.336 1 94.81 175 ASP B CA 1
ATOM 6102 C C . ASP B 1 175 ? -2.064 -33.094 -9.312 1 94.81 175 ASP B C 1
ATOM 6104 O O . ASP B 1 175 ? -2.049 -33.469 -10.484 1 94.81 175 ASP B O 1
ATOM 6108 N N . CYS B 1 176 ? -3.039 -32.406 -8.797 1 95.44 176 CYS B N 1
ATOM 6109 C CA . CYS B 1 176 ? -4.098 -31.828 -9.617 1 95.44 176 CYS B CA 1
ATOM 6110 C C . CYS B 1 176 ? -4.211 -30.328 -9.375 1 95.44 176 CYS B C 1
ATOM 6112 O O . CYS B 1 176 ? -4.074 -29.859 -8.242 1 95.44 176 CYS B O 1
ATOM 6114 N N . ALA B 1 177 ? -4.414 -29.578 -10.461 1 95.38 177 ALA B N 1
ATOM 6115 C CA . ALA B 1 177 ? -4.648 -28.141 -10.352 1 95.38 177 ALA B CA 1
ATOM 6116 C C . ALA B 1 177 ? -5.926 -27.734 -11.078 1 95.38 177 ALA B C 1
ATOM 6118 O O . ALA B 1 177 ? -6.125 -28.094 -12.242 1 95.38 177 ALA B O 1
ATOM 6119 N N . VAL B 1 178 ? -6.793 -27.078 -10.375 1 93.56 178 VAL B N 1
ATOM 6120 C CA . VAL B 1 178 ? -7.945 -26.453 -11.016 1 93.56 178 VAL B CA 1
ATOM 6121 C C . VAL B 1 178 ? -7.691 -24.953 -11.195 1 93.56 178 VAL B C 1
ATOM 6123 O O . VAL B 1 178 ? -7.297 -24.266 -10.242 1 93.56 178 VAL B O 1
ATOM 6126 N N . CYS B 1 179 ? -7.871 -24.484 -12.438 1 91.38 179 CYS B N 1
ATOM 6127 C CA . CYS B 1 179 ? -7.605 -23.094 -12.781 1 91.38 179 CYS B CA 1
ATOM 6128 C C . CYS B 1 179 ? -8.898 -22.359 -13.125 1 91.38 179 CYS B C 1
ATOM 6130 O O . CYS B 1 179 ? -9.742 -22.891 -13.852 1 91.38 179 CYS B O 1
ATOM 6132 N N . THR B 1 180 ? -9.055 -21.156 -12.531 1 88.12 180 THR B N 1
ATOM 6133 C CA . THR B 1 180 ? -10.188 -20.328 -12.891 1 88.12 180 THR B CA 1
ATOM 6134 C C . THR B 1 180 ? -9.789 -18.844 -12.906 1 88.12 180 THR B C 1
ATOM 6136 O O . THR B 1 180 ? -8.984 -18.406 -12.086 1 88.12 180 THR B O 1
ATOM 6139 N N . THR B 1 181 ? -10.391 -18.109 -13.82 1 84.75 181 THR B N 1
ATOM 6140 C CA . THR B 1 181 ? -10.133 -16.672 -13.898 1 84.75 181 THR B CA 1
ATOM 6141 C C . THR B 1 181 ? -11.195 -15.891 -13.141 1 84.75 181 THR B C 1
ATOM 6143 O O . THR B 1 181 ? -11.062 -14.68 -12.953 1 84.75 181 THR B O 1
ATOM 6146 N N . ASP B 1 182 ? -12.188 -16.578 -12.703 1 80.62 182 ASP B N 1
ATOM 6147 C CA . ASP B 1 182 ? -13.25 -15.945 -11.938 1 80.62 182 ASP B CA 1
ATOM 6148 C C . ASP B 1 182 ? -12.891 -15.859 -10.453 1 80.62 182 ASP B C 1
ATOM 6150 O O . ASP B 1 182 ? -12.695 -16.891 -9.797 1 80.62 182 ASP B O 1
ATOM 6154 N N . SER B 1 183 ? -12.891 -14.633 -9.984 1 81.44 183 SER B N 1
ATOM 6155 C CA . SER B 1 183 ? -12.469 -14.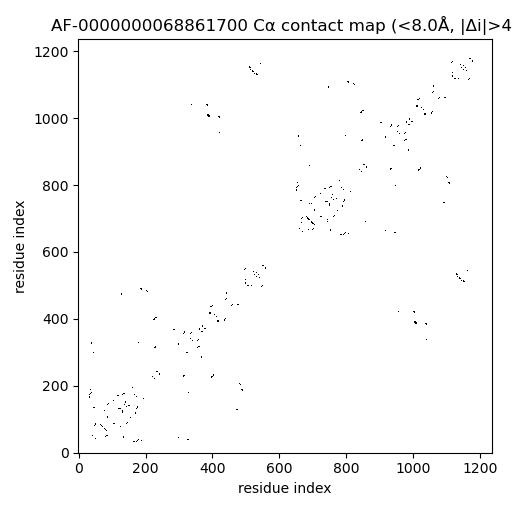414 -8.602 1 81.44 183 SER B CA 1
ATOM 6156 C C . SER B 1 183 ? -13.461 -15.031 -7.617 1 81.44 183 SER B C 1
ATOM 6158 O O . SER B 1 183 ? -13.062 -15.555 -6.574 1 81.44 183 SER B O 1
ATOM 6160 N N . GLY B 1 184 ? -14.719 -14.93 -7.918 1 80.06 184 GLY B N 1
ATOM 6161 C CA . GLY B 1 184 ? -15.727 -15.523 -7.055 1 80.06 184 GLY B CA 1
ATOM 6162 C C . GLY B 1 184 ? -15.617 -17.031 -6.953 1 80.06 184 GLY B C 1
ATOM 6163 O O . GLY B 1 184 ? -15.641 -17.594 -5.852 1 80.06 184 GLY B O 1
ATOM 6164 N N . ALA B 1 185 ? -15.477 -17.641 -8.102 1 84 185 ALA B N 1
ATOM 6165 C CA . ALA B 1 185 ? -15.328 -19.094 -8.125 1 84 185 ALA B CA 1
ATOM 6166 C C . ALA B 1 185 ? -14.062 -19.516 -7.391 1 84 185 ALA B C 1
ATOM 6168 O O . ALA B 1 185 ? -14.062 -20.531 -6.68 1 84 185 ALA B O 1
ATOM 6169 N N . PHE B 1 186 ? -13.031 -18.828 -7.602 1 89.06 186 PHE B N 1
ATOM 6170 C CA . PHE B 1 186 ? -11.773 -19.109 -6.926 1 89.06 186 PHE B CA 1
ATOM 6171 C C . PHE B 1 186 ? -11.953 -19.094 -5.414 1 89.06 186 PHE B C 1
ATOM 6173 O O . PHE B 1 186 ? -11.508 -20.016 -4.719 1 89.06 186 PHE B O 1
ATOM 6180 N N . ARG B 1 187 ? -12.555 -18.094 -4.926 1 86.31 187 ARG B N 1
ATOM 6181 C CA . ARG B 1 187 ? -12.742 -17.922 -3.486 1 86.31 187 ARG B CA 1
ATOM 6182 C C . ARG B 1 187 ? -13.664 -19 -2.928 1 86.31 187 ARG B C 1
ATOM 6184 O O . ARG B 1 187 ? -13.406 -19.547 -1.852 1 86.31 187 ARG B O 1
ATOM 6191 N N . VAL B 1 188 ? -14.664 -19.312 -3.672 1 85.81 188 VAL B N 1
ATOM 6192 C CA . VAL B 1 188 ? -15.586 -20.359 -3.254 1 85.81 188 VAL B CA 1
ATOM 6193 C C . VAL B 1 188 ? -14.828 -21.688 -3.148 1 85.81 188 VAL B C 1
ATOM 6195 O O . VAL B 1 188 ? -15.016 -22.453 -2.191 1 85.81 188 VAL B O 1
ATOM 6198 N N . MET B 1 189 ? -14 -21.938 -4.098 1 89.25 189 MET B N 1
ATOM 6199 C CA . MET B 1 189 ? -13.234 -23.188 -4.094 1 89.25 189 MET B CA 1
ATOM 6200 C C . MET B 1 189 ? -12.312 -23.266 -2.887 1 89.25 189 MET B C 1
ATOM 6202 O O . MET B 1 189 ? -12.086 -24.344 -2.332 1 89.25 189 MET B O 1
ATOM 6206 N N . GLN B 1 190 ? -11.773 -22.109 -2.539 1 88.88 190 GLN B N 1
ATOM 6207 C CA . GLN B 1 190 ? -10.891 -22.078 -1.376 1 88.88 190 GLN B CA 1
ATOM 6208 C C . GLN B 1 190 ? -11.656 -22.438 -0.102 1 88.88 190 GLN B C 1
ATOM 6210 O O . GLN B 1 190 ? -11.133 -23.125 0.77 1 88.88 190 GLN B O 1
ATOM 6215 N N . VAL B 1 191 ? -12.836 -21.984 0.016 1 85.69 191 VAL B N 1
ATOM 6216 C CA . VAL B 1 191 ? -13.68 -22.281 1.173 1 85.69 191 VAL B CA 1
ATOM 6217 C C . VAL B 1 191 ? -14.031 -23.766 1.192 1 85.69 191 VAL B C 1
ATOM 6219 O O . VAL B 1 191 ? -13.953 -24.406 2.236 1 85.69 191 VAL B O 1
ATOM 6222 N N . LEU B 1 192 ? -14.352 -24.281 0.085 1 87 192 LEU B N 1
ATOM 6223 C CA . LEU B 1 192 ? -14.797 -25.656 -0.022 1 87 192 LEU B CA 1
ATOM 6224 C C . LEU B 1 192 ? -13.625 -26.625 0.15 1 87 192 LEU B C 1
ATOM 6226 O O . LEU B 1 192 ? -13.82 -27.797 0.455 1 87 192 LEU B O 1
ATOM 6230 N N . ARG B 1 193 ? -12.453 -26.109 -0.08 1 89.56 193 ARG B N 1
ATOM 6231 C CA . ARG B 1 193 ? -11.234 -26.891 0.055 1 89.56 193 ARG B CA 1
ATOM 6232 C C . ARG B 1 193 ? -11.188 -27.594 1.408 1 89.56 193 ARG B C 1
ATOM 6234 O O . ARG B 1 193 ? -10.914 -28.797 1.481 1 89.56 193 ARG B O 1
ATOM 6241 N N . GLU B 1 194 ? -11.422 -26.891 2.391 1 82.75 194 GLU B N 1
ATOM 6242 C CA . GLU B 1 194 ? -11.367 -27.453 3.74 1 82.75 194 GLU B CA 1
ATOM 6243 C C . GLU B 1 194 ? -12.547 -28.375 4.004 1 82.75 194 GLU B C 1
ATOM 6245 O O . GLU B 1 194 ? -12.391 -29.438 4.617 1 82.75 194 GLU B O 1
ATOM 6250 N N . LYS B 1 195 ? -13.625 -28.016 3.527 1 81.25 195 LYS B N 1
ATOM 6251 C CA . LYS B 1 195 ? -14.859 -28.75 3.768 1 81.25 195 LYS B CA 1
ATOM 6252 C C . LYS B 1 195 ? -14.805 -30.141 3.115 1 81.25 195 LYS B C 1
ATOM 6254 O O . LYS B 1 195 ? -15.266 -31.125 3.693 1 81.25 195 LYS B O 1
ATOM 6259 N N . HIS B 1 196 ? -14.234 -30.234 1.945 1 86.69 196 HIS B N 1
ATOM 6260 C CA . HIS B 1 196 ? -14.32 -31.469 1.166 1 86.69 196 HIS B CA 1
ATOM 6261 C C . HIS B 1 196 ? -13.047 -32.281 1.295 1 86.69 196 HIS B C 1
ATOM 6263 O O . HIS B 1 196 ? -12.953 -33.406 0.755 1 86.69 196 HIS B O 1
ATOM 6269 N N . CYS B 1 197 ? -12.07 -31.703 1.935 1 87.56 197 CYS B N 1
ATOM 6270 C CA . CYS B 1 197 ? -10.867 -32.5 2.141 1 87.56 197 CYS B CA 1
ATOM 6271 C C . CYS B 1 197 ? -11.18 -33.75 2.926 1 87.56 197 CYS B C 1
ATOM 6273 O O . CYS B 1 197 ? -11.859 -33.719 3.955 1 87.56 197 CYS B O 1
ATOM 6275 N N . PRO B 1 198 ? -10.719 -34.812 2.42 1 81.94 198 PRO B N 1
ATOM 6276 C CA . PRO B 1 198 ? -11.016 -36.062 3.109 1 81.94 198 PRO B CA 1
ATOM 6277 C C . PRO B 1 198 ? -10.547 -36.062 4.562 1 81.94 198 PRO B C 1
ATOM 6279 O O . PRO B 1 198 ? -9.508 -35.5 4.875 1 81.94 198 PRO B O 1
ATOM 6282 N N . SER B 1 199 ? -11.32 -36.656 5.488 1 67.94 199 SER B N 1
ATOM 6283 C CA . SER B 1 199 ? -11.164 -36.625 6.941 1 67.94 199 SER B CA 1
ATOM 6284 C C . SER B 1 199 ? -9.914 -37.344 7.387 1 67.94 199 SER B C 1
ATOM 6286 O O . SER B 1 199 ? -9.414 -37.125 8.492 1 67.94 199 SER B O 1
ATOM 6288 N N . ASP B 1 200 ? -9.484 -38.219 6.605 1 64.56 200 ASP B N 1
ATOM 6289 C CA . ASP B 1 200 ? -8.328 -39 6.992 1 64.56 200 ASP B CA 1
ATOM 6290 C C . ASP B 1 200 ? -7.043 -38.188 6.961 1 64.56 200 ASP B C 1
ATOM 6292 O O . ASP B 1 200 ? -5.977 -38.688 7.336 1 64.56 200 ASP B O 1
ATOM 6296 N N . ARG B 1 201 ? -7.324 -36.938 6.734 1 68.31 201 ARG B N 1
ATOM 6297 C CA . ARG B 1 201 ? -6.172 -36.031 6.629 1 68.31 201 ARG B CA 1
ATOM 6298 C C . ARG B 1 201 ? -6.285 -34.875 7.609 1 68.31 201 ARG B C 1
ATOM 6300 O O . ARG B 1 201 ? -7.387 -34.531 8.039 1 68.31 201 ARG B O 1
ATOM 6307 N N . ALA B 1 202 ? -5.156 -34.5 8.117 1 70.44 202 ALA B N 1
ATOM 6308 C CA . ALA B 1 202 ? -5.113 -33.344 9.008 1 70.44 202 ALA B CA 1
ATOM 6309 C C . ALA B 1 202 ? -5.34 -32.062 8.242 1 70.44 202 ALA B C 1
ATOM 6311 O O . ALA B 1 202 ? -4.598 -31.094 8.422 1 70.44 202 ALA B O 1
ATOM 6312 N N . GLY B 1 203 ? -6.293 -32.219 7.156 1 85.75 203 GLY B N 1
ATOM 6313 C CA . GLY B 1 203 ? -6.598 -31.016 6.398 1 85.75 203 GLY B CA 1
ATOM 6314 C C . GLY B 1 203 ? -5.969 -31.016 5.016 1 85.75 203 GLY B C 1
ATOM 6315 O O . GLY B 1 203 ? -5.254 -31.938 4.648 1 85.75 203 GLY B O 1
ATOM 6316 N N . PRO B 1 204 ? -6.262 -29.984 4.273 1 91.12 204 PRO B N 1
ATOM 6317 C CA . PRO B 1 204 ? -5.781 -29.938 2.893 1 91.12 204 PRO B CA 1
ATOM 6318 C C . PRO B 1 204 ? -4.262 -29.812 2.801 1 91.12 204 PRO B C 1
ATOM 6320 O O . PRO B 1 204 ? -3.684 -30.078 1.742 1 91.12 204 PRO B O 1
ATOM 6323 N N . PHE B 1 205 ? -3.605 -29.453 3.889 1 94.31 205 PHE B N 1
ATOM 6324 C CA . PHE B 1 205 ? -2.158 -29.266 3.885 1 94.31 205 PHE B CA 1
ATOM 6325 C C . PHE B 1 205 ? -1.49 -30.188 4.898 1 94.31 205 PHE B C 1
ATOM 6327 O O . PHE B 1 205 ? -0.609 -29.766 5.645 1 94.31 205 PHE B O 1
ATOM 6334 N N . TRP B 1 206 ? -1.793 -31.406 4.84 1 90.38 206 TRP B N 1
ATOM 6335 C CA . TRP B 1 206 ? -1.363 -32.469 5.754 1 90.38 206 TRP B CA 1
ATOM 6336 C C . TRP B 1 206 ? 0.145 -32.656 5.672 1 90.38 206 TRP B C 1
ATOM 6338 O O . TRP B 1 206 ? 0.763 -33.156 6.625 1 90.38 206 TRP B O 1
ATOM 6348 N N . MET B 1 207 ? 0.756 -32.375 4.594 1 90.12 207 MET B N 1
ATOM 6349 C CA . MET B 1 207 ? 2.168 -32.688 4.363 1 90.12 207 MET B CA 1
ATOM 6350 C C . MET B 1 207 ? 3.055 -31.656 5.074 1 90.12 207 MET B C 1
ATOM 6352 O O . MET B 1 207 ? 4.262 -31.875 5.203 1 90.12 207 MET B O 1
ATOM 6356 N N . LEU B 1 208 ? 2.469 -30.594 5.559 1 92.88 208 LEU B N 1
ATOM 6357 C CA . LEU B 1 208 ? 3.25 -29.547 6.203 1 92.88 208 LEU B CA 1
ATOM 6358 C C . LEU B 1 208 ? 3.371 -29.797 7.703 1 92.88 208 LEU B C 1
ATOM 6360 O O . LEU B 1 208 ? 2.418 -30.25 8.336 1 92.88 208 LEU B O 1
ATOM 6364 N N . SER B 1 209 ? 4.547 -29.453 8.273 1 91.38 209 SER B N 1
ATOM 6365 C CA . SER B 1 209 ? 4.754 -29.547 9.711 1 91.38 209 SER B CA 1
ATOM 6366 C C . SER B 1 209 ? 4.023 -28.422 10.445 1 91.38 209 SER B C 1
ATOM 6368 O O . SER B 1 209 ? 3.57 -27.469 9.828 1 91.38 209 SER B O 1
ATOM 6370 N N . GLU B 1 210 ? 3.963 -28.531 11.75 1 91.06 210 GLU B N 1
ATOM 6371 C CA . GLU B 1 210 ? 3.326 -27.5 12.555 1 91.06 210 GLU B CA 1
ATOM 6372 C C . GLU B 1 210 ? 4.074 -26.172 12.453 1 91.06 210 GLU B C 1
ATOM 6374 O O . GLU B 1 210 ? 3.455 -25.109 12.406 1 91.06 210 GLU B O 1
ATOM 6379 N N . GLU B 1 211 ? 5.336 -26.297 12.43 1 90.88 211 GLU B N 1
ATOM 6380 C CA . GLU B 1 211 ? 6.156 -25.094 12.297 1 90.88 211 GLU B CA 1
ATOM 6381 C C . GLU B 1 211 ? 5.918 -24.406 10.953 1 90.88 211 GLU B C 1
ATOM 6383 O O . GLU B 1 211 ? 5.809 -23.172 10.883 1 90.88 211 GLU B O 1
ATOM 6388 N N . GLN B 1 212 ? 5.832 -25.219 10.008 1 94.19 212 GLN B N 1
ATOM 6389 C CA . GLN B 1 212 ? 5.578 -24.688 8.672 1 94.19 212 GLN B CA 1
ATOM 6390 C C . GLN B 1 212 ? 4.191 -24.047 8.594 1 94.19 212 GLN B C 1
ATOM 6392 O O . GLN B 1 212 ? 4.031 -22.969 8 1 94.19 212 GLN B O 1
ATOM 6397 N N . LEU B 1 213 ? 3.25 -24.688 9.203 1 94.19 213 LEU B N 1
ATOM 6398 C CA . LEU B 1 213 ? 1.901 -24.125 9.234 1 94.19 213 LEU B CA 1
ATOM 6399 C C . LEU B 1 213 ? 1.88 -22.797 9.977 1 94.19 213 LEU B C 1
ATOM 6401 O O . LEU B 1 213 ? 1.19 -21.859 9.562 1 94.19 213 LEU B O 1
ATOM 6405 N N . GLY B 1 214 ? 2.637 -22.766 11.047 1 93.38 214 GLY B N 1
ATOM 6406 C CA . GLY B 1 214 ? 2.762 -21.5 11.758 1 93.38 214 GLY B CA 1
ATOM 6407 C C . GLY B 1 214 ? 3.367 -20.391 10.922 1 93.38 214 GLY B C 1
ATOM 6408 O O . GLY B 1 214 ? 2.906 -19.25 10.969 1 93.38 214 GLY B O 1
ATOM 6409 N N . THR B 1 215 ? 4.32 -20.719 10.188 1 93.75 215 THR B N 1
ATOM 6410 C CA . THR B 1 215 ? 4.945 -19.766 9.281 1 93.75 215 THR B CA 1
ATOM 6411 C C . THR B 1 215 ? 3.947 -19.297 8.227 1 93.75 215 THR B C 1
ATOM 6413 O O . THR B 1 215 ? 3.896 -18.094 7.902 1 93.75 215 THR B O 1
ATOM 6416 N N . CYS B 1 216 ? 3.193 -20.234 7.715 1 95.19 216 CYS B N 1
ATOM 6417 C CA . CYS B 1 216 ? 2.182 -19.891 6.73 1 95.19 216 CYS B CA 1
ATOM 6418 C C . CYS B 1 216 ? 1.192 -18.875 7.301 1 95.19 216 CYS B C 1
ATOM 6420 O O . CYS B 1 216 ? 0.836 -17.906 6.637 1 95.19 216 CYS B O 1
ATOM 6422 N N . GLN B 1 217 ? 0.798 -19.109 8.461 1 92.75 217 GLN B N 1
ATOM 6423 C CA . GLN B 1 217 ? -0.143 -18.203 9.117 1 92.75 217 GLN B CA 1
ATOM 6424 C C . GLN B 1 217 ? 0.455 -16.812 9.281 1 92.75 217 GLN B C 1
ATOM 6426 O O . GLN B 1 217 ? -0.21 -15.805 9.016 1 92.75 217 GLN B O 1
ATOM 6431 N N . HIS B 1 218 ? 1.656 -16.812 9.695 1 92.12 218 HIS B N 1
ATOM 6432 C CA . HIS B 1 218 ? 2.359 -15.539 9.883 1 92.12 218 HIS B CA 1
ATOM 6433 C C . HIS B 1 218 ? 2.463 -14.773 8.562 1 92.12 218 HIS B C 1
ATOM 6435 O O . HIS B 1 218 ? 2.158 -13.578 8.516 1 92.12 218 HIS B O 1
ATOM 6441 N N . LEU B 1 219 ? 2.855 -15.422 7.594 1 93.88 219 LEU B N 1
ATOM 6442 C CA . LEU B 1 219 ? 3.059 -14.781 6.301 1 93.88 219 LEU B CA 1
ATOM 6443 C C . LEU B 1 219 ? 1.728 -14.359 5.684 1 93.88 219 LEU B C 1
ATOM 6445 O O . LEU B 1 219 ? 1.64 -13.32 5.027 1 93.88 219 LEU B O 1
ATOM 6449 N N . ALA B 1 220 ? 0.72 -15.164 5.879 1 92.5 220 ALA B N 1
ATOM 6450 C CA . ALA B 1 220 ? -0.614 -14.805 5.398 1 92.5 220 ALA B CA 1
ATOM 6451 C C . ALA B 1 220 ? -1.115 -13.531 6.07 1 92.5 220 ALA B C 1
ATOM 6453 O O . ALA B 1 220 ? -1.708 -12.672 5.414 1 92.5 220 ALA B O 1
ATOM 6454 N N . SER B 1 221 ? -0.887 -13.422 7.305 1 86.5 221 SER B N 1
ATOM 6455 C CA . SER B 1 221 ? -1.263 -12.219 8.039 1 86.5 221 SER B CA 1
ATOM 6456 C C . SER B 1 221 ? -0.498 -11 7.535 1 86.5 221 SER B C 1
ATOM 6458 O O . SER B 1 221 ? -1.072 -9.914 7.383 1 86.5 221 SER B O 1
ATOM 6460 N N . ALA B 1 222 ? 0.766 -11.172 7.324 1 87.19 222 ALA B N 1
ATOM 6461 C CA . ALA B 1 222 ? 1.58 -10.086 6.777 1 87.19 222 ALA B CA 1
ATOM 6462 C C . ALA B 1 222 ? 1.061 -9.641 5.414 1 87.19 222 ALA B C 1
ATOM 6464 O O . ALA B 1 222 ? 1.023 -8.445 5.117 1 87.19 222 ALA B O 1
ATOM 6465 N N . ALA B 1 223 ? 0.661 -10.57 4.617 1 88.94 223 ALA B N 1
ATOM 6466 C CA . ALA B 1 223 ? 0.115 -10.258 3.299 1 88.94 223 ALA B CA 1
ATOM 6467 C C . ALA B 1 223 ? -1.185 -9.469 3.416 1 88.94 223 ALA B C 1
ATOM 6469 O O . ALA B 1 223 ? -1.389 -8.484 2.695 1 88.94 223 ALA B O 1
ATOM 6470 N N . ALA B 1 224 ? -1.989 -9.875 4.336 1 79.19 224 ALA B N 1
ATOM 6471 C CA . ALA B 1 224 ? -3.275 -9.219 4.547 1 79.19 224 ALA B CA 1
ATOM 6472 C C . ALA B 1 224 ? -3.086 -7.766 4.973 1 79.19 224 ALA B C 1
ATOM 6474 O O . ALA B 1 224 ? -3.914 -6.906 4.66 1 79.19 224 ALA B O 1
ATOM 6475 N N . GLU B 1 225 ? -1.976 -7.566 5.59 1 74.12 225 GLU B N 1
ATOM 6476 C CA . GLU B 1 225 ? -1.687 -6.227 6.09 1 74.12 225 GLU B CA 1
ATOM 6477 C C . GLU B 1 225 ? -0.795 -5.453 5.121 1 74.12 225 GLU B C 1
ATOM 6479 O O . GLU B 1 225 ? -0.261 -4.398 5.465 1 74.12 225 GLU B O 1
ATOM 6484 N N . ASP B 1 226 ? -0.528 -6.016 3.986 1 78.94 226 ASP B N 1
ATOM 6485 C CA . ASP B 1 226 ? 0.329 -5.414 2.969 1 78.94 226 ASP B CA 1
ATOM 6486 C C . ASP B 1 226 ? 1.744 -5.199 3.5 1 78.94 226 ASP B C 1
ATOM 6488 O O . ASP B 1 226 ? 2.354 -4.156 3.256 1 78.94 226 ASP B O 1
ATOM 6492 N N . ARG B 1 227 ? 2.172 -6.09 4.254 1 83.69 227 ARG B N 1
ATOM 6493 C CA . ARG B 1 227 ? 3.5 -6.027 4.855 1 83.69 227 ARG B CA 1
ATOM 6494 C C . ARG B 1 227 ? 4.402 -7.125 4.301 1 83.69 227 ARG B C 1
ATOM 6496 O O . ARG B 1 227 ? 5.414 -7.473 4.918 1 83.69 227 ARG B O 1
ATOM 6503 N N . LEU B 1 228 ? 3.994 -7.668 3.221 1 91.12 228 LEU B N 1
ATOM 6504 C CA . LEU B 1 228 ? 4.762 -8.742 2.596 1 91.12 228 LEU B CA 1
ATOM 6505 C C . LEU B 1 228 ? 5.23 -8.328 1.203 1 91.12 228 LEU B C 1
ATOM 6507 O O . LEU B 1 228 ? 4.508 -7.648 0.475 1 91.12 228 LEU B O 1
ATOM 6511 N N . ALA B 1 229 ? 6.422 -8.617 0.897 1 93.25 229 ALA B N 1
ATOM 6512 C CA . ALA B 1 229 ? 6.949 -8.555 -0.463 1 93.25 229 ALA B CA 1
ATOM 6513 C C . ALA B 1 229 ? 7.488 -9.914 -0.906 1 93.25 229 ALA B C 1
ATOM 6515 O O . ALA B 1 229 ? 7.875 -10.734 -0.074 1 93.25 229 ALA B O 1
ATOM 6516 N N . LEU B 1 230 ? 7.5 -10.148 -2.215 1 96.5 230 LEU B N 1
ATOM 6517 C CA . LEU B 1 230 ? 7.969 -11.438 -2.729 1 96.5 230 LEU B CA 1
ATOM 6518 C C . LEU B 1 230 ? 9.281 -11.273 -3.486 1 96.5 230 LEU B C 1
ATOM 6520 O O . LEU B 1 230 ? 9.461 -10.297 -4.223 1 96.5 230 LEU B O 1
ATOM 6524 N N . PHE B 1 231 ? 10.203 -12.109 -3.227 1 97.12 231 PHE B N 1
ATOM 6525 C CA . PHE B 1 231 ? 11.406 -12.25 -4.039 1 97.12 231 PHE B CA 1
ATOM 6526 C C . PHE B 1 231 ? 11.414 -13.594 -4.754 1 97.12 231 PHE B C 1
ATOM 6528 O O . PHE B 1 231 ? 11.555 -14.641 -4.117 1 97.12 231 PHE B O 1
ATOM 6535 N N . LEU B 1 232 ? 11.305 -13.562 -6.098 1 97.19 232 LEU B N 1
ATOM 6536 C CA . LEU B 1 232 ? 11.172 -14.781 -6.891 1 97.19 232 LEU B CA 1
ATOM 6537 C C . LEU B 1 232 ? 12.477 -15.109 -7.605 1 97.19 232 LEU B C 1
ATOM 6539 O O . LEU B 1 232 ? 12.977 -14.312 -8.391 1 97.19 232 LEU B O 1
ATOM 6543 N N . GLY B 1 233 ? 12.977 -16.266 -7.34 1 95.75 233 GLY B N 1
ATOM 6544 C CA . GLY B 1 233 ? 14.172 -16.75 -8.008 1 95.75 233 GLY B CA 1
ATOM 6545 C C . GLY B 1 233 ? 13.883 -17.75 -9.109 1 95.75 233 GLY B C 1
ATOM 6546 O O . GLY B 1 233 ? 12.719 -18.031 -9.406 1 95.75 233 GLY B O 1
ATOM 6547 N N . ALA B 1 234 ? 14.961 -18.281 -9.656 1 93.44 234 ALA B N 1
ATOM 6548 C CA . ALA B 1 234 ? 14.867 -19.188 -10.797 1 93.44 234 ALA B CA 1
ATOM 6549 C C . ALA B 1 234 ? 14.125 -20.453 -10.43 1 93.44 234 ALA B C 1
ATOM 6551 O O . ALA B 1 234 ? 13.539 -21.125 -11.297 1 93.44 234 ALA B O 1
ATOM 6552 N N . GLY B 1 235 ? 14.047 -20.781 -9.156 1 92.25 235 GLY B N 1
ATOM 6553 C CA . GLY B 1 235 ? 13.367 -22 -8.719 1 92.25 235 GLY B CA 1
ATOM 6554 C C . GLY B 1 235 ? 11.883 -21.984 -9.016 1 92.25 235 GLY B C 1
ATOM 6555 O O . GLY B 1 235 ? 11.266 -23.031 -9.188 1 92.25 235 GLY B O 1
ATOM 6556 N N . VAL B 1 236 ? 11.312 -20.828 -9.094 1 94.06 236 VAL B N 1
ATOM 6557 C CA . VAL B 1 236 ? 9.891 -20.688 -9.359 1 94.06 236 VAL B CA 1
ATOM 6558 C C . VAL B 1 236 ? 9.602 -21.031 -10.82 1 94.06 236 VAL B C 1
ATOM 6560 O O . VAL B 1 236 ? 8.531 -21.562 -11.141 1 94.06 236 VAL B O 1
ATOM 6563 N N . SER B 1 237 ? 10.594 -20.828 -11.68 1 92.56 237 SER B N 1
ATOM 6564 C CA . SER B 1 237 ? 10.398 -21 -13.117 1 92.56 237 SER B CA 1
ATOM 6565 C C . SER B 1 237 ? 10.93 -22.344 -13.594 1 92.56 237 SER B C 1
ATOM 6567 O O . SER B 1 237 ? 10.641 -22.766 -14.711 1 92.56 237 SER B O 1
ATOM 6569 N N . PHE B 1 238 ? 11.609 -23.016 -12.766 1 88.31 238 PHE B N 1
ATOM 6570 C CA . PHE B 1 238 ? 12.273 -24.25 -13.156 1 88.31 238 PHE B CA 1
ATOM 6571 C C . PHE B 1 238 ? 11.25 -25.281 -13.633 1 88.31 238 PHE B C 1
ATOM 6573 O O . PHE B 1 238 ? 11.422 -25.891 -14.695 1 88.31 238 PHE B O 1
ATOM 6580 N N . PRO B 1 239 ? 10.109 -25.391 -12.945 1 86.19 239 PRO B N 1
ATOM 6581 C CA . PRO B 1 239 ? 9.133 -26.406 -13.367 1 86.19 239 PRO B CA 1
ATOM 6582 C C . PRO B 1 239 ? 8.453 -26.031 -14.688 1 86.19 239 PRO B C 1
ATOM 6584 O O . PRO B 1 239 ? 7.66 -26.828 -15.211 1 86.19 239 PRO B O 1
ATOM 6587 N N . SER B 1 240 ? 8.742 -24.906 -15.172 1 86.06 240 SER B N 1
ATOM 6588 C CA . SER B 1 240 ? 8.234 -24.5 -16.484 1 86.06 240 SER B CA 1
ATOM 6589 C C . SER B 1 240 ? 9.148 -24.984 -17.594 1 86.06 240 SER B C 1
ATOM 6591 O O . SER B 1 240 ? 8.844 -24.812 -18.781 1 86.06 240 SER B O 1
ATOM 6593 N N . GLY B 1 241 ? 10.219 -25.594 -17.234 1 80.12 241 GLY B N 1
ATOM 6594 C CA . GLY B 1 241 ? 11.211 -26.047 -18.203 1 80.12 241 GLY B CA 1
ATOM 6595 C C . GLY B 1 241 ? 12.312 -25.031 -18.453 1 80.12 241 GLY B C 1
ATOM 6596 O O . GLY B 1 241 ? 13.156 -25.219 -19.328 1 80.12 241 GLY B O 1
ATOM 6597 N N . LEU B 1 242 ? 12.266 -24.016 -17.781 1 87.56 242 LEU B N 1
ATOM 6598 C CA . LEU B 1 242 ? 13.305 -23 -17.922 1 87.56 242 LEU B CA 1
ATOM 6599 C C . LEU B 1 242 ? 14.562 -23.406 -17.172 1 87.56 242 LEU B C 1
ATOM 6601 O O . LEU B 1 242 ? 14.492 -24.141 -16.172 1 87.56 242 LEU B O 1
ATOM 6605 N N . PRO B 1 243 ? 15.711 -22.969 -17.594 1 88.5 243 PRO B N 1
ATOM 6606 C CA . PRO B 1 243 ? 16.969 -23.406 -17 1 88.5 243 PRO B CA 1
ATOM 6607 C C . PRO B 1 243 ? 17.297 -22.688 -15.688 1 88.5 243 PRO B C 1
ATOM 6609 O O . PRO B 1 243 ? 16.797 -21.594 -15.445 1 88.5 243 PRO B O 1
ATOM 6612 N N . SER B 1 244 ? 18.047 -23.406 -14.891 1 89.19 244 SER B N 1
ATOM 6613 C CA . SER B 1 244 ? 18.734 -22.719 -13.797 1 89.19 244 SER B CA 1
ATOM 6614 C C . SER B 1 244 ? 19.859 -21.828 -14.312 1 89.19 244 SER B C 1
ATOM 6616 O O . SER B 1 244 ? 20.109 -21.781 -15.516 1 89.19 244 SER B O 1
ATOM 6618 N N . TRP B 1 245 ? 20.453 -21.094 -13.438 1 89.88 245 TRP B N 1
ATOM 6619 C CA . TRP B 1 245 ? 21.609 -20.281 -13.805 1 89.88 245 TRP B CA 1
ATOM 6620 C C . TRP B 1 245 ? 22.688 -21.125 -14.453 1 89.88 245 TRP B C 1
ATOM 6622 O O . TRP B 1 245 ? 23.156 -20.828 -15.562 1 89.88 245 TRP B O 1
ATOM 6632 N N . GLU B 1 246 ? 23 -22.234 -13.82 1 88.31 246 GLU B N 1
ATOM 6633 C CA . GLU B 1 246 ? 23.984 -23.156 -14.352 1 88.31 246 GLU B CA 1
ATOM 6634 C C . GLU B 1 246 ? 23.547 -23.75 -15.688 1 88.31 246 GLU B C 1
ATOM 6636 O O . GLU B 1 246 ? 24.328 -23.797 -16.641 1 88.31 246 GLU B O 1
ATOM 6641 N N . GLY B 1 247 ? 22.312 -24.172 -15.695 1 91.75 247 GLY B N 1
ATOM 6642 C CA . GLY B 1 247 ? 21.766 -24.734 -16.922 1 91.75 247 GLY B CA 1
ATOM 6643 C C . GLY B 1 247 ? 21.766 -23.734 -18.078 1 91.75 247 GLY B C 1
ATOM 6644 O O . GLY B 1 247 ? 22.016 -24.109 -19.219 1 91.75 247 GLY B O 1
ATOM 6645 N N . LEU B 1 248 ? 21.5 -22.516 -17.797 1 94.25 248 LEU B N 1
ATOM 6646 C CA . LEU B 1 248 ? 21.516 -21.469 -18.812 1 94.25 248 LEU B CA 1
ATOM 6647 C C . LEU B 1 248 ? 22.906 -21.312 -19.406 1 94.25 248 LEU B C 1
ATOM 6649 O O . LEU B 1 248 ? 23.062 -21.297 -20.625 1 94.25 248 LEU B O 1
ATOM 6653 N N . LEU B 1 249 ? 23.906 -21.266 -18.578 1 93.19 249 LEU B N 1
ATOM 6654 C CA . LEU B 1 249 ? 25.281 -21.078 -19.047 1 93.19 249 LEU B CA 1
ATOM 6655 C C . LEU B 1 249 ? 25.75 -22.281 -19.844 1 93.19 249 LEU B C 1
ATOM 6657 O O . LEU B 1 249 ? 26.453 -22.141 -20.844 1 93.19 249 LEU B O 1
ATOM 6661 N N . GLU B 1 250 ? 25.297 -23.406 -19.406 1 94.06 250 GLU B N 1
ATOM 6662 C CA . GLU B 1 250 ? 25.641 -24.609 -20.141 1 94.06 250 GLU B CA 1
ATOM 6663 C C . GLU B 1 250 ? 25.047 -24.578 -21.547 1 94.06 250 GLU B C 1
ATOM 6665 O O . GLU B 1 250 ? 25.75 -24.875 -22.516 1 94.06 250 GLU B O 1
ATOM 6670 N N . THR B 1 251 ? 23.828 -24.25 -21.625 1 93.94 251 THR B N 1
ATOM 6671 C CA . THR B 1 251 ? 23.156 -24.172 -22.922 1 93.94 251 THR B CA 1
ATOM 6672 C C . THR B 1 251 ? 23.828 -23.125 -23.797 1 93.94 251 THR B C 1
ATOM 6674 O O . THR B 1 251 ? 24.078 -23.375 -24.984 1 93.94 251 THR B O 1
ATOM 6677 N N . LEU B 1 252 ? 24.125 -22.016 -23.234 1 95.56 252 LEU B N 1
ATOM 6678 C CA . LEU B 1 252 ? 24.734 -20.922 -23.984 1 95.56 252 LEU B CA 1
ATOM 6679 C C . LEU B 1 252 ? 26.141 -21.297 -24.453 1 95.56 252 LEU B C 1
ATOM 6681 O O . LEU B 1 252 ? 26.547 -20.938 -25.547 1 95.56 252 LEU B O 1
ATOM 6685 N N . SER B 1 253 ? 26.844 -22.031 -23.625 1 95.19 253 SER B N 1
ATOM 6686 C CA . SER B 1 253 ? 28.188 -22.453 -24 1 95.19 253 SER B CA 1
ATOM 6687 C C . SER B 1 253 ? 28.156 -23.422 -25.172 1 95.19 253 SER B C 1
ATOM 6689 O O . SER B 1 253 ? 29.016 -23.359 -26.047 1 95.19 253 SER B O 1
ATOM 6691 N N . ARG B 1 254 ? 27.188 -24.25 -25.172 1 95.19 254 ARG B N 1
ATOM 6692 C CA . ARG B 1 254 ? 27.016 -25.172 -26.297 1 95.19 254 ARG B CA 1
ATOM 6693 C C . ARG B 1 254 ? 26.703 -24.406 -27.578 1 95.19 254 ARG B C 1
ATOM 6695 O O . ARG B 1 254 ? 27.266 -24.688 -28.641 1 95.19 254 ARG B O 1
ATOM 6702 N N . ARG B 1 255 ? 25.891 -23.484 -27.469 1 94.25 255 ARG B N 1
ATOM 6703 C CA . ARG B 1 255 ? 25.469 -22.688 -28.625 1 94.25 255 ARG B CA 1
ATOM 6704 C C . ARG B 1 255 ? 26.625 -21.828 -29.141 1 94.25 255 ARG B C 1
ATOM 6706 O O . ARG B 1 255 ? 26.703 -21.547 -30.344 1 94.25 255 ARG B O 1
ATOM 6713 N N . ALA B 1 256 ? 27.469 -21.469 -28.266 1 94.44 256 ALA B N 1
ATOM 6714 C CA . ALA B 1 256 ? 28.609 -20.641 -28.625 1 94.44 256 ALA B CA 1
ATOM 6715 C C . ALA B 1 256 ? 29.719 -21.484 -29.25 1 94.44 256 ALA B C 1
ATOM 6717 O O . ALA B 1 256 ? 30.719 -20.938 -29.75 1 94.44 256 ALA B O 1
ATOM 6718 N N . GLY B 1 257 ? 29.625 -22.812 -29.203 1 94.75 257 GLY B N 1
ATOM 6719 C CA . GLY B 1 257 ? 30.562 -23.688 -29.891 1 94.75 257 GLY B CA 1
ATOM 6720 C C . GLY B 1 257 ? 31.703 -24.172 -29.016 1 94.75 257 GLY B C 1
ATOM 6721 O O . GLY B 1 257 ? 32.719 -24.672 -29.5 1 94.75 257 GLY B O 1
ATOM 6722 N N . PHE B 1 258 ? 31.562 -24.047 -27.734 1 93.5 258 PHE B N 1
ATOM 6723 C CA . PHE B 1 258 ? 32.594 -24.578 -26.844 1 93.5 258 PHE B CA 1
ATOM 6724 C C . PHE B 1 258 ? 32.625 -26.109 -26.906 1 93.5 258 PHE B C 1
ATOM 6726 O O . PHE B 1 258 ? 31.578 -26.75 -26.922 1 93.5 258 PHE B O 1
ATOM 6733 N N . SER B 1 259 ? 33.781 -26.719 -26.906 1 94.5 259 SER B N 1
ATOM 6734 C CA . SER B 1 259 ? 33.938 -28.172 -26.859 1 94.5 259 SER B CA 1
ATOM 6735 C C . SER B 1 259 ? 33.656 -28.703 -25.453 1 94.5 259 SER B C 1
ATOM 6737 O O . SER B 1 259 ? 33.562 -27.938 -24.5 1 94.5 259 SER B O 1
ATOM 6739 N N . ASP B 1 260 ? 33.531 -29.984 -25.375 1 92.38 260 ASP B N 1
ATOM 6740 C CA . ASP B 1 260 ? 33.281 -30.609 -24.078 1 92.38 260 ASP B CA 1
ATOM 6741 C C . ASP B 1 260 ? 34.406 -30.297 -23.109 1 92.38 260 ASP B C 1
ATOM 6743 O O . ASP B 1 260 ? 34.188 -30.031 -21.922 1 92.38 260 ASP B O 1
ATOM 6747 N N . ALA B 1 261 ? 35.594 -30.328 -23.625 1 89.38 261 ALA B N 1
ATOM 6748 C CA . ALA B 1 261 ? 36.75 -30.047 -22.781 1 89.38 261 ALA B CA 1
ATOM 6749 C C . ALA B 1 261 ? 36.75 -28.578 -22.344 1 89.38 261 ALA B C 1
ATOM 6751 O O . ALA B 1 261 ? 37.094 -28.281 -21.188 1 89.38 261 ALA B O 1
ATOM 6752 N N . GLU B 1 262 ? 36.438 -27.75 -23.266 1 90.38 262 GLU B N 1
ATOM 6753 C CA . GLU B 1 262 ? 36.375 -26.328 -22.938 1 90.38 262 GLU B CA 1
ATOM 6754 C C . GLU B 1 262 ? 35.281 -26.047 -21.922 1 90.38 262 GLU B C 1
ATOM 6756 O O . GLU B 1 262 ? 35.438 -25.234 -21.016 1 90.38 262 GLU B O 1
ATOM 6761 N N . ARG B 1 263 ? 34.156 -26.672 -22.062 1 91.88 263 ARG B N 1
ATOM 6762 C CA . ARG B 1 263 ? 33.031 -26.469 -21.156 1 91.88 263 ARG B CA 1
ATOM 6763 C C . ARG B 1 263 ? 33.375 -26.969 -19.75 1 91.88 263 ARG B C 1
ATOM 6765 O O . ARG B 1 263 ? 32.969 -26.375 -18.766 1 91.88 263 ARG B O 1
ATOM 6772 N N . ALA B 1 264 ? 34.125 -28 -19.688 1 87.5 264 ALA B N 1
ATOM 6773 C CA . ALA B 1 264 ? 34.594 -28.5 -18.391 1 87.5 264 ALA B CA 1
ATOM 6774 C C . ALA B 1 264 ? 35.469 -27.469 -17.703 1 87.5 264 ALA B C 1
ATOM 6776 O O . ALA B 1 264 ? 35.406 -27.266 -16.484 1 87.5 264 ALA B O 1
ATOM 6777 N N . SER B 1 265 ? 36.312 -26.891 -18.5 1 86.06 265 SER B N 1
ATOM 6778 C CA . SER B 1 265 ? 37.156 -25.828 -17.969 1 86.06 265 SER B CA 1
ATOM 6779 C C . SER B 1 265 ? 36.344 -24.609 -17.578 1 86.06 265 SER B C 1
ATOM 6781 O O . SER B 1 265 ? 36.625 -23.953 -16.562 1 86.06 265 SER B O 1
ATOM 6783 N N . LEU B 1 266 ? 35.438 -24.297 -18.375 1 87.94 266 LEU B N 1
ATOM 6784 C CA . LEU B 1 266 ? 34.562 -23.156 -18.141 1 87.94 266 LEU B CA 1
ATOM 6785 C C . LEU B 1 266 ? 33.812 -23.328 -16.828 1 87.94 266 LEU B C 1
ATOM 6787 O O . LEU B 1 266 ? 33.625 -22.359 -16.078 1 87.94 266 LEU B O 1
ATOM 6791 N N . SER B 1 267 ? 33.344 -24.516 -16.516 1 85.69 267 SER B N 1
ATOM 6792 C CA . SER B 1 267 ? 32.5 -24.812 -15.359 1 85.69 267 SER B CA 1
ATOM 6793 C C . SER B 1 267 ? 33.25 -24.578 -14.055 1 85.69 267 SER B C 1
ATOM 6795 O O . SER B 1 267 ? 32.656 -24.484 -12.984 1 85.69 267 SER B O 1
ATOM 6797 N N . ARG B 1 268 ? 34.594 -24.391 -14.141 1 75.88 268 ARG B N 1
ATOM 6798 C CA . ARG B 1 268 ? 35.406 -24.156 -12.953 1 75.88 268 ARG B CA 1
ATOM 6799 C C . ARG B 1 268 ? 35.438 -22.672 -12.594 1 75.88 268 ARG B C 1
ATOM 68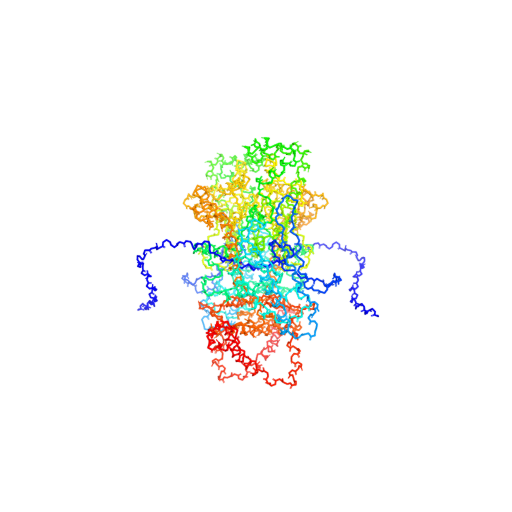01 O O . ARG B 1 268 ? 35.844 -22.312 -11.492 1 75.88 268 ARG B O 1
ATOM 6808 N N . LEU B 1 269 ? 35 -21.875 -13.461 1 79.25 269 LEU B N 1
ATOM 6809 C CA . LEU B 1 269 ? 34.938 -20.438 -13.219 1 79.25 269 LEU B CA 1
ATOM 6810 C C . LEU B 1 269 ? 33.594 -20.047 -12.594 1 79.25 269 LEU B C 1
ATOM 6812 O O . LEU B 1 269 ? 32.656 -20.812 -12.641 1 79.25 269 LEU B O 1
ATOM 6816 N N . ASN B 1 270 ? 33.625 -18.875 -11.984 1 82.94 270 ASN B N 1
ATOM 6817 C CA . ASN B 1 270 ? 32.375 -18.328 -11.484 1 82.94 270 ASN B CA 1
ATOM 6818 C C . ASN B 1 270 ? 31.406 -18.047 -12.617 1 82.94 270 ASN B C 1
ATOM 6820 O O . ASN B 1 270 ? 31.812 -17.828 -13.758 1 82.94 270 ASN B O 1
ATOM 6824 N N . TYR B 1 271 ? 30.156 -18.062 -12.266 1 87.19 271 TYR B N 1
ATOM 6825 C CA . TYR B 1 271 ? 29.094 -17.938 -13.266 1 87.19 271 TYR B CA 1
ATOM 6826 C C . TYR B 1 271 ? 29.25 -16.641 -14.062 1 87.19 271 TYR B C 1
ATOM 6828 O O . TYR B 1 271 ? 29.016 -16.625 -15.273 1 87.19 271 TYR B O 1
ATOM 6836 N N . LEU B 1 272 ? 29.703 -15.555 -13.43 1 86.31 272 LEU B N 1
ATOM 6837 C CA . LEU B 1 272 ? 29.812 -14.266 -14.102 1 86.31 272 LEU B CA 1
ATOM 6838 C C . LEU B 1 272 ? 30.938 -14.289 -15.133 1 86.31 272 LEU B C 1
ATOM 6840 O O . LEU B 1 272 ? 30.797 -13.727 -16.219 1 86.31 272 LEU B O 1
ATOM 6844 N N . ASP B 1 273 ? 31.984 -14.945 -14.828 1 83.56 273 ASP B N 1
ATOM 6845 C CA . ASP B 1 273 ? 33.125 -15.062 -15.734 1 83.56 273 ASP B CA 1
ATOM 6846 C C . ASP B 1 273 ? 32.781 -16 -16.891 1 83.56 273 ASP B C 1
ATOM 6848 O O . ASP B 1 273 ? 33.188 -15.75 -18.031 1 83.56 273 ASP B O 1
ATOM 6852 N N . GLN B 1 274 ? 32.094 -17.062 -16.531 1 89.38 274 GLN B N 1
ATOM 6853 C CA . GLN B 1 274 ? 31.625 -17.938 -17.609 1 89.38 274 GLN B CA 1
ATOM 6854 C C . GLN B 1 274 ? 30.812 -17.156 -18.625 1 89.38 274 GLN B C 1
ATOM 6856 O O . GLN B 1 274 ? 31.078 -17.234 -19.828 1 89.38 274 GLN B O 1
ATOM 6861 N N . ALA B 1 275 ? 29.938 -16.391 -18.141 1 93.5 275 ALA B N 1
ATOM 6862 C CA . ALA B 1 275 ? 29.062 -15.602 -19 1 93.5 275 ALA B CA 1
ATOM 6863 C C . ALA B 1 275 ? 29.859 -14.641 -19.859 1 93.5 275 ALA B C 1
ATOM 6865 O O . ALA B 1 275 ? 29.562 -14.461 -21.047 1 93.5 275 ALA B O 1
ATOM 6866 N N . SER B 1 276 ? 30.875 -14.023 -19.312 1 88.69 276 SER B N 1
ATOM 6867 C CA . SER B 1 276 ? 31.719 -13.086 -20.047 1 88.69 276 SER B CA 1
ATOM 6868 C C . SER B 1 276 ? 32.438 -13.773 -21.203 1 88.69 276 SER B C 1
ATOM 6870 O O . SER B 1 276 ? 32.469 -13.25 -22.312 1 88.69 276 SER B O 1
ATOM 6872 N N . LEU B 1 277 ? 32.938 -14.93 -20.938 1 88.94 277 LEU B N 1
ATOM 6873 C CA . LEU B 1 277 ? 33.688 -15.672 -21.969 1 88.94 277 LEU B CA 1
ATOM 6874 C C . LEU B 1 277 ? 32.719 -16.156 -23.062 1 88.94 277 LEU B C 1
ATOM 6876 O O . LEU B 1 277 ? 33.094 -16.125 -24.234 1 88.94 277 LEU B O 1
ATOM 6880 N N . ILE B 1 278 ? 31.594 -16.594 -22.672 1 94.31 278 ILE B N 1
ATOM 6881 C CA . ILE B 1 278 ? 30.578 -17.047 -23.641 1 94.31 278 ILE B CA 1
ATOM 6882 C C . ILE B 1 278 ? 30.172 -15.891 -24.531 1 94.31 278 ILE B C 1
ATOM 6884 O O . ILE B 1 278 ? 30.062 -16.047 -25.75 1 94.31 278 ILE B O 1
ATOM 6888 N N . ARG B 1 279 ? 29.922 -14.727 -23.953 1 94.19 279 ARG B N 1
ATOM 6889 C CA . ARG B 1 279 ? 29.578 -13.523 -24.703 1 94.19 279 ARG B CA 1
ATOM 6890 C C . ARG B 1 279 ? 30.641 -13.211 -25.75 1 94.19 279 ARG B C 1
ATOM 6892 O O . ARG B 1 279 ? 30.312 -12.898 -26.891 1 94.19 279 ARG B O 1
ATOM 6899 N N . ASP B 1 280 ? 31.859 -13.344 -25.391 1 90.12 280 ASP B N 1
ATOM 6900 C CA . ASP B 1 280 ? 32.969 -13.031 -26.297 1 90.12 280 ASP B CA 1
ATOM 6901 C C . ASP B 1 280 ? 33 -14.023 -27.469 1 90.12 280 ASP B C 1
ATOM 6903 O O . ASP B 1 280 ? 33.312 -13.633 -28.594 1 90.12 280 ASP B O 1
ATOM 6907 N N . ARG B 1 281 ? 32.688 -15.227 -27.188 1 92.94 281 ARG B N 1
ATOM 6908 C CA . ARG B 1 281 ? 32.781 -16.281 -28.188 1 92.94 281 ARG B CA 1
ATOM 6909 C C . ARG B 1 281 ? 31.578 -16.281 -29.109 1 92.94 281 ARG B C 1
ATOM 6911 O O . ARG B 1 281 ? 31.703 -16.562 -30.312 1 92.94 281 ARG B O 1
ATOM 6918 N N . ILE B 1 282 ? 30.438 -16.031 -28.609 1 94.12 282 ILE B N 1
ATOM 6919 C CA . ILE B 1 282 ? 29.188 -16.219 -29.328 1 94.12 282 ILE B CA 1
ATOM 6920 C C . ILE B 1 282 ? 28.984 -15.086 -30.328 1 94.12 282 ILE B C 1
ATOM 6922 O O . ILE B 1 282 ? 28.188 -15.203 -31.266 1 94.12 282 ILE B O 1
ATOM 6926 N N . GLY B 1 283 ? 29.656 -13.93 -30.312 1 90.81 283 GLY B N 1
ATOM 6927 C CA . GLY B 1 283 ? 29.547 -12.867 -31.297 1 90.81 283 GLY B CA 1
ATOM 6928 C C . GLY B 1 283 ? 29.281 -11.508 -30.672 1 90.81 283 GLY B C 1
ATOM 6929 O O . GLY B 1 283 ? 28.703 -10.625 -31.328 1 90.81 283 GLY B O 1
ATOM 6930 N N . GLY B 1 284 ? 29.453 -11.398 -29.406 1 90.38 284 GLY B N 1
ATOM 6931 C CA . GLY B 1 284 ? 29.344 -10.086 -28.797 1 90.38 284 GLY B CA 1
ATOM 6932 C C . GLY B 1 284 ? 28.078 -9.914 -27.984 1 90.38 284 GLY B C 1
ATOM 6933 O O . GLY B 1 284 ? 27.281 -10.852 -27.844 1 90.38 284 GLY B O 1
ATOM 6934 N N . GLU B 1 285 ? 27.875 -8.734 -27.453 1 91.44 285 GLU B N 1
ATOM 6935 C CA . GLU B 1 285 ? 26.844 -8.414 -26.453 1 91.44 285 GLU B CA 1
ATOM 6936 C C . GLU B 1 285 ? 25.453 -8.617 -27.031 1 91.44 285 GLU B C 1
ATOM 6938 O O . GLU B 1 285 ? 24.609 -9.266 -26.406 1 91.44 285 GLU B O 1
ATOM 6943 N N . LYS B 1 286 ? 25.203 -8.086 -28.109 1 91.31 286 LYS B N 1
ATOM 6944 C CA . LYS B 1 286 ? 23.875 -8.133 -28.703 1 91.31 286 LYS B CA 1
ATOM 6945 C C . LYS B 1 286 ? 23.453 -9.578 -28.984 1 91.31 286 LYS B C 1
ATOM 6947 O O . LYS B 1 286 ? 22.344 -9.984 -28.609 1 91.31 286 LYS B O 1
ATOM 6952 N N . THR B 1 287 ? 24.359 -10.328 -29.625 1 94.25 287 THR B N 1
ATOM 6953 C CA . THR B 1 287 ? 24.078 -11.727 -29.938 1 94.25 287 THR B CA 1
ATOM 6954 C C . THR B 1 287 ? 23.891 -12.539 -28.656 1 94.25 287 THR B C 1
ATOM 6956 O O . THR B 1 287 ? 23 -13.383 -28.562 1 94.25 287 THR B O 1
ATOM 6959 N N . PHE B 1 288 ? 24.75 -12.273 -27.75 1 95.38 288 PHE B N 1
ATOM 6960 C CA . PHE B 1 288 ? 24.688 -12.961 -26.469 1 95.38 288 PHE B CA 1
ATOM 6961 C C . PHE B 1 288 ? 23.344 -12.75 -25.797 1 95.38 288 PHE B C 1
ATOM 6963 O O . PHE B 1 288 ? 22.688 -13.711 -25.391 1 95.38 288 PHE B O 1
ATOM 6970 N N . LYS B 1 289 ? 22.859 -11.539 -25.719 1 95.06 289 LYS B N 1
ATOM 6971 C CA . LYS B 1 289 ? 21.594 -11.203 -25.047 1 95.06 289 LYS B CA 1
ATOM 6972 C C . LYS B 1 289 ? 20.406 -11.805 -25.797 1 95.06 289 LYS B C 1
ATOM 6974 O O . LYS B 1 289 ? 19.438 -12.242 -25.172 1 95.06 289 LYS B O 1
ATOM 6979 N N . GLU B 1 290 ? 20.516 -11.789 -27.016 1 94.31 290 GLU B N 1
ATOM 6980 C CA . GLU B 1 290 ? 19.453 -12.398 -27.812 1 94.31 290 GLU B CA 1
ATOM 6981 C C . GLU B 1 290 ? 19.375 -13.906 -27.578 1 94.31 290 GLU B C 1
ATOM 6983 O O . GLU B 1 290 ? 18.281 -14.484 -27.562 1 94.31 290 GLU B O 1
ATOM 6988 N N . GLU B 1 291 ? 20.5 -14.516 -27.5 1 94.94 291 GLU B N 1
ATOM 6989 C CA . GLU B 1 291 ? 20.5 -15.953 -27.219 1 94.94 291 GLU B CA 1
ATOM 6990 C C . GLU B 1 291 ? 19.938 -16.25 -25.844 1 94.94 291 GLU B C 1
ATOM 6992 O O . GLU B 1 291 ? 19.25 -17.266 -25.656 1 94.94 291 GLU B O 1
ATOM 6997 N N . VAL B 1 292 ? 20.266 -15.43 -24.875 1 95.69 292 VAL B N 1
ATOM 6998 C CA . VAL B 1 292 ? 19.672 -15.578 -23.547 1 95.69 292 VAL B CA 1
ATOM 6999 C C . VAL B 1 292 ? 18.156 -15.5 -23.656 1 95.69 292 VAL B C 1
ATOM 7001 O O . VAL B 1 292 ? 17.438 -16.344 -23.109 1 95.69 292 VAL B O 1
ATOM 7004 N N . ARG B 1 293 ? 17.703 -14.492 -24.359 1 94.62 293 ARG B N 1
ATOM 7005 C CA . ARG B 1 293 ? 16.266 -14.32 -24.562 1 94.62 293 ARG B CA 1
ATOM 7006 C C . ARG B 1 293 ? 15.648 -15.578 -25.141 1 94.62 293 ARG B C 1
ATOM 7008 O O . ARG B 1 293 ? 14.602 -16.047 -24.672 1 94.62 293 ARG B O 1
ATOM 7015 N N . ARG B 1 294 ? 16.266 -16.203 -26.047 1 91.69 294 ARG B N 1
ATOM 7016 C CA . ARG B 1 294 ? 15.742 -17.406 -26.703 1 91.69 294 ARG B CA 1
ATOM 7017 C C . ARG B 1 294 ? 15.648 -18.578 -25.734 1 91.69 294 ARG B C 1
ATOM 7019 O O . ARG B 1 294 ? 14.734 -19.391 -25.828 1 91.69 294 ARG B O 1
ATOM 7026 N N . CYS B 1 295 ? 16.547 -18.578 -24.844 1 91.06 295 CYS B N 1
ATOM 7027 C CA . CYS B 1 295 ? 16.609 -19.672 -23.891 1 91.06 295 CYS B CA 1
ATOM 7028 C C . CYS B 1 295 ? 15.5 -19.562 -22.844 1 91.06 295 CYS B C 1
ATOM 7030 O O . CYS B 1 295 ? 15.062 -20.562 -22.297 1 91.06 295 CYS B O 1
ATOM 7032 N N . VAL B 1 296 ? 14.969 -18.312 -22.562 1 91.06 296 VAL B N 1
ATOM 7033 C CA . VAL B 1 296 ? 14.125 -18.156 -21.391 1 91.06 296 VAL B CA 1
ATOM 7034 C C . VAL B 1 296 ? 12.758 -17.625 -21.797 1 91.06 296 VAL B C 1
ATOM 7036 O O . VAL B 1 296 ? 11.867 -17.469 -20.953 1 91.06 296 VAL B O 1
ATOM 7039 N N . GLN B 1 297 ? 12.516 -17.25 -23.031 1 84.44 297 GLN B N 1
ATOM 7040 C CA . GLN B 1 297 ? 11.281 -16.625 -23.5 1 84.44 297 GLN B CA 1
ATOM 7041 C C . GLN B 1 297 ? 10.133 -17.625 -23.562 1 84.44 297 GLN B C 1
ATOM 7043 O O . GLN B 1 297 ? 8.961 -17.25 -23.5 1 84.44 297 GLN B O 1
ATOM 7048 N N . ARG B 1 298 ? 10.562 -18.875 -23.656 1 74.69 298 ARG B N 1
ATOM 7049 C CA . ARG B 1 298 ? 9.539 -19.906 -23.859 1 74.69 298 ARG B CA 1
ATOM 7050 C C . ARG B 1 298 ? 9.164 -20.562 -22.547 1 74.69 298 ARG B C 1
ATOM 7052 O O . ARG B 1 298 ? 9.977 -20.625 -21.625 1 74.69 298 ARG B O 1
ATOM 7059 N N . GLY B 1 299 ? 7.852 -20.344 -22.125 1 75.81 299 GLY B N 1
ATOM 7060 C CA . GLY B 1 299 ? 7.426 -21.047 -20.922 1 75.81 299 GLY B CA 1
ATOM 7061 C C . GLY B 1 299 ? 5.977 -20.797 -20.547 1 75.81 299 GLY B C 1
ATOM 7062 O O . GLY B 1 299 ? 5.293 -20.016 -21.219 1 75.81 299 GLY B O 1
ATOM 7063 N N . ARG B 1 300 ? 5.578 -21.688 -19.672 1 87.56 300 ARG B N 1
ATOM 7064 C CA . ARG B 1 300 ? 4.254 -21.578 -19.062 1 87.56 300 ARG B CA 1
ATOM 7065 C C . ARG B 1 300 ? 4.352 -21.328 -17.562 1 87.56 300 ARG B C 1
ATOM 7067 O O . ARG B 1 300 ? 5.293 -21.781 -16.922 1 87.56 300 ARG B O 1
ATOM 7074 N N . TYR B 1 301 ? 3.445 -20.531 -17.125 1 92.06 301 TYR B N 1
ATOM 7075 C CA . TYR B 1 301 ? 3.58 -20.203 -15.703 1 92.06 301 TYR B CA 1
ATOM 7076 C C . TYR B 1 301 ? 3.213 -21.406 -14.836 1 92.06 301 TYR B C 1
ATOM 7078 O O . TYR B 1 301 ? 2.379 -22.234 -15.227 1 92.06 301 TYR B O 1
ATOM 7086 N N . THR B 1 302 ? 3.83 -21.531 -13.68 1 93.75 302 THR B N 1
ATOM 7087 C CA . THR B 1 302 ? 3.719 -22.641 -12.734 1 93.75 302 THR B CA 1
ATOM 7088 C C . THR B 1 302 ? 2.732 -22.297 -11.617 1 93.75 302 THR B C 1
ATOM 7090 O O . THR B 1 302 ? 2.248 -21.172 -11.531 1 93.75 302 THR B O 1
ATOM 7093 N N . PRO B 1 303 ? 2.393 -23.344 -10.758 1 94.81 303 PRO B N 1
ATOM 7094 C CA . PRO B 1 303 ? 1.565 -23.047 -9.586 1 94.81 303 PRO B CA 1
ATOM 7095 C C . PRO B 1 303 ? 2.152 -21.938 -8.719 1 94.81 303 PRO B C 1
ATOM 7097 O O . PRO B 1 303 ? 1.414 -21.078 -8.227 1 94.81 303 PRO B O 1
ATOM 7100 N N . ALA B 1 304 ? 3.441 -21.922 -8.609 1 95.31 304 ALA B N 1
ATOM 7101 C CA . ALA B 1 304 ? 4.102 -20.922 -7.777 1 95.31 304 ALA B CA 1
ATOM 7102 C C . ALA B 1 304 ? 3.861 -19.516 -8.32 1 95.31 304 ALA B C 1
ATOM 7104 O O . ALA B 1 304 ? 3.586 -18.578 -7.559 1 95.31 304 ALA B O 1
ATOM 7105 N N . HIS B 1 305 ? 3.961 -19.359 -9.633 1 96.44 305 HIS B N 1
ATOM 7106 C CA . HIS B 1 305 ? 3.672 -18.078 -10.25 1 96.44 305 HIS B CA 1
ATOM 7107 C C . HIS B 1 305 ? 2.238 -17.641 -9.961 1 96.44 305 HIS B C 1
ATOM 7109 O O . HIS B 1 305 ? 2.002 -16.484 -9.578 1 96.44 305 HIS B O 1
ATOM 7115 N N . ALA B 1 306 ? 1.336 -18.547 -10.148 1 95.94 306 ALA B N 1
ATOM 7116 C CA . ALA B 1 306 ? -0.083 -18.25 -9.984 1 95.94 306 ALA B CA 1
ATOM 7117 C C . ALA B 1 306 ? -0.399 -17.859 -8.539 1 95.94 306 ALA B C 1
ATOM 7119 O O . ALA B 1 306 ? -1.147 -16.922 -8.289 1 95.94 306 ALA B O 1
ATOM 7120 N N . ILE B 1 307 ? 0.151 -18.609 -7.641 1 95.81 307 ILE B N 1
ATOM 7121 C CA . ILE B 1 307 ? -0.081 -18.344 -6.227 1 95.81 307 ILE B CA 1
ATOM 7122 C C . ILE B 1 307 ? 0.513 -16.984 -5.852 1 95.81 307 ILE B C 1
ATOM 7124 O O . ILE B 1 307 ? -0.13 -16.188 -5.168 1 95.81 307 ILE B O 1
ATOM 7128 N N . ALA B 1 308 ? 1.711 -16.734 -6.297 1 94.94 308 ALA B N 1
ATOM 7129 C CA . ALA B 1 308 ? 2.352 -15.445 -6.043 1 94.94 308 ALA B CA 1
ATOM 7130 C C . ALA B 1 308 ? 1.49 -14.289 -6.559 1 94.94 308 ALA B C 1
ATOM 7132 O O . ALA B 1 308 ? 1.352 -13.266 -5.891 1 94.94 308 ALA B O 1
ATOM 7133 N N . ALA B 1 309 ? 0.954 -14.5 -7.676 1 93.38 309 ALA B N 1
ATOM 7134 C CA . ALA B 1 309 ? 0.106 -13.477 -8.281 1 93.38 309 ALA B CA 1
ATOM 7135 C C . ALA B 1 309 ? -1.14 -13.227 -7.438 1 93.38 309 ALA B C 1
ATOM 7137 O O . ALA B 1 309 ? -1.59 -12.086 -7.305 1 93.38 309 ALA B O 1
ATOM 7138 N N . THR B 1 310 ? -1.62 -14.234 -6.883 1 90.25 310 THR B N 1
ATOM 7139 C CA . THR B 1 310 ? -2.854 -14.141 -6.109 1 90.25 310 THR B CA 1
ATOM 7140 C C . THR B 1 310 ? -2.617 -13.398 -4.797 1 90.25 310 THR B C 1
ATOM 7142 O O . THR B 1 310 ? -3.533 -12.766 -4.266 1 90.25 310 THR B O 1
ATOM 7145 N N . LEU B 1 311 ? -1.418 -13.445 -4.262 1 89.62 311 LEU B N 1
ATOM 7146 C CA . LEU B 1 311 ? -1.093 -12.734 -3.029 1 89.62 311 LEU B CA 1
ATOM 7147 C C . LEU B 1 311 ? -1.142 -11.227 -3.24 1 89.62 311 LEU B C 1
ATOM 7149 O O . LEU B 1 311 ? -1.298 -10.469 -2.283 1 89.62 311 LEU B O 1
ATOM 7153 N N . ARG B 1 312 ? -0.995 -10.773 -4.445 1 87.69 312 ARG B N 1
ATOM 7154 C CA . ARG B 1 312 ? -1.115 -9.375 -4.855 1 87.69 312 ARG B CA 1
ATOM 7155 C C . ARG B 1 312 ? -0.141 -8.492 -4.082 1 87.69 312 ARG B C 1
ATOM 7157 O O . ARG B 1 312 ? -0.527 -7.449 -3.557 1 87.69 312 ARG B O 1
ATOM 7164 N N . MET B 1 313 ? 1.078 -8.945 -3.99 1 90.06 313 MET B N 1
ATOM 7165 C CA . MET B 1 313 ? 2.158 -8.211 -3.336 1 90.06 313 MET B CA 1
ATOM 7166 C C . MET B 1 313 ? 3.17 -7.703 -4.359 1 90.06 313 MET B C 1
ATOM 7168 O O . MET B 1 313 ? 3.195 -8.172 -5.496 1 90.06 313 MET B O 1
ATOM 7172 N N . THR B 1 314 ? 3.943 -6.707 -3.932 1 88.56 314 THR B N 1
ATOM 7173 C CA . THR B 1 314 ? 5.086 -6.328 -4.754 1 88.56 314 THR B CA 1
ATOM 7174 C C . THR B 1 314 ? 6.047 -7.5 -4.922 1 88.56 314 THR B C 1
ATOM 7176 O O . THR B 1 314 ? 6.355 -8.195 -3.953 1 88.56 314 THR B O 1
ATOM 7179 N N . ALA B 1 315 ? 6.434 -7.699 -6.18 1 94.38 315 ALA B N 1
ATOM 7180 C CA . ALA B 1 315 ? 7.359 -8.797 -6.457 1 94.38 315 ALA B CA 1
ATOM 7181 C C . ALA B 1 315 ? 8.703 -8.266 -6.953 1 94.38 315 ALA B C 1
ATOM 7183 O O . ALA B 1 315 ? 8.758 -7.266 -7.672 1 94.38 315 ALA B O 1
ATOM 7184 N N . ILE B 1 316 ? 9.742 -8.875 -6.461 1 94.44 316 ILE B N 1
ATOM 7185 C CA . ILE B 1 316 ? 11.109 -8.656 -6.922 1 94.44 316 ILE B CA 1
ATOM 7186 C C . ILE B 1 316 ? 11.656 -9.945 -7.535 1 94.44 316 ILE B C 1
ATOM 7188 O O . ILE B 1 316 ? 11.445 -11.039 -6.996 1 94.44 316 ILE B O 1
ATOM 7192 N N . THR B 1 317 ? 12.328 -9.844 -8.719 1 95.94 317 THR B N 1
ATOM 7193 C CA . THR B 1 317 ? 12.844 -11.078 -9.312 1 95.94 317 THR B CA 1
ATOM 7194 C C . THR B 1 317 ? 14.148 -10.805 -10.055 1 95.94 317 THR B C 1
ATOM 7196 O O . THR B 1 317 ? 14.359 -9.711 -10.57 1 95.94 317 THR B O 1
ATOM 7199 N N . THR B 1 318 ? 15.023 -11.742 -10.07 1 93.81 318 THR B N 1
ATOM 7200 C CA . THR B 1 318 ? 16.234 -11.719 -10.891 1 93.81 318 THR B CA 1
ATOM 7201 C C . THR B 1 318 ? 16.016 -12.516 -12.172 1 93.81 318 THR B C 1
ATOM 7203 O O . THR B 1 318 ? 16.938 -12.641 -12.992 1 93.81 318 THR B O 1
ATOM 7206 N N . ASN B 1 319 ? 14.828 -13.078 -12.328 1 95 319 ASN B N 1
ATOM 7207 C CA . ASN B 1 319 ? 14.523 -13.852 -13.523 1 95 319 ASN B CA 1
ATOM 7208 C C . ASN B 1 319 ? 14.281 -12.953 -14.734 1 95 319 ASN B C 1
ATOM 7210 O O . ASN B 1 319 ? 13.695 -11.875 -14.602 1 95 319 ASN B O 1
ATOM 7214 N N . TYR B 1 320 ? 14.617 -13.492 -15.891 1 95.81 320 TYR B N 1
ATOM 7215 C CA . TYR B 1 320 ? 14.445 -12.727 -17.125 1 95.81 320 TYR B CA 1
ATOM 7216 C C . TYR B 1 320 ? 13.07 -12.984 -17.734 1 95.81 320 TYR B C 1
ATOM 7218 O O . TYR B 1 320 ? 12.539 -12.141 -18.469 1 95.81 320 TYR B O 1
ATOM 7226 N N . ASP B 1 321 ? 12.5 -14.109 -17.469 1 95.19 321 ASP B N 1
ATOM 7227 C CA . ASP B 1 321 ? 11.258 -14.531 -18.109 1 95.19 321 ASP B CA 1
ATOM 7228 C C . ASP B 1 321 ? 10.086 -13.664 -17.641 1 95.19 321 ASP B C 1
ATOM 7230 O O . ASP B 1 321 ? 10.227 -12.867 -16.719 1 95.19 321 ASP B O 1
ATOM 7234 N N . ASP B 1 322 ? 8.914 -13.828 -18.297 1 94.38 322 ASP B N 1
ATOM 7235 C CA . ASP B 1 322 ? 7.73 -13.039 -17.984 1 94.38 322 ASP B CA 1
ATOM 7236 C C . ASP B 1 322 ? 6.602 -13.93 -17.469 1 94.38 322 ASP B C 1
ATOM 7238 O O . ASP B 1 322 ? 5.422 -13.617 -17.656 1 94.38 322 ASP B O 1
ATOM 7242 N N . LEU B 1 323 ? 6.977 -14.977 -16.875 1 94.62 323 LEU B N 1
ATOM 7243 C CA . LEU B 1 323 ? 5.961 -15.953 -16.484 1 94.62 323 LEU B CA 1
ATOM 7244 C C . LEU B 1 323 ? 5.117 -15.43 -15.328 1 94.62 323 LEU B C 1
ATOM 7246 O O . LEU B 1 323 ? 3.908 -15.672 -15.273 1 94.62 323 LEU B O 1
ATOM 7250 N N . TYR B 1 324 ? 5.703 -14.75 -14.367 1 95.94 324 TYR B N 1
ATOM 7251 C CA . TYR B 1 324 ? 4.938 -14.141 -13.281 1 95.94 324 TYR B CA 1
ATOM 7252 C C . TYR B 1 324 ? 3.947 -13.117 -13.828 1 95.94 324 TYR B C 1
ATOM 7254 O O . TYR B 1 324 ? 2.783 -13.094 -13.422 1 95.94 324 TYR B O 1
ATOM 7262 N N . GLU B 1 325 ? 4.391 -12.273 -14.703 1 94.25 325 GLU B N 1
ATOM 7263 C CA . GLU B 1 325 ? 3.541 -11.273 -15.336 1 94.25 325 GLU B CA 1
ATOM 7264 C C . GLU B 1 325 ? 2.379 -11.922 -16.078 1 94.25 325 GLU B C 1
ATOM 7266 O O . GLU B 1 325 ? 1.243 -11.445 -16 1 94.25 325 GLU B O 1
ATOM 7271 N N . ASP B 1 326 ? 2.723 -12.992 -16.734 1 92.44 326 ASP B N 1
ATOM 7272 C CA . ASP B 1 326 ? 1.688 -13.727 -17.453 1 92.44 326 ASP B CA 1
ATOM 7273 C C . ASP B 1 326 ? 0.636 -14.273 -16.484 1 92.44 326 ASP B C 1
ATOM 7275 O O . ASP B 1 326 ? -0.562 -14.219 -16.781 1 92.44 326 ASP B O 1
ATOM 7279 N N . ALA B 1 327 ? 1.069 -14.844 -15.414 1 94.19 327 ALA B N 1
ATOM 7280 C CA . ALA B 1 327 ? 0.151 -15.359 -14.406 1 94.19 327 ALA B CA 1
ATOM 7281 C C . ALA B 1 327 ? -0.734 -14.25 -13.844 1 94.19 327 ALA B C 1
ATOM 7283 O O . ALA B 1 327 ? -1.943 -14.438 -13.688 1 94.19 327 ALA B O 1
ATOM 7284 N N . CYS B 1 328 ? -0.165 -13.086 -13.57 1 92.88 328 CYS B N 1
ATOM 7285 C CA . CYS B 1 328 ? -0.915 -11.938 -13.07 1 92.88 328 CYS B CA 1
ATOM 7286 C C . CYS B 1 328 ? -1.996 -11.523 -14.062 1 92.88 328 CYS B C 1
ATOM 7288 O O . CYS B 1 328 ? -3.152 -11.328 -13.68 1 92.88 328 CYS B O 1
ATOM 7290 N N . GLN B 1 329 ? -1.608 -11.445 -15.242 1 87.88 329 GLN B N 1
ATOM 7291 C CA . GLN B 1 329 ? -2.533 -11.023 -16.297 1 87.88 329 GLN B CA 1
ATOM 7292 C C . GLN B 1 329 ? -3.668 -12.023 -16.469 1 87.88 329 GLN B C 1
ATOM 7294 O O . GLN B 1 329 ? -4.824 -11.641 -16.641 1 87.88 329 GLN B O 1
ATOM 7299 N N . SER B 1 330 ? -3.316 -13.219 -16.391 1 86.94 330 SER B N 1
ATOM 7300 C CA . SER B 1 330 ? -4.312 -14.266 -16.578 1 86.94 330 SER B CA 1
ATOM 7301 C C . SER B 1 330 ? -5.371 -14.234 -15.477 1 86.94 330 SER B C 1
ATOM 7303 O O . SER B 1 330 ? -6.504 -14.672 -15.68 1 86.94 330 SER B O 1
ATOM 7305 N N . ALA B 1 331 ? -5.047 -13.797 -14.328 1 86.25 331 ALA B N 1
ATOM 7306 C CA . ALA B 1 331 ? -5.965 -13.695 -13.203 1 86.25 331 ALA B CA 1
ATOM 7307 C C . ALA B 1 331 ? -6.754 -12.391 -13.25 1 86.25 331 ALA B C 1
ATOM 7309 O O . ALA B 1 331 ? -7.523 -12.094 -12.336 1 86.25 331 ALA B O 1
ATOM 7310 N N . GLY B 1 332 ? -6.566 -11.609 -14.273 1 77 332 GLY B N 1
ATOM 7311 C CA . GLY B 1 332 ? -7.305 -10.375 -14.453 1 77 332 GLY B CA 1
ATOM 7312 C C . GLY B 1 332 ? -6.598 -9.164 -13.859 1 77 332 GLY B C 1
ATOM 7313 O O . GLY B 1 332 ? -7.191 -8.094 -13.742 1 77 332 GLY B O 1
ATOM 7314 N N . GLY B 1 333 ? -5.434 -9.336 -13.484 1 78.69 333 GLY B N 1
ATOM 7315 C CA . GLY B 1 333 ? -4.695 -8.219 -12.93 1 78.69 333 GLY B CA 1
ATOM 7316 C C . GLY B 1 333 ? -3.76 -7.566 -13.93 1 78.69 333 GLY B C 1
ATOM 7317 O O . GLY B 1 333 ? -3.633 -8.031 -15.07 1 78.69 333 GLY B O 1
ATOM 7318 N N . HIS B 1 334 ? -3.314 -6.402 -13.516 1 81.19 334 HIS B N 1
ATOM 7319 C CA . HIS B 1 334 ? -2.266 -5.715 -14.258 1 81.19 334 HIS B CA 1
ATOM 7320 C C . HIS B 1 334 ? -0.955 -5.703 -13.484 1 81.19 334 HIS B C 1
ATOM 7322 O O . HIS B 1 334 ? -0.949 -5.473 -12.273 1 81.19 334 HIS B O 1
ATOM 7328 N N . CYS B 1 335 ? 0.038 -6.133 -14.219 1 87.31 335 CYS B N 1
ATOM 7329 C CA . CYS B 1 335 ? 1.356 -6.191 -13.602 1 87.31 335 CYS B CA 1
ATOM 7330 C C . CYS B 1 335 ? 2.348 -5.297 -14.336 1 87.31 335 CYS B C 1
ATOM 7332 O O . CYS B 1 335 ? 2.643 -5.527 -15.508 1 87.31 335 CYS B O 1
ATOM 7334 N N . LEU B 1 336 ? 2.848 -4.332 -13.68 1 83 336 LEU B N 1
ATOM 7335 C CA . LEU B 1 336 ? 3.787 -3.385 -14.266 1 83 336 LEU B CA 1
ATOM 7336 C C . LEU B 1 336 ? 5.227 -3.84 -14.055 1 83 336 LEU B C 1
ATOM 7338 O O . LEU B 1 336 ? 5.617 -4.164 -12.93 1 83 336 LEU B O 1
ATOM 7342 N N . ARG B 1 337 ? 5.969 -3.816 -15.234 1 87.38 337 ARG B N 1
ATOM 7343 C CA . ARG B 1 337 ? 7.395 -4.125 -15.164 1 87.38 337 ARG B CA 1
ATOM 7344 C C . ARG B 1 337 ? 8.203 -2.889 -14.789 1 87.38 337 ARG B C 1
ATOM 7346 O O . ARG B 1 337 ? 8.367 -1.975 -15.602 1 87.38 337 ARG B O 1
ATOM 7353 N N . ILE B 1 338 ? 8.633 -2.883 -13.578 1 79.56 338 ILE B N 1
ATOM 7354 C CA . ILE B 1 338 ? 9.477 -1.787 -13.109 1 79.56 338 ILE B CA 1
ATOM 7355 C C . ILE B 1 338 ? 10.938 -2.078 -13.453 1 79.56 338 ILE B C 1
ATOM 7357 O O . ILE B 1 338 ? 11.414 -3.199 -13.266 1 79.56 338 ILE B O 1
ATOM 7361 N N . PRO B 1 339 ? 11.672 -1.168 -14.062 1 73.44 339 PRO B N 1
ATOM 7362 C CA . PRO B 1 339 ? 11.453 0.28 -14.039 1 73.44 339 PRO B CA 1
ATOM 7363 C C . PRO B 1 339 ? 10.828 0.799 -15.336 1 73.44 339 PRO B C 1
ATOM 7365 O O . PRO B 1 339 ? 10.68 2.012 -15.508 1 73.44 339 PRO B O 1
ATOM 7368 N N . TRP B 1 340 ? 10.461 0.034 -16.156 1 72.94 340 TRP B N 1
ATOM 7369 C CA . TRP B 1 340 ? 10.195 0.504 -17.5 1 72.94 340 TRP B CA 1
ATOM 7370 C C . TRP B 1 340 ? 8.742 0.956 -17.641 1 72.94 340 TRP B C 1
ATOM 7372 O O . TRP B 1 340 ? 8.422 1.76 -18.516 1 72.94 340 TRP B O 1
ATOM 7382 N N . GLU B 1 341 ? 7.895 0.429 -16.812 1 70.62 341 GLU B N 1
ATOM 7383 C CA . GLU B 1 341 ? 6.469 0.701 -16.969 1 70.62 341 GLU B CA 1
ATOM 7384 C C . GLU B 1 341 ? 5.934 1.482 -15.766 1 70.62 341 GLU B C 1
ATOM 7386 O O . GLU B 1 341 ? 6.355 1.258 -14.633 1 70.62 341 GLU B O 1
ATOM 7391 N N . ALA B 1 342 ? 5.395 2.652 -16.031 1 56.94 342 ALA B N 1
ATOM 7392 C CA . ALA B 1 342 ? 4.77 3.463 -14.992 1 56.94 342 ALA B CA 1
ATOM 7393 C C . ALA B 1 342 ? 3.246 3.404 -15.094 1 56.94 342 ALA B C 1
ATOM 7395 O O . ALA B 1 342 ? 2.699 3.076 -16.141 1 56.94 342 ALA B O 1
ATOM 7396 N N . TYR B 1 343 ? 2.68 3.447 -13.883 1 48.94 343 TYR B N 1
ATOM 7397 C CA . TYR B 1 343 ? 1.223 3.49 -13.867 1 48.94 343 TYR B CA 1
ATOM 7398 C C . TYR B 1 343 ? 0.702 4.652 -14.703 1 48.94 343 TYR B C 1
ATOM 7400 O O . TYR B 1 343 ? 1.158 5.789 -14.555 1 48.94 343 TYR B O 1
ATOM 7408 N N . LYS B 1 344 ? 0.293 4.383 -16 1 43.03 344 LYS B N 1
ATOM 7409 C CA . LYS B 1 344 ? -0.379 5.434 -16.766 1 43.03 344 LYS B CA 1
ATOM 7410 C C . LYS B 1 344 ? -1.797 5.664 -16.25 1 43.03 344 LYS B C 1
ATOM 7412 O O . LYS B 1 344 ? -2.543 4.711 -16.016 1 43.03 344 LYS B O 1
ATOM 7417 N N . LEU B 1 345 ? -2.064 6.926 -15.57 1 39.81 345 LEU B N 1
ATOM 7418 C CA . LEU B 1 345 ? -3.363 7.383 -15.086 1 39.81 345 LEU B CA 1
ATOM 7419 C C . LEU B 1 345 ? -4.461 7.059 -16.094 1 39.81 345 LEU B C 1
ATOM 7421 O O . LEU B 1 345 ? -5.648 7.117 -15.766 1 39.81 345 LEU B O 1
ATOM 7425 N N . ASP B 1 346 ? -4.188 6.949 -17.266 1 38.38 346 ASP B N 1
ATOM 7426 C CA . ASP B 1 346 ? -5.27 7.148 -18.219 1 38.38 346 ASP B CA 1
ATOM 7427 C C . ASP B 1 346 ? -6.254 5.98 -18.188 1 38.38 346 ASP B C 1
ATOM 7429 O O . ASP B 1 346 ? -7.285 6.012 -18.859 1 38.38 346 ASP B O 1
ATOM 7433 N N . ARG B 1 347 ? -5.855 4.887 -17.891 1 39 347 ARG B N 1
ATOM 7434 C CA . ARG B 1 347 ? -6.871 3.93 -18.312 1 39 347 ARG B CA 1
ATOM 7435 C C . ARG B 1 347 ? -7.973 3.801 -17.266 1 39 347 ARG B C 1
ATOM 7437 O O . ARG B 1 347 ? -7.691 3.521 -16.094 1 39 347 ARG B O 1
ATOM 7444 N N . GLU B 1 348 ? -9.07 4.41 -17.391 1 39.28 348 GLU B N 1
ATOM 7445 C CA . GLU B 1 348 ? -10.359 4.445 -16.719 1 39.28 348 GLU B CA 1
ATOM 7446 C C . GLU B 1 348 ? -10.742 3.066 -16.188 1 39.28 348 GLU B C 1
ATOM 7448 O O . GLU B 1 348 ? -11.398 2.957 -15.148 1 39.28 348 GLU B O 1
ATOM 7453 N N . GLU B 1 349 ? -10.625 2.029 -17.031 1 39.38 349 GLU B N 1
ATOM 7454 C CA . GLU B 1 349 ? -11.336 0.768 -16.844 1 39.38 349 GLU B CA 1
ATOM 7455 C C . GLU B 1 349 ? -10.906 0.075 -15.555 1 39.38 349 GLU B C 1
ATOM 7457 O O . GLU B 1 349 ? -11.656 -0.728 -14.992 1 39.38 349 GLU B O 1
ATOM 7462 N N . ASP B 1 350 ? -9.633 0.016 -15.227 1 41.5 350 ASP B N 1
ATOM 7463 C CA . ASP B 1 350 ? -9.164 -0.956 -14.242 1 41.5 350 ASP B CA 1
ATOM 7464 C C . ASP B 1 350 ? -9.008 -0.316 -12.867 1 41.5 350 ASP B C 1
ATOM 7466 O O . ASP B 1 350 ? -8.102 -0.674 -12.109 1 41.5 350 ASP B O 1
ATOM 7470 N N . ARG B 1 351 ? -9.82 0.6 -12.664 1 43.25 351 ARG B N 1
ATOM 7471 C CA . ARG B 1 351 ? -9.75 1.419 -11.461 1 43.25 351 ARG B CA 1
ATOM 7472 C C . ARG B 1 351 ? -9.883 0.561 -10.203 1 43.25 351 ARG B C 1
ATOM 7474 O O . ARG B 1 351 ? -9.555 1.007 -9.102 1 43.25 351 ARG B O 1
ATOM 7481 N N . ASP B 1 352 ? -10.555 -0.612 -10.328 1 49.09 352 ASP B N 1
ATOM 7482 C CA . ASP B 1 352 ? -10.953 -1.35 -9.133 1 49.09 352 ASP B CA 1
ATOM 7483 C C . ASP B 1 352 ? -9.773 -2.131 -8.555 1 49.09 352 ASP B C 1
ATOM 7485 O O . ASP B 1 352 ? -9.859 -2.668 -7.449 1 49.09 352 ASP B O 1
ATOM 7489 N N . LYS B 1 353 ? -8.625 -2.232 -9.531 1 58.72 353 LYS B N 1
ATOM 7490 C CA . LYS B 1 353 ? -7.566 -3.02 -8.898 1 58.72 353 LYS B CA 1
ATOM 7491 C C . LYS B 1 353 ? -6.219 -2.312 -9.008 1 58.72 353 LYS B C 1
ATOM 7493 O O . LYS B 1 353 ? -5.809 -1.91 -10.102 1 58.72 353 LYS B O 1
ATOM 7498 N N . LYS B 1 354 ? -5.676 -1.953 -7.855 1 66.12 354 LYS B N 1
ATOM 7499 C CA . LYS B 1 354 ? -4.301 -1.467 -7.773 1 66.12 354 LYS B CA 1
ATOM 7500 C C . LYS B 1 354 ? -3.354 -2.357 -8.57 1 66.12 354 LYS B C 1
ATOM 7502 O O . LYS B 1 354 ? -3.412 -3.584 -8.469 1 66.12 354 LYS B O 1
ATOM 7507 N N . PRO B 1 355 ? -2.67 -1.768 -9.594 1 75.12 355 PRO B N 1
ATOM 7508 C CA . PRO B 1 355 ? -1.729 -2.609 -10.336 1 75.12 355 PRO B CA 1
ATOM 7509 C C . PRO B 1 355 ? -0.652 -3.223 -9.445 1 75.12 355 PRO B C 1
ATOM 7511 O O . PRO B 1 355 ? -0.269 -2.625 -8.438 1 75.12 355 PRO B O 1
ATOM 7514 N N . LEU B 1 356 ? -0.278 -4.422 -9.875 1 84.5 356 LEU B N 1
ATOM 7515 C CA . LEU B 1 356 ? 0.854 -5.078 -9.234 1 84.5 356 LEU B CA 1
ATOM 7516 C C . LEU B 1 356 ? 2.172 -4.609 -9.844 1 84.5 356 LEU B C 1
ATOM 7518 O O . LEU B 1 356 ? 2.205 -4.156 -10.992 1 84.5 356 LEU B O 1
ATOM 7522 N N . HIS B 1 357 ? 3.189 -4.578 -9.047 1 85 357 HIS B N 1
ATOM 7523 C CA . HIS B 1 357 ? 4.523 -4.199 -9.5 1 85 357 HIS B CA 1
ATOM 7524 C C . HIS B 1 357 ? 5.492 -5.371 -9.398 1 85 357 HIS B C 1
ATOM 7526 O O . HIS B 1 357 ? 5.477 -6.113 -8.414 1 85 357 HIS B O 1
ATOM 7532 N N . VAL B 1 358 ? 6.227 -5.59 -10.5 1 92.12 358 VAL B N 1
ATOM 7533 C CA . VAL B 1 358 ? 7.32 -6.555 -10.461 1 92.12 358 VAL B CA 1
ATOM 7534 C C . VAL B 1 358 ? 8.633 -5.859 -10.812 1 92.12 358 VAL B C 1
ATOM 7536 O O . VAL B 1 358 ? 8.766 -5.297 -11.906 1 92.12 358 VAL B O 1
ATOM 7539 N N . LEU B 1 359 ? 9.539 -5.852 -9.883 1 90.38 359 LEU B N 1
ATOM 7540 C CA . LEU B 1 359 ? 10.875 -5.297 -10.109 1 90.38 359 LEU B CA 1
ATOM 7541 C C . LEU B 1 359 ? 11.773 -6.309 -10.805 1 90.38 359 LEU B C 1
ATOM 7543 O O . LEU B 1 359 ? 12.109 -7.348 -10.227 1 90.38 359 LEU B O 1
ATOM 7547 N N . LYS B 1 360 ? 12.141 -5.965 -12.047 1 90.88 360 LYS B N 1
ATOM 7548 C CA . LYS B 1 360 ? 13.047 -6.809 -12.82 1 90.88 360 LYS B CA 1
ATOM 7549 C C . LYS B 1 360 ? 14.5 -6.402 -12.586 1 90.88 360 LYS B C 1
ATOM 7551 O O . LYS B 1 360 ? 15.07 -5.625 -13.359 1 90.88 360 LYS B O 1
ATOM 7556 N N . LEU B 1 361 ? 15.125 -6.949 -11.633 1 89.25 361 LEU B N 1
ATOM 7557 C CA . LEU B 1 361 ? 16.422 -6.5 -11.141 1 89.25 361 LEU B CA 1
ATOM 7558 C C . LEU B 1 361 ? 17.516 -6.738 -12.188 1 89.25 361 LEU B C 1
ATOM 7560 O O . LEU B 1 361 ? 18.438 -5.938 -12.32 1 89.25 361 LEU B O 1
ATOM 7564 N N . HIS B 1 362 ? 17.406 -7.883 -12.898 1 91.06 362 HIS B N 1
ATOM 7565 C CA . HIS B 1 362 ? 18.484 -8.281 -13.805 1 91.06 362 HIS B CA 1
ATOM 7566 C C . HIS B 1 362 ? 18.047 -8.195 -15.258 1 91.06 362 HIS B C 1
ATOM 7568 O O . HIS B 1 362 ? 18.672 -8.781 -16.141 1 91.06 362 HIS B O 1
ATOM 7574 N N . GLY B 1 363 ? 16.953 -7.457 -15.477 1 89.88 363 GLY B N 1
ATOM 7575 C CA . GLY B 1 363 ? 16.469 -7.297 -16.844 1 89.88 363 GLY B CA 1
ATOM 7576 C C . GLY B 1 363 ? 15.297 -8.195 -17.172 1 89.88 363 GLY B C 1
ATOM 7577 O O . GLY B 1 363 ? 14.742 -8.844 -16.297 1 89.88 363 GLY B O 1
ATOM 7578 N N . CYS B 1 364 ? 14.938 -8.141 -18.469 1 91.88 364 CYS B N 1
ATOM 7579 C CA . CYS B 1 364 ? 13.734 -8.836 -18.891 1 91.88 364 CYS B CA 1
ATOM 7580 C C . CYS B 1 364 ? 13.859 -9.312 -20.328 1 91.88 364 CYS B C 1
ATOM 7582 O O . CYS B 1 364 ? 14.547 -8.68 -21.141 1 91.88 364 CYS B O 1
ATOM 7584 N N . VAL B 1 365 ? 13.188 -10.391 -20.547 1 93.38 365 VAL B N 1
ATOM 7585 C CA . VAL B 1 365 ? 13.211 -10.969 -21.891 1 93.38 365 VAL B CA 1
ATOM 7586 C C . VAL B 1 365 ? 12.57 -10 -22.875 1 93.38 365 VAL B C 1
ATOM 7588 O O . VAL B 1 365 ? 12.93 -9.992 -24.062 1 93.38 365 VAL B O 1
ATOM 7591 N N . SER B 1 366 ? 11.672 -9.211 -22.406 1 88.81 366 SER B N 1
ATOM 7592 C CA . SER B 1 366 ? 11.039 -8.234 -23.281 1 88.81 366 SER B CA 1
ATOM 7593 C C . SER B 1 366 ? 11.984 -7.09 -23.609 1 88.81 366 SER B C 1
ATOM 7595 O O . SER B 1 366 ? 11.727 -6.305 -24.531 1 88.81 366 SER B O 1
ATOM 7597 N N . ARG B 1 367 ? 13.055 -6.969 -22.906 1 86.88 367 ARG B N 1
ATOM 7598 C CA . ARG B 1 367 ? 14.117 -5.992 -23.125 1 86.88 367 ARG B CA 1
ATOM 7599 C C . ARG B 1 367 ? 15.492 -6.641 -22.984 1 86.88 367 ARG B C 1
ATOM 7601 O O . ARG B 1 367 ? 16.219 -6.348 -22.031 1 86.88 367 ARG B O 1
ATOM 7608 N N . PRO B 1 368 ? 15.883 -7.324 -24.016 1 90.5 368 PRO B N 1
ATOM 7609 C CA . PRO B 1 368 ? 17.078 -8.156 -23.922 1 90.5 368 PRO B CA 1
ATOM 7610 C C . PRO B 1 368 ? 18.328 -7.352 -23.578 1 90.5 368 PRO B C 1
ATOM 7612 O O . PRO B 1 368 ? 19.219 -7.855 -22.891 1 90.5 368 PRO B O 1
ATOM 7615 N N . THR B 1 369 ? 18.422 -6.102 -23.969 1 85.88 369 THR B N 1
ATOM 7616 C CA . THR B 1 369 ? 19.594 -5.277 -23.719 1 85.88 369 THR B CA 1
ATOM 7617 C C . THR B 1 369 ? 19.734 -4.984 -22.219 1 85.88 369 THR B C 1
ATOM 7619 O O . THR B 1 369 ? 20.797 -4.59 -21.766 1 85.88 369 THR B O 1
ATOM 7622 N N . SER B 1 370 ? 18.688 -5.176 -21.469 1 85.75 370 SER B N 1
ATOM 7623 C CA . SER B 1 370 ? 18.703 -4.871 -20.047 1 85.75 370 SER B CA 1
ATOM 7624 C C . SER B 1 370 ? 19.219 -6.055 -19.234 1 85.75 370 SER B C 1
ATOM 7626 O O . SER B 1 370 ? 19.484 -5.922 -18.031 1 85.75 370 SER B O 1
ATOM 7628 N N . ILE B 1 371 ? 19.453 -7.148 -19.844 1 91.5 371 ILE B N 1
ATOM 7629 C CA . ILE B 1 371 ? 19.781 -8.383 -19.141 1 91.5 371 ILE B CA 1
ATOM 7630 C C . ILE B 1 371 ? 21.156 -8.266 -18.5 1 91.5 371 ILE B C 1
ATOM 7632 O O . ILE B 1 371 ? 22.125 -7.852 -19.141 1 91.5 371 ILE B O 1
ATOM 7636 N N . VAL B 1 372 ? 21.234 -8.539 -17.219 1 91.06 372 VAL B N 1
ATOM 7637 C CA . VAL B 1 372 ? 22.469 -8.539 -16.422 1 91.06 372 VAL B CA 1
ATOM 7638 C C . VAL B 1 372 ? 22.922 -9.977 -16.172 1 91.06 372 VAL B C 1
ATOM 7640 O O . VAL B 1 372 ? 22.281 -10.719 -15.414 1 91.06 372 VAL B O 1
ATOM 7643 N N . LEU B 1 373 ? 24.016 -10.375 -16.812 1 92.56 373 LEU B N 1
ATOM 7644 C CA . LEU B 1 373 ? 24.453 -11.758 -16.688 1 92.56 373 LEU B CA 1
ATOM 7645 C C . LEU B 1 373 ? 25.969 -11.852 -16.609 1 92.56 373 LEU B C 1
ATOM 7647 O O . LEU B 1 373 ? 26.5 -12.688 -15.875 1 92.56 373 LEU B O 1
ATOM 7651 N N . THR B 1 374 ? 26.719 -10.945 -17.266 1 90.38 374 THR B N 1
ATOM 7652 C CA . THR B 1 374 ? 28.172 -10.984 -17.281 1 90.38 374 THR B CA 1
ATOM 7653 C C . THR B 1 374 ? 28.75 -10.188 -16.125 1 90.38 374 THR B C 1
ATOM 7655 O O . THR B 1 374 ? 28.047 -9.43 -15.461 1 90.38 374 THR B O 1
ATOM 7658 N N . ARG B 1 375 ? 30.047 -10.461 -15.914 1 79.81 375 ARG B N 1
ATOM 7659 C CA . ARG B 1 375 ? 30.75 -9.68 -14.906 1 79.81 375 ARG B CA 1
ATOM 7660 C C . ARG B 1 375 ? 30.656 -8.188 -15.188 1 79.81 375 ARG B C 1
ATOM 7662 O O . ARG B 1 375 ? 30.453 -7.391 -14.266 1 79.81 375 ARG B O 1
ATOM 7669 N N . GLN B 1 376 ? 30.781 -7.809 -16.359 1 79.5 376 GLN B N 1
ATOM 7670 C CA . GLN B 1 376 ? 30.672 -6.41 -16.766 1 79.5 376 GLN B CA 1
ATOM 7671 C C . GLN B 1 376 ? 29.281 -5.855 -16.453 1 79.5 376 GLN B C 1
ATOM 7673 O O . GLN B 1 376 ? 29.141 -4.715 -16.016 1 79.5 376 GLN B O 1
ATOM 7678 N N . ASP B 1 377 ? 28.312 -6.652 -16.766 1 85.5 377 ASP B N 1
ATOM 7679 C CA . ASP B 1 377 ? 26.938 -6.246 -16.438 1 85.5 377 ASP B CA 1
ATOM 7680 C C . ASP B 1 377 ? 26.797 -5.926 -14.961 1 85.5 377 ASP B C 1
ATOM 7682 O O . ASP B 1 377 ? 26.188 -4.914 -14.594 1 85.5 377 ASP B O 1
ATOM 7686 N N . TYR B 1 378 ? 27.312 -6.797 -14.078 1 81.19 378 TYR B N 1
ATOM 7687 C CA . TYR B 1 378 ? 27.203 -6.645 -12.633 1 81.19 378 TYR B CA 1
ATOM 7688 C C . TYR B 1 378 ? 27.938 -5.395 -12.156 1 81.19 378 TYR B C 1
ATOM 7690 O O . TYR B 1 378 ? 27.438 -4.676 -11.281 1 81.19 378 TYR B O 1
ATOM 7698 N N . MET B 1 379 ? 29 -5.105 -12.742 1 70.25 379 MET B N 1
ATOM 7699 C CA . MET B 1 379 ? 29.781 -3.936 -12.359 1 70.25 379 MET B CA 1
ATOM 7700 C C . MET B 1 379 ? 29.062 -2.646 -12.758 1 70.25 379 MET B C 1
ATOM 7702 O O . MET B 1 379 ? 29.125 -1.651 -12.031 1 70.25 379 MET B O 1
ATOM 7706 N N . ARG B 1 380 ? 28.406 -2.686 -13.812 1 69.81 380 ARG B N 1
ATOM 7707 C CA . ARG B 1 380 ? 27.703 -1.508 -14.305 1 69.81 380 ARG B CA 1
ATOM 7708 C C . ARG B 1 380 ? 26.375 -1.324 -13.586 1 69.81 380 ARG B C 1
ATOM 7710 O O . ARG B 1 380 ? 25.797 -0.24 -13.609 1 69.81 380 ARG B O 1
ATOM 7717 N N . PHE B 1 381 ? 25.906 -2.385 -13.039 1 68.31 381 PHE B N 1
ATOM 7718 C CA . PHE B 1 381 ? 24.641 -2.371 -12.305 1 68.31 381 PHE B CA 1
ATOM 7719 C C . PHE B 1 381 ? 24.688 -1.342 -11.18 1 68.31 381 PHE B C 1
ATOM 7721 O O . PHE B 1 381 ? 23.656 -0.756 -10.828 1 68.31 381 PHE B O 1
ATOM 7728 N N . GLU B 1 382 ? 25.734 -1.036 -10.633 1 58.75 382 GLU B N 1
ATOM 7729 C CA . GLU B 1 382 ? 25.891 -0.072 -9.547 1 58.75 382 GLU B CA 1
ATOM 7730 C C . GLU B 1 382 ? 25.422 1.319 -9.977 1 58.75 382 GLU B C 1
ATOM 7732 O O . GLU B 1 382 ? 24.812 2.041 -9.188 1 58.75 382 GLU B O 1
ATOM 7737 N N . ASP B 1 383 ? 25.641 1.618 -11.18 1 56.16 383 ASP B N 1
ATOM 7738 C CA . ASP B 1 383 ? 25.328 2.963 -11.656 1 56.16 383 ASP B CA 1
ATOM 7739 C C . ASP B 1 383 ? 23.891 3.059 -12.141 1 56.16 383 ASP B C 1
ATOM 7741 O O . ASP B 1 383 ? 23.156 3.973 -11.75 1 56.16 383 ASP B O 1
ATOM 7745 N N . HIS B 1 384 ? 23.5 2.07 -12.914 1 55.03 384 HIS B N 1
ATOM 7746 C CA . HIS B 1 384 ? 22.203 2.152 -13.57 1 55.03 384 HIS B CA 1
ATOM 7747 C C . HIS B 1 384 ? 21.109 1.475 -12.734 1 55.03 384 HIS B C 1
ATOM 7749 O O . HIS B 1 384 ? 19.922 1.768 -12.891 1 55.03 384 HIS B O 1
ATOM 7755 N N . GLY B 1 385 ? 21.609 0.711 -11.836 1 62.88 385 GLY B N 1
ATOM 7756 C CA . GLY B 1 385 ? 20.656 -0.079 -11.07 1 62.88 385 GLY B CA 1
ATOM 7757 C C . GLY B 1 385 ? 20.391 0.476 -9.68 1 62.88 385 GLY B C 1
ATOM 7758 O O . GLY B 1 385 ? 19.734 -0.17 -8.859 1 62.88 385 GLY B O 1
ATOM 7759 N N . ARG B 1 386 ? 20.891 1.7 -9.477 1 64.88 386 ARG B N 1
ATOM 7760 C CA . ARG B 1 386 ? 20.828 2.254 -8.125 1 64.88 386 ARG B CA 1
ATOM 7761 C C . ARG B 1 386 ? 19.375 2.457 -7.695 1 64.88 386 ARG B C 1
ATOM 7763 O O . ARG B 1 386 ? 19.016 2.148 -6.559 1 64.88 386 ARG B O 1
ATOM 7770 N N . ALA B 1 387 ? 18.641 2.906 -8.648 1 65.56 387 ALA B N 1
ATOM 7771 C CA . ALA B 1 387 ? 17.234 3.127 -8.305 1 65.56 387 ALA B CA 1
ATOM 7772 C C . ALA B 1 387 ? 16.547 1.81 -7.969 1 65.56 387 ALA B C 1
ATOM 7774 O O . ALA B 1 387 ? 15.742 1.742 -7.031 1 65.56 387 ALA B O 1
ATOM 7775 N N . LEU B 1 388 ? 16.859 0.808 -8.734 1 73.88 388 LEU B N 1
ATOM 7776 C CA . LEU B 1 388 ? 16.25 -0.494 -8.484 1 73.88 388 LEU B CA 1
ATOM 7777 C C . LEU B 1 388 ? 16.703 -1.057 -7.141 1 73.88 388 LEU B C 1
ATOM 7779 O O . LEU B 1 388 ? 15.891 -1.621 -6.395 1 73.88 388 LEU B O 1
ATOM 7783 N N . ARG B 1 389 ? 17.922 -0.83 -6.883 1 76.38 389 ARG B N 1
ATOM 7784 C CA . ARG B 1 389 ? 18.438 -1.258 -5.59 1 76.38 389 ARG B CA 1
ATOM 7785 C C . ARG B 1 389 ? 17.719 -0.549 -4.449 1 76.38 389 ARG B C 1
ATOM 7787 O O . ARG B 1 389 ? 17.406 -1.162 -3.422 1 76.38 389 ARG B O 1
ATOM 7794 N N . GLY B 1 390 ? 17.516 0.698 -4.742 1 72.62 390 GLY B N 1
ATOM 7795 C CA . GLY B 1 390 ? 16.797 1.471 -3.744 1 72.62 390 GLY B CA 1
ATOM 7796 C C . GLY B 1 390 ? 15.414 0.918 -3.441 1 72.62 390 GLY B C 1
ATOM 7797 O O . GLY B 1 390 ? 14.992 0.881 -2.283 1 72.62 390 GLY B O 1
ATOM 7798 N N . VAL B 1 391 ? 14.766 0.425 -4.426 1 74.5 391 VAL B N 1
ATOM 7799 C CA . VAL B 1 391 ? 13.43 -0.147 -4.254 1 74.5 391 VAL B CA 1
ATOM 7800 C C . VAL B 1 391 ? 13.523 -1.426 -3.426 1 74.5 391 VAL B C 1
ATOM 7802 O O . VAL B 1 391 ? 12.719 -1.645 -2.518 1 74.5 391 VAL B O 1
ATOM 7805 N N . VAL B 1 392 ? 14.477 -2.236 -3.756 1 82.31 392 VAL B N 1
ATOM 7806 C CA . VAL B 1 392 ? 14.648 -3.482 -3.016 1 82.31 392 VAL B CA 1
ATOM 7807 C C . VAL B 1 392 ? 14.953 -3.174 -1.552 1 82.31 392 VAL B C 1
ATOM 7809 O O . VAL B 1 392 ? 14.414 -3.812 -0.648 1 82.31 392 VAL B O 1
ATOM 7812 N N . GLN B 1 393 ? 15.758 -2.211 -1.414 1 77.62 393 GLN B N 1
ATOM 7813 C CA . GLN B 1 393 ? 16.109 -1.811 -0.057 1 77.62 393 GLN B CA 1
ATOM 7814 C C . GLN B 1 393 ? 14.883 -1.344 0.718 1 77.62 393 GLN B C 1
ATOM 7816 O O . GLN B 1 393 ? 14.703 -1.707 1.883 1 77.62 393 GLN B O 1
ATOM 7821 N N . GLN B 1 394 ? 14.078 -0.62 0.056 1 74.81 394 GLN B N 1
ATOM 7822 C CA . GLN B 1 394 ? 12.852 -0.146 0.694 1 74.81 394 GLN B CA 1
ATOM 7823 C C . GLN B 1 394 ? 11.961 -1.312 1.107 1 74.81 394 GLN B C 1
ATOM 7825 O O . GLN B 1 394 ? 11.422 -1.327 2.217 1 74.81 394 GLN B O 1
ATOM 7830 N N . GLU B 1 395 ? 11.781 -2.225 0.208 1 80.38 395 GLU B N 1
ATOM 7831 C CA . GLU B 1 395 ? 10.938 -3.377 0.506 1 80.38 395 GLU B CA 1
ATOM 7832 C C . GLU B 1 395 ? 11.477 -4.16 1.7 1 80.38 395 GLU B C 1
ATOM 7834 O O . GLU B 1 395 ? 10.703 -4.617 2.549 1 80.38 395 GLU B O 1
ATOM 7839 N N . LEU B 1 396 ? 12.805 -4.277 1.746 1 80.44 396 LEU B N 1
ATOM 7840 C CA . LEU B 1 396 ? 13.438 -5.035 2.824 1 80.44 396 LEU B CA 1
ATOM 7841 C C . LEU B 1 396 ? 13.336 -4.281 4.145 1 80.44 396 LEU B C 1
ATOM 7843 O O . LEU B 1 396 ? 13.305 -4.898 5.215 1 80.44 396 LEU B O 1
ATOM 7847 N N . LEU B 1 397 ? 13.219 -2.988 4.043 1 72.44 397 LEU B N 1
ATOM 7848 C CA . LEU B 1 397 ? 13.172 -2.164 5.242 1 72.44 397 LEU B CA 1
ATOM 7849 C C . LEU B 1 397 ? 11.75 -2.096 5.793 1 72.44 397 LEU B C 1
ATOM 7851 O O . LEU B 1 397 ? 11.547 -2.109 7.008 1 72.44 397 LEU B O 1
ATOM 7855 N N . TYR B 1 398 ? 10.734 -2.045 4.844 1 70.19 398 TYR B N 1
ATOM 7856 C CA . TYR B 1 398 ? 9.375 -1.729 5.258 1 70.19 398 TYR B CA 1
ATOM 7857 C C . TYR B 1 398 ? 8.531 -2.992 5.367 1 70.19 398 TYR B C 1
ATOM 7859 O O . TYR B 1 398 ? 7.488 -2.998 6.035 1 70.19 398 TYR B O 1
ATOM 7867 N N . LYS B 1 399 ? 8.891 -3.982 4.664 1 81.88 399 LYS B N 1
ATOM 7868 C CA . LYS B 1 399 ? 8.078 -5.191 4.594 1 81.88 399 LYS B CA 1
ATOM 7869 C C . LYS B 1 399 ? 8.898 -6.43 4.945 1 81.88 399 LYS B C 1
ATOM 7871 O O . LYS B 1 399 ? 10.102 -6.332 5.191 1 81.88 399 LYS B O 1
ATOM 7876 N N . GLN B 1 400 ? 8.203 -7.52 5.113 1 87.88 400 GLN B N 1
ATOM 7877 C CA . GLN B 1 400 ? 8.836 -8.836 5.18 1 87.88 400 GLN B CA 1
ATOM 7878 C C . GLN B 1 400 ? 8.953 -9.453 3.791 1 87.88 400 GLN B C 1
ATOM 7880 O O . GLN B 1 400 ? 7.949 -9.68 3.113 1 87.88 400 GLN B O 1
ATOM 7885 N N . CYS B 1 401 ? 10.203 -9.688 3.482 1 93.31 401 CYS B N 1
ATOM 7886 C CA . CYS B 1 401 ? 10.406 -10.258 2.156 1 93.31 401 CYS B CA 1
ATOM 7887 C C . CYS B 1 401 ? 10.406 -11.781 2.213 1 93.31 401 CYS B C 1
ATOM 7889 O O . CYS B 1 401 ? 11.102 -12.375 3.031 1 93.31 401 CYS B O 1
ATOM 7891 N N . LEU B 1 402 ? 9.555 -12.406 1.414 1 96.94 402 LEU B N 1
ATOM 7892 C CA . LEU B 1 402 ? 9.539 -13.859 1.276 1 96.94 402 LEU B CA 1
ATOM 7893 C C . LEU B 1 402 ? 10.336 -14.305 0.054 1 96.94 402 LEU B C 1
ATOM 7895 O O . LEU B 1 402 ? 9.922 -14.055 -1.082 1 96.94 402 LEU B O 1
ATOM 7899 N N . PHE B 1 403 ? 11.453 -14.969 0.333 1 96.81 403 PHE B N 1
ATOM 7900 C CA . PHE B 1 403 ? 12.289 -15.492 -0.74 1 96.81 403 PHE B CA 1
ATOM 7901 C C . PHE B 1 403 ? 11.812 -16.875 -1.172 1 96.81 403 PHE B C 1
ATOM 7903 O O . PHE B 1 403 ? 11.859 -17.828 -0.387 1 96.81 403 PHE B O 1
ATOM 7910 N N . VAL B 1 404 ? 11.383 -16.891 -2.475 1 96.62 404 VAL B N 1
ATOM 7911 C CA . VAL B 1 404 ? 10.812 -18.109 -3.041 1 96.62 404 VAL B CA 1
ATOM 7912 C C . VAL B 1 404 ? 11.656 -18.578 -4.223 1 96.62 404 VAL B C 1
ATOM 7914 O O . VAL B 1 404 ? 11.867 -17.828 -5.18 1 96.62 404 VAL B O 1
ATOM 7917 N N . GLY B 1 405 ? 12.102 -19.828 -4.168 1 94.38 405 GLY B N 1
ATOM 7918 C CA . GLY B 1 405 ? 12.875 -20.391 -5.27 1 94.38 405 GLY B CA 1
ATOM 7919 C C . GLY B 1 405 ? 14.219 -19.719 -5.449 1 94.38 405 GLY B C 1
ATOM 7920 O O . GLY B 1 405 ? 14.703 -19.578 -6.574 1 94.38 405 GLY B O 1
ATOM 7921 N N . CYS B 1 406 ? 14.805 -19.25 -4.363 1 92.75 406 CYS B N 1
ATOM 7922 C CA . CYS B 1 406 ? 16.078 -18.531 -4.426 1 92.75 406 CYS B CA 1
ATOM 7923 C C . CYS B 1 406 ? 17.188 -19.344 -3.781 1 92.75 406 CYS B C 1
ATOM 7925 O O . CYS B 1 406 ? 17.016 -19.906 -2.703 1 92.75 406 CYS B O 1
ATOM 7927 N N . SER B 1 407 ? 18.344 -19.391 -4.461 1 88.75 407 SER B N 1
ATOM 7928 C CA . SER B 1 407 ? 19.5 -20.047 -3.883 1 88.75 407 SER B CA 1
ATOM 7929 C C . SER B 1 407 ? 20.297 -19.094 -2.994 1 88.75 407 SER B C 1
ATOM 7931 O O . SER B 1 407 ? 21.172 -19.531 -2.232 1 88.75 407 SER B O 1
ATOM 7933 N N . MET B 1 408 ? 20.062 -17.828 -3.053 1 89.06 408 MET B N 1
ATOM 7934 C CA . MET B 1 408 ? 20.703 -16.766 -2.271 1 89.06 408 MET B CA 1
ATOM 7935 C C . MET B 1 408 ? 22.203 -16.703 -2.561 1 89.06 408 MET B C 1
ATOM 7937 O O . MET B 1 408 ? 23 -16.5 -1.649 1 89.06 408 MET B O 1
ATOM 7941 N N . THR B 1 409 ? 22.531 -16.875 -3.805 1 83 409 THR B N 1
ATOM 7942 C CA . THR B 1 409 ? 23.953 -16.859 -4.164 1 83 409 THR B CA 1
ATOM 7943 C C . THR B 1 409 ? 24.266 -15.648 -5.035 1 83 409 THR B C 1
ATOM 7945 O O . THR B 1 409 ? 25.406 -15.469 -5.465 1 83 409 THR B O 1
ATOM 7948 N N . ASP B 1 410 ? 23.359 -14.867 -5.328 1 86.19 410 ASP B N 1
ATOM 7949 C CA . ASP B 1 410 ? 23.547 -13.703 -6.188 1 86.19 410 ASP B CA 1
ATOM 7950 C C . ASP B 1 410 ? 24.281 -12.586 -5.445 1 86.19 410 ASP B C 1
ATOM 7952 O O . ASP B 1 410 ? 23.812 -12.109 -4.41 1 86.19 410 ASP B O 1
ATOM 7956 N N . ASP B 1 411 ? 25.344 -12.117 -6.035 1 78.88 411 ASP B N 1
ATOM 7957 C CA . ASP B 1 411 ? 26.188 -11.117 -5.398 1 78.88 411 ASP B CA 1
ATOM 7958 C C . ASP B 1 411 ? 25.469 -9.781 -5.266 1 78.88 411 ASP B C 1
ATOM 7960 O O . ASP B 1 411 ? 25.672 -9.047 -4.297 1 78.88 411 ASP B O 1
ATOM 7964 N N . ASN B 1 412 ? 24.734 -9.445 -6.23 1 81.06 412 ASN B N 1
ATOM 7965 C CA . ASN B 1 412 ? 23.984 -8.195 -6.168 1 81.06 412 ASN B CA 1
ATOM 7966 C C . ASN B 1 412 ? 22.984 -8.195 -5.008 1 81.06 412 ASN B C 1
ATOM 7968 O O . ASN B 1 412 ? 22.844 -7.195 -4.301 1 81.06 412 ASN B O 1
ATOM 7972 N N . VAL B 1 413 ? 22.359 -9.297 -4.816 1 85.19 413 VAL B N 1
ATOM 7973 C CA . VAL B 1 413 ? 21.375 -9.422 -3.738 1 85.19 413 VAL B CA 1
ATOM 7974 C C . VAL B 1 413 ? 22.094 -9.359 -2.389 1 85.19 413 VAL B C 1
ATOM 7976 O O . VAL B 1 413 ? 21.625 -8.695 -1.462 1 85.19 413 VAL B O 1
ATOM 7979 N N . HIS B 1 414 ? 23.25 -9.977 -2.326 1 82.12 414 HIS B N 1
ATOM 7980 C CA . HIS B 1 414 ? 24.047 -9.914 -1.11 1 82.12 414 HIS B CA 1
ATOM 7981 C C . HIS B 1 414 ? 24.422 -8.477 -0.766 1 82.12 414 HIS B C 1
ATOM 7983 O O . HIS B 1 414 ? 24.344 -8.07 0.396 1 82.12 414 HIS B O 1
ATOM 7989 N N . LEU B 1 415 ? 24.828 -7.785 -1.736 1 77.88 415 LEU B N 1
ATOM 7990 C CA . LEU B 1 415 ? 25.219 -6.395 -1.537 1 77.88 415 LEU B CA 1
ATOM 7991 C C . LEU B 1 415 ? 24.047 -5.562 -1.026 1 77.88 415 LEU B C 1
ATOM 7993 O O . LEU B 1 415 ? 24.203 -4.762 -0.104 1 77.88 415 LEU B O 1
ATOM 7997 N N . ILE B 1 416 ? 22.922 -5.738 -1.612 1 81.31 416 ILE B N 1
ATOM 7998 C CA . ILE B 1 416 ? 21.734 -4.992 -1.212 1 81.31 416 ILE B CA 1
ATOM 7999 C C . ILE B 1 416 ? 21.391 -5.312 0.24 1 81.31 416 ILE B C 1
ATOM 8001 O O . ILE B 1 416 ? 21.109 -4.41 1.032 1 81.31 416 ILE B O 1
ATOM 8005 N N . ILE B 1 417 ? 21.375 -6.609 0.625 1 83.44 417 ILE B N 1
ATOM 8006 C CA . ILE B 1 417 ? 21.047 -7.047 1.979 1 83.44 417 ILE B CA 1
ATOM 8007 C C . ILE B 1 417 ? 22.031 -6.441 2.969 1 83.44 417 ILE B C 1
ATOM 8009 O O . ILE B 1 417 ? 21.641 -5.988 4.047 1 83.44 417 ILE B O 1
ATOM 8013 N N . ASP B 1 418 ? 23.297 -6.418 2.568 1 78.69 418 ASP B N 1
ATOM 8014 C CA . ASP B 1 418 ? 24.328 -5.844 3.428 1 78.69 418 ASP B CA 1
ATOM 8015 C C . ASP B 1 418 ? 24.078 -4.359 3.674 1 78.69 418 ASP B C 1
ATOM 8017 O O . ASP B 1 418 ? 24.25 -3.869 4.793 1 78.69 418 ASP B O 1
ATOM 8021 N N . GLN B 1 419 ? 23.734 -3.672 2.672 1 74.56 419 GLN B N 1
ATOM 8022 C CA . GLN B 1 419 ? 23.453 -2.244 2.787 1 74.56 419 GLN B CA 1
ATOM 8023 C C . GLN B 1 419 ? 22.266 -1.994 3.711 1 74.56 419 GLN B C 1
ATOM 8025 O O . GLN B 1 419 ? 22.281 -1.059 4.512 1 74.56 419 GLN B O 1
ATOM 8030 N N . VAL B 1 420 ? 21.25 -2.754 3.586 1 74.94 420 VAL B N 1
ATOM 8031 C CA . VAL B 1 420 ? 20.078 -2.629 4.441 1 74.94 420 VAL B CA 1
ATOM 8032 C C . VAL B 1 420 ? 20.438 -2.957 5.887 1 74.94 420 VAL B C 1
ATOM 8034 O O . VAL B 1 420 ? 20.016 -2.273 6.816 1 74.94 420 VAL B O 1
ATOM 8037 N N . ARG B 1 421 ? 21.25 -4.023 6 1 73.31 421 ARG B N 1
ATOM 8038 C CA . ARG B 1 421 ? 21.734 -4.422 7.316 1 73.31 421 ARG B CA 1
ATOM 8039 C C . ARG B 1 421 ? 22.438 -3.264 8.016 1 73.31 421 ARG B C 1
ATOM 8041 O O . ARG B 1 421 ? 22.188 -3.002 9.195 1 73.31 421 ARG B O 1
ATOM 8048 N N . LYS B 1 422 ? 23.234 -2.576 7.312 1 68.94 422 LYS B N 1
ATOM 8049 C CA . LYS B 1 422 ? 24 -1.449 7.855 1 68.94 422 LYS B CA 1
ATOM 8050 C C . LYS B 1 422 ? 23.062 -0.312 8.266 1 68.94 422 LYS B C 1
ATOM 8052 O O . LYS B 1 422 ? 23.281 0.333 9.297 1 68.94 422 LYS B O 1
ATOM 8057 N N . ALA B 1 423 ? 22.125 -0.119 7.453 1 65.88 423 ALA B N 1
ATOM 8058 C CA . ALA B 1 423 ? 21.172 0.943 7.742 1 65.88 423 ALA B CA 1
ATOM 8059 C C . ALA B 1 423 ? 20.328 0.604 8.969 1 65.88 423 ALA B C 1
ATOM 8061 O O . ALA B 1 423 ? 20.047 1.472 9.797 1 65.88 423 ALA B O 1
ATOM 8062 N N . LEU B 1 424 ? 19.828 -0.594 9.039 1 62.72 424 LEU B N 1
ATOM 8063 C CA . LEU B 1 424 ? 18.953 -1.052 10.109 1 62.72 424 LEU B CA 1
ATOM 8064 C C . LEU B 1 424 ? 19.703 -1.112 11.438 1 62.72 424 LEU B C 1
ATOM 8066 O O . LEU B 1 424 ? 19.141 -0.783 12.484 1 62.72 424 LEU B O 1
ATOM 8070 N N . TYR B 1 425 ? 20.969 -1.563 11.297 1 59.31 425 TYR B N 1
ATOM 8071 C CA . TYR B 1 425 ? 21.656 -1.907 12.531 1 59.31 425 TYR B CA 1
ATOM 8072 C C . TYR B 1 425 ? 22.562 -0.773 12.984 1 59.31 425 TYR B C 1
ATOM 8074 O O . TYR B 1 425 ? 23.219 -0.873 14.016 1 59.31 425 TYR B O 1
ATOM 8082 N N . LYS B 1 426 ? 22.625 0.26 12.109 1 56.66 426 LYS B N 1
ATOM 8083 C CA . LYS B 1 426 ? 23.578 1.333 12.391 1 56.66 426 LYS B CA 1
ATOM 8084 C C . LYS B 1 426 ? 23.516 1.749 13.859 1 56.66 426 LYS B C 1
ATOM 8086 O O . LYS B 1 426 ? 24.547 1.912 14.508 1 56.66 426 LYS B O 1
ATOM 8091 N N . ASP B 1 427 ? 22.266 2.094 14.344 1 53.03 427 ASP B N 1
ATOM 8092 C CA . ASP B 1 427 ? 22.203 2.633 15.703 1 53.03 427 ASP B CA 1
ATOM 8093 C C . ASP B 1 427 ? 21.547 1.644 16.656 1 53.03 427 ASP B C 1
ATOM 8095 O O . ASP B 1 427 ? 21.047 2.035 17.719 1 53.03 427 ASP B O 1
ATOM 8099 N N . MET B 1 428 ? 21.594 0.372 16.188 1 57 428 MET B N 1
ATOM 8100 C CA . MET B 1 428 ? 20.922 -0.58 17.062 1 57 428 MET B CA 1
ATOM 8101 C C . MET B 1 428 ? 21.938 -1.433 17.812 1 57 428 MET B C 1
ATOM 8103 O O . MET B 1 428 ? 23.016 -1.73 17.297 1 57 428 MET B O 1
ATOM 8107 N N . GLU B 1 429 ? 21.594 -1.66 19.047 1 56.41 429 GLU B N 1
ATOM 8108 C CA . GLU B 1 429 ? 22.375 -2.627 19.828 1 56.41 429 GLU B CA 1
ATOM 8109 C C . GLU B 1 429 ? 22.203 -4.039 19.266 1 56.41 429 GLU B C 1
ATOM 8111 O O . GLU B 1 429 ? 21.141 -4.375 18.734 1 56.41 429 GLU B O 1
ATOM 8116 N N . PRO B 1 430 ? 23.203 -4.793 19.328 1 55.22 430 PRO B N 1
ATOM 8117 C CA . PRO B 1 430 ? 23.188 -6.152 18.797 1 55.22 430 PRO B CA 1
ATOM 8118 C C . PRO B 1 430 ? 21.953 -6.945 19.219 1 55.22 430 PRO B C 1
ATOM 8120 O O . PRO B 1 430 ? 21.406 -7.715 18.438 1 55.22 430 PRO B O 1
ATOM 8123 N N . GLU B 1 431 ? 21.531 -6.742 20.406 1 56.62 431 GLU B N 1
ATOM 8124 C CA . GLU B 1 431 ? 20.391 -7.504 20.922 1 56.62 431 GLU B CA 1
ATOM 8125 C C . GLU B 1 431 ? 19.094 -7.113 20.203 1 56.62 431 GLU B C 1
ATOM 8127 O O . GLU B 1 431 ? 18.234 -7.957 19.969 1 56.62 431 GLU B O 1
ATOM 8132 N N . GLN B 1 432 ? 19.031 -5.898 19.828 1 58.66 432 GLN B N 1
ATOM 8133 C CA . GLN B 1 432 ? 17.828 -5.379 19.172 1 58.66 432 GLN B CA 1
ATOM 8134 C C . GLN B 1 432 ? 17.766 -5.816 17.719 1 58.66 432 GLN B C 1
ATOM 8136 O O . GLN B 1 432 ? 16.672 -5.977 17.156 1 58.66 432 GLN B O 1
ATOM 8141 N N . MET B 1 433 ? 18.906 -6.164 17.312 1 55.69 433 MET B N 1
ATOM 8142 C CA . MET B 1 433 ? 19.031 -6.555 15.906 1 55.69 433 MET B CA 1
ATOM 8143 C C . MET B 1 433 ? 18.359 -7.902 15.656 1 55.69 433 MET B C 1
ATOM 8145 O O . MET B 1 433 ? 17.797 -8.133 14.586 1 55.69 433 MET B O 1
ATOM 8149 N N . ARG B 1 434 ? 18.438 -8.711 16.703 1 53.62 434 ARG B N 1
ATOM 8150 C CA . ARG B 1 434 ? 17.953 -10.078 16.531 1 53.62 434 ARG B CA 1
ATOM 8151 C C . ARG B 1 434 ? 16.438 -10.117 16.469 1 53.62 434 ARG B C 1
ATOM 8153 O O . ARG B 1 434 ? 15.844 -11.078 15.961 1 53.62 434 ARG B O 1
ATOM 8160 N N . GLU B 1 435 ? 15.969 -9.078 16.875 1 62.88 435 GLU B N 1
ATOM 8161 C CA . GLU B 1 435 ? 14.516 -9.07 16.953 1 62.88 435 GLU B CA 1
ATOM 8162 C C . GLU B 1 435 ? 13.883 -8.562 15.664 1 62.88 435 GLU B C 1
ATOM 8164 O O . GLU B 1 435 ? 12.719 -8.836 15.383 1 62.88 435 GLU B O 1
ATOM 8169 N N . ILE B 1 436 ? 14.742 -8.055 14.898 1 67.75 436 ILE B N 1
ATOM 8170 C CA . ILE B 1 436 ? 14.195 -7.484 13.672 1 67.75 436 ILE B CA 1
ATOM 8171 C C . ILE B 1 436 ? 14.633 -8.328 12.477 1 67.75 436 ILE B C 1
ATOM 8173 O O . ILE B 1 436 ? 15.836 -8.516 12.25 1 67.75 436 ILE B O 1
ATOM 8177 N N . LYS B 1 437 ? 13.734 -9.117 11.844 1 82.31 437 LYS B N 1
ATOM 8178 C CA . LYS B 1 437 ? 14.016 -9.898 10.641 1 82.31 437 LYS B CA 1
ATOM 8179 C C . LYS B 1 437 ? 13.508 -9.18 9.391 1 82.31 437 LYS B C 1
ATOM 8181 O O . LYS B 1 437 ? 12.461 -8.523 9.422 1 82.31 437 LYS B O 1
ATOM 8186 N N . MET B 1 438 ? 14.273 -9.289 8.336 1 86.38 438 MET B N 1
ATOM 8187 C CA . MET B 1 438 ? 13.914 -8.664 7.07 1 86.38 438 MET B CA 1
ATOM 8188 C C . MET B 1 438 ? 12.875 -9.5 6.328 1 86.38 438 MET B C 1
ATOM 8190 O O . MET B 1 438 ? 12.242 -9.016 5.387 1 86.38 438 MET B O 1
ATOM 8194 N N . GLY B 1 439 ? 12.75 -10.711 6.691 1 92.06 439 GLY B N 1
ATOM 8195 C CA . GLY B 1 439 ? 11.781 -11.57 6.023 1 92.06 439 GLY B CA 1
ATOM 8196 C C . GLY B 1 439 ? 12.047 -13.047 6.242 1 92.06 439 GLY B C 1
ATOM 8197 O O . GLY B 1 439 ? 12.547 -13.445 7.293 1 92.06 439 GLY B O 1
ATOM 8198 N N . THR B 1 440 ? 11.57 -13.875 5.328 1 94.56 440 THR B N 1
ATOM 8199 C CA . THR B 1 440 ? 11.656 -15.328 5.414 1 94.56 440 THR B CA 1
ATOM 8200 C C . THR B 1 440 ? 12.273 -15.914 4.145 1 94.56 440 THR B C 1
ATOM 8202 O O . THR B 1 440 ? 11.938 -15.492 3.037 1 94.56 440 THR B O 1
ATOM 8205 N N . ILE B 1 441 ? 13.195 -16.859 4.344 1 94.62 441 ILE B N 1
ATOM 8206 C CA . ILE B 1 441 ? 13.766 -17.594 3.227 1 94.62 441 ILE B CA 1
ATOM 8207 C C . ILE B 1 441 ? 13.25 -19.031 3.246 1 94.62 441 ILE B C 1
ATOM 8209 O O . ILE B 1 441 ? 13.406 -19.75 4.242 1 94.62 441 ILE B O 1
ATOM 8213 N N . LEU B 1 442 ? 12.609 -19.406 2.129 1 94.38 442 LEU B N 1
ATOM 8214 C CA . LEU B 1 442 ? 12.266 -20.812 1.96 1 94.38 442 LEU B CA 1
ATOM 8215 C C . LEU B 1 442 ? 13.406 -21.578 1.28 1 94.38 442 LEU B C 1
ATOM 8217 O O . LEU B 1 442 ? 13.758 -21.281 0.137 1 94.38 442 LEU B O 1
ATOM 8221 N N . THR B 1 443 ? 13.945 -22.5 2.021 1 91 443 THR B N 1
ATOM 8222 C CA . THR B 1 443 ? 14.984 -23.344 1.442 1 91 443 THR B CA 1
ATOM 8223 C C . THR B 1 443 ? 14.5 -24.781 1.276 1 91 443 THR B C 1
ATOM 8225 O O . THR B 1 443 ? 13.625 -25.234 2.02 1 91 443 THR B O 1
ATOM 8228 N N . LEU B 1 444 ? 14.992 -25.422 0.243 1 88 444 LEU B N 1
ATOM 8229 C CA . LEU B 1 444 ? 14.508 -26.766 -0.047 1 88 444 LEU B CA 1
ATOM 8230 C C . LEU B 1 444 ? 14.961 -27.75 1.022 1 88 444 LEU B C 1
ATOM 8232 O O . LEU B 1 444 ? 14.141 -28.391 1.675 1 88 444 LEU B O 1
ATOM 8236 N N . VAL B 1 445 ? 16.312 -27.766 1.219 1 86.25 445 VAL B N 1
ATOM 8237 C CA . VAL B 1 445 ? 16.875 -28.719 2.162 1 86.25 445 VAL B CA 1
ATOM 8238 C C . VAL B 1 445 ? 17.625 -27.969 3.26 1 86.25 445 VAL B C 1
ATOM 8240 O O . VAL B 1 445 ? 18.344 -27.016 2.982 1 86.25 445 VAL B O 1
ATOM 8243 N N . GLU B 1 446 ? 17.422 -28.5 4.473 1 88 446 GLU B N 1
ATOM 8244 C CA . GLU B 1 446 ? 18.109 -27.875 5.602 1 88 446 GLU B CA 1
ATOM 8245 C C . GLU B 1 446 ? 19.625 -27.953 5.434 1 88 446 GLU B C 1
ATOM 8247 O O . GLU B 1 446 ? 20.172 -29 5.082 1 88 446 GLU B O 1
ATOM 8252 N N . ASN B 1 447 ? 20.25 -26.891 5.52 1 84.62 447 ASN B N 1
ATOM 8253 C CA . ASN B 1 447 ? 21.703 -26.719 5.52 1 84.62 447 ASN B CA 1
ATOM 8254 C C . ASN B 1 447 ? 22.156 -25.828 6.684 1 84.62 447 ASN B C 1
ATOM 8256 O O . ASN B 1 447 ? 21.969 -24.609 6.656 1 84.62 447 ASN B O 1
ATOM 8260 N N . PRO B 1 448 ? 22.734 -26.484 7.656 1 83.62 448 PRO B N 1
ATOM 8261 C CA . PRO B 1 448 ? 23.109 -25.75 8.859 1 83.62 448 PRO B CA 1
ATOM 8262 C C . PRO B 1 448 ? 24.031 -24.562 8.562 1 83.62 448 PRO B C 1
ATOM 8264 O O . PRO B 1 448 ? 23.969 -23.531 9.242 1 83.62 448 PRO B O 1
ATOM 8267 N N . MET B 1 449 ? 24.953 -24.734 7.652 1 81.75 449 MET B N 1
ATOM 8268 C CA . MET B 1 449 ? 25.844 -23.641 7.316 1 81.75 449 MET B CA 1
ATOM 8269 C C . MET B 1 449 ? 25.094 -22.484 6.652 1 81.75 449 MET B C 1
ATOM 8271 O O . MET B 1 449 ? 25.375 -21.312 6.914 1 81.75 449 MET B O 1
ATOM 8275 N N . PHE B 1 450 ? 24.188 -22.875 5.855 1 87.19 450 PHE B N 1
ATOM 8276 C CA . PHE B 1 450 ? 23.328 -21.875 5.246 1 87.19 450 PHE B CA 1
ATOM 8277 C C . PHE B 1 450 ? 22.531 -21.125 6.309 1 87.19 450 PHE B C 1
ATOM 8279 O O . PHE B 1 450 ? 22.453 -19.891 6.277 1 87.19 450 PHE B O 1
ATOM 8286 N N . ARG B 1 451 ? 22 -21.812 7.164 1 87.69 451 ARG B N 1
ATOM 8287 C CA . ARG B 1 451 ? 21.234 -21.234 8.258 1 87.69 451 ARG B CA 1
ATOM 8288 C C . ARG B 1 451 ? 22.094 -20.281 9.078 1 87.69 451 ARG B C 1
ATOM 8290 O O . ARG B 1 451 ? 21.656 -19.172 9.406 1 87.69 451 ARG B O 1
ATOM 8297 N N . ARG B 1 452 ? 23.25 -20.688 9.328 1 81.38 452 ARG B N 1
ATOM 8298 C CA . ARG B 1 452 ? 24.141 -19.828 10.109 1 81.38 452 ARG B CA 1
ATOM 8299 C C . ARG B 1 452 ? 24.438 -18.531 9.383 1 81.38 452 ARG B C 1
ATOM 8301 O O . ARG B 1 452 ? 24.562 -17.469 10.008 1 81.38 452 ARG B O 1
ATOM 8308 N N . LEU B 1 453 ? 24.516 -18.625 8.141 1 82.06 453 LEU B N 1
ATOM 8309 C CA . LEU B 1 453 ? 24.844 -17.469 7.316 1 82.06 453 LEU B CA 1
ATOM 8310 C C . LEU B 1 453 ? 23.719 -16.438 7.348 1 82.06 453 LEU B C 1
ATOM 8312 O O . LEU B 1 453 ? 23.984 -15.227 7.336 1 82.06 453 LEU B O 1
ATOM 8316 N N . TRP B 1 454 ? 22.438 -16.891 7.434 1 88.88 454 TRP B N 1
ATOM 8317 C CA . TRP B 1 454 ? 21.344 -15.984 7.113 1 88.88 454 TRP B CA 1
ATOM 8318 C C . TRP B 1 454 ? 20.391 -15.836 8.297 1 88.88 454 TRP B C 1
ATOM 8320 O O . TRP B 1 454 ? 19.531 -14.961 8.297 1 88.88 454 TRP B O 1
ATOM 8330 N N . GLU B 1 455 ? 20.5 -16.578 9.383 1 86.94 455 GLU B N 1
ATOM 8331 C CA . GLU B 1 455 ? 19.516 -16.656 10.445 1 86.94 455 GLU B CA 1
ATOM 8332 C C . GLU B 1 455 ? 19.422 -15.352 11.219 1 86.94 455 GLU B C 1
ATOM 8334 O O . GLU B 1 455 ? 18.391 -15.055 11.836 1 86.94 455 GLU B O 1
ATOM 8339 N N . ASP B 1 456 ? 20.438 -14.547 11.172 1 80.5 456 ASP B N 1
ATOM 8340 C CA . ASP B 1 456 ? 20.391 -13.258 11.867 1 80.5 456 ASP B CA 1
ATOM 8341 C C . ASP B 1 456 ? 19.531 -12.258 11.102 1 80.5 456 ASP B C 1
ATOM 8343 O O . ASP B 1 456 ? 18.969 -11.328 11.695 1 80.5 456 ASP B O 1
ATOM 8347 N N . ASP B 1 457 ? 19.406 -12.422 9.828 1 84.62 457 ASP B N 1
ATOM 8348 C CA . ASP B 1 457 ? 18.734 -11.445 8.977 1 84.62 457 ASP B CA 1
ATOM 8349 C C . ASP B 1 457 ? 17.344 -11.922 8.586 1 84.62 457 ASP B C 1
ATOM 8351 O O . ASP B 1 457 ? 16.453 -11.117 8.312 1 84.62 457 ASP B O 1
ATOM 8355 N N . PHE B 1 458 ? 17.219 -13.227 8.492 1 91 458 PHE B N 1
ATOM 8356 C CA . PHE B 1 458 ? 15.977 -13.789 7.969 1 91 458 PHE B CA 1
ATOM 8357 C C . PHE B 1 458 ? 15.539 -14.992 8.805 1 91 458 PHE B C 1
ATOM 8359 O O . PHE B 1 458 ? 16.359 -15.648 9.438 1 91 458 PHE B O 1
ATOM 8366 N N . ASP B 1 459 ? 14.211 -15.234 8.836 1 92.06 459 ASP B N 1
ATOM 8367 C CA . ASP B 1 459 ? 13.719 -16.547 9.258 1 92.06 459 ASP B CA 1
ATOM 8368 C C . ASP B 1 459 ? 13.945 -17.594 8.172 1 92.06 459 ASP B C 1
ATOM 8370 O O . ASP B 1 459 ? 13.594 -17.375 7.012 1 92.06 459 ASP B O 1
ATOM 8374 N N . ILE B 1 460 ? 14.531 -18.672 8.578 1 92.62 460 ILE B N 1
ATOM 8375 C CA . ILE B 1 460 ? 14.836 -19.734 7.617 1 92.62 460 ILE B CA 1
ATOM 8376 C C . ILE B 1 460 ? 13.852 -20.891 7.793 1 92.62 460 ILE B C 1
ATOM 8378 O O . ILE B 1 460 ? 13.75 -21.453 8.883 1 92.62 460 ILE B O 1
ATOM 8382 N N . VAL B 1 461 ? 13.109 -21.156 6.719 1 93.88 461 VAL B N 1
ATOM 8383 C CA . VAL B 1 461 ? 12.18 -22.281 6.723 1 93.88 461 VAL B CA 1
ATOM 8384 C C . VAL B 1 461 ? 12.633 -23.344 5.719 1 93.88 461 VAL B C 1
ATOM 8386 O O . VAL B 1 461 ? 12.648 -23.078 4.512 1 93.88 461 VAL B O 1
ATOM 8389 N N . SER B 1 462 ? 12.945 -24.469 6.25 1 91.19 462 SER B N 1
ATOM 8390 C CA . SER B 1 462 ? 13.367 -25.578 5.395 1 91.19 462 SER B CA 1
ATOM 8391 C C . SER B 1 462 ? 12.188 -26.469 5.031 1 91.19 462 SER B C 1
ATOM 8393 O O . SER B 1 462 ? 11.367 -26.812 5.891 1 91.19 462 SER B O 1
ATOM 8395 N N . CYS B 1 463 ? 12.109 -26.797 3.781 1 89.44 463 CYS B N 1
ATOM 8396 C CA . CYS B 1 463 ? 11.023 -27.641 3.305 1 89.44 463 CYS B CA 1
ATOM 8397 C C . CYS B 1 463 ? 11.242 -29.094 3.723 1 89.44 463 CYS B C 1
ATOM 8399 O O . CYS B 1 463 ? 10.281 -29.828 3.945 1 89.44 463 CYS B O 1
ATOM 8401 N N . CYS B 1 464 ? 12.516 -29.531 3.721 1 85.75 464 CYS B N 1
ATOM 8402 C CA . CYS B 1 464 ? 12.836 -30.875 4.172 1 85.75 464 CYS B CA 1
ATOM 8403 C C . CYS B 1 464 ? 14.078 -30.859 5.059 1 85.75 464 CYS B C 1
ATOM 8405 O O . CYS B 1 464 ? 14.891 -29.953 4.988 1 85.75 464 CYS B O 1
ATOM 8407 N N . GLU B 1 465 ? 14.148 -31.922 5.906 1 77.5 465 GLU B N 1
ATOM 8408 C CA . GLU B 1 465 ? 15.297 -32.062 6.789 1 77.5 465 GLU B CA 1
ATOM 8409 C C . GLU B 1 465 ? 16.516 -32.594 6.039 1 77.5 465 GLU B C 1
ATOM 8411 O O . GLU B 1 465 ? 16.375 -33.156 4.957 1 77.5 465 GLU B O 1
ATOM 8416 N N . ALA B 1 466 ? 17.734 -32.344 6.562 1 65.19 466 ALA B N 1
ATOM 8417 C CA . ALA B 1 466 ? 19.031 -32.656 5.945 1 65.19 466 ALA B CA 1
ATOM 8418 C C . ALA B 1 466 ? 19.156 -34.156 5.656 1 65.19 466 ALA B C 1
ATOM 8420 O O . ALA B 1 466 ? 19.781 -34.562 4.672 1 65.19 466 ALA B O 1
ATOM 8421 N N . GLU B 1 467 ? 18.719 -34.969 6.461 1 58.38 467 GLU B N 1
ATOM 8422 C CA . GLU B 1 467 ? 19 -36.406 6.387 1 58.38 467 GLU B CA 1
ATOM 8423 C C . GLU B 1 467 ? 18.422 -37 5.109 1 58.38 467 GLU B C 1
ATOM 8425 O O . GLU B 1 467 ? 18.828 -38.094 4.699 1 58.38 467 GLU B O 1
ATOM 8430 N N . HIS B 1 468 ? 17.594 -36.438 4.336 1 55.91 468 HIS B N 1
ATOM 8431 C CA . HIS B 1 468 ? 16.984 -37.031 3.164 1 55.91 468 HIS B CA 1
ATOM 8432 C C . HIS B 1 468 ? 17.328 -36.281 1.894 1 55.91 468 HIS B C 1
ATOM 8434 O O . HIS B 1 468 ? 16.469 -36.031 1.058 1 55.91 468 HIS B O 1
ATOM 8440 N N . ALA B 1 469 ? 18.656 -36.125 1.512 1 51.88 469 ALA B N 1
ATOM 8441 C CA . ALA B 1 469 ? 19.156 -35.125 0.58 1 51.88 469 ALA B CA 1
ATOM 8442 C C . ALA B 1 469 ? 18.625 -35.375 -0.83 1 51.88 469 ALA B C 1
ATOM 8444 O O . ALA B 1 469 ? 18.141 -34.438 -1.484 1 51.88 469 ALA B O 1
ATOM 8445 N N . SER B 1 470 ? 19.016 -36.438 -1.61 1 51.69 470 SER B N 1
ATOM 8446 C CA . SER B 1 470 ? 18.75 -36.562 -3.041 1 51.69 470 SER B CA 1
ATOM 8447 C C . SER B 1 470 ? 17.25 -36.688 -3.322 1 51.69 470 SER B C 1
ATOM 8449 O O . SER B 1 470 ? 16.719 -35.938 -4.148 1 51.69 470 SER B O 1
ATOM 8451 N N . GLU B 1 471 ? 16.609 -37.906 -2.953 1 53.72 471 GLU B N 1
ATOM 8452 C CA . GLU B 1 471 ? 15.172 -38.094 -3.018 1 53.72 471 GLU B CA 1
ATOM 8453 C C . GLU B 1 471 ? 14.43 -36.938 -2.35 1 53.72 471 GLU B C 1
ATOM 8455 O O . GLU B 1 471 ? 13.297 -36.625 -2.715 1 53.72 471 GLU B O 1
ATOM 8460 N N . GLU B 1 472 ? 15.32 -36 -1.958 1 65.06 472 GLU B N 1
ATOM 8461 C CA . GLU B 1 472 ? 14.828 -35.062 -0.955 1 65.06 472 GLU B CA 1
ATOM 8462 C C . GLU B 1 472 ? 14.562 -33.688 -1.568 1 65.06 472 GLU B C 1
ATOM 8464 O O . GLU B 1 472 ? 13.625 -33 -1.174 1 65.06 472 GLU B O 1
ATOM 8469 N N . LYS B 1 473 ? 15.281 -33.562 -2.787 1 77 473 LYS B N 1
ATOM 8470 C CA . LYS B 1 473 ? 15.07 -32.25 -3.33 1 77 473 LYS B CA 1
ATOM 8471 C C . LYS B 1 473 ? 13.703 -32.125 -4 1 77 473 LYS B C 1
ATOM 8473 O O . LYS B 1 473 ? 13.031 -31.109 -3.887 1 77 473 LYS B O 1
ATOM 8478 N N . ALA B 1 474 ? 13.414 -33.25 -4.734 1 80.12 474 ALA B N 1
ATOM 8479 C CA . ALA B 1 474 ? 12.117 -33.25 -5.402 1 80.12 474 ALA B CA 1
ATOM 8480 C C . ALA B 1 474 ? 10.984 -33.125 -4.387 1 80.12 474 ALA B C 1
ATOM 8482 O O . ALA B 1 474 ? 10.031 -32.375 -4.586 1 80.12 474 ALA B O 1
ATOM 8483 N N . HIS B 1 475 ? 11.156 -33.938 -3.418 1 84.69 475 HIS B N 1
ATOM 8484 C CA . HIS B 1 475 ? 10.148 -33.875 -2.363 1 84.69 475 HIS B CA 1
ATOM 8485 C C . HIS B 1 475 ? 10.117 -32.5 -1.71 1 84.69 475 HIS B C 1
ATOM 8487 O O . HIS B 1 475 ? 9.039 -31.953 -1.427 1 84.69 475 HIS B O 1
ATOM 8493 N N . ALA B 1 476 ? 11.281 -31.953 -1.463 1 88.81 476 ALA B N 1
ATOM 8494 C CA . ALA B 1 476 ? 11.375 -30.625 -0.858 1 88.81 476 ALA B CA 1
ATOM 8495 C C . ALA B 1 476 ? 10.703 -29.578 -1.734 1 88.81 476 ALA B C 1
ATOM 8497 O O . ALA B 1 476 ? 10.039 -28.672 -1.228 1 88.81 476 ALA B O 1
ATOM 8498 N N . ALA B 1 477 ? 10.875 -29.703 -3.016 1 89.12 477 ALA B N 1
ATOM 8499 C CA . ALA B 1 477 ? 10.234 -28.781 -3.949 1 89.12 477 ALA B CA 1
ATOM 8500 C C . ALA B 1 477 ? 8.711 -28.891 -3.875 1 89.12 477 ALA B C 1
ATOM 8502 O O . ALA B 1 477 ? 8.008 -27.891 -4.02 1 89.12 477 ALA B O 1
ATOM 8503 N N . TRP B 1 478 ? 8.297 -30.125 -3.709 1 90.62 478 TRP B N 1
ATOM 8504 C CA . TRP B 1 478 ? 6.863 -30.359 -3.572 1 90.62 478 TRP B CA 1
ATOM 8505 C C . TRP B 1 478 ? 6.32 -29.703 -2.311 1 90.62 478 TRP B C 1
ATOM 8507 O O . TRP B 1 478 ? 5.277 -29.047 -2.346 1 90.62 478 TRP B O 1
ATOM 8517 N N . ILE B 1 479 ? 7.035 -29.828 -1.262 1 92.31 479 ILE B N 1
ATOM 8518 C CA . ILE B 1 479 ? 6.66 -29.188 -0.006 1 92.31 479 ILE B CA 1
ATOM 8519 C C . ILE B 1 479 ? 6.68 -27.672 -0.172 1 92.31 479 ILE B C 1
ATOM 8521 O O . ILE B 1 479 ? 5.805 -26.969 0.341 1 92.31 479 ILE B O 1
ATOM 8525 N N . HIS B 1 480 ? 7.66 -27.234 -0.852 1 93.81 480 HIS B N 1
ATOM 8526 C CA . HIS B 1 480 ? 7.773 -25.812 -1.146 1 93.81 480 HIS B CA 1
ATOM 8527 C C . HIS B 1 480 ? 6.504 -25.281 -1.806 1 93.81 480 HIS B C 1
ATOM 8529 O O . HIS B 1 480 ? 5.953 -24.266 -1.374 1 93.81 480 HIS B O 1
ATOM 8535 N N . ASP B 1 481 ? 6.004 -25.922 -2.795 1 93.69 481 ASP B N 1
ATOM 8536 C CA . ASP B 1 481 ? 4.797 -25.516 -3.502 1 93.69 481 ASP B CA 1
ATOM 8537 C C . ASP B 1 481 ? 3.578 -25.562 -2.584 1 93.69 481 ASP B C 1
ATOM 8539 O O . ASP B 1 481 ? 2.711 -24.688 -2.641 1 93.69 481 ASP B O 1
ATOM 8543 N N . ALA B 1 482 ? 3.564 -26.641 -1.837 1 94.75 482 ALA B N 1
ATOM 8544 C CA . ALA B 1 482 ? 2.459 -26.781 -0.892 1 94.75 482 ALA B CA 1
ATOM 8545 C C . ALA B 1 482 ? 2.459 -25.656 0.128 1 94.75 482 ALA B C 1
ATOM 8547 O O . ALA B 1 482 ? 1.397 -25.156 0.512 1 94.75 482 ALA B O 1
ATOM 8548 N N . LEU B 1 483 ? 3.629 -25.297 0.561 1 95.94 483 LEU B N 1
ATOM 8549 C CA . LEU B 1 483 ? 3.764 -24.188 1.492 1 95.94 483 LEU B CA 1
ATOM 8550 C C . LEU B 1 483 ? 3.223 -22.891 0.881 1 95.94 483 LEU B C 1
ATOM 8552 O O . LEU B 1 483 ? 2.471 -22.156 1.53 1 95.94 483 LEU B O 1
ATOM 8556 N N . LEU B 1 484 ? 3.578 -22.609 -0.279 1 96.25 484 LEU B N 1
ATOM 8557 C CA . LEU B 1 484 ? 3.092 -21.422 -0.966 1 96.25 484 LEU B CA 1
ATOM 8558 C C . LEU B 1 484 ? 1.573 -21.453 -1.105 1 96.25 484 LEU B C 1
ATOM 8560 O O . LEU B 1 484 ? 0.902 -20.453 -0.887 1 96.25 484 LEU B O 1
ATOM 8564 N N . ASP B 1 485 ? 1.081 -22.609 -1.494 1 96.38 485 ASP B N 1
ATOM 8565 C CA . ASP B 1 485 ? -0.361 -22.781 -1.643 1 96.38 485 ASP B CA 1
ATOM 8566 C C . ASP B 1 485 ? -1.084 -22.531 -0.321 1 96.38 485 ASP B C 1
ATOM 8568 O O . ASP B 1 485 ? -2.152 -21.906 -0.298 1 96.38 485 ASP B O 1
ATOM 8572 N N . CYS B 1 486 ? -0.487 -23.016 0.72 1 96.06 486 CYS B N 1
ATOM 8573 C CA . CYS B 1 486 ? -1.052 -22.812 2.051 1 96.06 486 CYS B CA 1
ATOM 8574 C C . CYS B 1 486 ? -1.103 -21.328 2.404 1 96.06 486 CYS B C 1
ATOM 8576 O O . CYS B 1 486 ? -2.111 -20.844 2.918 1 96.06 486 CYS B O 1
ATOM 8578 N N . ILE B 1 487 ? -0.045 -20.641 2.107 1 95.19 487 ILE B N 1
ATOM 8579 C CA . ILE B 1 487 ? -0.017 -19.203 2.344 1 95.19 487 ILE B CA 1
ATOM 8580 C C . ILE B 1 487 ? -1.136 -18.531 1.554 1 95.19 487 ILE B C 1
ATOM 8582 O O . ILE B 1 487 ? -1.864 -17.688 2.09 1 95.19 487 ILE B O 1
ATOM 8586 N N . GLY B 1 488 ? -1.242 -18.875 0.302 1 92.94 488 GLY B N 1
ATOM 8587 C CA . GLY B 1 488 ? -2.307 -18.344 -0.529 1 92.94 488 GLY B CA 1
ATOM 8588 C C . GLY B 1 488 ? -3.691 -18.609 0.028 1 92.94 488 GLY B C 1
ATOM 8589 O O . GLY B 1 488 ? -4.531 -17.703 0.069 1 92.94 488 GLY B O 1
ATOM 8590 N N . TRP B 1 489 ? -3.898 -19.766 0.458 1 92.62 489 TRP B N 1
ATOM 8591 C CA . TRP B 1 489 ? -5.184 -20.172 1.021 1 92.62 489 TRP B CA 1
ATOM 8592 C C . TRP B 1 489 ? -5.5 -19.391 2.285 1 92.62 489 TRP B C 1
ATOM 8594 O O . TRP B 1 489 ? -6.59 -18.828 2.418 1 92.62 489 TRP B O 1
ATOM 8604 N N . MET B 1 490 ? -4.57 -19.328 3.18 1 90.5 490 MET B N 1
ATOM 8605 C CA . MET B 1 490 ? -4.785 -18.641 4.453 1 90.5 490 MET B CA 1
ATOM 8606 C C . MET B 1 490 ? -4.984 -17.156 4.238 1 90.5 490 MET B C 1
ATOM 8608 O O . MET B 1 490 ? -5.715 -16.5 4.996 1 90.5 490 MET B O 1
ATOM 8612 N N . SER B 1 491 ? -4.352 -16.625 3.23 1 87.62 491 SER B N 1
ATOM 8613 C CA . SER B 1 491 ? -4.488 -15.211 2.936 1 87.62 491 SER B CA 1
ATOM 8614 C C . SER B 1 491 ? -5.891 -14.883 2.424 1 87.62 491 SER B C 1
ATOM 8616 O O . SER B 1 491 ? -6.375 -13.766 2.6 1 87.62 491 SER B O 1
ATOM 8618 N N . GLU B 1 492 ? -6.531 -15.812 1.821 1 81.25 492 GLU B N 1
ATOM 8619 C CA . GLU B 1 492 ? -7.848 -15.602 1.223 1 81.25 492 GLU B CA 1
ATOM 8620 C C . GLU B 1 492 ? -8.961 -15.984 2.189 1 81.25 492 GLU B C 1
ATOM 8622 O O . GLU B 1 492 ? -10.109 -15.562 2.025 1 81.25 492 GLU B O 1
ATOM 8627 N N . ARG B 1 493 ? -8.695 -16.812 3.062 1 76.44 493 ARG B N 1
ATOM 8628 C CA . ARG B 1 493 ? -9.711 -17.453 3.889 1 76.44 493 ARG B CA 1
ATOM 8629 C C . ARG B 1 493 ? -10.562 -16.422 4.617 1 76.44 493 ARG B C 1
ATOM 8631 O O . ARG B 1 493 ? -11.781 -16.578 4.715 1 76.44 493 ARG B O 1
ATOM 8638 N N . GLY B 1 494 ? -10.016 -15.375 5.117 1 69.31 494 GLY B N 1
ATOM 8639 C CA . GLY B 1 494 ? -10.781 -14.383 5.852 1 69.31 494 GLY B CA 1
ATOM 8640 C C . GLY B 1 494 ? -11.836 -13.695 5.004 1 69.31 494 GLY B C 1
ATOM 8641 O O . GLY B 1 494 ? -12.961 -13.484 5.457 1 69.31 494 GLY B O 1
ATOM 8642 N N . ARG B 1 495 ? -11.57 -13.523 3.756 1 73.62 495 ARG B N 1
ATOM 8643 C CA . ARG B 1 495 ? -12.461 -12.766 2.891 1 73.62 495 ARG B CA 1
ATOM 8644 C C . ARG B 1 495 ? -13.273 -13.695 1.992 1 73.62 495 ARG B C 1
ATOM 8646 O O . ARG B 1 495 ? -14.297 -13.289 1.438 1 73.62 495 ARG B O 1
ATOM 8653 N N . ALA B 1 496 ? -12.883 -14.875 1.922 1 81 496 ALA B N 1
ATOM 8654 C CA . ALA B 1 496 ? -13.453 -15.789 0.939 1 81 496 ALA B CA 1
ATOM 8655 C C . ALA B 1 496 ? -14.883 -16.172 1.314 1 81 496 ALA B C 1
ATOM 8657 O O . ALA B 1 496 ? -15.734 -16.344 0.44 1 81 496 ALA B O 1
ATOM 8658 N N . TYR B 1 497 ? -15.219 -16.188 2.564 1 79.69 497 TYR B N 1
ATOM 8659 C CA . TYR B 1 497 ? -16.516 -16.672 3.023 1 79.69 497 TYR B CA 1
ATOM 8660 C C . TYR B 1 497 ? -17.625 -15.688 2.662 1 79.69 497 TYR B C 1
ATOM 8662 O O . TYR B 1 497 ? -18.797 -16.078 2.529 1 79.69 497 TYR B O 1
ATOM 8670 N N . ASP B 1 498 ? -17.219 -14.492 2.467 1 86.25 498 ASP B N 1
ATOM 8671 C CA . ASP B 1 498 ? -18.219 -13.453 2.244 1 86.25 498 ASP B CA 1
ATOM 8672 C C . ASP B 1 498 ? -18.359 -13.141 0.756 1 86.25 498 ASP B C 1
ATOM 8674 O O . ASP B 1 498 ? -19.375 -12.586 0.329 1 86.25 498 ASP B O 1
ATOM 8678 N N . ALA B 1 499 ? -17.453 -13.539 0.029 1 83.5 499 ALA B N 1
ATOM 8679 C CA . ALA B 1 499 ? -17.266 -13.008 -1.32 1 83.5 499 ALA B CA 1
ATOM 8680 C C . ALA B 1 499 ? -18.312 -13.57 -2.279 1 83.5 499 ALA B C 1
ATOM 8682 O O . ALA B 1 499 ? -18.469 -13.078 -3.396 1 83.5 499 ALA B O 1
ATOM 8683 N N . PHE B 1 500 ? -19.094 -14.539 -1.911 1 86.06 500 PHE B N 1
ATOM 8684 C CA . PHE B 1 500 ? -20.031 -15.117 -2.867 1 86.06 500 PHE B CA 1
ATOM 8685 C C . PHE B 1 500 ? -21.438 -15.148 -2.285 1 86.06 500 PHE B C 1
ATOM 8687 O O . PHE B 1 500 ? -22.344 -15.781 -2.852 1 86.06 500 PHE B O 1
ATOM 8694 N N . ILE B 1 501 ? -21.688 -14.5 -1.286 1 89.75 501 ILE B N 1
ATOM 8695 C CA . ILE B 1 501 ? -22.969 -14.523 -0.578 1 89.75 501 ILE B CA 1
ATOM 8696 C C . ILE B 1 501 ? -24.078 -14.016 -1.495 1 89.75 501 ILE B C 1
ATOM 8698 O O . ILE B 1 501 ? -25.172 -14.594 -1.54 1 89.75 501 ILE B O 1
ATOM 8702 N N . LEU B 1 502 ? -23.781 -12.977 -2.256 1 90.19 502 LEU B N 1
ATOM 8703 C CA . LEU B 1 502 ? -24.812 -12.367 -3.094 1 90.19 502 LEU B CA 1
ATOM 8704 C C . LEU B 1 502 ? -24.734 -12.906 -4.516 1 90.19 502 LEU B C 1
ATOM 8706 O O . LEU B 1 502 ? -25.547 -12.531 -5.367 1 90.19 502 LEU B O 1
ATOM 8710 N N . ASP B 1 503 ? -23.766 -13.758 -4.805 1 86.31 503 ASP B N 1
ATOM 8711 C CA . ASP B 1 503 ? -23.656 -14.359 -6.129 1 86.31 503 ASP B CA 1
ATOM 8712 C C . ASP B 1 503 ? -24.625 -15.523 -6.289 1 86.31 503 ASP B C 1
ATOM 8714 O O . ASP B 1 503 ? -24.453 -16.562 -5.66 1 86.31 503 ASP B O 1
ATOM 8718 N N . ALA B 1 504 ? -25.531 -15.352 -7.168 1 82.62 504 ALA B N 1
ATOM 8719 C CA . ALA B 1 504 ? -26.594 -16.344 -7.355 1 82.62 504 ALA B CA 1
ATOM 8720 C C . ALA B 1 504 ? -26.016 -17.656 -7.859 1 82.62 504 ALA B C 1
ATOM 8722 O O . ALA B 1 504 ? -26.609 -18.719 -7.625 1 82.62 504 ALA B O 1
ATOM 8723 N N . LYS B 1 505 ? -24.906 -17.609 -8.438 1 81.88 505 LYS B N 1
ATOM 8724 C CA . LYS B 1 505 ? -24.281 -18.797 -9 1 81.88 505 LYS B CA 1
ATOM 8725 C C . LYS B 1 505 ? -23.859 -19.781 -7.902 1 81.88 505 LYS B C 1
ATOM 8727 O O . LYS B 1 505 ? -23.688 -20.969 -8.156 1 81.88 505 LYS B O 1
ATOM 8732 N N . PHE B 1 506 ? -23.781 -19.266 -6.676 1 86.25 506 PHE B N 1
ATOM 8733 C CA . PHE B 1 506 ? -23.266 -20.109 -5.598 1 86.25 506 PHE B CA 1
ATOM 8734 C C . PHE B 1 506 ? -24.266 -20.156 -4.438 1 86.25 506 PHE B C 1
ATOM 8736 O O . PHE B 1 506 ? -23.875 -20.469 -3.309 1 86.25 506 PHE B O 1
ATOM 8743 N N . GLY B 1 507 ? -25.5 -19.891 -4.711 1 83.31 507 GLY B N 1
ATOM 8744 C CA . GLY B 1 507 ? -26.547 -19.828 -3.701 1 83.31 507 GLY B CA 1
ATOM 8745 C C . GLY B 1 507 ? -26.734 -21.141 -2.957 1 83.31 507 GLY B C 1
ATOM 8746 O O . GLY B 1 507 ? -26.984 -21.141 -1.749 1 83.31 507 GLY B O 1
ATOM 8747 N N . THR B 1 508 ? -26.531 -22.234 -3.598 1 81.56 508 THR B N 1
ATOM 8748 C CA . THR B 1 508 ? -26.781 -23.547 -3.02 1 81.56 508 THR B CA 1
ATOM 8749 C C . THR B 1 508 ? -25.703 -23.922 -2.002 1 81.56 508 THR B C 1
ATOM 8751 O O . THR B 1 508 ? -25.875 -24.844 -1.21 1 81.56 508 THR B O 1
ATOM 8754 N N . LEU B 1 509 ? -24.688 -23.203 -2.053 1 85.62 509 LEU B N 1
ATOM 8755 C CA . LEU B 1 509 ? -23.547 -23.531 -1.194 1 85.62 509 LEU B CA 1
ATOM 8756 C C . LEU B 1 509 ? -23.625 -22.766 0.116 1 85.62 509 LEU B C 1
ATOM 8758 O O . LEU B 1 509 ? -22.828 -23.016 1.031 1 85.62 509 LEU B O 1
ATOM 8762 N N . LEU B 1 510 ? -24.562 -21.875 0.229 1 88.25 510 LEU B N 1
ATOM 8763 C CA . LEU B 1 510 ? -24.578 -20.969 1.374 1 88.25 510 LEU B CA 1
ATOM 8764 C C . LEU B 1 510 ? -24.969 -21.703 2.645 1 88.25 510 LEU B C 1
ATOM 8766 O O . LEU B 1 510 ? -25.906 -22.516 2.629 1 88.25 510 LEU B O 1
ATOM 8770 N N . GLU B 1 511 ? -24.234 -21.484 3.627 1 88.06 511 GLU B N 1
ATOM 8771 C CA . GLU B 1 511 ? -24.562 -21.984 4.961 1 88.06 511 GLU B CA 1
ATOM 8772 C C . GLU B 1 511 ? -25.625 -21.109 5.625 1 88.06 511 GLU B C 1
ATOM 8774 O O . GLU B 1 511 ? -26 -20.062 5.09 1 88.06 511 GLU B O 1
ATOM 8779 N N . ASP B 1 512 ? -26.047 -21.547 6.762 1 89.88 512 ASP B N 1
ATOM 8780 C CA . ASP B 1 512 ? -27.141 -20.875 7.43 1 89.88 512 ASP B CA 1
ATOM 8781 C C . ASP B 1 512 ? -26.766 -19.438 7.773 1 89.88 512 ASP B C 1
ATOM 8783 O O . ASP B 1 512 ? -27.547 -18.5 7.535 1 89.88 512 ASP B O 1
ATOM 8787 N N . TRP B 1 513 ? -25.625 -19.281 8.32 1 91.69 513 TRP B N 1
ATOM 8788 C CA . TRP B 1 513 ? -25.25 -17.938 8.711 1 91.69 513 TRP B CA 1
ATOM 8789 C C . TRP B 1 513 ? -25.109 -17.031 7.488 1 91.69 513 TRP B C 1
ATOM 8791 O O . TRP B 1 513 ? -25.438 -15.852 7.539 1 91.69 513 TRP B O 1
ATOM 8801 N N . GLN B 1 514 ? -24.703 -17.578 6.375 1 92.38 514 GLN B N 1
ATOM 8802 C CA . GLN B 1 514 ? -24.547 -16.812 5.152 1 92.38 514 GLN B CA 1
ATOM 8803 C C . GLN B 1 514 ? -25.906 -16.406 4.582 1 92.38 514 GLN B C 1
ATOM 8805 O O . GLN B 1 514 ? -26.047 -15.32 4.02 1 92.38 514 GLN B O 1
ATOM 8810 N N . LEU B 1 515 ? -26.812 -17.297 4.758 1 92.38 515 LEU B N 1
ATOM 8811 C CA . LEU B 1 515 ? -28.156 -16.984 4.316 1 92.38 515 LEU B CA 1
ATOM 8812 C C . LEU B 1 515 ? -28.734 -15.828 5.113 1 92.38 515 LEU B C 1
ATOM 8814 O O . LEU B 1 515 ? -29.453 -14.977 4.562 1 92.38 515 LEU B O 1
ATOM 8818 N N . GLN B 1 516 ? -28.422 -15.781 6.332 1 93.44 516 GLN B N 1
ATOM 8819 C CA . GLN B 1 516 ? -28.859 -14.672 7.168 1 93.44 516 GLN B CA 1
ATOM 8820 C C . GLN B 1 516 ? -28.234 -13.352 6.711 1 93.44 516 GLN B C 1
ATOM 8822 O O . GLN B 1 516 ? -28.922 -12.336 6.621 1 93.44 516 GLN B O 1
ATOM 8827 N N . VAL B 1 517 ? -27 -13.398 6.457 1 94.62 517 VAL B N 1
ATOM 8828 C CA . VAL B 1 517 ? -26.297 -12.211 5.984 1 94.62 517 VAL B CA 1
ATOM 8829 C C . VAL B 1 517 ? -26.875 -11.773 4.637 1 94.62 517 VAL B C 1
ATOM 8831 O O . VAL B 1 517 ? -27.078 -10.578 4.398 1 94.62 517 VAL B O 1
ATOM 8834 N N . LYS B 1 518 ? -27.109 -12.742 3.803 1 93.5 518 LYS B N 1
ATOM 8835 C CA . LYS B 1 518 ? -27.703 -12.461 2.498 1 93.5 518 LYS B CA 1
ATOM 8836 C C . LYS B 1 518 ? -29.031 -11.719 2.645 1 93.5 518 LYS B C 1
ATOM 8838 O O . LYS B 1 518 ? -29.281 -10.734 1.948 1 93.5 518 LYS B O 1
ATOM 8843 N N . GLU B 1 519 ? -29.797 -12.188 3.518 1 91.62 519 GLU B N 1
ATOM 8844 C CA . GLU B 1 519 ? -31.094 -11.547 3.771 1 91.62 519 GLU B CA 1
ATOM 8845 C C . GLU B 1 519 ? -30.906 -10.125 4.301 1 91.62 519 GLU B C 1
ATOM 8847 O O . GLU B 1 519 ? -31.641 -9.219 3.912 1 91.62 519 GLU B O 1
ATOM 8852 N N . ALA B 1 520 ? -29.984 -9.969 5.145 1 94.31 520 ALA B N 1
ATOM 8853 C CA . ALA B 1 520 ? -29.734 -8.664 5.758 1 94.31 520 ALA B CA 1
ATOM 8854 C C . ALA B 1 520 ? -29.188 -7.668 4.734 1 94.31 520 ALA B C 1
ATOM 8856 O O . ALA B 1 520 ? -29.281 -6.457 4.938 1 94.31 520 ALA B O 1
ATOM 8857 N N . LEU B 1 521 ? -28.641 -8.156 3.641 1 94.56 521 LEU B N 1
ATOM 8858 C CA . LEU B 1 521 ? -28.047 -7.301 2.615 1 94.56 521 LEU B CA 1
ATOM 8859 C C . LEU B 1 521 ? -29.094 -6.887 1.583 1 94.56 521 LEU B C 1
ATOM 8861 O O . LEU B 1 521 ? -28.859 -5.961 0.803 1 94.56 521 LEU B O 1
ATOM 8865 N N . GLN B 1 522 ? -30.266 -7.492 1.642 1 91.81 522 GLN B N 1
ATOM 8866 C CA . GLN B 1 522 ? -31.266 -7.297 0.594 1 91.81 522 GLN B CA 1
ATOM 8867 C C . GLN B 1 522 ? -31.75 -5.852 0.552 1 91.81 522 GLN B C 1
ATOM 8869 O O . GLN B 1 522 ? -31.938 -5.289 -0.526 1 91.81 522 GLN B O 1
ATOM 8874 N N . PRO B 1 523 ? -31.922 -5.219 1.723 1 92.94 523 PRO B N 1
ATOM 8875 C CA . PRO B 1 523 ? -32.344 -3.816 1.655 1 92.94 523 PRO B CA 1
ATOM 8876 C C . PRO B 1 523 ? -31.344 -2.93 0.925 1 92.94 523 PRO B C 1
ATOM 8878 O O . PRO B 1 523 ? -31.75 -1.971 0.255 1 92.94 523 PRO B O 1
ATOM 8881 N N . LEU B 1 524 ? -30.125 -3.201 1.084 1 94.31 524 LEU B N 1
ATOM 8882 C CA . LEU B 1 524 ? -29.109 -2.426 0.391 1 94.31 524 LEU B CA 1
ATOM 8883 C C . LEU B 1 524 ? -29.203 -2.627 -1.117 1 94.31 524 LEU B C 1
ATOM 8885 O O . LEU B 1 524 ? -29.016 -1.682 -1.887 1 94.31 524 LEU B O 1
ATOM 8889 N N . VAL B 1 525 ? -29.453 -3.838 -1.497 1 93.25 525 VAL B N 1
ATOM 8890 C CA . VAL B 1 525 ? -29.656 -4.137 -2.912 1 93.25 525 VAL B CA 1
ATOM 8891 C C . VAL B 1 525 ? -30.844 -3.34 -3.447 1 93.25 525 VAL B C 1
ATOM 8893 O O . VAL B 1 525 ? -30.781 -2.787 -4.547 1 93.25 525 VAL B O 1
ATOM 8896 N N . ARG B 1 526 ? -31.828 -3.189 -2.668 1 91.56 526 ARG B N 1
ATOM 8897 C CA . ARG B 1 526 ? -33.094 -2.543 -3.068 1 91.56 526 ARG B CA 1
ATOM 8898 C C . ARG B 1 526 ? -32.906 -1.034 -3.193 1 91.56 526 ARG B C 1
ATOM 8900 O O . ARG B 1 526 ? -33.719 -0.352 -3.797 1 91.56 526 ARG B O 1
ATOM 8907 N N . LEU B 1 527 ? -31.828 -0.528 -2.684 1 93.88 527 LEU B N 1
ATOM 8908 C CA . LEU B 1 527 ? -31.578 0.908 -2.75 1 93.88 527 LEU B CA 1
ATOM 8909 C C . LEU B 1 527 ? -31.438 1.367 -4.199 1 93.88 527 LEU B C 1
ATOM 8911 O O . LEU B 1 527 ? -31.562 2.559 -4.492 1 93.88 527 LEU B O 1
ATOM 8915 N N . TYR B 1 528 ? -31.109 0.434 -5.07 1 92 528 TYR B N 1
ATOM 8916 C CA . TYR B 1 528 ? -31 0.779 -6.484 1 92 528 TYR B CA 1
ATOM 8917 C C . TYR B 1 528 ? -32.312 1.395 -6.988 1 92 528 TYR B C 1
ATOM 8919 O O . TYR B 1 528 ? -32.281 2.203 -7.918 1 92 528 TYR B O 1
ATOM 8927 N N . GLY B 1 529 ? -33.375 1.011 -6.387 1 89.44 529 GLY B N 1
ATOM 8928 C CA . GLY B 1 529 ? -34.656 1.507 -6.809 1 89.44 529 GLY B CA 1
ATOM 8929 C C . GLY B 1 529 ? -34.875 2.973 -6.477 1 89.44 529 GLY B C 1
ATOM 8930 O O . GLY B 1 529 ? -35.812 3.604 -7.004 1 89.44 529 GLY B O 1
ATOM 8931 N N . SER B 1 530 ? -34.062 3.543 -5.641 1 92.06 530 SER B N 1
ATOM 8932 C CA . SER B 1 530 ? -34.156 4.945 -5.254 1 92.06 530 SER B CA 1
ATOM 8933 C C . SER B 1 530 ? -33.25 5.824 -6.109 1 92.06 530 SER B C 1
ATOM 8935 O O . SER B 1 530 ? -32.031 5.797 -5.957 1 92.06 530 SER B O 1
ATOM 8937 N N . ASP B 1 531 ? -33.844 6.707 -6.859 1 91.75 531 ASP B N 1
ATOM 8938 C CA . ASP B 1 531 ? -33.062 7.637 -7.676 1 91.75 531 ASP B CA 1
ATOM 8939 C C . ASP B 1 531 ? -32.25 8.578 -6.801 1 91.75 531 ASP B C 1
ATOM 8941 O O . ASP B 1 531 ? -31.109 8.922 -7.148 1 91.75 531 ASP B O 1
ATOM 8945 N N . GLU B 1 532 ? -32.812 8.891 -5.73 1 91.75 532 GLU B N 1
ATOM 8946 C CA . GLU B 1 532 ? -32.156 9.805 -4.809 1 91.75 532 GLU B CA 1
ATOM 8947 C C . GLU B 1 532 ? -30.844 9.219 -4.301 1 91.75 532 GLU B C 1
ATOM 8949 O O . GLU B 1 532 ? -29.828 9.914 -4.246 1 91.75 532 GLU B O 1
ATOM 8954 N N . VAL B 1 533 ? -30.875 8 -3.98 1 93 533 VAL B N 1
ATOM 8955 C CA . VAL B 1 533 ? -29.688 7.344 -3.449 1 93 533 VAL B CA 1
ATOM 8956 C C . VAL B 1 533 ? -28.688 7.09 -4.578 1 93 533 VAL B C 1
ATOM 8958 O O . VAL B 1 533 ? -27.484 7.316 -4.422 1 93 533 VAL B O 1
ATOM 8961 N N . ARG B 1 534 ? -29.078 6.664 -5.715 1 92.44 534 ARG B N 1
ATOM 8962 C CA . ARG B 1 534 ? -28.203 6.34 -6.84 1 92.44 534 ARG B CA 1
ATOM 8963 C C . ARG B 1 534 ? -27.453 7.57 -7.32 1 92.44 534 ARG B C 1
ATOM 8965 O O . ARG B 1 534 ? -26.312 7.465 -7.789 1 92.44 534 ARG B O 1
ATOM 8972 N N . GLU B 1 535 ? -28.109 8.672 -7.176 1 91.38 535 GLU B N 1
ATOM 8973 C CA . GLU B 1 535 ? -27.5 9.906 -7.648 1 91.38 535 GLU B CA 1
ATOM 8974 C C . GLU B 1 535 ? -26.703 10.594 -6.535 1 91.38 535 GLU B C 1
ATOM 8976 O O . GLU B 1 535 ? -26.078 11.625 -6.762 1 91.38 535 GLU B O 1
ATOM 8981 N N . SER B 1 536 ? -26.781 10.039 -5.418 1 88.94 536 SER B N 1
ATOM 8982 C CA . SER B 1 536 ? -26.078 10.625 -4.273 1 88.94 536 SER B CA 1
ATOM 8983 C C . SER B 1 536 ? -24.609 10.242 -4.262 1 88.94 536 SER B C 1
ATOM 8985 O O . SER B 1 536 ? -24.203 9.297 -4.945 1 88.94 536 SER B O 1
ATOM 8987 N N . PRO B 1 537 ? -23.734 10.883 -3.461 1 83.31 537 PRO B N 1
ATOM 8988 C CA . PRO B 1 537 ? -22.328 10.547 -3.338 1 83.31 537 PRO B CA 1
ATOM 8989 C C . PRO B 1 537 ? -22.094 9.211 -2.633 1 83.31 537 PRO B C 1
ATOM 8991 O O . PRO B 1 537 ? -21 8.648 -2.703 1 83.31 537 PRO B O 1
ATOM 8994 N N . GLY B 1 538 ? -23.125 8.719 -2.049 1 87 538 GLY B N 1
ATOM 8995 C CA . GLY B 1 538 ? -22.969 7.496 -1.281 1 87 538 GLY B CA 1
ATOM 8996 C C . GLY B 1 538 ? -23.188 6.242 -2.107 1 87 538 GLY B C 1
ATOM 8997 O O . GLY B 1 538 ? -22.938 5.133 -1.641 1 87 538 GLY B O 1
ATOM 8998 N N . TRP B 1 539 ? -23.578 6.418 -3.291 1 89.94 539 TRP B N 1
ATOM 8999 C CA . TRP B 1 539 ? -23.938 5.25 -4.09 1 89.94 539 TRP B CA 1
ATOM 9000 C C . TRP B 1 539 ? -22.719 4.375 -4.355 1 89.94 539 TRP B C 1
ATOM 9002 O O . TRP B 1 539 ? -22.812 3.146 -4.324 1 89.94 539 TRP B O 1
ATOM 9012 N N . GLU B 1 540 ? -21.625 4.973 -4.547 1 86.19 540 GLU B N 1
ATOM 9013 C CA . GLU B 1 540 ? -20.406 4.215 -4.82 1 86.19 540 GLU B CA 1
ATOM 9014 C C . GLU B 1 540 ? -20.047 3.32 -3.641 1 86.19 540 GLU B C 1
ATOM 9016 O O . GLU B 1 540 ? -19.547 2.207 -3.828 1 86.19 540 GLU B O 1
ATOM 9021 N N . SER B 1 541 ? -20.266 3.797 -2.518 1 87.25 541 SER B N 1
ATOM 9022 C CA . SER B 1 541 ? -19.984 3 -1.327 1 87.25 541 SER B CA 1
ATOM 9023 C C . SER B 1 541 ? -20.906 1.794 -1.236 1 87.25 541 SER B C 1
ATOM 9025 O O . SER B 1 541 ? -20.484 0.708 -0.836 1 87.25 541 SER B O 1
ATOM 9027 N N . VAL B 1 542 ? -22.109 2.029 -1.604 1 91.06 542 VAL B N 1
ATOM 9028 C CA . VAL B 1 542 ? -23.094 0.94 -1.59 1 91.06 542 VAL B CA 1
ATOM 9029 C C . VAL B 1 542 ? -22.688 -0.117 -2.619 1 91.06 542 VAL B C 1
ATOM 9031 O O . VAL B 1 542 ? -22.703 -1.314 -2.324 1 91.06 542 VAL B O 1
ATOM 9034 N N . VAL B 1 543 ? -22.312 0.38 -3.75 1 90.81 543 VAL B N 1
ATOM 9035 C CA . VAL B 1 543 ? -21.906 -0.524 -4.82 1 90.81 543 VAL B CA 1
ATOM 9036 C C . VAL B 1 543 ? -20.688 -1.328 -4.371 1 90.81 543 VAL B C 1
ATOM 9038 O O . VAL B 1 543 ? -20.641 -2.551 -4.527 1 90.81 543 VAL B O 1
ATOM 9041 N N . SER B 1 544 ? -19.734 -0.673 -3.795 1 86.06 544 SER B N 1
ATOM 9042 C CA . SER B 1 544 ? -18.531 -1.333 -3.324 1 86.06 544 SER B CA 1
ATOM 9043 C C . SER B 1 544 ? -18.844 -2.396 -2.279 1 86.06 544 SER B C 1
ATOM 9045 O O . SER B 1 544 ? -18.266 -3.486 -2.299 1 86.06 544 SER B O 1
ATOM 9047 N N . LEU B 1 545 ? -19.672 -2.066 -1.477 1 88.5 545 LEU B N 1
ATOM 9048 C CA . LEU B 1 545 ? -20.078 -3.002 -0.435 1 88.5 545 LEU B CA 1
ATOM 9049 C C . LEU B 1 545 ? -20.75 -4.234 -1.041 1 88.5 545 LEU B C 1
ATOM 9051 O O . LEU B 1 545 ? -20.438 -5.363 -0.646 1 88.5 545 LEU B O 1
ATOM 9055 N N . LEU B 1 546 ? -21.625 -3.971 -1.895 1 91.5 546 LEU B N 1
ATOM 9056 C CA . LEU B 1 546 ? -22.328 -5.086 -2.52 1 91.5 546 LEU B CA 1
ATOM 9057 C C . LEU B 1 546 ? -21.359 -5.977 -3.291 1 91.5 546 LEU B C 1
ATOM 9059 O O . LEU B 1 546 ? -21.484 -7.203 -3.266 1 91.5 546 LEU B O 1
ATOM 9063 N N . LYS B 1 547 ? -20.391 -5.387 -3.881 1 87.44 547 LYS B N 1
ATOM 9064 C CA . LYS B 1 547 ? -19.375 -6.148 -4.602 1 87.44 547 LYS B CA 1
ATOM 9065 C C . LYS B 1 547 ? -18.547 -6.992 -3.646 1 87.44 547 LYS B C 1
ATOM 9067 O O . LYS B 1 547 ? -18.141 -8.109 -3.984 1 87.44 547 LYS B O 1
ATOM 9072 N N . MET B 1 548 ? -18.344 -6.469 -2.52 1 84.5 548 MET B N 1
ATOM 9073 C CA . MET B 1 548 ? -17.578 -7.184 -1.503 1 84.5 548 MET B CA 1
ATOM 9074 C C . MET B 1 548 ? -18.25 -8.5 -1.141 1 84.5 548 MET B C 1
ATOM 9076 O O . MET B 1 548 ? -17.578 -9.484 -0.836 1 84.5 548 MET B O 1
ATOM 9080 N N . PHE B 1 549 ? -19.516 -8.461 -1.222 1 89.94 549 PHE B N 1
ATOM 9081 C CA . PHE B 1 549 ? -20.25 -9.664 -0.851 1 89.94 549 PHE B CA 1
ATOM 9082 C C . PHE B 1 549 ? -20.656 -10.461 -2.088 1 89.94 549 PHE B C 1
ATOM 9084 O O . PHE B 1 549 ? -21.516 -11.344 -2.02 1 89.94 549 PHE B O 1
ATOM 9091 N N . GLY B 1 550 ? -20.031 -10.109 -3.273 1 87.06 550 GLY B N 1
ATOM 9092 C CA . GLY B 1 550 ? -20.125 -10.969 -4.445 1 87.06 550 GLY B CA 1
ATOM 9093 C C . GLY B 1 550 ? -21.188 -10.523 -5.426 1 87.06 550 GLY B C 1
ATOM 9094 O O . GLY B 1 550 ? -21.484 -11.234 -6.391 1 87.06 550 GLY B O 1
ATOM 9095 N N . GLU B 1 551 ? -21.766 -9.359 -5.129 1 89.31 551 GLU B N 1
ATOM 9096 C CA . GLU B 1 551 ? -22.797 -8.883 -6.059 1 89.31 551 GLU B CA 1
ATOM 9097 C C . GLU B 1 551 ? -22.172 -8.5 -7.402 1 89.31 551 GLU B C 1
ATOM 9099 O O . GLU B 1 551 ? -21.094 -7.918 -7.449 1 89.31 551 GLU B O 1
ATOM 9104 N N . LYS B 1 552 ? -22.875 -8.898 -8.453 1 85.38 552 LYS B N 1
ATOM 9105 C CA . LYS B 1 552 ? -22.5 -8.5 -9.805 1 85.38 552 LYS B CA 1
ATOM 9106 C C . LYS B 1 552 ? -23.484 -7.469 -10.359 1 85.38 552 LYS B C 1
ATOM 9108 O O . LYS B 1 552 ? -24.625 -7.367 -9.891 1 85.38 552 LYS B O 1
ATOM 9113 N N . PHE B 1 553 ? -22.938 -6.715 -11.25 1 87.88 553 PHE B N 1
ATOM 9114 C CA . PHE B 1 553 ? -23.734 -5.629 -11.82 1 87.88 553 PHE B CA 1
ATOM 9115 C C . PHE B 1 553 ? -23.828 -5.762 -13.328 1 87.88 553 PHE B C 1
ATOM 9117 O O . PHE B 1 553 ? -22.891 -6.242 -13.977 1 87.88 553 PHE B O 1
ATOM 9124 N N . ASP B 1 554 ? -24.891 -5.445 -13.891 1 84.12 554 ASP B N 1
ATOM 9125 C CA . ASP B 1 554 ? -25.062 -5.488 -15.344 1 84.12 554 ASP B CA 1
ATOM 9126 C C . ASP B 1 554 ? -24.453 -4.254 -16 1 84.12 554 ASP B C 1
ATOM 9128 O O . ASP B 1 554 ? -23.797 -3.443 -15.328 1 84.12 554 ASP B O 1
ATOM 9132 N N . SER B 1 555 ? -24.531 -4.098 -17.266 1 80.75 555 SER B N 1
ATOM 9133 C CA . SER B 1 555 ? -23.891 -3.047 -18.047 1 80.75 555 SER B CA 1
ATOM 9134 C C . SER B 1 555 ? -24.438 -1.672 -17.688 1 80.75 555 SER B C 1
ATOM 9136 O O . SER B 1 555 ? -23.766 -0.658 -17.875 1 80.75 555 SER B O 1
ATOM 9138 N N . ASP B 1 556 ? -25.625 -1.672 -17.078 1 78.19 556 ASP B N 1
ATOM 9139 C CA . ASP B 1 556 ? -26.25 -0.403 -16.719 1 78.19 556 ASP B CA 1
ATOM 9140 C C . ASP B 1 556 ? -25.953 -0.048 -15.266 1 78.19 556 ASP B C 1
ATOM 9142 O O . ASP B 1 556 ? -26.469 0.944 -14.742 1 78.19 556 ASP B O 1
ATOM 9146 N N . GLY B 1 557 ? -25.234 -0.904 -14.641 1 85 557 GLY B N 1
ATOM 9147 C CA . GLY B 1 557 ? -24.891 -0.644 -13.258 1 85 557 GLY B CA 1
ATOM 9148 C C . GLY B 1 557 ? -25.922 -1.15 -12.273 1 85 557 GLY B C 1
ATOM 9149 O O . GLY B 1 557 ? -25.891 -0.794 -11.094 1 85 557 GLY B O 1
ATOM 9150 N N . ARG B 1 558 ? -26.953 -1.876 -12.812 1 88.88 558 ARG B N 1
ATOM 9151 C CA . ARG B 1 558 ? -27.984 -2.461 -11.969 1 88.88 558 ARG B CA 1
ATOM 9152 C C . ARG B 1 558 ? -27.516 -3.775 -11.352 1 88.88 558 ARG B C 1
ATOM 9154 O O . ARG B 1 558 ? -27 -4.648 -12.055 1 88.88 558 ARG B O 1
ATOM 9161 N N . PRO B 1 559 ? -27.656 -3.854 -9.891 1 89.69 559 PRO B N 1
ATOM 9162 C CA . PRO B 1 559 ? -27.344 -5.148 -9.281 1 89.69 559 PRO B CA 1
ATOM 9163 C C . PRO B 1 559 ? -28.188 -6.289 -9.852 1 89.69 559 PRO B C 1
ATOM 9165 O O . PRO B 1 559 ? -29.391 -6.125 -10.078 1 89.69 559 PRO B O 1
ATOM 9168 N N . LEU B 1 560 ? -27.562 -7.414 -10.078 1 83.19 560 LEU B N 1
ATOM 9169 C CA . LEU B 1 560 ? -28.266 -8.57 -10.641 1 83.19 560 LEU B CA 1
ATOM 9170 C C . LEU B 1 560 ? -29.312 -9.078 -9.664 1 83.19 560 LEU B C 1
ATOM 9172 O O . LEU B 1 560 ? -30.375 -9.555 -10.086 1 83.19 560 LEU B O 1
ATOM 9176 N N . ALA B 1 561 ? -29.047 -8.945 -8.453 1 80.12 561 ALA B N 1
ATOM 9177 C CA . ALA B 1 561 ? -30 -9.383 -7.438 1 80.12 561 ALA B CA 1
ATOM 9178 C C . ALA B 1 561 ? -31.266 -8.516 -7.465 1 80.12 561 ALA B C 1
ATOM 9180 O O . ALA B 1 561 ? -32.344 -8.992 -7.129 1 80.12 561 ALA B O 1
ATOM 9181 N N . PHE B 1 562 ? -31.016 -7.254 -7.734 1 78.75 562 PHE B N 1
ATOM 9182 C CA . PHE B 1 562 ? -32.156 -6.34 -7.852 1 78.75 562 PHE B CA 1
ATOM 9183 C C . PHE B 1 562 ? -33.062 -6.734 -9.016 1 78.75 562 PHE B C 1
ATOM 9185 O O . PHE B 1 562 ? -34.281 -6.711 -8.891 1 78.75 562 PHE B O 1
ATOM 9192 N N . SER B 1 563 ? -32.469 -7.117 -10.062 1 69.56 563 SER B N 1
ATOM 9193 C CA . SER B 1 563 ? -33.219 -7.523 -11.266 1 69.56 563 SER B CA 1
ATOM 9194 C C . SER B 1 563 ? -34.031 -8.789 -11.023 1 69.56 563 SER B C 1
ATOM 9196 O O . SER B 1 563 ? -35.125 -8.93 -11.523 1 69.56 563 SER B O 1
ATOM 9198 N N . ARG B 1 564 ? -33.562 -9.617 -10.219 1 66.12 564 ARG B N 1
ATOM 9199 C CA . ARG B 1 564 ? -34.219 -10.891 -9.914 1 66.12 564 ARG B CA 1
ATOM 9200 C C . ARG B 1 564 ? -35.438 -10.68 -9.023 1 66.12 564 ARG B C 1
ATOM 9202 O O . ARG B 1 564 ? -36.438 -11.359 -9.188 1 66.12 564 ARG B O 1
ATOM 9209 N N . GLU B 1 565 ? -35.25 -9.68 -8.109 1 59.78 565 GLU B N 1
ATOM 9210 C CA . GLU B 1 565 ? -36.344 -9.391 -7.199 1 59.78 565 GLU B CA 1
ATOM 9211 C C . GLU B 1 565 ? -37.5 -8.711 -7.93 1 59.78 565 GLU B C 1
ATOM 9213 O O . GLU B 1 565 ? -38.656 -9.008 -7.676 1 59.78 565 GLU B O 1
ATOM 9218 N N . THR B 1 566 ? -37.156 -7.707 -8.703 1 48.16 566 THR B N 1
ATOM 9219 C CA . THR B 1 566 ? -38.188 -7.004 -9.438 1 48.16 566 THR B CA 1
ATOM 9220 C C . THR B 1 566 ? -38.906 -7.949 -10.398 1 48.16 566 THR B C 1
ATOM 9222 O O . THR B 1 566 ? -40.094 -7.82 -10.625 1 48.16 566 THR B O 1
ATOM 9225 N N . ARG B 1 567 ? -38.219 -8.992 -10.852 1 44.06 567 ARG B N 1
ATOM 9226 C CA . ARG B 1 567 ? -38.875 -9.977 -11.711 1 44.06 567 ARG B CA 1
ATOM 9227 C C . ARG B 1 567 ? -39.781 -10.883 -10.898 1 44.06 567 ARG B C 1
ATOM 9229 O O . ARG B 1 567 ? -40.875 -11.258 -11.367 1 44.06 567 ARG B O 1
ATOM 9236 N N . THR B 1 568 ? -39.344 -11.133 -9.664 1 41.72 568 THR B N 1
ATOM 9237 C CA . THR B 1 568 ? -40.188 -11.961 -8.828 1 41.72 568 THR B CA 1
ATOM 9238 C C . THR B 1 568 ? -41.375 -11.156 -8.281 1 41.72 568 THR B C 1
ATOM 9240 O O . THR B 1 568 ? -42.469 -11.672 -8.156 1 41.72 568 THR B O 1
ATOM 9243 N N . ALA B 1 569 ? -41.156 -9.914 -7.867 1 38.62 569 ALA B N 1
ATOM 9244 C CA . ALA B 1 569 ? -42.281 -9.109 -7.418 1 38.62 569 ALA B CA 1
ATOM 9245 C C . ALA B 1 569 ? -43.281 -8.906 -8.539 1 38.62 569 ALA B C 1
ATOM 9247 O O . ALA B 1 569 ? -44.5 -8.898 -8.305 1 38.62 569 ALA B O 1
ATOM 9248 N N . VAL B 1 570 ? -42.875 -8.711 -9.703 1 34.69 570 VAL B N 1
ATOM 9249 C CA . VAL B 1 570 ? -43.875 -8.648 -10.766 1 34.69 570 VAL B CA 1
ATOM 9250 C C . VAL B 1 570 ? -44.625 -9.977 -10.844 1 34.69 570 VAL B C 1
ATOM 9252 O O . VAL B 1 570 ? -45.812 -10.008 -11.211 1 34.69 570 VAL B O 1
ATOM 9255 N N . LYS B 1 571 ? -43.875 -11.07 -10.562 1 34.06 571 LYS B N 1
ATOM 9256 C CA . LYS B 1 571 ? -44.562 -12.359 -10.602 1 34.06 571 LYS B CA 1
ATOM 9257 C C . LYS B 1 571 ? -45.406 -12.562 -9.352 1 34.06 571 LYS B C 1
ATOM 9259 O O . LYS B 1 571 ? -46.531 -13.117 -9.438 1 34.06 571 LYS B O 1
ATOM 9264 N N . GLU B 1 572 ? -44.781 -12.375 -8.117 1 33.38 572 GLU B N 1
ATOM 9265 C CA . GLU B 1 572 ? -45.562 -12.656 -6.898 1 33.38 572 GLU B CA 1
ATOM 9266 C C . GLU B 1 572 ? -46.688 -11.664 -6.727 1 33.38 572 GLU B C 1
ATOM 9268 O O . GLU B 1 572 ? -47.562 -11.859 -5.871 1 33.38 572 GLU B O 1
ATOM 9273 N N . ALA B 1 573 ? -46.875 -10.484 -7.156 1 30.84 573 ALA B N 1
ATOM 9274 C CA . ALA B 1 573 ? -48.219 -9.922 -7.086 1 30.84 573 ALA B CA 1
ATOM 9275 C C . ALA B 1 573 ? -49.281 -10.938 -7.551 1 30.84 573 ALA B C 1
ATOM 9277 O O . ALA B 1 573 ? -50.438 -10.852 -7.176 1 30.84 573 ALA B O 1
ATOM 9278 N N . GLY B 1 574 ? -49 -11.852 -8.469 1 26.64 574 GLY B N 1
ATOM 9279 C CA . GLY B 1 574 ? -49.969 -12.93 -8.547 1 26.64 574 GLY B CA 1
ATOM 9280 C C . GLY B 1 574 ? -49.781 -13.953 -7.438 1 26.64 574 GLY B C 1
ATOM 9281 O O . GLY B 1 574 ? -50.781 -14.336 -6.789 1 26.64 574 GLY B O 1
ATOM 9282 N N . LEU B 1 575 ? -48.812 -14.992 -7.426 1 25.94 575 LEU B N 1
ATOM 9283 C CA . LEU B 1 575 ? -48.75 -16.219 -6.645 1 25.94 575 LEU B CA 1
ATOM 9284 C C . LEU B 1 575 ? -47.938 -16.016 -5.367 1 25.94 575 LEU B C 1
ATOM 9286 O O . LEU B 1 575 ? -46.75 -16.281 -5.344 1 25.94 575 LEU B O 1
ATOM 9290 N N . PHE B 1 576 ? -47.906 -15.039 -4.656 1 27.39 576 PHE B N 1
ATOM 9291 C CA . PHE B 1 576 ? -46.906 -14.758 -3.625 1 27.39 576 PHE B CA 1
ATOM 9292 C C . PHE B 1 576 ? -47.094 -15.695 -2.436 1 27.39 576 PHE B C 1
ATOM 9294 O O . PHE B 1 576 ? -46.375 -15.57 -1.43 1 27.39 576 PHE B O 1
ATOM 9301 N N . ARG B 1 577 ? -48.188 -16.422 -2.238 1 25.81 577 ARG B N 1
ATOM 9302 C CA . ARG B 1 577 ? -48.406 -17.078 -0.951 1 25.81 577 ARG B CA 1
ATOM 9303 C C . ARG B 1 577 ? -47.344 -18.125 -0.698 1 25.81 577 ARG B C 1
ATOM 9305 O O . ARG B 1 577 ? -46.875 -18.281 0.431 1 25.81 577 ARG B O 1
ATOM 9312 N N . LEU B 1 578 ? -47.156 -19.172 -1.564 1 23.91 578 LEU B N 1
ATOM 9313 C CA . LEU B 1 578 ? -46.812 -20.547 -1.209 1 23.91 578 LEU B CA 1
ATOM 9314 C C . LEU B 1 578 ? -45.312 -20.672 -1.007 1 23.91 578 LEU B C 1
ATOM 9316 O O . LEU B 1 578 ? -44.844 -21.578 -0.321 1 23.91 578 LEU B O 1
ATOM 9320 N N . ASP B 1 579 ? -44.469 -19.906 -1.611 1 24.52 579 ASP B N 1
ATOM 9321 C CA . ASP B 1 579 ? -43.156 -20.484 -1.918 1 24.52 579 ASP B CA 1
ATOM 9322 C C . ASP B 1 579 ? -42.219 -20.359 -0.73 1 24.52 579 ASP B C 1
ATOM 9324 O O . ASP B 1 579 ? -41.031 -20.719 -0.829 1 24.52 579 ASP B O 1
ATOM 9328 N N . SER B 1 580 ? -42.5 -19.719 0.292 1 26.58 580 SER B N 1
ATOM 9329 C CA . SER B 1 580 ? -41.594 -19.734 1.425 1 26.58 580 SER B CA 1
ATOM 9330 C C . SER B 1 580 ? -41.5 -21.125 2.041 1 26.58 580 SER B C 1
ATOM 9332 O O . SER B 1 580 ? -40.5 -21.469 2.656 1 26.58 580 SER B O 1
ATOM 9334 N N . ALA B 1 581 ? -42.594 -21.875 2.057 1 26.53 581 ALA B N 1
ATOM 9335 C CA . ALA B 1 581 ? -42.75 -23.219 2.619 1 26.53 581 ALA B CA 1
ATOM 9336 C C . ALA B 1 581 ? -41.969 -24.234 1.817 1 26.53 581 ALA B C 1
ATOM 9338 O O . ALA B 1 581 ? -41.438 -25.188 2.383 1 26.53 581 ALA B O 1
ATOM 9339 N N . LEU B 1 582 ? -42 -24.125 0.568 1 26.94 582 LEU B N 1
ATOM 9340 C CA . LEU B 1 582 ? -41.438 -25.156 -0.291 1 26.94 582 LEU B CA 1
ATOM 9341 C C . LEU B 1 582 ? -39.938 -25.172 -0.215 1 26.94 582 LEU B C 1
ATOM 9343 O O . LEU B 1 582 ? -39.281 -26.203 -0.454 1 26.94 582 LEU B O 1
ATOM 9347 N N . PHE B 1 583 ? -39.344 -24.109 0.136 1 28.14 583 PHE B N 1
ATOM 9348 C CA . PHE B 1 583 ? -37.875 -24.109 0.202 1 28.14 583 PHE B CA 1
ATOM 9349 C C . PHE B 1 583 ? -37.375 -24.984 1.354 1 28.14 583 PHE B C 1
ATOM 9351 O O . PHE B 1 583 ? -36.438 -25.766 1.194 1 28.14 583 PHE B O 1
ATOM 9358 N N . TRP B 1 584 ? -38.125 -25.016 2.459 1 28.86 584 TRP B N 1
ATOM 9359 C CA . TRP B 1 584 ? -37.75 -25.906 3.561 1 28.86 584 TRP B CA 1
ATOM 9360 C C . TRP B 1 584 ? -38 -27.359 3.188 1 28.86 584 TRP B C 1
ATOM 9362 O O . TRP B 1 584 ? -37.188 -28.234 3.559 1 28.86 584 TRP B O 1
ATOM 9372 N N . GLU B 1 585 ? -39 -27.578 2.408 1 29.8 585 GLU B N 1
ATOM 9373 C CA . GLU B 1 585 ? -39.344 -28.953 2.088 1 29.8 585 GLU B CA 1
ATOM 9374 C C . GLU B 1 585 ? -38.312 -29.594 1.158 1 29.8 585 GLU B C 1
ATOM 9376 O O . GLU B 1 585 ? -37.969 -30.766 1.306 1 29.8 585 GLU B O 1
ATOM 9381 N N . ARG B 1 586 ? -37.719 -28.859 0.31 1 30.09 586 ARG B N 1
ATOM 9382 C CA . ARG B 1 586 ? -36.781 -29.469 -0.611 1 30.09 586 ARG B CA 1
ATOM 9383 C C . ARG B 1 586 ? -35.469 -29.781 0.085 1 30.09 586 ARG B C 1
ATOM 9385 O O . ARG B 1 586 ? -34.75 -30.719 -0.289 1 30.09 586 ARG B O 1
ATOM 9392 N N . ARG B 1 587 ? -35.156 -29.109 1.155 1 29.58 587 ARG B N 1
ATOM 9393 C CA . ARG B 1 587 ? -33.969 -29.469 1.924 1 29.58 587 ARG B CA 1
ATOM 9394 C C . ARG B 1 587 ? -34.156 -30.812 2.605 1 29.58 587 ARG B C 1
ATOM 9396 O O . ARG B 1 587 ? -33.219 -31.594 2.697 1 29.58 587 ARG B O 1
ATOM 9403 N N . ILE B 1 588 ? -35.375 -31.094 3.051 1 29.64 588 ILE B N 1
ATOM 9404 C CA . ILE B 1 588 ? -35.594 -32.375 3.693 1 29.64 588 ILE B CA 1
ATOM 9405 C C . ILE B 1 588 ? -35.438 -33.5 2.668 1 29.64 588 ILE B C 1
ATOM 9407 O O . ILE B 1 588 ? -34.812 -34.531 2.953 1 29.64 588 ILE B O 1
ATOM 9411 N N . LYS B 1 589 ? -35.906 -33.25 1.464 1 32.72 589 LYS B N 1
ATOM 9412 C CA . LYS B 1 589 ? -35.906 -34.375 0.524 1 32.72 589 LYS B CA 1
ATOM 9413 C C . LYS B 1 589 ? -34.469 -34.656 0.01 1 32.72 589 LYS B C 1
ATOM 9415 O O . LYS B 1 589 ? -34.125 -35.812 -0.226 1 32.72 589 LYS B O 1
ATOM 9420 N N . TYR B 1 590 ? -33.719 -33.625 -0.136 1 28.94 590 TYR B N 1
ATOM 9421 C CA . TYR B 1 590 ? -32.344 -33.906 -0.622 1 28.94 590 TYR B CA 1
ATOM 9422 C C . TYR B 1 590 ? -31.516 -34.594 0.437 1 28.94 590 TYR B C 1
ATOM 9424 O O . TYR B 1 590 ? -30.719 -35.5 0.116 1 28.94 590 TYR B O 1
ATOM 9432 N N . GLU B 1 591 ? -31.766 -34.406 1.684 1 31.2 591 GLU B N 1
ATOM 9433 C CA . GLU B 1 591 ? -31.062 -35.188 2.705 1 31.2 591 GLU B CA 1
ATOM 9434 C C . GLU B 1 591 ? -31.469 -36.656 2.629 1 31.2 591 GLU B C 1
ATOM 9436 O O . GLU B 1 591 ? -30.641 -37.531 2.877 1 31.2 591 GLU B O 1
ATOM 9441 N N . SER B 1 592 ? -32.688 -36.844 2.309 1 30.92 592 SER B N 1
ATOM 9442 C CA . SER B 1 592 ? -33.094 -38.25 2.287 1 30.92 592 SER B CA 1
ATOM 9443 C C . SER B 1 592 ? -32.5 -39 1.104 1 30.92 592 SER B C 1
ATOM 9445 O O . SER B 1 592 ? -32.125 -40.156 1.224 1 30.92 592 SER B O 1
ATOM 9447 N N . ARG B 1 593 ? -32.438 -38.344 -0.07 1 32.34 593 ARG B N 1
ATOM 9448 C CA . ARG B 1 593 ? -31.953 -39.094 -1.229 1 32.34 593 ARG B CA 1
ATOM 9449 C C . ARG B 1 593 ? -30.438 -39.281 -1.201 1 32.34 593 ARG B C 1
ATOM 9451 O O . ARG B 1 593 ? -29.891 -40.156 -1.877 1 32.34 593 ARG B O 1
ATOM 9458 N N . LEU B 1 594 ? -29.75 -38.438 -0.532 1 28.44 594 LEU B N 1
ATOM 9459 C CA . LEU B 1 594 ? -28.297 -38.656 -0.501 1 28.44 594 LEU B CA 1
ATOM 9460 C C . LEU B 1 594 ? -27.969 -39.938 0.282 1 28.44 594 LEU B C 1
ATOM 9462 O O . LEU B 1 594 ? -27.016 -40.656 -0.053 1 28.44 594 LEU B O 1
ATOM 9466 N N . ASP B 1 595 ? -28.75 -40.312 1.287 1 29.19 595 ASP B N 1
ATOM 9467 C CA . ASP B 1 595 ? -28.484 -41.562 1.977 1 29.19 595 ASP B CA 1
ATOM 9468 C C . ASP B 1 595 ? -28.734 -42.781 1.059 1 29.19 595 ASP B C 1
ATOM 9470 O O . ASP B 1 595 ? -28 -43.75 1.095 1 29.19 595 ASP B O 1
ATOM 9474 N N . GLU B 1 596 ? -29.812 -42.719 0.312 1 31.84 596 GLU B N 1
ATOM 9475 C CA . GLU B 1 596 ? -30.156 -43.906 -0.436 1 31.84 596 GLU B CA 1
ATOM 9476 C C . GLU B 1 596 ? -29.219 -44.125 -1.616 1 31.84 596 GLU B C 1
ATOM 9478 O O . GLU B 1 596 ? -28.891 -45.25 -1.962 1 31.84 596 GLU B O 1
ATOM 9483 N N . GLY B 1 597 ? -28.781 -43.094 -2.279 1 27.44 597 GLY B N 1
ATOM 9484 C CA . GLY B 1 597 ? -28 -43.312 -3.496 1 27.44 597 GLY B CA 1
ATOM 9485 C C . GLY B 1 597 ? -26.578 -43.75 -3.23 1 27.44 597 GLY B C 1
ATOM 9486 O O . GLY B 1 597 ? -25.922 -44.312 -4.117 1 27.44 597 GLY B O 1
ATOM 9487 N N . LEU B 1 598 ? -26.047 -43.5 -2.064 1 25.42 598 LEU B N 1
ATOM 9488 C CA . LEU B 1 598 ? -24.719 -44.031 -1.778 1 25.42 598 LEU B CA 1
ATOM 9489 C C . LEU B 1 598 ? -24.766 -45.531 -1.591 1 25.42 598 LEU B C 1
ATOM 9491 O O . LEU B 1 598 ? -23.812 -46.219 -1.945 1 25.42 598 LEU B O 1
ATOM 9495 N N . ASP B 1 599 ? -25.812 -46.062 -1.037 1 29.23 599 ASP B N 1
ATOM 9496 C CA . ASP B 1 599 ? -25.859 -47.5 -0.788 1 29.23 599 ASP B CA 1
ATOM 9497 C C . ASP B 1 599 ? -25.797 -48.312 -2.096 1 29.23 599 ASP B C 1
ATOM 9499 O O . ASP B 1 599 ? -25.188 -49.375 -2.16 1 29.23 599 ASP B O 1
ATOM 9503 N N . GLN B 1 600 ? -26.516 -47.781 -3.088 1 29.73 600 GLN B N 1
ATOM 9504 C CA . GLN B 1 600 ? -26.562 -48.625 -4.277 1 29.73 600 GLN B CA 1
ATOM 9505 C C . GLN B 1 600 ? -25.203 -48.688 -4.977 1 29.73 600 GLN B C 1
ATOM 9507 O O . GLN B 1 600 ? -24.844 -49.719 -5.57 1 29.73 600 GLN B O 1
ATOM 9512 N N . LEU B 1 601 ? -24.5 -47.562 -4.984 1 25.16 601 LEU B N 1
ATOM 9513 C CA . LEU B 1 601 ? -23.281 -47.688 -5.777 1 25.16 601 LEU B CA 1
ATOM 9514 C C . LEU B 1 601 ? -22.234 -48.5 -5.035 1 25.16 601 LEU B C 1
ATOM 9516 O O . LEU B 1 601 ? -21.328 -49.062 -5.656 1 25.16 601 LEU B O 1
ATOM 9520 N N . VAL B 1 602 ? -22.234 -48.625 -3.689 1 26.44 602 VAL B N 1
ATOM 9521 C CA . VAL B 1 602 ? -21.266 -49.469 -3 1 26.44 602 VAL B CA 1
ATOM 9522 C C . VAL B 1 602 ? -21.656 -50.938 -3.174 1 26.44 602 VAL B C 1
ATOM 9524 O O . VAL B 1 602 ? -20.797 -51.844 -3.059 1 26.44 602 VAL B O 1
ATOM 9527 N N . GLY B 1 603 ? -22.938 -51.281 -3.281 1 27.19 603 GLY B N 1
ATOM 9528 C CA . GLY B 1 603 ? -23.297 -52.688 -3.248 1 27.19 603 GLY B CA 1
ATOM 9529 C C . GLY B 1 603 ? -22.797 -53.438 -4.445 1 27.19 603 GLY B C 1
ATOM 9530 O O . GLY B 1 603 ? -22.938 -54.688 -4.508 1 27.19 603 GLY B O 1
ATOM 9531 N N . ALA B 1 604 ? -22.609 -52.812 -5.57 1 27.39 604 ALA B N 1
ATOM 9532 C CA . ALA B 1 604 ? -22.359 -53.719 -6.684 1 27.39 604 ALA B CA 1
ATOM 9533 C C . ALA B 1 604 ? -20.969 -54.344 -6.582 1 27.39 604 ALA B C 1
ATOM 9535 O O . ALA B 1 604 ? -20.641 -55.25 -7.359 1 27.39 604 ALA B O 1
ATOM 9536 N N . ALA B 1 605 ? -20.016 -53.75 -5.906 1 24.94 605 ALA B N 1
ATOM 9537 C CA . ALA B 1 605 ? -18.719 -54.406 -6.031 1 24.94 605 ALA B CA 1
ATOM 9538 C C . ALA B 1 605 ? -18.609 -55.562 -5.051 1 24.94 605 ALA B C 1
ATOM 9540 O O . ALA B 1 605 ? -17.875 -55.469 -4.066 1 24.94 605 ALA B O 1
ATOM 9541 N N . ALA B 1 606 ? -19.797 -56.094 -4.57 1 22.69 606 ALA B N 1
ATOM 9542 C CA . ALA B 1 606 ? -19.484 -57.25 -3.736 1 22.69 606 ALA B CA 1
ATOM 9543 C C . ALA B 1 606 ? -18.875 -58.375 -4.566 1 22.69 606 ALA B C 1
ATOM 9545 O O . ALA B 1 606 ? -19.406 -58.719 -5.617 1 22.69 606 ALA B O 1
ATOM 9546 N N . PRO B 1 607 ? -17.609 -58.625 -4.426 1 22.52 607 PRO B N 1
ATOM 9547 C CA . PRO B 1 607 ? -17.016 -59.844 -5.012 1 22.52 607 PRO B CA 1
ATOM 9548 C C . PRO B 1 607 ? -17.859 -61.094 -4.77 1 22.52 607 PRO B C 1
ATOM 9550 O O . PRO B 1 607 ? -18.609 -61.156 -3.791 1 22.52 607 PRO B O 1
ATOM 9553 N N . GLY B 1 608 ? -18.469 -61.625 -5.848 1 19.14 608 GLY B N 1
ATOM 9554 C CA . GLY B 1 608 ? -18.984 -63 -5.871 1 19.14 608 GLY B CA 1
ATOM 9555 C C . GLY B 1 608 ? -18.031 -64 -5.27 1 19.14 608 GLY B C 1
ATOM 9556 O O . GLY B 1 608 ? -16.828 -63.969 -5.566 1 19.14 608 GLY B O 1
ATOM 9557 N N . ARG B 1 609 ? -18.219 -64.5 -4.055 1 20.88 609 ARG B N 1
ATOM 9558 C CA . ARG B 1 609 ? -17.516 -65.625 -3.393 1 20.88 609 ARG B CA 1
ATOM 9559 C C . ARG B 1 609 ? -17.266 -66.75 -4.359 1 20.88 609 ARG B C 1
ATOM 9561 O O . ARG B 1 609 ? -16.125 -67.188 -4.496 1 20.88 609 ARG B O 1
ATOM 9568 N N . ASP B 1 610 ? -18.047 -67.812 -4.367 1 19.44 610 ASP B N 1
ATOM 9569 C CA . ASP B 1 610 ? -17.797 -69.188 -4.195 1 19.44 610 ASP B CA 1
ATOM 9570 C C . ASP 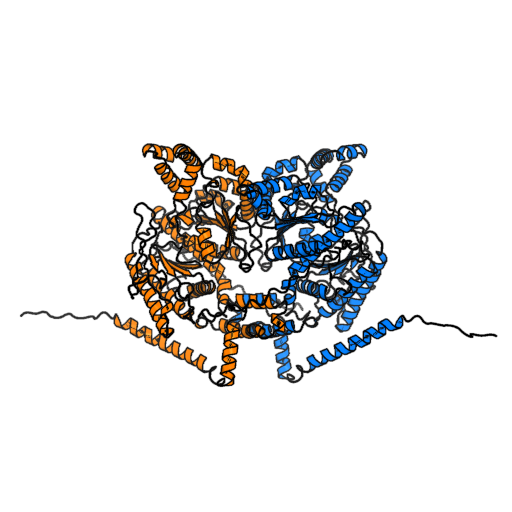B 1 610 ? -17.75 -69.938 -5.543 1 19.44 610 ASP B C 1
ATOM 9572 O O . ASP B 1 610 ? -17.797 -71.188 -5.598 1 19.44 610 ASP B O 1
ATOM 9576 N N . GLY B 1 611 ? -17.469 -69.562 -6.812 1 18.72 611 GLY B N 1
ATOM 9577 C CA . GLY B 1 611 ? -17.672 -70.562 -7.836 1 18.72 611 GLY B CA 1
ATOM 9578 C C . GLY B 1 611 ? -16.672 -71.688 -7.73 1 18.72 611 GLY B C 1
ATOM 9579 O O . GLY B 1 611 ? -15.578 -71.625 -8.289 1 18.72 611 GLY B O 1
ATOM 9580 N N . THR B 1 612 ? -16.391 -72.5 -6.609 1 19.56 612 THR B N 1
ATOM 9581 C CA . THR B 1 612 ? -15.875 -73.875 -6.562 1 19.56 612 THR B CA 1
ATOM 9582 C C . THR B 1 612 ? -16.734 -74.812 -7.395 1 19.56 612 THR B C 1
ATOM 9584 O O . THR B 1 612 ? -17.844 -75.125 -6.992 1 19.56 612 THR B O 1
ATOM 9587 N N . SER B 1 613 ? -16.938 -74.562 -8.711 1 18.56 613 SER B N 1
ATOM 9588 C CA . SER B 1 613 ? -17.328 -75.688 -9.578 1 18.56 613 SER B CA 1
ATOM 9589 C C . SER B 1 613 ? -16.281 -76.812 -9.539 1 18.56 613 SER B C 1
ATOM 9591 O O . SER B 1 613 ? -15.078 -76.562 -9.492 1 18.56 613 SER B O 1
ATOM 9593 N N . SER B 1 614 ? -16.734 -78.125 -9.211 1 19.56 614 SER B N 1
ATOM 9594 C CA . SER B 1 614 ? -16.453 -79.5 -9.297 1 19.56 614 SER B CA 1
ATOM 9595 C C . SER B 1 614 ? -16.281 -80 -10.75 1 19.56 614 SER B C 1
ATOM 9597 O O . SER B 1 614 ? -17.25 -80.062 -11.5 1 19.56 614 SER B O 1
ATOM 9599 N N . LEU B 1 615 ? -15.469 -79.5 -11.633 1 16.8 615 LEU B N 1
ATOM 9600 C CA . LEU B 1 615 ? -15.117 -80.25 -12.852 1 16.8 615 LEU B CA 1
ATOM 9601 C C . LEU B 1 615 ? -14.477 -81.562 -12.531 1 16.8 615 LEU B C 1
ATOM 9603 O O . LEU B 1 615 ? -13.344 -81.625 -12.039 1 16.8 615 LEU B O 1
ATOM 9607 N N . ALA B 1 616 ? -15.344 -82.625 -12.242 1 17.19 616 ALA B N 1
ATOM 9608 C CA . ALA B 1 616 ? -15.125 -84.062 -12.328 1 17.19 616 ALA B CA 1
ATOM 9609 C C . ALA B 1 616 ? -14.594 -84.438 -13.703 1 17.19 616 ALA B C 1
ATOM 9611 O O . ALA B 1 616 ? -14.695 -83.688 -14.664 1 17.19 616 ALA B O 1
ATOM 9612 N N . SER B 1 617 ? -14.781 -85.875 -13.914 1 21.58 617 SER B N 1
ATOM 9613 C CA . SER B 1 617 ? -14.641 -87.125 -14.609 1 21.58 617 SER B CA 1
ATOM 9614 C C . SER B 1 617 ? -15.422 -87.125 -15.914 1 21.58 617 SER B C 1
ATOM 9616 O O . SER B 1 617 ? -15.148 -87.938 -16.797 1 21.58 617 SER B O 1
ATOM 9618 N N . GLU B 1 618 ? -16.281 -86.562 -16.703 1 20.36 618 GLU B N 1
ATOM 9619 C CA . GLU B 1 618 ? -16.266 -87.312 -17.969 1 20.36 618 GLU B CA 1
ATOM 9620 C C . GLU B 1 618 ? -15.102 -86.812 -18.859 1 20.36 618 GLU B C 1
ATOM 9622 O O . GLU B 1 618 ? -14.766 -85.688 -18.875 1 20.36 618 GLU B O 1
#

Solvent-accessible surface area (backbone atoms only — not comparable to full-atom values): 66422 Å² total; per-residue (Å²): 134,77,77,79,70,81,75,67,75,73,71,74,75,73,78,73,76,68,80,64,77,75,65,74,72,64,69,77,64,90,63,63,49,39,51,80,45,81,37,50,18,44,55,86,52,46,52,46,38,25,31,43,41,70,44,72,73,76,75,71,81,86,87,65,76,60,54,50,57,45,77,20,88,38,67,91,92,74,50,51,49,22,46,25,39,26,47,56,52,62,48,78,70,53,72,91,58,54,67,68,56,48,46,53,52,54,50,47,51,53,51,48,47,48,50,52,54,35,60,68,42,40,90,44,77,28,51,35,73,39,67,45,27,30,37,31,30,50,45,75,50,38,58,86,36,18,75,78,60,76,53,59,57,41,38,64,46,54,69,52,50,54,49,51,51,58,48,41,13,52,75,27,37,24,27,36,34,39,18,29,54,40,67,54,59,42,30,48,49,57,58,44,42,61,73,58,34,60,80,94,37,84,46,79,60,53,87,54,52,71,67,53,50,52,49,29,52,52,52,14,52,30,42,72,66,70,30,37,30,37,34,42,27,51,54,48,44,32,50,32,65,29,58,46,76,67,50,43,52,52,53,50,32,51,74,39,63,52,48,73,69,51,46,58,58,42,68,72,46,56,69,32,57,38,40,42,53,37,25,63,59,49,65,30,68,69,52,35,31,49,51,51,27,66,63,40,63,61,71,30,22,30,70,56,26,23,39,53,40,68,60,68,41,48,32,34,28,64,43,39,51,60,39,51,50,48,23,22,40,41,38,72,44,51,56,36,50,34,70,79,45,64,90,68,84,73,63,72,84,58,70,90,52,84,67,36,43,34,37,40,76,25,18,30,46,92,40,36,88,52,49,49,60,27,48,66,40,58,64,49,35,64,71,60,35,41,31,59,49,6,32,51,28,29,46,42,66,71,21,33,31,39,33,38,37,46,87,84,75,52,66,70,58,50,51,49,52,50,44,36,48,49,41,55,40,64,88,43,55,73,74,59,42,66,71,50,56,34,24,36,38,47,35,46,58,44,41,71,69,58,44,66,73,40,51,65,48,26,46,75,44,56,47,28,65,52,90,47,58,76,83,24,48,39,51,6,50,48,41,45,49,50,48,50,47,48,21,43,47,59,47,39,52,71,56,26,75,38,27,36,54,54,21,68,37,35,52,85,67,55,48,72,50,46,49,51,51,40,58,26,45,45,47,53,49,53,42,70,77,34,65,63,34,60,72,36,80,52,30,61,58,52,52,51,52,41,41,55,27,25,40,52,60,48,98,83,67,46,49,51,65,42,55,53,46,55,54,42,51,64,50,29,74,73,69,55,79,65,66,76,61,52,58,62,51,51,55,56,51,51,61,55,52,56,60,56,59,54,53,60,70,61,57,68,73,56,79,80,81,79,84,77,54,90,75,72,82,127,133,77,79,79,71,80,75,67,76,74,71,74,72,73,77,74,75,67,81,63,78,76,65,75,74,66,70,77,66,90,63,65,50,40,52,81,45,81,38,48,17,44,55,87,54,46,53,45,43,28,35,47,41,69,48,74,76,77,72,77,82,84,88,65,69,56,51,44,50,37,54,23,90,37,69,91,92,76,49,49,67,4,41,19,30,26,41,45,56,59,51,79,67,54,68,91,56,54,69,67,57,50,45,53,51,53,50,47,51,53,52,50,47,48,51,52,53,33,61,70,44,40,89,43,77,28,62,36,74,40,66,44,27,30,38,30,29,51,44,72,51,37,57,83,39,16,74,78,60,76,55,58,57,39,36,63,44,55,68,51,49,53,50,51,50,58,49,40,12,51,76,25,39,24,26,36,33,39,19,28,54,43,67,54,60,40,30,47,49,58,59,46,42,60,72,57,36,60,79,93,38,83,45,80,61,53,89,54,52,71,67,53,51,51,49,28,52,52,52,15,52,31,40,72,67,69,31,36,30,37,34,42,26,50,54,48,44,31,48,32,66,30,59,45,74,67,49,43,53,51,53,49,33,53,73,39,64,52,47,74,68,52,47,57,58,43,68,73,45,56,70,32,55,38,40,42,54,38,24,64,60,49,64,29,66,69,50,36,31,51,51,52,29,65,62,40,65,62,72,29,23,29,70,58,26,23,40,53,40,69,59,69,42,47,32,35,28,64,42,40,50,61,38,50,49,49,24,22,40,42,38,72,44,51,56,35,50,34,69,79,45,65,90,67,83,72,64,73,83,56,70,90,52,82,66,36,44,34,36,40,75,27,18,30,46,92,40,38,88,52,50,50,60,28,49,67,41,58,64,48,36,65,70,61,33,42,33,59,49,6,32,52,30,28,46,43,66,72,22,32,30,39,34,38,37,47,87,84,74,52,64,69,58,51,51,49,52,50,44,37,48,49,40,55,41,64,90,44,54,72,75,60,41,66,72,51,59,34,25,36,39,46,36,44,58,45,43,72,69,58,44,66,74,41,53,64,48,24,46,75,44,56,47,28,66,54,91,46,59,76,84,24,46,40,51,6,49,49,41,44,50,50,48,49,48,47,20,43,48,58,48,39,53,71,56,26,75,38,26,38,53,53,22,68,35,35,52,86,66,56,50,72,48,46,50,52,51,40,59,27,46,43,47,53,50,52,40,70,78,34,65,62,34,60,71,36,78,52,30,62,57,53,52,51,51,40,41,55,27,25,41,51,60,49,98,84,67,46,47,52,66,40,55,53,46,56,53,42,50,69,47,31,77,72,70,56,80,65,67,75,61,52,58,60,52,52,56,56,51,52,60,55,50,58,60,56,57,54,53,59,69,61,58,68,72,57,77,82,79,69,89,78,75,83,85,77,76,132

Foldseek 3Di:
DPPDDPDPPDDPDDPPPPVPPPPPPPLPDPALFAAEAQFLFDLVQEDFLEEEDADEPPPDDDDDQPQPQPFAVDDDPDLGTRRHRHRHLDLPPVPPDDLVVSLVVVLVSLLVRLVVVLQVQFVHDDSLPFRFGEYEYEQAQDDPNNVVNPRQASQVNLLRNLLSQNVSRNPRVHYYYYYYLDPLVSLQNLQCQQVNRDPVAPGSLRSDDPVLLVVLLVQLVQLLVQQEEEEEECQQFSSFVADHLVRLLVVLCVQLPQDPVRVVVLSPDDQQASLVVSQVSNPHDVSSLLSSLVRAADGGGYLLLRLVLLSLHAYEYQDAYCRSQNSNVRSVAAEAEPPPGDPDVPDPPPVVDDHYYYYHQQYYSVGSSSHQGHPVSVVCCVPVVVVVLVVVLVSLQRHAYEYARDPPPDPSVVVSLVVSLCVVCVPPDLVVQQVDESHEYEALEDDPVVCVVPVSHHHYDYQYYHVPPPSRNSSSSSSSSSSSSSSSSSSSNVQSLQQCLCPSNNVVVHDPVSVVVSVVLVVLLLCVVPPVLCPDPCNVVSLVVCNSRHWDADPVRRTPSNVVVVVVVVVVVPVVPPVVVVVVVVVVVVVVVVVVVVVVVVPVVPPDDDPPPCPDDD/DPPDDPDPPPDPDDPPPPVPPPPPPPLPDPALFAAEFQFLFDLVQEAFLEEEDADDPPPDDDDDQQQQQAFGPDDDPDQTTRGYGHGHLPLVPVPPPDLVVSLVVQLVSLLVRLVVVLQVQFVHDDSLLFRFGEYEYEQAQDDSNNVVNPRQASQSNLLRNLLSQNVSRNPRSHYYYYYYLDPLVSLLNLQCQQVNRDPVAPGSLRSDDPVLLVVLLVQLVQLLVLQEEEEEECQQFSSFVADDLVRLLLVLCVQLPQDPVRVVVLSPDDQQASLVVSQVRNPHDVSSLLSSLVRAADGGGYLLLRLNLLSLHAYEYQDAYCRSQNSNVRSVAHEAEPPPGDPDVPDPPPVVDDHYYYYHQQYYSVGSSSHQGHPVSVVCCVPVVVVVLVVVLVSLQRHAYEYARDPPPDPSVVVSLVVSLCVVCVPPDLVVQQVDESHEYEALEDDPVVCVVCVSHHHYDYQYYHVPPPSRNSSSSSSSSSSSSSSSSSSSNVQSLQQCLCPSNNVVVHDPVSVVVSVVLVVLLLCVVPPVLCPDPCNVVSLVVCNSRNWDADPVRRTPSNVVVVVVVVVVVPVVPPVVVVVVVVVVVVVVVVVVVVVVVVPPPPPDPDPPDDPDDD

Sequence (1236 aa):
MEPPSPRLPPPPPPFSQEGGTSTSGSLPQPSEIGHVFILHCSITGFAADAFLLPHDAQDSGQDGLKLTMLRGFGGRDGVGSIRQYRGKIAAEHYGGESEATIKSKVVAVVAAFLKEAGSALKGQVSGLGRPRPLLGLPLPGVGLMDKNDTIKEEGLIVEEVLPMMYHAVRDFGVDCAVCTTDSGAFRVMQVLREKHCPSDRAGPFWMLSEEQLGTCQHLASAAAEDRLALFLGAGVSFPSGLPSWEGLLETLSRRAGFSDAERASLSRLNYLDQASLIRDRIGGEKTFKEEVRRCVQRGRYTPAHAIAATLRMTAITTNYDDLYEDACQSAGGHCLRIPWEAYKLDREEDRDKKPLHVLKLHGCVSRPTSIVLTRQDYMRFEDHGRALRGVVQQELLYKQCLFVGCSMTDDNVHLIIDQVRKALYKDMEPEQMREIKMGTILTLVENPMFRRLWEDDFDIVSCCEAEHASEEKAHAAWIHDALLDCIGWMSERGRAYDAFILDAKFGTLLEDWQLQVKEALQPLVRLYGSDEVRESPGWESVVSLLKMFGEKFDSDGRPLAFSRETRTAVKEAGLFRLDSALFWERRIKYESRLDEGLDQLVGAAAPGRDGTSSLASEMEPPSPRLPPPPPPFSQEGGTSTSGSLPQPSEIGHVFILHCSITGFAADAFLLPHDAQDSGQDGLKLTMLRGFGGRDGVGSIRQYRGKIAAEHYGGESEATIKSKVVAVVAAFLKEAGSALKGQVSGLGRPRPLLGLPLPGVGLMDKNDTIKEEGLIVEEVLPMMYHAVRDFGVDCAVCTTDSGAFRVMQVLREKHCPSDRAGPFWMLSEEQLGTCQHLASAAAEDRLALFLGAGVSFPSGLPSWEGLLETLSRRAGFSDAERASLSRLNYLDQASLIRDRIGGEKTFKEEVRRCVQRGRYTPAHAIAATLRMTAITTNYDDLYEDACQSAGGHCLRIPWEAYKLDREEDRDKKPLHVLKLHGCVSRPTSIVLTRQDYMRFEDHGRALRGVVQQELLYKQCLFVGCSMTDDNVHLIIDQVRKALYKDMEPEQMREIKMGTILTLVENPMFRRLWEDDFDIVSCCEAEHASEEKAHAAWIHDALLDCIGWMSERGRAYDAFILDAKFGTLLEDWQLQVKEALQPLVRLYGSDEVRESPGWESVVSLLKMFGEKFDSDGRPLAFSRETRTAVKEAGLFRLDSALFWERRIKYESRLDEGLDQLVGAAAPGRDGTSSLASE

Nearest PDB structures (foldseek):
  8btp-assembly1_A  TM=7.406E-01  e=2.518E-13  Bacillus cereus MSX-D12
  8bto-assembly1_A  TM=7.610E-01  e=9.003E-13  Bacillus cereus MSX-D12
  8k9a-assembly1_C  TM=6.090E-01  e=3.329E-11  Bacillus subtilis
  6lhx-assembly1_A  TM=6.420E-01  e=1.255E-10  Bacillus cereus MSX-D12
  6lhx-assembly1_C  TM=6.443E-01  e=1.637E-10  Bacillus cereus MSX-D12

InterPro domains:
  IPR029035 DHS-like NAD/FAD-binding domain superfamily [SSF52467] (219-420)

Secondary structure (DSSP, 8-state):
-------------------------------S---EEEESS-GGGB--SEE---B-TTS-S--S-----------SSS----EE-----BSGGGTT--HHHHHHHHHHHHHHHHHHHHHHHTTPPPTTS-SS-EEEEEPTTSGGGGTT---S-THHHHHHHHHHHHHHHHHH--EEEEE-S-HHHHHHHHHHHHHHS-TTSSSTTTTS-HHHHHHHHHHHHHHHTT-EEEEE-GGGTGGGT---HHHHHHHHHHHTT--HHHHHHHTTS-HHHHHHHHHHHHTSHHHHHHHHHHHHS---B-HHHHHHHHHT-EEEE---S-HHHHHHHHTT--EEEETT----TT--TTTTS--EEEEETT-BTTBGGG---SHHHHHHHHHHSHHHHHHHHHHHHHSEEEEES--S--HHHHHHHHHHHHHHHTT--HHHHTT---EEEEEEE--HHHHHHHTTTEEEEEEE-GGG-HHHHHHHHHHHHHHHHHHHHHHHHHHHTTTTTT-GGGGGG--HHHHHHHHHHHHHHHGGG-HHHHTSTTHHHHHHHHHHTT--B-TTS-BHHHHHHHHHHHHHTTS-SSHHHHHHHHHHHHHHHHHHHHHHHHHTT-------------/-------------------------------S---EEEESS-GGGB--SEEEE---TTS-S--S-----------SSS----EEEE----SGGGTT--HHHHHHHHHHHHHHHHHHHHHHHTTPPPTTS-SS-EEEEEPTTSGGGGTT---S-THHHHHHHHHHHHHHHHHH--EEEEE-S-HHHHHHHHHHHHHHS-TTSSSTTTTS-HHHHHHHHHHHHHHHTT-EEEEE-GGGTGGGT---HHHHHHHHHHHTT--HHHHHHHTTS-HHHHHHHHHHHHTSHHHHHHHHHHHHS---B-HHHHHHHHHT-EEEE---S-HHHHHHHHTT--EEEETT----TT-STTTTSPPEEEEETT-BTTBGGG---SHHHHHHHHHHSHHHHHHHHHHHHHSEEEEES--S--HHHHHHHHHHHHHHHTT--HHHHTT---EEEEEEE--HHHHHHHTTTEEEEEEE-GGG-HHHHHHHHHHHHHHHHHHHHHHHHHHHTTTTTT-GGGGGG--HHHHHHHHHHHHHHHGGG-HHHHTSTTHHHHHHHHHHTT--B-TTS-BHHHHHHHHHHHHHTTS-SSHHHHHHHHHHHHHHHHHHHHHHHHHTT-------------

pLDDT: mean 72.86, std 24.0, range [16.8, 97.19]

Organism: Emiliania huxleyi (strain CCMP1516) (NCBI:txid280463)